Protein AF-0000000076989377 (afdb_homodimer)

Nearest PDB structures (foldseek):
  7n6g-assembly1_0A  TM=2.040E-01  e=1.498E+00  Chlamydomonas reinhardtii

Foldseek 3Di:
DPLVPADPLLNLLVVLLVCLLVVVPVSSVVSLVVSVVVLVVVVVVVVCVVCVVPPPDDPPPVPDPPPPPPDDPPCDDPPPPDDDDDPPDDDDDCPPPPDPVVVVVVVNLLSSLNSLLSQLVQLCFADLVSNVVSVVSLLVSLVSLLVSCVVDAQDDPPDLDLVVNLVSLSSLLSSLSSQLVLLVSCLQAVDQRSHACVSQQRGWAHDFLQLNVQPDSVSNVVVCVVQDDDTDGNNRVLVCLLVLPVVVLVPDRQGHLRSLLSNLSNLSNLLSVQLVDAPPPPPDPPPDDDDPPPRSARDPVSLVSSVSSLVSSVVSLVPHPLADCFQPGSRHNSNVLSLLSSLLSLLSNQAPCSNLNNLSVVALVSNLVSLVVGDARPDDDVSLLVSLVSLLVLLLVCLVVPLLVLQACCQPGPDCSNLSSNLSSLSSNLSNLLVLLVLQVVLVVVVVVPPPPDPPPDSPPSDDPSRVVSVVSLLVSLCSDPLSVVLVVDPDPSLSSLSSSLSSLLSSLSSLNYDHSGSSSPSSSVSSNVNSVVSVCVSVVNPPPPVPPD/DPLVPADPLLNLLVVLLVCLLVVVPVSSVVSLVVSVVVLVVVVVVVVCVVCVVPPPDDPPPVPDPPPPPDDDPPDDDPPPPDDDDDPPDDDDDCPPPPDPVVVVVLVNLLSSLNSLLSQLVQLCFADLVSNVVSVVSLLVSLVSLLVSCVVDAQDDPPDLDLVVNLVSLSSLLSSLSSQLVLLVSCLQAVDQRSHACVSQQRGWAHDFLQLNVQPDSVSNVVSCVVQDDDTDGNNRVLVCLQVLPVVVLVPDRQGHLRSLLSSLSNLSNLLSVQLVDAPPPPPPPPPDDDDPPPRSARDPVSLVSSVSSLVSSVVSLVPHPLADCFQPGSRHNSNVLSLLSSLLSLLSNQGPCSNLNNLSVVALVSNLVSLVVGDARPDDDVSLLVSLVSLLVLLLVCLVVPLLVLLACCQPGPDCSNVSSNLSSLSSNLSNLLVLLVLQVVLVVVVVVPPPPDPPPDSPPSDDPSRVVSVVSLLVSLCSDPLNVVLVPDPDPSLSSLSSSLSSLLSSLSSLNYDHSGSSSVSSSVSSNVNSVVSVCVSVVNPPPPVPPD

Organism: Colletotrichum orbiculare (strain 104-T / ATCC 96160 / CBS 514.97 / LARS 414 / MAFF 240422) (NCBI:txid1213857)

Solvent-accessible surface area (backbone atoms only — not comparable to full-atom values): 59980 Å² total; per-residue (Å²): 130,70,70,88,81,45,55,64,34,30,52,30,23,51,48,16,53,52,28,32,74,68,68,34,56,68,59,13,52,53,28,41,54,51,17,50,53,45,42,54,51,51,52,47,50,55,31,44,66,64,36,66,73,60,74,75,56,64,76,67,80,75,72,68,73,89,69,74,76,75,71,88,66,81,65,82,74,77,77,74,83,81,80,82,76,80,74,80,77,82,80,77,89,76,74,78,64,75,54,69,64,63,54,50,50,50,50,51,50,48,42,50,49,53,20,48,51,47,45,28,56,54,15,58,37,38,54,63,60,35,28,49,50,16,39,21,47,47,38,41,47,38,51,50,51,53,50,47,54,71,73,46,75,75,70,84,68,79,61,94,47,50,68,62,37,50,54,45,50,50,53,50,48,52,52,51,48,52,36,47,49,27,44,49,46,18,58,57,61,58,42,65,39,64,46,55,63,81,77,50,24,79,32,60,48,49,73,40,49,65,47,71,68,36,89,40,57,65,51,25,51,52,38,42,65,68,68,53,86,72,90,45,32,36,45,57,55,48,48,48,24,58,61,55,47,67,71,63,59,73,76,45,69,64,52,21,25,60,26,49,34,51,48,53,48,50,52,47,51,46,52,53,43,41,39,71,37,76,59,72,73,70,75,80,68,81,76,74,83,69,80,75,68,80,66,56,42,59,53,68,67,55,51,51,46,51,50,42,22,50,51,39,45,51,52,44,47,68,60,14,86,40,45,38,83,43,45,83,38,90,45,34,40,44,28,29,50,33,52,35,52,52,38,36,44,42,39,56,74,70,41,81,60,51,70,28,44,51,50,77,71,66,38,32,64,49,28,34,53,29,56,67,67,48,73,64,61,76,75,87,47,72,64,48,49,50,24,48,50,42,36,50,53,57,53,46,50,40,59,72,74,29,39,68,55,40,9,60,43,34,58,80,64,47,59,70,61,46,58,58,31,47,50,54,34,35,52,50,49,31,35,46,31,47,33,54,24,50,46,47,48,52,46,55,57,59,54,65,71,52,58,77,83,66,68,90,62,77,76,74,65,70,59,53,71,67,56,52,49,50,50,51,52,49,50,54,56,40,52,74,43,84,61,24,58,65,34,66,68,42,81,50,66,51,60,23,33,39,42,43,23,17,44,54,22,31,54,54,16,45,40,38,62,44,70,57,70,46,54,52,47,50,35,50,16,50,13,31,38,49,38,15,48,53,42,45,28,68,71,73,70,50,77,71,78,71,72,69,81,114,131,69,71,88,80,46,55,65,33,31,54,31,23,52,47,15,52,53,28,31,72,68,69,34,55,69,59,14,51,52,28,41,54,50,16,49,52,45,44,54,52,51,52,48,50,54,31,45,64,65,35,67,73,60,75,77,56,65,75,69,80,75,71,66,74,89,68,87,68,77,80,92,69,83,67,85,76,77,78,75,83,81,81,84,76,81,76,79,74,82,80,78,88,76,73,79,64,74,52,71,62,62,54,49,50,50,51,52,50,48,43,50,49,52,20,48,52,48,45,27,55,55,14,57,38,37,56,63,60,35,29,48,51,17,38,21,46,46,37,42,48,38,51,50,51,53,51,48,54,72,72,46,74,74,69,82,68,79,61,94,47,51,70,62,36,50,55,46,49,47,53,49,46,51,52,50,49,50,36,48,49,27,44,49,48,18,58,56,60,57,42,66,39,64,46,54,64,82,77,50,23,78,32,59,47,50,72,40,50,65,46,71,68,35,88,41,57,66,52,24,51,52,37,40,66,70,69,52,87,74,89,45,34,38,45,55,54,49,48,48,24,57,60,54,46,68,70,64,59,72,76,45,72,63,54,21,26,62,27,50,35,50,49,52,48,49,52,44,49,46,52,55,43,42,41,71,36,74,59,73,72,68,74,80,66,83,76,75,84,68,80,75,67,81,65,56,44,59,54,68,68,56,50,52,44,51,51,42,21,51,52,40,45,52,51,44,48,68,61,15,87,41,48,38,84,42,44,82,38,88,46,34,40,45,29,30,50,34,53,34,52,51,40,37,43,43,38,55,74,72,41,83,60,49,72,28,44,50,52,78,72,65,39,31,63,49,27,32,52,30,55,67,68,47,74,65,60,76,74,86,47,72,65,46,50,51,24,47,50,41,35,50,54,58,53,45,49,41,59,71,75,29,40,67,55,40,9,60,42,34,60,82,64,47,59,70,62,46,58,57,30,48,50,53,33,35,52,49,49,31,35,47,29,49,33,54,26,50,46,46,48,52,48,57,58,60,52,65,70,54,58,79,83,66,67,90,64,78,76,73,65,69,60,54,73,68,55,52,51,50,50,51,52,49,51,54,55,40,52,74,42,85,61,22,58,66,34,66,69,42,80,50,69,51,60,22,33,39,42,42,25,17,44,54,22,32,54,55,15,46,42,39,62,45,69,57,72,45,55,52,46,49,34,51,17,49,14,32,39,50,39,15,48,51,42,45,27,67,71,75,68,50,80,71,77,69,71,70,80,114

Radius of gyration: 32.79 Å; Cα contacts (8 Å, |Δi|>4): 1310; chains: 2; bounding box: 102×108×109 Å

Structure (mmCIF, N/CA/C/O backbone):
data_AF-0000000076989377-model_v1
#
loop_
_entity.id
_entity.type
_entity.pdbx_description
1 polymer 'Transcription factor domain-containing protein'
#
loop_
_atom_site.group_PDB
_atom_site.id
_atom_site.type_symbol
_atom_site.label_atom_id
_atom_site.label_alt_id
_atom_site.label_comp_id
_atom_site.label_asym_id
_atom_site.label_entity_id
_atom_site.label_seq_id
_atom_site.pdbx_PDB_ins_code
_atom_site.Cartn_x
_atom_site.Cartn_y
_atom_site.Cartn_z
_atom_site.occupancy
_atom_site.B_iso_or_equiv
_atom_site.auth_seq_id
_atom_site.auth_comp_id
_atom_site.auth_asym_id
_atom_site.auth_atom_id
_atom_site.pdbx_PDB_model_num
ATOM 1 N N . MET A 1 1 ? -25.359 -5.516 -22.891 1 40.56 1 MET A N 1
ATOM 2 C CA . MET A 1 1 ? -24.609 -4.277 -23.094 1 40.56 1 MET A CA 1
ATOM 3 C C . MET A 1 1 ? -24.812 -3.742 -24.5 1 40.56 1 MET A C 1
ATOM 5 O O . MET A 1 1 ? -24.594 -4.461 -25.484 1 40.56 1 MET A O 1
ATOM 9 N N . CYS A 1 2 ? -25.688 -2.939 -24.672 1 45.28 2 CYS A N 1
ATOM 10 C CA . CYS A 1 2 ? -25.797 -2.33 -25.984 1 45.28 2 CYS A CA 1
ATOM 11 C C . CYS A 1 2 ? -24.609 -1.41 -26.266 1 45.28 2 CYS A C 1
ATOM 13 O O . CYS A 1 2 ? -24.484 -0.353 -25.641 1 45.28 2 CYS A O 1
ATOM 15 N N . LEU A 1 3 ? -23.641 -1.811 -27 1 53.78 3 LEU A N 1
ATOM 16 C CA . LEU A 1 3 ? -22.359 -1.184 -27.344 1 53.78 3 LEU A CA 1
ATOM 17 C C . LEU A 1 3 ? -22.578 0.181 -27.984 1 53.78 3 LEU A C 1
ATOM 19 O O . LEU A 1 3 ? -21.734 1.067 -27.875 1 53.78 3 LEU A O 1
ATOM 23 N N . ALA A 1 4 ? -23.766 0.35 -28.594 1 50.22 4 ALA A N 1
ATOM 24 C CA . ALA A 1 4 ? -24 1.562 -29.375 1 50.22 4 ALA A CA 1
ATOM 25 C C . ALA A 1 4 ? -24.078 2.791 -28.484 1 50.22 4 ALA A C 1
ATOM 27 O O . ALA A 1 4 ? -23.766 3.904 -28.906 1 50.22 4 ALA A O 1
ATOM 28 N N . ASN A 1 5 ? -24.422 2.605 -27.219 1 61.5 5 ASN A N 1
ATOM 29 C CA . ASN A 1 5 ? -24.625 3.752 -26.344 1 61.5 5 ASN A CA 1
ATOM 30 C C . ASN A 1 5 ? -23.531 3.834 -25.266 1 61.5 5 ASN A C 1
ATOM 32 O O . ASN A 1 5 ? -23.641 4.625 -24.328 1 61.5 5 ASN A O 1
ATOM 36 N N . GLU A 1 6 ? -22.484 3.049 -25.672 1 75.25 6 GLU A N 1
ATOM 37 C CA . GLU A 1 6 ? -21.469 2.984 -24.641 1 75.25 6 GLU A CA 1
ATOM 38 C C . GLU A 1 6 ? -20.328 3.963 -24.938 1 75.25 6 GLU A C 1
ATOM 40 O O . GLU A 1 6 ? -20.188 4.441 -26.062 1 75.25 6 GLU A O 1
ATOM 45 N N . ALA A 1 7 ? -19.625 4.316 -23.984 1 83.25 7 ALA A N 1
ATOM 46 C CA . ALA A 1 7 ? -18.453 5.188 -24.109 1 83.25 7 ALA A CA 1
ATOM 47 C C . ALA A 1 7 ? -17.422 4.582 -25.062 1 83.25 7 ALA A C 1
ATOM 49 O O . ALA A 1 7 ? -17.125 3.383 -24.984 1 83.25 7 ALA A O 1
ATOM 50 N N . PRO A 1 8 ? -16.922 5.309 -26.047 1 86.12 8 PRO A N 1
ATOM 51 C CA . PRO A 1 8 ? -15.969 4.789 -27.031 1 86.12 8 PRO A CA 1
ATOM 52 C C . PRO A 1 8 ? -14.742 4.148 -26.406 1 86.12 8 PRO A C 1
ATOM 54 O O . PRO A 1 8 ? -14.219 3.158 -26.922 1 86.12 8 PRO A O 1
ATOM 57 N N . GLU A 1 9 ? -14.203 4.711 -25.344 1 90.12 9 GLU A N 1
ATOM 58 C CA . GLU A 1 9 ? -13.047 4.109 -24.688 1 90.12 9 GLU A CA 1
ATOM 59 C C . GLU A 1 9 ? -13.352 2.699 -24.203 1 90.12 9 GLU A C 1
ATOM 61 O O . GLU A 1 9 ? -12.5 1.812 -24.266 1 90.12 9 GLU A O 1
ATOM 66 N N . LEU A 1 10 ? -14.5 2.541 -23.781 1 92 10 LEU A N 1
ATOM 67 C CA . LEU A 1 10 ? -14.891 1.225 -23.281 1 92 10 LEU A CA 1
ATOM 68 C C . LEU A 1 10 ? -15.039 0.236 -24.438 1 92 10 LEU A C 1
ATOM 70 O O . LEU A 1 10 ? -14.594 -0.912 -24.344 1 92 10 LEU A O 1
ATOM 74 N N . ILE A 1 11 ? -15.641 0.692 -25.516 1 91.69 11 ILE A N 1
ATOM 75 C CA . ILE A 1 11 ? -15.82 -0.164 -26.688 1 91.69 11 ILE A CA 1
ATOM 76 C C . ILE A 1 11 ? -14.461 -0.619 -27.203 1 91.69 11 ILE A C 1
ATOM 78 O O . ILE A 1 11 ? -14.273 -1.799 -27.516 1 91.69 11 ILE A O 1
ATOM 82 N N . LEU A 1 12 ? -13.57 0.322 -27.281 1 93.19 12 LEU A N 1
ATOM 83 C CA . LEU A 1 12 ? -12.242 -0.013 -27.797 1 93.19 12 LEU A CA 1
ATOM 84 C C . LEU A 1 12 ? -11.508 -0.922 -26.812 1 93.19 12 LEU A C 1
ATOM 86 O O . LEU A 1 12 ? -10.742 -1.795 -27.234 1 93.19 12 LEU A O 1
ATOM 90 N N . ALA A 1 13 ? -11.719 -0.69 -25.547 1 94.62 13 ALA A N 1
ATOM 91 C CA . ALA A 1 13 ? -11.094 -1.558 -24.547 1 94.62 13 ALA A CA 1
ATOM 92 C C . ALA A 1 13 ? -11.617 -2.986 -24.656 1 94.62 13 ALA A C 1
ATOM 94 O O . ALA A 1 13 ? -10.844 -3.945 -24.594 1 94.62 13 ALA A O 1
ATOM 95 N N . ILE A 1 14 ? -12.938 -3.113 -24.859 1 94.19 14 ILE A N 1
ATOM 96 C CA . ILE A 1 14 ? -13.547 -4.43 -25.016 1 94.19 14 ILE A CA 1
ATOM 97 C C . ILE A 1 14 ? -13 -5.098 -26.281 1 94.19 14 ILE A C 1
ATOM 99 O O . ILE A 1 14 ? -12.664 -6.285 -26.266 1 94.19 14 ILE A O 1
ATOM 103 N N . ALA A 1 15 ? -12.906 -4.301 -27.25 1 94.25 15 ALA A N 1
ATOM 104 C CA . ALA A 1 15 ? -12.383 -4.816 -28.5 1 94.25 15 ALA A CA 1
ATOM 105 C C . ALA A 1 15 ? -10.93 -5.254 -28.359 1 94.25 15 ALA A C 1
ATOM 107 O O . ALA A 1 15 ? -10.5 -6.238 -28.969 1 94.25 15 ALA A O 1
ATOM 108 N N . ALA A 1 16 ? -10.156 -4.488 -27.641 1 94.44 16 ALA A N 1
ATOM 109 C CA . ALA A 1 16 ? -8.758 -4.844 -27.422 1 94.44 16 ALA A CA 1
ATOM 110 C C . ALA A 1 16 ? -8.641 -6.18 -26.703 1 94.44 16 ALA A C 1
ATOM 112 O O . ALA A 1 16 ? -7.812 -7.02 -27.062 1 94.44 16 ALA A O 1
ATOM 113 N N . VAL A 1 17 ? -9.484 -6.414 -25.75 1 92.56 17 VAL A N 1
ATOM 114 C CA . VAL A 1 17 ? -9.484 -7.668 -25 1 92.56 17 VAL A CA 1
ATOM 115 C C . VAL A 1 17 ? -9.93 -8.812 -25.906 1 92.56 17 VAL A C 1
ATOM 117 O O . VAL A 1 17 ? -9.336 -9.898 -25.891 1 92.56 17 VAL A O 1
ATOM 120 N N . GLY A 1 18 ? -10.961 -8.539 -26.656 1 92.31 18 GLY A N 1
ATOM 121 C CA . GLY A 1 18 ? -11.422 -9.547 -27.594 1 92.31 18 GLY A CA 1
ATOM 122 C C . GLY A 1 18 ? -10.367 -9.961 -28.609 1 92.31 18 GLY A C 1
ATOM 123 O O . GLY A 1 18 ? -10.188 -11.148 -28.875 1 92.31 18 GLY A O 1
ATOM 124 N N . ALA A 1 19 ? -9.695 -8.977 -29.094 1 92.81 19 ALA A N 1
ATOM 125 C CA . ALA A 1 19 ? -8.625 -9.258 -30.047 1 92.81 19 ALA A CA 1
ATOM 126 C C . ALA A 1 19 ? -7.516 -10.086 -29.406 1 92.81 19 ALA A C 1
ATOM 128 O O . ALA A 1 19 ? -6.938 -10.969 -30.047 1 92.81 19 ALA A O 1
ATOM 129 N N . ARG A 1 20 ? -7.211 -9.805 -28.203 1 89.81 20 ARG A N 1
ATOM 130 C CA . ARG A 1 20 ? -6.18 -10.547 -27.5 1 89.81 20 ARG A CA 1
ATOM 131 C C . ARG A 1 20 ? -6.578 -12.008 -27.328 1 89.81 20 ARG A C 1
ATOM 133 O O . ARG A 1 20 ? -5.75 -12.914 -27.484 1 89.81 20 ARG A O 1
ATOM 140 N N . TYR A 1 21 ? -7.836 -12.281 -27.094 1 89.31 21 TYR A N 1
ATOM 141 C CA . TYR A 1 21 ? -8.312 -13.641 -26.875 1 89.31 21 TYR A CA 1
ATOM 142 C C . TYR A 1 21 ? -8.391 -14.414 -28.188 1 89.31 21 TYR A C 1
ATOM 144 O O . TYR A 1 21 ? -8.445 -15.648 -28.188 1 89.31 21 TYR A O 1
ATOM 152 N N . ARG A 1 22 ? -8.336 -13.688 -29.25 1 88.5 22 ARG A N 1
ATOM 153 C CA . ARG A 1 22 ? -8.297 -14.328 -30.562 1 88.5 22 ARG A CA 1
ATOM 154 C C . ARG A 1 22 ? -6.871 -14.43 -31.078 1 88.5 22 ARG A C 1
ATOM 156 O O . ARG A 1 22 ? -6.648 -14.75 -32.25 1 88.5 22 ARG A O 1
ATOM 163 N N . PHE A 1 23 ? -5.93 -14 -30.297 1 87.38 23 PHE A N 1
ATOM 164 C CA . PHE A 1 23 ? -4.5 -14.086 -30.578 1 87.38 23 PHE A CA 1
ATOM 165 C C . PHE A 1 23 ? -4.121 -13.133 -31.703 1 87.38 23 PHE A C 1
ATOM 167 O O . PHE A 1 23 ? -3.215 -13.422 -32.5 1 87.38 23 PHE A O 1
ATOM 174 N N . GLN A 1 24 ? -4.961 -12.094 -31.812 1 89.88 24 GLN A N 1
ATOM 175 C CA . GLN A 1 24 ? -4.609 -10.992 -32.719 1 89.88 24 GLN A CA 1
ATOM 176 C C . GLN A 1 24 ? -3.832 -9.914 -31.953 1 89.88 24 GLN A C 1
ATOM 178 O O . GLN A 1 24 ? -4.363 -8.828 -31.688 1 89.88 24 GLN A O 1
ATOM 183 N N . TRP A 1 25 ? -2.605 -10.156 -31.781 1 86.94 25 TRP A N 1
ATOM 184 C CA . TRP A 1 25 ? -1.779 -9.391 -30.859 1 86.94 25 TRP A CA 1
ATOM 185 C C . TRP A 1 25 ? -1.573 -7.965 -31.375 1 86.94 25 TRP A C 1
ATOM 187 O O . TRP A 1 25 ? -1.682 -7.004 -30.594 1 86.94 25 TRP A O 1
ATOM 197 N N . LYS A 1 26 ? -1.269 -7.816 -32.625 1 88.62 26 LYS A N 1
ATOM 198 C CA . LYS A 1 26 ? -1.022 -6.492 -33.188 1 88.62 26 LYS A CA 1
ATOM 199 C C . LYS A 1 26 ? -2.271 -5.621 -33.094 1 88.62 26 LYS A C 1
ATOM 201 O O . LYS A 1 26 ? -2.197 -4.453 -32.688 1 88.62 26 LYS A O 1
ATOM 206 N N . GLN A 1 27 ? -3.328 -6.281 -33.5 1 91 27 GLN A N 1
ATOM 207 C CA . GLN A 1 27 ? -4.586 -5.547 -33.438 1 91 27 GLN A CA 1
ATOM 208 C C . GLN A 1 27 ? -4.953 -5.172 -32 1 91 27 GLN A C 1
ATOM 210 O O . GLN A 1 27 ? -5.441 -4.07 -31.75 1 91 27 GLN A O 1
ATOM 215 N N . SER A 1 28 ? -4.785 -6.125 -31.156 1 92.56 28 SER A N 1
ATOM 216 C CA . SER A 1 28 ? -5.066 -5.859 -29.75 1 92.56 28 SER A CA 1
ATOM 217 C C . SER A 1 28 ? -4.246 -4.684 -29.234 1 92.56 28 SER A C 1
ATOM 219 O O . SER A 1 28 ? -4.766 -3.828 -28.516 1 92.56 28 SER A O 1
ATOM 221 N N . HIS A 1 29 ? -3.031 -4.625 -29.609 1 90.44 29 HIS A N 1
ATOM 222 C CA . HIS A 1 29 ? -2.137 -3.564 -29.156 1 90.44 29 HIS A CA 1
ATOM 223 C C . HIS A 1 29 ? -2.57 -2.211 -29.719 1 90.44 29 HIS A C 1
ATOM 225 O O . HIS A 1 29 ? -2.561 -1.209 -29 1 90.44 29 HIS A O 1
ATOM 231 N N . HIS A 1 30 ? -2.99 -2.189 -30.953 1 92.06 30 HIS A N 1
ATOM 232 C CA . HIS A 1 30 ? -3.447 -0.944 -31.562 1 92.06 30 HIS A CA 1
ATOM 233 C C . HIS A 1 30 ? -4.727 -0.445 -30.906 1 92.06 30 HIS A C 1
ATOM 235 O O . HIS A 1 30 ? -4.871 0.753 -30.641 1 92.06 30 HIS A O 1
ATOM 241 N N . LEU A 1 31 ? -5.555 -1.407 -30.719 1 92.88 31 LEU A N 1
ATOM 242 C CA . LEU A 1 31 ? -6.809 -1.049 -30.062 1 92.88 31 LEU A CA 1
ATOM 243 C C . LEU A 1 31 ? -6.562 -0.576 -28.625 1 92.88 31 LEU A C 1
ATOM 245 O O . LEU A 1 31 ? -7.242 0.333 -28.141 1 92.88 31 LEU A O 1
ATOM 249 N N . TYR A 1 32 ? -5.605 -1.198 -28 1 94 32 TYR A N 1
ATOM 250 C CA . TYR A 1 32 ? -5.215 -0.776 -26.656 1 94 32 TYR A CA 1
ATOM 251 C C . TYR A 1 32 ? -4.758 0.678 -26.656 1 94 32 TYR A C 1
ATOM 253 O O . TYR A 1 32 ? -5.211 1.475 -25.828 1 94 32 TYR A O 1
ATOM 261 N N . LEU A 1 33 ? -3.887 1.048 -27.547 1 90.94 33 LEU A N 1
ATOM 262 C CA . LEU A 1 33 ? -3.34 2.396 -27.625 1 90.94 33 LEU A CA 1
ATOM 263 C C . LEU A 1 33 ? -4.43 3.41 -27.953 1 90.94 33 LEU A C 1
ATOM 265 O O . LEU A 1 33 ? -4.434 4.52 -27.422 1 90.94 33 LEU A O 1
ATOM 269 N N . ALA A 1 34 ? -5.332 2.963 -28.781 1 92.88 34 ALA A N 1
ATOM 270 C CA . ALA A 1 34 ? -6.441 3.846 -29.141 1 92.88 34 ALA A CA 1
ATOM 271 C C . ALA A 1 34 ? -7.355 4.082 -27.938 1 92.88 34 ALA A C 1
ATOM 273 O O . ALA A 1 34 ? -7.777 5.215 -27.688 1 92.88 34 ALA A O 1
ATOM 274 N N . ALA A 1 35 ? -7.68 2.994 -27.25 1 93.62 35 ALA A N 1
ATOM 275 C CA . ALA A 1 35 ? -8.523 3.111 -26.062 1 93.62 35 ALA A CA 1
ATOM 276 C C . ALA A 1 35 ? -7.859 3.982 -25.016 1 93.62 35 ALA A C 1
ATOM 278 O O . ALA A 1 35 ? -8.516 4.797 -24.359 1 93.62 35 ALA A O 1
ATOM 279 N N . ARG A 1 36 ? -6.551 3.809 -24.875 1 91.44 36 ARG A N 1
ATOM 280 C CA . ARG A 1 36 ? -5.789 4.574 -23.891 1 91.44 36 ARG A CA 1
ATOM 281 C C . ARG A 1 36 ? -5.797 6.062 -24.234 1 91.44 36 ARG A C 1
ATOM 283 O O . ARG A 1 36 ? -5.938 6.902 -23.344 1 91.44 36 ARG A O 1
ATOM 290 N N . ALA A 1 37 ? -5.637 6.395 -25.438 1 89.38 37 ALA A N 1
ATOM 291 C CA . ALA A 1 37 ? -5.652 7.785 -25.875 1 89.38 37 ALA A CA 1
ATOM 292 C C . ALA A 1 37 ? -7.008 8.43 -25.594 1 89.38 37 ALA A C 1
ATOM 294 O O . ALA A 1 37 ? -7.074 9.578 -25.156 1 89.38 37 ALA A O 1
ATOM 295 N N . LEU A 1 38 ? -8.055 7.699 -25.875 1 90.12 38 LEU A N 1
ATOM 296 C CA . LEU A 1 38 ? -9.398 8.211 -25.625 1 90.12 38 LEU A CA 1
ATOM 297 C C . LEU A 1 38 ? -9.633 8.391 -24.125 1 90.12 38 LEU A C 1
ATOM 299 O O . LEU A 1 38 ? -10.258 9.359 -23.703 1 90.12 38 LEU A O 1
ATOM 303 N N . LEU A 1 39 ? -9.133 7.441 -23.422 1 90.56 39 LEU A N 1
ATOM 304 C CA . LEU A 1 39 ? -9.266 7.512 -21.969 1 90.56 39 LEU A CA 1
ATOM 305 C C . LEU A 1 39 ? -8.555 8.75 -21.422 1 90.56 39 LEU A C 1
ATOM 307 O O . LEU A 1 39 ? -9.094 9.438 -20.562 1 90.56 39 LEU A O 1
ATOM 311 N N . ASP A 1 40 ? -7.363 9.008 -21.875 1 84.31 40 ASP A N 1
ATOM 312 C CA . ASP A 1 40 ? -6.617 10.18 -21.438 1 84.31 40 ASP A CA 1
ATOM 313 C C . ASP A 1 40 ? -7.363 11.469 -21.797 1 84.31 40 ASP A C 1
ATOM 315 O O . ASP A 1 40 ? -7.367 12.422 -21.016 1 84.31 40 ASP A O 1
ATOM 319 N N . GLY A 1 41 ? -7.941 11.422 -22.984 1 82.81 41 GLY A N 1
ATOM 320 C CA . GLY A 1 41 ? -8.75 12.562 -23.375 1 82.81 41 GLY A CA 1
ATOM 321 C C . GLY A 1 41 ? -9.953 12.781 -22.469 1 82.81 41 GLY A C 1
ATOM 322 O O . GLY A 1 41 ? -10.266 13.922 -22.109 1 82.81 41 GLY A O 1
ATOM 323 N N . GLN A 1 42 ? -10.57 11.75 -22.062 1 83.12 42 GLN A N 1
ATOM 324 C CA . GLN A 1 42 ? -11.742 11.82 -21.203 1 83.12 42 GLN A CA 1
ATOM 325 C C . GLN A 1 42 ? -11.352 12.305 -19.797 1 83.12 42 GLN A C 1
ATOM 327 O O . GLN A 1 42 ? -12.078 13.086 -19.188 1 83.12 42 GLN A O 1
ATOM 332 N N . LEU A 1 43 ? -10.281 11.836 -19.312 1 82.62 43 LEU A N 1
ATOM 333 C CA . LEU A 1 43 ? -9.828 12.227 -17.984 1 82.62 43 LEU A CA 1
ATOM 334 C C . LEU A 1 43 ? -9.445 13.703 -17.953 1 82.62 43 LEU A C 1
ATOM 336 O O . LEU A 1 43 ? -9.727 14.406 -16.984 1 82.62 43 LEU A O 1
ATOM 340 N N . ARG A 1 44 ? -8.82 14.156 -19 1 77.25 44 ARG A N 1
ATOM 341 C CA . ARG A 1 44 ? -8.477 15.57 -19.094 1 77.25 44 ARG A CA 1
ATOM 342 C C . ARG A 1 44 ? -9.727 16.438 -19.125 1 77.25 44 ARG A C 1
ATOM 344 O O . ARG A 1 44 ? -9.766 17.5 -18.484 1 77.25 44 ARG A O 1
ATOM 351 N N . HIS A 1 45 ? -10.641 15.945 -19.844 1 76.25 45 HIS A N 1
ATOM 352 C CA . HIS A 1 45 ? -11.891 16.688 -19.922 1 76.25 45 HIS A CA 1
ATOM 353 C C . HIS A 1 45 ? -12.586 16.75 -18.578 1 76.25 45 HIS A C 1
ATOM 355 O O . HIS A 1 45 ? -13.164 17.781 -18.219 1 76.25 45 HIS A O 1
ATOM 361 N N . ARG A 1 46 ? -12.547 15.773 -17.906 1 74.5 46 ARG A N 1
ATOM 362 C CA . ARG A 1 46 ? -13.141 15.727 -16.578 1 74.5 46 ARG A CA 1
ATOM 363 C C . ARG A 1 46 ? -12.445 16.703 -15.633 1 74.5 46 ARG A C 1
ATOM 365 O O . ARG A 1 46 ? -13.102 17.375 -14.836 1 74.5 46 ARG A O 1
ATOM 372 N N . ASP A 1 47 ? -11.133 16.75 -15.734 1 68.38 47 ASP A N 1
ATOM 373 C CA . ASP A 1 47 ? -10.359 17.609 -14.844 1 68.38 47 ASP A CA 1
ATOM 374 C C . ASP A 1 47 ? -10.523 19.078 -15.234 1 68.38 47 ASP A C 1
ATOM 376 O O . ASP A 1 47 ? -10.547 19.953 -14.367 1 68.38 47 ASP A O 1
ATOM 380 N N . ASP A 1 48 ? -10.352 19.312 -16.578 1 59.53 48 ASP A N 1
ATOM 381 C CA . ASP A 1 48 ? -10.562 20.672 -17.047 1 59.53 48 ASP A CA 1
ATOM 382 C C . ASP A 1 48 ? -11.945 21.188 -16.641 1 59.53 48 ASP A C 1
ATOM 384 O O . ASP A 1 48 ? -12.094 22.359 -16.297 1 59.53 48 ASP A O 1
ATOM 388 N N . TYR A 1 49 ? -12.75 20.281 -16.797 1 47.06 49 TYR A N 1
ATOM 389 C CA . TYR A 1 49 ? -14.094 20.656 -16.375 1 47.06 49 TYR A CA 1
ATOM 390 C C . TYR A 1 49 ? -14.125 21 -14.891 1 47.06 49 TYR A C 1
ATOM 392 O O . TYR A 1 49 ? -14.805 21.938 -14.477 1 47.06 49 TYR A O 1
ATOM 400 N N . ASN A 1 50 ? -13.289 20.25 -14.25 1 45.72 50 ASN A N 1
ATOM 401 C CA . ASN A 1 50 ? -13.234 20.547 -12.82 1 45.72 50 ASN A CA 1
ATOM 402 C C . ASN A 1 50 ? -12.336 21.75 -12.531 1 45.72 50 ASN A C 1
ATOM 404 O O . ASN A 1 50 ? -12.555 22.469 -11.555 1 45.72 50 ASN A O 1
ATOM 408 N N . THR A 1 51 ? -11.117 21.969 -13.344 1 48.53 51 THR A N 1
ATOM 409 C CA . THR A 1 51 ? -10.188 23.078 -13.18 1 48.53 51 THR A CA 1
ATOM 410 C C . THR A 1 51 ? -10.711 24.344 -13.867 1 48.53 51 THR A C 1
ATOM 412 O O . THR A 1 51 ? -10.219 25.438 -13.617 1 48.53 51 THR A O 1
ATOM 415 N N . ALA A 1 52 ? -11.273 24.391 -15.125 1 41.44 52 ALA A N 1
ATOM 416 C CA . ALA A 1 52 ? -11.695 25.672 -15.703 1 41.44 52 ALA A CA 1
ATOM 417 C C . ALA A 1 52 ? -12.148 26.641 -14.617 1 41.44 52 ALA A C 1
ATOM 419 O O . ALA A 1 52 ? -11.961 27.859 -14.742 1 41.44 52 ALA A O 1
ATOM 420 N N . ASP A 1 53 ? -12.703 26.297 -13.656 1 37.16 53 ASP A N 1
ATOM 421 C CA . ASP A 1 53 ? -13.031 27.328 -12.68 1 37.16 53 ASP A CA 1
ATOM 422 C C . ASP A 1 53 ? -11.773 27.812 -11.953 1 37.16 53 ASP A C 1
ATOM 424 O O . ASP A 1 53 ? -11.688 28.984 -11.562 1 37.16 53 ASP A O 1
ATOM 428 N N . ALA A 1 54 ? -10.625 27 -11.719 1 38.84 54 ALA A N 1
ATOM 429 C CA . ALA A 1 54 ? -9.586 27.344 -10.742 1 38.84 54 ALA A CA 1
ATOM 430 C C . ALA A 1 54 ? -8.352 27.906 -11.438 1 38.84 54 ALA A C 1
ATOM 432 O O . ALA A 1 54 ? -7.469 28.469 -10.789 1 38.84 54 ALA A O 1
ATOM 433 N N . ILE A 1 55 ? -7.906 27.594 -12.625 1 37.97 55 ILE A N 1
ATOM 434 C CA . ILE A 1 55 ? -6.617 28.062 -13.125 1 37.97 55 ILE A CA 1
ATOM 435 C C . ILE A 1 55 ? -6.625 29.578 -13.234 1 37.97 55 ILE A C 1
ATOM 437 O O . ILE A 1 55 ? -5.637 30.234 -12.906 1 37.97 55 ILE A O 1
ATOM 441 N N . CYS A 1 56 ? -7.605 30.234 -14.055 1 32.81 56 CYS A N 1
ATOM 442 C CA . CYS A 1 56 ? -7.5 31.656 -14.414 1 32.81 56 CYS A CA 1
ATOM 443 C C . CYS A 1 56 ? -7.812 32.531 -13.211 1 32.81 56 CYS A C 1
ATOM 445 O O . CYS A 1 56 ? -7.926 33.75 -13.352 1 32.81 56 CYS A O 1
ATOM 447 N N . SER A 1 57 ? -8.406 32.125 -12.227 1 32.16 57 SER A N 1
ATOM 448 C CA . SER A 1 57 ? -8.727 33.25 -11.359 1 32.16 57 SER A CA 1
ATOM 449 C C . SER A 1 57 ? -7.484 33.781 -10.641 1 32.16 57 SER A C 1
ATOM 451 O O . SER A 1 57 ? -6.828 33.031 -9.922 1 32.16 57 SER A O 1
ATOM 453 N N . PRO A 1 58 ? -6.797 34.781 -11.125 1 33.53 58 PRO A N 1
ATOM 454 C CA . PRO A 1 58 ? -5.805 35.469 -10.297 1 33.53 58 PRO A CA 1
ATOM 455 C C . PRO A 1 58 ? -6.199 35.531 -8.828 1 33.53 58 PRO A C 1
ATOM 457 O O . PRO A 1 58 ? -7.387 35.5 -8.5 1 33.53 58 PRO A O 1
ATOM 460 N N . PRO A 1 59 ? -5.441 35.031 -7.914 1 34.06 59 PRO A N 1
ATOM 461 C CA . PRO A 1 59 ? -5.93 35.406 -6.586 1 34.06 59 PRO A CA 1
ATOM 462 C C . PRO A 1 59 ? -6.543 36.812 -6.551 1 34.06 59 PRO A C 1
ATOM 464 O O . PRO A 1 59 ? -6.051 37.719 -7.23 1 34.06 59 PRO A O 1
ATOM 467 N N . GLN A 1 60 ? -7.805 37.031 -6.477 1 30.48 60 GLN A N 1
ATOM 468 C CA . GLN A 1 60 ? -8.531 38.281 -6.359 1 30.48 60 GLN A CA 1
ATOM 469 C C . GLN A 1 60 ? -7.703 39.312 -5.617 1 30.48 60 GLN A C 1
ATOM 471 O O . GLN A 1 60 ? -7.832 40.531 -5.875 1 30.48 60 GLN A O 1
ATOM 476 N N . GLN A 1 61 ? -6.984 39.031 -4.531 1 31.58 61 GLN A N 1
ATOM 477 C CA . GLN A 1 61 ? -6.672 40.188 -3.695 1 31.58 61 GLN A CA 1
ATOM 478 C C . GLN A 1 61 ? -5.676 41.094 -4.387 1 31.58 61 GLN A C 1
ATOM 480 O O . GLN A 1 61 ? -5.344 42.188 -3.863 1 31.58 61 GLN A O 1
ATOM 485 N N . PHE A 1 62 ? -4.875 40.719 -5.387 1 28.56 62 PHE A N 1
ATOM 486 C CA . PHE A 1 62 ? -3.975 41.812 -5.742 1 28.56 62 PHE A CA 1
ATOM 487 C C . PHE A 1 62 ? -4.664 42.781 -6.684 1 28.56 62 PHE A C 1
ATOM 489 O O . PHE A 1 62 ? -4.008 43.656 -7.285 1 28.56 62 PHE A O 1
ATOM 496 N N . LEU A 1 63 ? -5.965 42.625 -7.258 1 27.09 63 LEU A N 1
ATOM 497 C CA . LEU A 1 63 ? -6.496 43.719 -8.023 1 27.09 63 LEU A CA 1
ATOM 498 C C . LEU A 1 63 ? -6.723 44.938 -7.133 1 27.09 63 LEU A C 1
ATOM 500 O O . LEU A 1 63 ? -7.684 44.969 -6.363 1 27.09 63 LEU A O 1
ATOM 504 N N . GLY A 1 64 ? -5.797 45.562 -6.469 1 22.3 64 GLY A N 1
ATOM 505 C CA . GLY A 1 64 ? -6.039 46.969 -6.133 1 22.3 64 GLY A CA 1
ATOM 506 C C . GLY A 1 64 ? -6.699 47.75 -7.258 1 22.3 64 GLY A C 1
ATOM 507 O O . GLY A 1 64 ? -6.812 47.25 -8.383 1 22.3 64 GLY A O 1
ATOM 508 N N . GLU A 1 65 ? -6.926 49.125 -7.168 1 25.48 65 GLU A N 1
ATOM 509 C CA . GLU A 1 65 ? -7.602 50.312 -7.684 1 25.48 65 GLU A CA 1
ATOM 510 C C . GLU A 1 65 ? -7.148 50.656 -9.102 1 25.48 65 GLU A C 1
ATOM 512 O O . GLU A 1 65 ? -7.449 51.719 -9.633 1 25.48 65 GLU A O 1
ATOM 517 N N . TYR A 1 66 ? -6.262 50.125 -9.891 1 22.7 66 TYR A N 1
ATOM 518 C CA . TYR A 1 66 ? -6.152 51.031 -11.031 1 22.7 66 TYR A CA 1
ATOM 519 C C . TYR A 1 66 ? -7.422 51 -11.875 1 22.7 66 TYR A C 1
ATOM 521 O O . TYR A 1 66 ? -7.594 50.094 -12.719 1 22.7 66 TYR A O 1
ATOM 529 N N . SER A 1 67 ? -8.695 51.281 -11.32 1 22.22 67 SER A N 1
ATOM 530 C CA . SER A 1 67 ? -9.961 51.688 -11.922 1 22.22 67 SER A CA 1
ATOM 531 C C . SER A 1 67 ? -9.758 52.875 -12.867 1 22.22 67 SER A C 1
ATOM 533 O O . SER A 1 67 ? -9.516 54 -12.414 1 22.22 67 SER A O 1
ATOM 535 N N . SER A 1 68 ? -9.039 52.938 -13.984 1 21.86 68 SER A N 1
ATOM 536 C CA . SER A 1 68 ? -9.273 54.031 -14.906 1 21.86 68 SER A CA 1
ATOM 537 C C . SER A 1 68 ? -10.742 54.125 -15.312 1 21.86 68 SER A C 1
ATOM 539 O O . SER A 1 68 ? -11.078 54.75 -16.328 1 21.86 68 SER A O 1
ATOM 541 N N . SER A 1 69 ? -11.82 53.5 -14.875 1 22.95 69 SER A N 1
ATOM 542 C CA . SER A 1 69 ? -13.094 54 -15.383 1 22.95 69 SER A CA 1
ATOM 543 C C . SER A 1 69 ? -13.305 55.438 -15 1 22.95 69 SER A C 1
ATOM 545 O O . SER A 1 69 ? -13.57 55.75 -13.836 1 22.95 69 SER A O 1
ATOM 547 N N . GLN A 1 70 ? -12.633 56.531 -15.148 1 20.61 70 GLN A N 1
ATOM 548 C CA . GLN A 1 70 ? -13.477 57.719 -14.961 1 20.61 70 GLN A CA 1
ATOM 549 C C . GLN A 1 70 ? -14.742 57.625 -15.812 1 20.61 70 GLN A C 1
ATOM 551 O O . GLN A 1 70 ? -15.781 58.156 -15.438 1 20.61 70 GLN A O 1
ATOM 556 N N . LEU A 1 71 ? -14.594 57.375 -17.141 1 20.14 71 LEU A N 1
ATOM 557 C CA . LEU A 1 71 ? -15.406 58.25 -17.969 1 20.14 71 LEU A CA 1
ATOM 558 C C . LEU A 1 71 ? -16.891 57.906 -17.859 1 20.14 71 LEU A C 1
ATOM 560 O O . LEU A 1 71 ? -17.719 58.781 -17.578 1 20.14 71 LEU A O 1
ATOM 564 N N . LEU A 1 72 ? -17.531 57.406 -19.031 1 20.14 72 LEU A N 1
ATOM 565 C CA . LEU A 1 72 ? -18.797 57.844 -19.578 1 20.14 72 LEU A CA 1
ATOM 566 C C . LEU A 1 72 ? -19.969 57.125 -18.906 1 20.14 72 LEU A C 1
ATOM 568 O O . LEU A 1 72 ? -20.047 55.906 -18.953 1 20.14 72 LEU A O 1
ATOM 572 N N . HIS A 1 73 ? -20.5 57.688 -17.812 1 19.14 73 HIS A N 1
ATOM 573 C CA . HIS A 1 73 ? -21.609 57.5 -16.891 1 19.14 73 HIS A CA 1
ATOM 574 C C . HIS A 1 73 ? -22.938 57.406 -17.641 1 19.14 73 HIS A C 1
ATOM 576 O O . HIS A 1 73 ? -24 57.469 -17.031 1 19.14 73 HIS A O 1
ATOM 582 N N . HIS A 1 74 ? -23.031 57.094 -19.031 1 18.69 74 HIS A N 1
ATOM 583 C CA . HIS A 1 74 ? -24.328 57.625 -19.438 1 18.69 74 HIS A CA 1
ATOM 584 C C . HIS A 1 74 ? -25.453 57 -18.609 1 18.69 74 HIS A C 1
ATOM 586 O O . HIS A 1 74 ? -25.422 55.844 -18.266 1 18.69 74 HIS A O 1
ATOM 592 N N . HIS A 1 75 ? -26.266 57.906 -18 1 19.27 75 HIS A N 1
ATOM 593 C CA . HIS A 1 75 ? -27.359 58.031 -17.047 1 19.27 75 HIS A CA 1
ATOM 594 C C . HIS A 1 75 ? -28.625 57.344 -17.562 1 19.27 75 HIS A C 1
ATOM 596 O O . HIS A 1 75 ? -29.688 57.438 -16.953 1 19.27 75 HIS A O 1
ATOM 602 N N . ARG A 1 76 ? -28.625 56.25 -18.484 1 21.27 76 ARG A N 1
ATOM 603 C CA . ARG A 1 76 ? -30.031 56.312 -18.922 1 21.27 76 ARG A CA 1
ATOM 604 C C . ARG A 1 76 ? -30.969 56.094 -17.734 1 21.27 76 ARG A C 1
ATOM 606 O O . ARG A 1 76 ? -30.688 55.281 -16.859 1 21.27 76 ARG A O 1
ATOM 613 N N . PRO A 1 77 ? -32.062 56.906 -17.688 1 20.55 77 PRO A N 1
ATOM 614 C CA . PRO A 1 77 ? -33.094 57.188 -16.672 1 20.55 77 PRO A CA 1
ATOM 615 C C . PRO A 1 77 ? -33.812 55.969 -16.188 1 20.55 77 PRO A C 1
ATOM 617 O O . PRO A 1 77 ? -33.875 54.938 -16.891 1 20.55 77 PRO A O 1
ATOM 620 N N . PRO A 1 78 ? -33.969 55.812 -14.852 1 20.52 78 PRO A N 1
ATOM 621 C CA . PRO A 1 78 ? -34.562 54.812 -13.961 1 20.52 78 PRO A CA 1
ATOM 622 C C . PRO A 1 78 ? -36 54.469 -14.344 1 20.52 78 PRO A C 1
ATOM 624 O O . PRO A 1 78 ? -36.656 53.75 -13.586 1 20.52 78 PRO A O 1
ATOM 627 N N . SER A 1 79 ? -36.281 54.156 -15.719 1 20.41 79 SER A N 1
ATOM 628 C CA . SER A 1 79 ? -37.75 54.281 -15.789 1 20.41 79 SER A CA 1
ATOM 629 C C . SER A 1 79 ? -38.406 53.406 -14.734 1 20.41 79 SER A C 1
ATOM 631 O O . SER A 1 79 ? -37.844 52.375 -14.312 1 20.41 79 SER A O 1
ATOM 633 N N . ILE A 1 80 ? -39.469 53.938 -14.055 1 20.19 80 ILE A N 1
ATOM 634 C CA . ILE A 1 80 ? -40.438 53.781 -12.977 1 20.19 80 ILE A CA 1
ATOM 635 C C . ILE A 1 80 ? -41.25 52.531 -13.203 1 20.19 80 ILE A C 1
ATOM 637 O O . ILE A 1 80 ? -42.312 52.344 -12.609 1 20.19 80 ILE A O 1
ATOM 641 N N . ALA A 1 81 ? -40.688 51.406 -13.773 1 19.38 81 ALA A N 1
ATOM 642 C CA . ALA A 1 81 ? -41.844 50.562 -14.172 1 19.38 81 ALA A CA 1
ATOM 643 C C . ALA A 1 81 ? -42.688 50.219 -12.969 1 19.38 81 ALA A C 1
ATOM 645 O O . ALA A 1 81 ? -42.188 50.094 -11.852 1 19.38 81 ALA A O 1
ATOM 646 N N . SER A 1 82 ? -44.031 50.219 -13.07 1 20.33 82 SER A N 1
ATOM 647 C CA . SER A 1 82 ? -45.312 50.094 -12.398 1 20.33 82 SER A CA 1
ATOM 648 C C . SER A 1 82 ? -45.406 48.781 -11.641 1 20.33 82 SER A C 1
ATOM 650 O O . SER A 1 82 ? -44.719 47.812 -11.953 1 20.33 82 SER A O 1
ATOM 652 N N . GLY A 1 83 ? -46.156 48.688 -10.5 1 18.22 83 GLY A N 1
ATOM 653 C CA . GLY A 1 83 ? -46.469 48.062 -9.227 1 18.22 83 GLY A CA 1
ATOM 654 C C . GLY A 1 83 ? -47.031 46.656 -9.367 1 18.22 83 GLY A C 1
ATOM 655 O O . GLY A 1 83 ? -47.406 46.031 -8.367 1 18.22 83 GLY A O 1
ATOM 656 N N . SER A 1 84 ? -47.5 46.125 -10.531 1 20.66 84 SER A N 1
ATOM 657 C CA . SER A 1 84 ? -48.719 45.312 -10.336 1 20.66 84 SER A CA 1
ATOM 658 C C . SER A 1 84 ? -48.438 44.031 -9.594 1 20.66 84 SER A C 1
ATOM 660 O O . SER A 1 84 ? -47.312 43.5 -9.656 1 20.66 84 SER A O 1
ATOM 662 N N . SER A 1 85 ? -49.344 43.531 -8.617 1 21.09 85 SER A N 1
ATOM 663 C CA . SER A 1 85 ? -49.562 42.688 -7.469 1 21.09 85 SER A CA 1
ATOM 664 C C . SER A 1 85 ? -49.531 41.219 -7.859 1 21.09 85 SER A C 1
ATOM 666 O O . SER A 1 85 ? -49.812 40.344 -7.039 1 21.09 85 SER A O 1
ATOM 668 N N . SER A 1 86 ? -49.125 40.75 -9.086 1 20.94 86 SER A N 1
ATOM 669 C CA . SER A 1 86 ? -49.812 39.5 -9.422 1 20.94 86 SER A CA 1
ATOM 670 C C . SER A 1 86 ? -49.375 38.375 -8.477 1 20.94 86 SER A C 1
ATOM 672 O O . SER A 1 86 ? -48.25 38.344 -8.016 1 20.94 86 SER A O 1
ATOM 674 N N . HIS A 1 87 ? -50.312 37.562 -7.879 1 21.53 87 HIS A N 1
ATOM 675 C CA . HIS A 1 87 ? -50.562 36.5 -6.941 1 21.53 87 HIS A CA 1
ATOM 676 C C . HIS A 1 87 ? -49.812 35.219 -7.348 1 21.53 87 HIS A C 1
ATOM 678 O O . HIS A 1 87 ? -50.188 34.125 -6.938 1 21.53 87 HIS A O 1
ATOM 684 N N . THR A 1 88 ? -48.562 35.219 -7.738 1 22.88 88 THR A N 1
ATOM 685 C CA . THR A 1 88 ? -48.188 33.969 -8.383 1 22.88 88 THR A CA 1
ATOM 686 C C . THR A 1 88 ? -48.25 32.812 -7.383 1 22.88 88 THR A C 1
ATOM 688 O O . THR A 1 88 ? -47.75 32.938 -6.254 1 22.88 88 THR A O 1
ATOM 691 N N . PRO A 1 89 ? -49.062 31.75 -7.637 1 25.08 89 PRO A N 1
ATOM 692 C CA . PRO A 1 89 ? -49.406 30.531 -6.895 1 25.08 89 PRO A CA 1
ATOM 693 C C . PRO A 1 89 ? -48.156 29.75 -6.457 1 25.08 89 PRO A C 1
ATOM 695 O O . PRO A 1 89 ? -47.094 29.859 -7.07 1 25.08 89 PRO A O 1
ATOM 698 N N . MET A 1 90 ? -48.156 29.172 -5.23 1 23.84 90 MET A N 1
ATOM 699 C CA . MET A 1 90 ? -47.219 28.5 -4.371 1 23.84 90 MET A CA 1
ATOM 700 C C . MET A 1 90 ? -46.656 27.25 -5.059 1 23.84 90 MET A C 1
ATOM 702 O O . MET A 1 90 ? -47.406 26.359 -5.43 1 23.84 90 MET A O 1
ATOM 706 N N . PRO A 1 91 ? -45.594 27.328 -5.918 1 24.38 91 PRO A N 1
ATOM 707 C CA . PRO A 1 91 ? -45.281 26.125 -6.676 1 24.38 91 PRO A CA 1
ATOM 708 C C . PRO A 1 91 ? -45.031 24.906 -5.781 1 24.38 91 PRO A C 1
ATOM 710 O O . PRO A 1 91 ? -44.688 25.062 -4.602 1 24.38 91 PRO A O 1
ATOM 713 N N . ASP A 1 92 ? -45.531 23.672 -6.109 1 26.44 92 ASP A N 1
ATOM 714 C CA . ASP A 1 92 ? -45.594 22.281 -5.652 1 26.44 92 ASP A CA 1
ATOM 715 C C . ASP A 1 92 ? -44.219 21.781 -5.199 1 26.44 92 ASP A C 1
ATOM 717 O O . ASP A 1 92 ? -43.188 22.297 -5.648 1 26.44 92 ASP A O 1
ATOM 721 N N . SER A 1 93 ? -44.125 20.812 -4.172 1 28.89 93 SER A N 1
ATOM 722 C CA . SER A 1 93 ? -43.125 20.203 -3.279 1 28.89 93 SER A CA 1
ATOM 723 C C . SER A 1 93 ? -41.969 19.625 -4.062 1 28.89 93 SER A C 1
ATOM 725 O O . SER A 1 93 ? -42.125 18.672 -4.836 1 28.89 93 SER A O 1
ATOM 727 N N . ALA A 1 94 ? -40.906 20.203 -4.34 1 26.3 94 ALA A N 1
ATOM 728 C CA . ALA A 1 94 ? -39.688 20.047 -5.105 1 26.3 94 ALA A CA 1
ATOM 729 C C . ALA A 1 94 ? -38.938 18.797 -4.684 1 26.3 94 ALA A C 1
ATOM 731 O O . ALA A 1 94 ? -38.312 18.766 -3.619 1 26.3 94 ALA A O 1
ATOM 732 N N . ARG A 1 95 ? -39.375 17.547 -4.848 1 30.91 95 ARG A N 1
ATOM 733 C CA . ARG A 1 95 ? -38.625 16.297 -4.93 1 30.91 95 ARG A CA 1
ATOM 734 C C . ARG A 1 95 ? -37.25 16.516 -5.57 1 30.91 95 ARG A C 1
ATOM 736 O O . ARG A 1 95 ? -37.188 16.828 -6.758 1 30.91 95 ARG A O 1
ATOM 743 N N . THR A 1 96 ? -36.375 16.938 -4.879 1 30.8 96 THR A N 1
ATOM 744 C CA . THR A 1 96 ? -35 17.297 -5.25 1 30.8 96 THR A CA 1
ATOM 745 C C . THR A 1 96 ? -34.406 16.234 -6.172 1 30.8 96 THR A C 1
ATOM 747 O O . THR A 1 96 ? -34.094 15.125 -5.734 1 30.8 96 THR A O 1
ATOM 750 N N . ALA A 1 97 ? -34.844 16.078 -7.367 1 30.98 97 ALA A N 1
ATOM 751 C CA . ALA A 1 97 ? -34.219 15.383 -8.492 1 30.98 97 ALA A CA 1
ATOM 752 C C . ALA A 1 97 ? -32.719 15.648 -8.539 1 30.98 97 ALA A C 1
ATOM 754 O O . ALA A 1 97 ? -32.312 16.797 -8.609 1 30.98 97 ALA A O 1
ATOM 755 N N . VAL A 1 98 ? -31.984 14.875 -7.848 1 39.16 98 VAL A N 1
ATOM 756 C CA . VAL A 1 98 ? -30.562 14.922 -8.148 1 39.16 98 VAL A CA 1
ATOM 757 C C . VAL A 1 98 ? -30.359 15.266 -9.625 1 39.16 98 VAL A C 1
ATOM 759 O O . VAL A 1 98 ? -30.953 14.641 -10.5 1 39.16 98 VAL A O 1
ATOM 762 N N . PRO A 1 99 ? -30.016 16.391 -9.992 1 35.81 99 PRO A N 1
ATOM 763 C CA . PRO A 1 99 ? -30 16.844 -11.383 1 35.81 99 PRO A CA 1
ATOM 764 C C . PRO A 1 99 ? -29.453 15.781 -12.344 1 35.81 99 PRO A C 1
ATOM 766 O O . PRO A 1 99 ? -28.562 15.008 -11.969 1 35.81 99 PRO A O 1
ATOM 769 N N . ALA A 1 100 ? -30.156 15.484 -13.453 1 40.19 100 ALA A N 1
ATOM 770 C CA . ALA A 1 100 ? -29.875 14.633 -14.609 1 40.19 100 ALA A CA 1
ATOM 771 C C . ALA A 1 100 ? -28.391 14.719 -15 1 40.19 100 ALA A C 1
ATOM 773 O O . ALA A 1 100 ? -27.812 13.742 -15.484 1 40.19 100 ALA A O 1
ATOM 774 N N . ALA A 1 101 ? -27.766 15.828 -14.805 1 37 101 ALA A N 1
ATOM 775 C CA . ALA A 1 101 ? -26.391 16.078 -15.211 1 37 101 ALA A CA 1
ATOM 776 C C . ALA A 1 101 ? -25.406 15.328 -14.305 1 37 101 ALA A C 1
ATOM 778 O O . ALA A 1 101 ? -24.438 14.734 -14.781 1 37 101 ALA A O 1
ATOM 779 N N . ALA A 1 102 ? -25.656 15.406 -12.977 1 46.53 102 ALA A N 1
ATOM 780 C CA . ALA A 1 102 ? -24.812 14.688 -12.031 1 46.53 102 ALA A CA 1
ATOM 781 C C . ALA A 1 102 ? -24.906 13.18 -12.25 1 46.53 102 ALA A C 1
ATOM 783 O O . ALA A 1 102 ? -23.922 12.461 -12.094 1 46.53 102 ALA A O 1
ATOM 784 N N . SER A 1 103 ? -26.203 12.727 -12.633 1 52.78 103 SER A N 1
ATOM 785 C CA . SER A 1 103 ? -26.422 11.312 -12.914 1 52.78 103 SER A CA 1
ATOM 786 C C . SER A 1 103 ? -25.672 10.883 -14.164 1 52.78 103 SER A C 1
ATOM 788 O O . SER A 1 103 ? -25.078 9.797 -14.195 1 52.78 103 SER A O 1
ATOM 790 N N . ARG A 1 104 ? -25.625 11.797 -15.18 1 49.06 104 ARG A N 1
ATOM 791 C CA . ARG A 1 104 ? -24.938 11.484 -16.422 1 49.06 104 ARG A CA 1
ATOM 792 C C . ARG A 1 104 ? -23.422 11.445 -16.234 1 49.06 104 ARG A C 1
ATOM 794 O O . ARG A 1 104 ? -22.734 10.586 -16.797 1 49.06 104 ARG A O 1
ATOM 801 N N . ASP A 1 105 ? -23.016 12.258 -15.297 1 62.38 105 ASP A N 1
ATOM 802 C CA . ASP A 1 105 ? -21.594 12.305 -15.008 1 62.38 105 ASP A CA 1
ATOM 803 C C . ASP A 1 105 ? -21.141 11.062 -14.234 1 62.38 105 ASP A C 1
ATOM 805 O O . ASP A 1 105 ? -20.062 10.523 -14.484 1 62.38 105 ASP A O 1
ATOM 809 N N . GLY A 1 106 ? -22.125 10.625 -13.539 1 74.5 106 GLY A N 1
ATOM 810 C CA . GLY A 1 106 ? -21.828 9.414 -12.781 1 74.5 106 GLY A CA 1
ATOM 811 C C . GLY A 1 106 ? -21.734 8.172 -13.641 1 74.5 106 GLY A C 1
ATOM 812 O O . GLY A 1 106 ? -20.875 7.324 -13.438 1 74.5 106 GLY A O 1
ATOM 813 N N . GLU A 1 107 ? -22.594 8.156 -14.68 1 80.75 107 GLU A N 1
ATOM 814 C CA . GLU A 1 107 ? -22.594 7.008 -15.578 1 80.75 107 GLU A CA 1
ATOM 815 C C . GLU A 1 107 ? -21.359 7.012 -16.469 1 80.75 107 GLU A C 1
ATOM 817 O O . GLU A 1 107 ? -20.797 5.953 -16.766 1 80.75 107 GLU A O 1
ATOM 822 N N . ARG A 1 108 ? -21.031 8.148 -16.859 1 82.44 108 ARG A N 1
ATOM 823 C CA . ARG A 1 108 ? -19.844 8.258 -17.703 1 82.44 108 ARG A CA 1
ATOM 824 C C . ARG A 1 108 ? -18.594 7.855 -16.922 1 82.44 108 ARG A C 1
ATOM 826 O O . ARG A 1 108 ? -17.688 7.207 -17.469 1 82.44 108 ARG A O 1
ATOM 833 N N . ASP A 1 109 ? -18.547 8.234 -15.719 1 86.56 109 ASP A N 1
ATOM 834 C CA . ASP A 1 109 ? -17.422 7.871 -14.875 1 86.56 109 ASP A CA 1
ATOM 835 C C . ASP A 1 109 ? -17.344 6.359 -14.688 1 86.56 109 ASP A C 1
ATOM 837 O O . ASP A 1 109 ? -16.25 5.789 -14.641 1 86.56 109 ASP A O 1
ATOM 841 N N . LEU A 1 110 ? -18.5 5.812 -14.641 1 91.25 110 LEU A N 1
ATOM 842 C CA . LEU A 1 110 ? -18.531 4.363 -14.477 1 91.25 110 LEU A CA 1
ATOM 843 C C . LEU A 1 110 ? -17.953 3.66 -15.695 1 91.25 110 LEU A C 1
ATOM 845 O O . LEU A 1 110 ? -17.188 2.711 -15.562 1 91.25 110 LEU A O 1
ATOM 849 N N . ARG A 1 111 ? -18.344 4.117 -16.891 1 91.56 111 ARG A N 1
ATOM 850 C CA . ARG A 1 111 ? -17.859 3.527 -18.125 1 91.56 111 ARG A CA 1
ATOM 851 C C . ARG A 1 111 ? -16.344 3.727 -18.266 1 91.56 111 ARG A C 1
ATOM 853 O O . ARG A 1 111 ? -15.641 2.844 -18.75 1 91.56 111 ARG A O 1
ATOM 860 N N . THR A 1 112 ? -15.906 4.82 -17.797 1 91.38 112 THR A N 1
ATOM 861 C CA . THR A 1 112 ? -14.477 5.09 -17.828 1 91.38 112 THR A CA 1
ATOM 862 C C . THR A 1 112 ? -13.727 4.145 -16.891 1 91.38 112 THR A C 1
ATOM 864 O O . THR A 1 112 ? -12.672 3.617 -17.25 1 91.38 112 THR A O 1
ATOM 867 N N . MET A 1 113 ? -14.25 3.967 -15.727 1 94.5 113 MET A N 1
ATOM 868 C CA . MET A 1 113 ? -13.625 3.041 -14.781 1 94.5 113 MET A CA 1
ATOM 869 C C . MET A 1 113 ? -13.578 1.63 -15.359 1 94.5 113 MET A C 1
ATOM 871 O O . MET A 1 113 ? -12.57 0.936 -15.227 1 94.5 113 MET A O 1
ATOM 875 N N . GLN A 1 114 ? -14.656 1.234 -15.969 1 95.75 114 GLN A N 1
ATOM 876 C CA . GLN A 1 114 ? -14.711 -0.099 -16.562 1 95.75 114 GLN A CA 1
ATOM 877 C C . GLN A 1 114 ? -13.688 -0.248 -17.688 1 95.75 114 GLN A C 1
ATOM 879 O O . GLN A 1 114 ? -13.031 -1.288 -17.797 1 95.75 114 GLN A O 1
ATOM 884 N N . ALA A 1 115 ? -13.586 0.767 -18.469 1 95.81 115 ALA A N 1
ATOM 885 C CA . ALA A 1 115 ? -12.562 0.751 -19.516 1 95.81 115 ALA A CA 1
ATOM 886 C C . ALA A 1 115 ? -11.164 0.655 -18.906 1 95.81 115 ALA A C 1
ATOM 888 O O . ALA A 1 115 ? -10.312 -0.077 -19.422 1 95.81 115 ALA A O 1
ATOM 889 N N . MET A 1 116 ? -10.93 1.397 -17.875 1 95.56 116 MET A N 1
ATOM 890 C CA . MET A 1 116 ? -9.633 1.381 -17.203 1 95.56 116 MET A CA 1
ATOM 891 C C . MET A 1 116 ? -9.32 -0.012 -16.672 1 95.56 116 MET A C 1
ATOM 893 O O . MET A 1 116 ? -8.18 -0.473 -16.766 1 95.56 116 MET A O 1
ATOM 897 N N . ILE A 1 117 ? -10.297 -0.673 -16.125 1 96.88 117 ILE A N 1
ATOM 898 C CA . ILE A 1 117 ? -10.109 -2.012 -15.578 1 96.88 117 ILE A CA 1
ATOM 899 C C . ILE A 1 117 ? -9.68 -2.967 -16.688 1 96.88 117 ILE A C 1
ATOM 901 O O . ILE A 1 117 ? -8.734 -3.748 -16.516 1 96.88 117 ILE A O 1
ATOM 905 N N . LEU A 1 118 ? -10.344 -2.857 -17.781 1 95.69 118 LEU A N 1
ATOM 906 C CA . LEU A 1 118 ? -10.039 -3.738 -18.906 1 95.69 118 LEU A CA 1
ATOM 907 C C . LEU A 1 118 ? -8.641 -3.461 -19.438 1 95.69 118 LEU A C 1
ATOM 909 O O . LEU A 1 118 ? -7.883 -4.395 -19.719 1 95.69 118 LEU A O 1
ATOM 913 N N . LEU A 1 119 ? -8.297 -2.229 -19.562 1 94.38 119 LEU A N 1
ATOM 914 C CA . LEU A 1 119 ? -6.973 -1.872 -20.062 1 94.38 119 LEU A CA 1
ATOM 915 C C . LEU A 1 119 ? -5.895 -2.268 -19.062 1 94.38 119 LEU A C 1
ATOM 917 O O . LEU A 1 119 ? -4.816 -2.723 -19.453 1 94.38 119 LEU A O 1
ATOM 921 N N . MET A 1 120 ? -6.199 -2.057 -17.844 1 94.25 120 MET A N 1
ATOM 922 C CA . MET A 1 120 ? -5.273 -2.482 -16.797 1 94.25 120 MET A CA 1
ATOM 923 C C . MET A 1 120 ? -5.035 -3.986 -16.859 1 94.25 120 MET A C 1
ATOM 925 O O . MET A 1 120 ? -3.898 -4.445 -16.719 1 94.25 120 MET A O 1
ATOM 929 N N . ALA A 1 121 ? -6.07 -4.742 -17.062 1 92.19 121 ALA A N 1
ATOM 930 C CA . ALA A 1 121 ? -5.953 -6.195 -17.156 1 92.19 121 ALA A CA 1
ATOM 931 C C . ALA A 1 121 ? -5.074 -6.602 -18.328 1 92.19 121 ALA A C 1
ATOM 933 O O . ALA A 1 121 ? -4.223 -7.484 -18.203 1 92.19 121 ALA A O 1
ATOM 934 N N . LEU A 1 122 ? -5.27 -5.93 -19.391 1 92.12 122 LEU A N 1
ATOM 935 C CA . LEU A 1 122 ? -4.477 -6.234 -20.578 1 92.12 122 LEU A CA 1
ATOM 936 C C . LEU A 1 122 ? -3.023 -5.82 -20.391 1 92.12 122 LEU A C 1
ATOM 938 O O . LEU A 1 122 ? -2.107 -6.523 -20.828 1 92.12 122 LEU A O 1
ATOM 942 N N . GLY A 1 123 ? -2.844 -4.715 -19.812 1 91.81 123 GLY A N 1
ATOM 943 C CA . GLY A 1 123 ? -1.491 -4.219 -19.625 1 91.81 123 GLY A CA 1
ATOM 944 C C . GLY A 1 123 ? -0.721 -4.98 -18.562 1 91.81 123 GLY A C 1
ATOM 945 O O . GLY A 1 123 ? 0.494 -5.16 -18.672 1 91.81 123 GLY A O 1
ATOM 946 N N . THR A 1 124 ? -1.328 -5.461 -17.562 1 92.38 124 THR A N 1
ATOM 947 C CA . THR A 1 124 ? -0.707 -6.105 -16.406 1 92.38 124 THR A CA 1
ATOM 948 C C . THR A 1 124 ? -0.069 -7.434 -16.812 1 92.38 124 THR A C 1
ATOM 950 O O . THR A 1 124 ? 1.016 -7.773 -16.328 1 92.38 124 THR A O 1
ATOM 953 N N . TRP A 1 125 ? -0.697 -8.172 -17.703 1 92 125 TRP A N 1
ATOM 954 C CA . TRP A 1 125 ? -0.29 -9.555 -17.922 1 92 125 TRP A CA 1
ATOM 955 C C . TRP A 1 125 ? 0.553 -9.672 -19.188 1 92 125 TRP A C 1
ATOM 957 O O . TRP A 1 125 ? 1.071 -10.75 -19.5 1 92 125 TRP A O 1
ATOM 967 N N . ASN A 1 126 ? 0.685 -8.68 -19.891 1 87.19 126 ASN A N 1
ATOM 968 C CA . ASN A 1 126 ? 1.342 -8.797 -21.188 1 87.19 126 ASN A CA 1
ATOM 969 C C . ASN A 1 126 ? 2.691 -8.086 -21.203 1 87.19 126 ASN A C 1
ATOM 971 O O . ASN A 1 126 ? 3.441 -8.148 -20.219 1 87.19 126 ASN A O 1
ATOM 975 N N . ASN A 1 127 ? 2.998 -7.434 -22.203 1 78.12 127 ASN A N 1
ATOM 976 C CA . ASN A 1 127 ? 4.324 -6.863 -22.438 1 78.12 127 ASN A CA 1
ATOM 977 C C . ASN A 1 127 ? 4.711 -5.898 -21.312 1 78.12 127 ASN A C 1
ATOM 979 O O . ASN A 1 127 ? 3.846 -5.277 -20.703 1 78.12 127 ASN A O 1
ATOM 983 N N . ARG A 1 128 ? 6.012 -5.793 -21.156 1 76.44 128 ARG A N 1
ATOM 984 C CA . ARG A 1 128 ? 6.566 -4.969 -20.094 1 76.44 128 ARG A CA 1
ATOM 985 C C . ARG A 1 128 ? 6.168 -3.508 -20.266 1 76.44 128 ARG A C 1
ATOM 987 O O . ARG A 1 128 ? 5.898 -2.811 -19.281 1 76.44 128 ARG A O 1
ATOM 994 N N . ALA A 1 129 ? 6.203 -3.037 -21.438 1 75.62 129 ALA A N 1
ATOM 995 C CA . ALA A 1 129 ? 5.828 -1.647 -21.688 1 75.62 129 ALA A CA 1
ATOM 996 C C . ALA A 1 129 ? 4.387 -1.384 -21.25 1 75.62 129 ALA A C 1
ATOM 998 O O . ALA A 1 129 ? 4.082 -0.322 -20.703 1 75.62 129 ALA A O 1
ATOM 999 N N . LEU A 1 130 ? 3.59 -2.391 -21.484 1 86.25 130 LEU A N 1
ATOM 1000 C CA . LEU A 1 130 ? 2.189 -2.232 -21.109 1 86.25 130 LEU A CA 1
ATOM 1001 C C . LEU A 1 130 ? 2.021 -2.314 -19.594 1 86.25 130 LEU A C 1
ATOM 1003 O O . LEU A 1 130 ? 1.085 -1.738 -19.047 1 86.25 130 LEU A O 1
ATOM 1007 N N . LEU A 1 131 ? 3.008 -2.988 -19.016 1 87.62 131 LEU A N 1
ATOM 1008 C CA . LEU A 1 131 ? 2.936 -3.125 -17.578 1 87.62 131 LEU A CA 1
ATOM 1009 C C . LEU A 1 131 ? 3.1 -1.771 -16.891 1 87.62 131 LEU A C 1
ATOM 1011 O O . LEU A 1 131 ? 2.387 -1.463 -15.93 1 87.62 131 LEU A O 1
ATOM 1015 N N . ARG A 1 132 ? 4.004 -0.944 -17.281 1 85.88 132 ARG A N 1
ATOM 1016 C CA . ARG A 1 132 ? 4.195 0.396 -16.734 1 85.88 132 ARG A CA 1
ATOM 1017 C C . ARG A 1 132 ? 2.924 1.228 -16.859 1 85.88 132 ARG A C 1
ATOM 1019 O O . ARG A 1 132 ? 2.547 1.941 -15.93 1 85.88 132 ARG A O 1
ATOM 1026 N N . ASP A 1 133 ? 2.344 1.076 -18.062 1 88 133 ASP A N 1
ATOM 1027 C CA . ASP A 1 133 ? 1.093 1.796 -18.297 1 88 133 ASP A CA 1
ATOM 1028 C C . ASP A 1 133 ? -0.011 1.281 -17.375 1 88 133 ASP A C 1
ATOM 1030 O O . ASP A 1 133 ? -0.869 2.051 -16.938 1 88 133 ASP A O 1
ATOM 1034 N N . ALA A 1 134 ? -0.01 -0.009 -17.203 1 91.88 134 ALA A N 1
ATOM 1035 C CA . ALA A 1 134 ? -1.014 -0.608 -16.328 1 91.88 134 ALA A CA 1
ATOM 1036 C C . ALA A 1 134 ? -0.897 -0.065 -14.906 1 91.88 134 ALA A C 1
ATOM 1038 O O . ALA A 1 134 ? -1.908 0.188 -14.25 1 91.88 134 ALA A O 1
ATOM 1039 N N . PHE A 1 135 ? 0.335 0.209 -14.438 1 89.69 135 PHE A N 1
ATOM 1040 C CA . PHE A 1 135 ? 0.532 0.751 -13.102 1 89.69 135 PHE A CA 1
ATOM 1041 C C . PHE A 1 135 ? 0.074 2.203 -13.031 1 89.69 135 PHE A C 1
ATOM 1043 O O . PHE A 1 135 ? -0.494 2.633 -12.023 1 89.69 135 PHE A O 1
ATOM 1050 N N . ALA A 1 136 ? 0.383 2.896 -14.07 1 88.56 136 ALA A N 1
ATOM 1051 C CA . ALA A 1 136 ? -0.114 4.27 -14.141 1 88.56 136 ALA A CA 1
ATOM 1052 C C . ALA A 1 136 ? -1.639 4.301 -14.102 1 88.56 136 ALA A C 1
ATOM 1054 O O . ALA A 1 136 ? -2.229 5.09 -13.359 1 88.56 136 ALA A O 1
ATOM 1055 N N . THR A 1 137 ? -2.262 3.398 -14.875 1 91.88 137 THR A N 1
ATOM 1056 C CA . THR A 1 137 ? -3.717 3.318 -14.938 1 91.88 137 THR A CA 1
ATOM 1057 C C . THR A 1 137 ? -4.297 2.906 -13.586 1 91.88 137 THR A C 1
ATOM 1059 O O . THR A 1 137 ? -5.359 3.389 -13.188 1 91.88 137 THR A O 1
ATOM 1062 N N . ALA A 1 138 ? -3.58 2.041 -12.938 1 93.56 138 ALA A N 1
ATOM 1063 C CA . ALA A 1 138 ? -4.043 1.583 -11.633 1 93.56 138 ALA A CA 1
ATOM 1064 C C . ALA A 1 138 ? -4.113 2.738 -10.633 1 93.56 138 ALA A C 1
ATOM 1066 O O . ALA A 1 138 ? -5.051 2.824 -9.844 1 93.56 138 ALA A O 1
ATOM 1067 N N . GLY A 1 139 ? -3.096 3.584 -10.672 1 89.19 139 GLY A N 1
ATOM 1068 C CA . GLY A 1 139 ? -3.117 4.754 -9.805 1 89.19 139 GLY A CA 1
ATOM 1069 C C . GLY A 1 139 ? -4.273 5.691 -10.102 1 89.19 139 GLY A C 1
ATOM 1070 O O . GLY A 1 139 ? -4.93 6.184 -9.18 1 89.19 139 GLY A O 1
ATOM 1071 N N . GLN A 1 140 ? -4.578 5.883 -11.305 1 89.12 140 GLN A N 1
ATOM 1072 C CA . GLN A 1 140 ? -5.672 6.754 -11.711 1 89.12 140 GLN A CA 1
ATOM 1073 C C . GLN A 1 140 ? -7.023 6.145 -11.352 1 89.12 140 GLN A C 1
ATOM 1075 O O . GLN A 1 140 ? -7.941 6.855 -10.938 1 89.12 140 GLN A O 1
ATOM 1080 N N . LEU A 1 141 ? -7.121 4.883 -11.609 1 93.62 141 LEU A N 1
ATOM 1081 C CA . LEU A 1 141 ? -8.359 4.172 -11.281 1 93.62 141 LEU A CA 1
ATOM 1082 C C . LEU A 1 141 ? -8.656 4.258 -9.789 1 93.62 141 LEU A C 1
ATOM 1084 O O . LEU A 1 141 ? -9.805 4.477 -9.391 1 93.62 141 LEU A O 1
ATOM 1088 N N . ALA A 1 142 ? -7.637 4.059 -9.008 1 93.5 142 ALA A N 1
ATOM 1089 C CA . ALA A 1 142 ? -7.812 4.133 -7.559 1 93.5 142 ALA A CA 1
ATOM 1090 C C . ALA A 1 142 ? -8.352 5.496 -7.137 1 93.5 142 ALA A C 1
ATOM 1092 O O . ALA A 1 142 ? -9.219 5.59 -6.27 1 93.5 142 ALA A O 1
ATOM 1093 N N . LEU A 1 143 ? -7.816 6.523 -7.707 1 88.12 143 LEU A N 1
ATOM 1094 C CA . LEU A 1 143 ? -8.289 7.871 -7.406 1 88.12 143 LEU A CA 1
ATOM 1095 C C . LEU A 1 143 ? -9.758 8.031 -7.773 1 88.12 143 LEU A C 1
ATOM 1097 O O . LEU A 1 143 ? -10.531 8.633 -7.023 1 88.12 143 LEU A O 1
ATOM 1101 N N . MET A 1 144 ? -10.148 7.5 -8.891 1 89.75 144 MET A N 1
ATOM 1102 C CA . MET A 1 144 ? -11.539 7.605 -9.344 1 89.75 144 MET A CA 1
ATOM 1103 C C . MET A 1 144 ? -12.469 6.848 -8.406 1 89.75 144 MET A C 1
ATOM 1105 O O . MET A 1 144 ? -13.586 7.301 -8.133 1 89.75 144 MET A O 1
ATOM 1109 N N . VAL A 1 145 ? -12.031 5.719 -7.98 1 93.31 145 VAL A N 1
ATOM 1110 C CA . VAL A 1 145 ? -12.836 4.934 -7.051 1 93.31 145 VAL A CA 1
ATOM 1111 C C . VAL A 1 145 ? -13.039 5.719 -5.754 1 93.31 145 VAL A C 1
ATOM 1113 O O . VAL A 1 145 ? -14.148 5.773 -5.223 1 93.31 145 VAL A O 1
ATOM 1116 N N . ARG A 1 146 ? -12.031 6.344 -5.258 1 88.31 146 ARG A N 1
ATOM 1117 C CA . ARG A 1 146 ? -12.117 7.133 -4.031 1 88.31 146 ARG A CA 1
ATOM 1118 C C . ARG A 1 146 ? -13.062 8.312 -4.207 1 88.31 146 ARG A C 1
ATOM 1120 O O . ARG A 1 146 ? -13.867 8.609 -3.32 1 88.31 146 ARG A O 1
ATOM 1127 N N . GLU A 1 147 ? -12.922 8.945 -5.328 1 83.81 147 GLU A N 1
ATOM 1128 C CA . GLU A 1 147 ? -13.805 10.07 -5.621 1 83.81 147 GLU A CA 1
ATOM 1129 C C . GLU A 1 147 ? -15.258 9.625 -5.684 1 83.81 147 GLU A C 1
ATOM 1131 O O . GLU A 1 147 ? -16.156 10.328 -5.195 1 83.81 147 GLU A O 1
ATOM 1136 N N . ASP A 1 148 ? -15.469 8.531 -6.277 1 88.62 148 ASP A N 1
ATOM 1137 C CA . ASP A 1 148 ? -16.828 8.016 -6.387 1 88.62 148 ASP A CA 1
ATOM 1138 C C . ASP A 1 148 ? -17.391 7.629 -5.02 1 88.62 148 ASP A C 1
ATOM 1140 O O . ASP A 1 148 ? -18.578 7.809 -4.75 1 88.62 148 ASP A O 1
ATOM 1144 N N . ASN A 1 149 ? -16.562 7.043 -4.199 1 87.5 149 ASN A N 1
ATOM 1145 C CA . ASN A 1 149 ? -16.984 6.668 -2.854 1 87.5 149 ASN A CA 1
ATOM 1146 C C . ASN A 1 149 ? -17.344 7.891 -2.018 1 87.5 149 ASN A C 1
ATOM 1148 O O . ASN A 1 149 ? -18.219 7.824 -1.154 1 87.5 149 ASN A O 1
ATOM 1152 N N . GLN A 1 150 ? -16.656 8.961 -2.23 1 78.94 150 GLN A N 1
ATOM 1153 C CA . GLN A 1 150 ? -16.891 10.188 -1.479 1 78.94 150 GLN A CA 1
ATOM 1154 C C . GLN A 1 150 ? -18.156 10.898 -1.974 1 78.94 150 GLN A C 1
ATOM 1156 O O . GLN A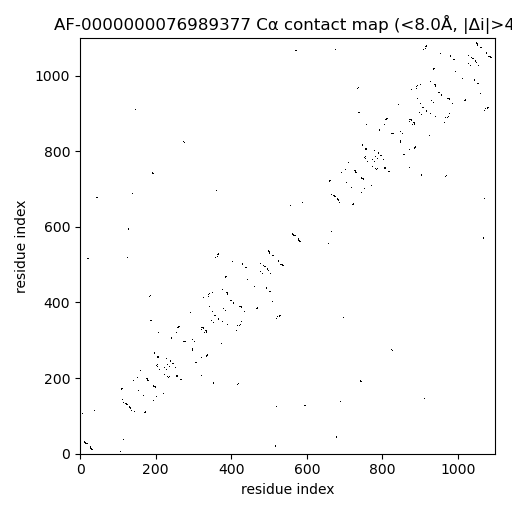 1 150 ? -18.859 11.539 -1.19 1 78.94 150 GLN A O 1
ATOM 1161 N N . ALA A 1 151 ? -18.375 10.773 -3.271 1 77.44 151 ALA A N 1
ATOM 1162 C CA . ALA A 1 151 ? -19.5 11.484 -3.887 1 77.44 151 ALA A CA 1
ATOM 1163 C C . ALA A 1 151 ? -20.828 10.875 -3.453 1 77.44 151 ALA A C 1
ATOM 1165 O O . ALA A 1 151 ? -21.781 11.602 -3.166 1 77.44 151 ALA A O 1
ATOM 1166 N N . ALA A 1 152 ? -20.906 9.586 -3.51 1 78.31 152 ALA A N 1
ATOM 1167 C CA . ALA A 1 152 ? -22.188 8.945 -3.184 1 78.31 152 ALA A CA 1
ATOM 1168 C C . ALA A 1 152 ? -21.969 7.621 -2.463 1 78.31 152 ALA A C 1
ATOM 1170 O O . ALA A 1 152 ? -21.078 6.844 -2.83 1 78.31 152 ALA A O 1
ATOM 1171 N N . GLY A 1 153 ? -22.703 7.512 -1.405 1 83.31 153 GLY A N 1
ATOM 1172 C CA . GLY A 1 153 ? -22.672 6.215 -0.744 1 83.31 153 GLY A CA 1
ATOM 1173 C C . GLY A 1 153 ? -23.391 5.133 -1.521 1 83.31 153 GLY A C 1
ATOM 1174 O O . GLY A 1 153 ? -24.141 5.426 -2.459 1 83.31 153 GLY A O 1
ATOM 1175 N N . ASP A 1 154 ? -23.078 3.941 -1.208 1 89.81 154 ASP A N 1
ATOM 1176 C CA . ASP A 1 154 ? -23.75 2.809 -1.831 1 89.81 154 ASP A CA 1
ATOM 1177 C C . ASP A 1 154 ? -25.203 2.707 -1.356 1 89.81 154 ASP A C 1
ATOM 1179 O O . ASP A 1 154 ? -25.516 3.049 -0.213 1 89.81 154 ASP A O 1
ATOM 1183 N N . ARG A 1 155 ? -26.141 2.361 -2.273 1 84.75 155 ARG A N 1
ATOM 1184 C CA . ARG A 1 155 ? -27.562 2.32 -1.941 1 84.75 155 ARG A CA 1
ATOM 1185 C C . ARG A 1 155 ? -28.141 0.943 -2.225 1 84.75 155 ARG A C 1
ATOM 1187 O O . ARG A 1 155 ? -27.766 0.291 -3.201 1 84.75 155 ARG A O 1
ATOM 1194 N N . VAL A 1 156 ? -28.922 0.54 -1.226 1 81.69 156 VAL A N 1
ATOM 1195 C CA . VAL A 1 156 ? -29.719 -0.666 -1.456 1 81.69 156 VAL A CA 1
ATOM 1196 C C . VAL A 1 156 ? -31.062 -0.293 -2.08 1 81.69 156 VAL A C 1
ATOM 1198 O O . VAL A 1 156 ? -31.812 0.518 -1.525 1 81.69 156 VAL A O 1
ATOM 1201 N N . VAL A 1 157 ? -31.203 -0.747 -3.244 1 80.12 157 VAL A N 1
ATOM 1202 C CA . VAL A 1 157 ? -32.438 -0.454 -3.938 1 80.12 157 VAL A CA 1
ATOM 1203 C C . VAL A 1 157 ? -33.531 -1.42 -3.471 1 80.12 157 VAL A C 1
ATOM 1205 O O . VAL A 1 157 ? -33.438 -2.625 -3.717 1 80.12 157 VAL A O 1
ATOM 1208 N N . THR A 1 158 ? -34.312 -0.934 -2.65 1 72.25 158 THR A N 1
ATOM 1209 C CA . THR A 1 158 ? -35.406 -1.756 -2.131 1 72.25 158 THR A CA 1
ATOM 1210 C C . THR A 1 158 ? -36.656 -1.619 -3.002 1 72.25 158 THR A C 1
ATOM 1212 O O . THR A 1 158 ? -37.562 -2.416 -2.889 1 72.25 158 THR A O 1
ATOM 1215 N N . SER A 1 159 ? -36.469 -0.666 -3.904 1 70.88 159 SER A N 1
ATOM 1216 C CA . SER A 1 159 ? -37.656 -0.448 -4.738 1 70.88 159 SER A CA 1
ATOM 1217 C C . SER A 1 159 ? -37.781 -1.549 -5.781 1 70.88 159 SER A C 1
ATOM 1219 O O . SER A 1 159 ? -36.844 -2.293 -6.047 1 70.88 159 SER A O 1
ATOM 1221 N N . GLY A 1 160 ? -38.906 -2.004 -6.082 1 76.38 160 GLY A N 1
ATOM 1222 C CA . GLY A 1 160 ? -39.219 -2.949 -7.148 1 76.38 160 GLY A CA 1
ATOM 1223 C C . GLY A 1 160 ? -38.719 -2.486 -8.508 1 76.38 160 GLY A C 1
ATOM 1224 O O . GLY A 1 160 ? -39.094 -3.062 -9.531 1 76.38 160 GLY A O 1
ATOM 1225 N N . ASN A 1 161 ? -37.781 -1.546 -8.531 1 87.56 161 ASN A N 1
ATOM 1226 C CA . ASN A 1 161 ? -37.312 -1.04 -9.812 1 87.56 161 ASN A CA 1
ATOM 1227 C C . ASN A 1 161 ? -36 -1.731 -10.242 1 87.56 161 ASN A C 1
ATOM 1229 O O . ASN A 1 161 ? -34.938 -1.409 -9.742 1 87.56 161 ASN A O 1
ATOM 1233 N N . TRP A 1 162 ? -36.125 -2.48 -11.273 1 92.19 162 TRP A N 1
ATOM 1234 C CA . TRP A 1 162 ? -35.031 -3.316 -11.75 1 92.19 162 TRP A CA 1
ATOM 1235 C C . TRP A 1 162 ? -33.906 -2.465 -12.352 1 92.19 162 TRP A C 1
ATOM 1237 O O . TRP A 1 162 ? -32.719 -2.736 -12.141 1 92.19 162 TRP A O 1
ATOM 1247 N N . ARG A 1 163 ? -34.25 -1.439 -13.078 1 89.56 163 ARG A N 1
ATOM 1248 C CA . ARG A 1 163 ? -33.25 -0.612 -13.742 1 89.56 163 ARG A CA 1
ATOM 1249 C C . ARG A 1 163 ? -32.406 0.155 -12.727 1 89.56 163 ARG A C 1
ATOM 1251 O O . ARG A 1 163 ? -31.203 0.313 -12.906 1 89.56 163 ARG A O 1
ATOM 1258 N N . GLU A 1 164 ? -33.031 0.624 -11.773 1 90.44 164 GLU A N 1
ATOM 1259 C CA . GLU A 1 164 ? -32.281 1.312 -10.711 1 90.44 164 GLU A CA 1
ATOM 1260 C C . GLU A 1 164 ? -31.375 0.352 -9.961 1 90.44 164 GLU A C 1
ATOM 1262 O O . GLU A 1 164 ? -30.266 0.724 -9.57 1 90.44 164 GLU A O 1
ATOM 1267 N N . TRP A 1 165 ? -31.906 -0.821 -9.797 1 92.88 165 TRP A N 1
ATOM 1268 C CA . TRP A 1 165 ? -31.078 -1.838 -9.141 1 92.88 165 TRP A CA 1
ATOM 1269 C C . TRP A 1 165 ? -29.844 -2.166 -9.969 1 92.88 165 TRP A C 1
ATOM 1271 O O . TRP A 1 165 ? -28.75 -2.279 -9.438 1 92.88 165 TRP A O 1
ATOM 1281 N N . VAL A 1 166 ? -30.047 -2.314 -11.242 1 92.75 166 VAL A N 1
ATOM 1282 C CA . VAL A 1 166 ? -28.953 -2.646 -12.148 1 92.75 166 VAL A CA 1
ATOM 1283 C C . VAL A 1 166 ? -27.891 -1.55 -12.094 1 92.75 166 VAL A C 1
ATOM 1285 O O . VAL A 1 166 ? -26.688 -1.835 -12.109 1 92.75 166 VAL A O 1
ATOM 1288 N N . ALA A 1 167 ? -28.312 -0.367 -12.047 1 91.44 167 ALA A N 1
ATOM 1289 C CA . ALA A 1 167 ? -27.375 0.752 -12 1 91.44 167 ALA A CA 1
ATOM 1290 C C . ALA A 1 167 ? -26.562 0.742 -10.711 1 91.44 167 ALA A C 1
ATOM 1292 O O . ALA A 1 167 ? -25.344 0.923 -10.727 1 91.44 167 ALA A O 1
ATOM 1293 N N . ALA A 1 168 ? -27.203 0.514 -9.641 1 92.81 168 ALA A N 1
ATOM 1294 C CA . ALA A 1 168 ? -26.531 0.485 -8.344 1 92.81 168 ALA A CA 1
ATOM 1295 C C . ALA A 1 168 ? -25.594 -0.715 -8.242 1 92.81 168 ALA A C 1
ATOM 1297 O O . ALA A 1 168 ? -24.469 -0.588 -7.762 1 92.81 168 ALA A O 1
ATOM 1298 N N . GLU A 1 169 ? -26.094 -1.884 -8.719 1 94.5 169 GLU A N 1
ATOM 1299 C CA . GLU A 1 169 ? -25.297 -3.104 -8.672 1 94.5 169 GLU A CA 1
ATOM 1300 C C . GLU A 1 169 ? -24.094 -3.01 -9.602 1 94.5 169 GLU A C 1
ATOM 1302 O O . GLU A 1 169 ? -23.016 -3.516 -9.289 1 94.5 169 GLU A O 1
ATOM 1307 N N . SER A 1 170 ? -24.297 -2.377 -10.734 1 94.44 170 SER A N 1
ATOM 1308 C CA . SER A 1 170 ? -23.203 -2.197 -11.68 1 94.44 170 SER A CA 1
ATOM 1309 C C . SER A 1 170 ? -22.094 -1.343 -11.078 1 94.44 170 SER A C 1
ATOM 1311 O O . SER A 1 170 ? -20.906 -1.646 -11.25 1 94.44 170 SER A O 1
ATOM 1313 N N . ARG A 1 171 ? -22.469 -0.324 -10.438 1 94.75 171 ARG A N 1
ATOM 1314 C CA . ARG A 1 171 ? -21.516 0.565 -9.797 1 94.75 171 ARG A CA 1
ATOM 1315 C C . ARG A 1 171 ? -20.766 -0.157 -8.68 1 94.75 171 ARG A C 1
ATOM 1317 O O . ARG A 1 171 ? -19.531 -0.074 -8.602 1 94.75 171 ARG A O 1
ATOM 1324 N N . ARG A 1 172 ? -21.438 -0.843 -7.938 1 95.88 172 ARG A N 1
ATOM 1325 C CA . ARG A 1 172 ? -20.875 -1.611 -6.836 1 95.88 172 ARG A CA 1
ATOM 1326 C C . ARG A 1 172 ? -19.906 -2.67 -7.355 1 95.88 172 ARG A C 1
ATOM 1328 O O . ARG A 1 172 ? -18.766 -2.775 -6.875 1 95.88 172 ARG A O 1
ATOM 1335 N N . ARG A 1 173 ? -20.328 -3.424 -8.289 1 96.38 173 ARG A N 1
ATOM 1336 C CA . ARG A 1 173 ? -19.516 -4.496 -8.852 1 96.38 173 ARG A CA 1
ATOM 1337 C C . ARG A 1 173 ? -18.234 -3.943 -9.484 1 96.38 173 ARG A C 1
ATOM 133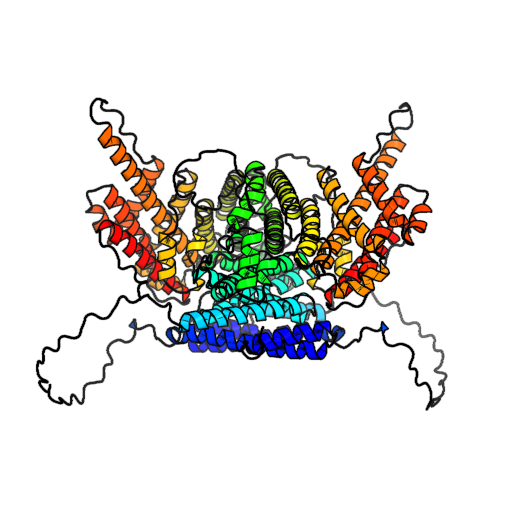9 O O . ARG A 1 173 ? -17.172 -4.531 -9.352 1 96.38 173 ARG A O 1
ATOM 1346 N N . THR A 1 174 ? -18.391 -2.824 -10.172 1 96.94 174 THR A N 1
ATOM 1347 C CA . THR A 1 174 ? -17.234 -2.225 -10.836 1 96.94 174 THR A CA 1
ATOM 1348 C C . THR A 1 174 ? -16.172 -1.828 -9.812 1 96.94 174 THR A C 1
ATOM 1350 O O . THR A 1 174 ? -14.992 -2.105 -10 1 96.94 174 THR A O 1
ATOM 1353 N N . LYS A 1 175 ? -16.562 -1.21 -8.719 1 97.5 175 LYS A N 1
ATOM 1354 C CA . LYS A 1 175 ? -15.625 -0.782 -7.688 1 97.5 175 LYS A CA 1
ATOM 1355 C C . LYS A 1 175 ? -14.984 -1.981 -6.996 1 97.5 175 LYS A C 1
ATOM 1357 O O . LYS A 1 175 ? -13.789 -1.969 -6.695 1 97.5 175 LYS A O 1
ATOM 1362 N N . LEU A 1 176 ? -15.758 -3.014 -6.809 1 98.19 176 LEU A N 1
ATOM 1363 C CA . LEU A 1 176 ? -15.234 -4.195 -6.129 1 98.19 176 LEU A CA 1
ATOM 1364 C C . LEU A 1 176 ? -14.312 -4.988 -7.051 1 98.19 176 LEU A C 1
ATOM 1366 O O . LEU A 1 176 ? -13.359 -5.625 -6.59 1 98.19 176 LEU A O 1
ATOM 1370 N N . VAL A 1 177 ? -14.617 -4.945 -8.352 1 98 177 VAL A N 1
ATOM 1371 C CA . VAL A 1 177 ? -13.695 -5.543 -9.312 1 98 177 VAL A CA 1
ATOM 1372 C C . VAL A 1 177 ? -12.375 -4.77 -9.305 1 98 177 VAL A C 1
ATOM 1374 O O . VAL A 1 177 ? -11.297 -5.363 -9.367 1 98 177 VAL A O 1
ATOM 1377 N N . ALA A 1 178 ? -12.445 -3.457 -9.258 1 97.88 178 ALA A N 1
ATOM 1378 C CA . ALA A 1 178 ? -11.242 -2.639 -9.172 1 97.88 178 ALA A CA 1
ATOM 1379 C C . ALA A 1 178 ? -10.422 -2.99 -7.938 1 97.88 178 ALA A C 1
ATOM 1381 O O . ALA A 1 178 ? -9.195 -3.129 -8.016 1 97.88 178 ALA A O 1
ATOM 1382 N N . PHE A 1 179 ? -11.094 -3.15 -6.789 1 97.88 179 PHE A N 1
ATOM 1383 C CA . PHE A 1 179 ? -10.445 -3.559 -5.547 1 97.88 179 PHE A CA 1
ATOM 1384 C C . PHE A 1 179 ? -9.758 -4.906 -5.711 1 97.88 179 PHE A C 1
ATOM 1386 O O . PHE A 1 179 ? -8.602 -5.07 -5.324 1 97.88 179 PHE A O 1
ATOM 1393 N N . SER A 1 180 ? -10.461 -5.859 -6.285 1 98.06 180 SER A N 1
ATOM 1394 C CA . SER A 1 180 ? -9.922 -7.203 -6.457 1 98.06 180 SER A CA 1
ATOM 1395 C C . SER A 1 180 ? -8.711 -7.195 -7.383 1 98.06 180 SER A C 1
ATOM 1397 O O . SER A 1 180 ? -7.719 -7.879 -7.121 1 98.06 180 SER A O 1
ATOM 1399 N N . PHE A 1 181 ? -8.828 -6.449 -8.414 1 97 181 PHE A N 1
ATOM 1400 C CA . PHE A 1 181 ? -7.723 -6.395 -9.367 1 97 181 PHE A CA 1
ATOM 1401 C C . PHE A 1 181 ? -6.508 -5.711 -8.75 1 97 181 PHE A C 1
ATOM 1403 O O . PHE A 1 181 ? -5.367 -6.07 -9.055 1 97 181 PHE A O 1
ATOM 1410 N N . SER A 1 182 ? -6.758 -4.691 -7.945 1 95.88 182 SER A N 1
ATOM 1411 C CA . SER A 1 182 ? -5.656 -4.074 -7.215 1 95.88 182 SER A CA 1
ATOM 1412 C C . SER A 1 182 ? -4.906 -5.102 -6.371 1 95.88 182 SER A C 1
ATOM 1414 O O . SER A 1 182 ? -3.68 -5.059 -6.281 1 95.88 182 SER A O 1
ATOM 1416 N N . ASN A 1 183 ? -5.609 -6.004 -5.82 1 96.94 183 ASN A N 1
ATOM 1417 C CA . ASN A 1 183 ? -4.984 -7.059 -5.027 1 96.94 183 ASN A CA 1
ATOM 1418 C C . ASN A 1 183 ? -4.234 -8.055 -5.91 1 96.94 183 ASN A C 1
ATOM 1420 O O . ASN A 1 183 ? -3.207 -8.602 -5.504 1 96.94 183 ASN A O 1
ATOM 1424 N N . LEU A 1 184 ? -4.773 -8.297 -7.07 1 96 184 LEU A N 1
ATOM 1425 C CA . LEU A 1 184 ? -4.07 -9.18 -7.996 1 96 184 LEU A CA 1
ATOM 1426 C C . LEU A 1 184 ? -2.732 -8.578 -8.414 1 96 184 LEU A C 1
ATOM 1428 O O . LEU A 1 184 ? -1.754 -9.305 -8.602 1 96 184 LEU A O 1
ATOM 1432 N N . HIS A 1 185 ? -2.693 -7.246 -8.5 1 92.88 185 HIS A N 1
ATOM 1433 C CA . HIS A 1 185 ? -1.426 -6.566 -8.75 1 92.88 185 HIS A CA 1
ATOM 1434 C C . HIS A 1 185 ? -0.432 -6.828 -7.621 1 92.88 185 HIS A C 1
ATOM 1436 O O . HIS A 1 185 ? 0.751 -7.062 -7.871 1 92.88 185 HIS A O 1
ATOM 1442 N N . SER A 1 186 ? -1 -6.738 -6.488 1 93.31 186 SER A N 1
ATOM 1443 C CA . SER A 1 186 ? -0.166 -6.992 -5.316 1 93.31 186 SER A CA 1
ATOM 1444 C C . SER A 1 186 ? 0.342 -8.43 -5.301 1 93.31 186 SER A C 1
ATOM 1446 O O . SER A 1 186 ? 1.5 -8.68 -4.961 1 93.31 186 SER A O 1
ATOM 1448 N N . ILE A 1 187 ? -0.459 -9.344 -5.691 1 94.19 187 ILE A N 1
ATOM 1449 C CA . ILE A 1 187 ? -0.114 -10.766 -5.691 1 94.19 187 ILE A CA 1
ATOM 1450 C C . ILE A 1 187 ? 0.935 -11.039 -6.77 1 94.19 187 ILE A C 1
ATOM 1452 O O . ILE A 1 187 ? 1.933 -11.711 -6.512 1 94.19 187 ILE A O 1
ATOM 1456 N N . ALA A 1 188 ? 0.769 -10.461 -7.895 1 92.62 188 ALA A N 1
ATOM 1457 C CA . ALA A 1 188 ? 1.625 -10.758 -9.039 1 92.62 188 ALA A CA 1
ATOM 1458 C C . ALA A 1 188 ? 2.98 -10.07 -8.906 1 92.62 188 ALA A C 1
ATOM 1460 O O . ALA A 1 188 ? 4.012 -10.633 -9.273 1 92.62 188 ALA A O 1
ATOM 1461 N N . TYR A 1 189 ? 2.986 -8.891 -8.383 1 89.75 189 TYR A N 1
ATOM 1462 C CA . TYR A 1 189 ? 4.207 -8.094 -8.477 1 89.75 189 TYR A CA 1
ATOM 1463 C C . TYR A 1 189 ? 4.695 -7.676 -7.098 1 89.75 189 TYR A C 1
ATOM 1465 O O . TYR A 1 189 ? 5.688 -6.949 -6.98 1 89.75 189 TYR A O 1
ATOM 1473 N N . ASN A 1 190 ? 4.012 -8.133 -6.055 1 88.88 190 ASN A N 1
ATOM 1474 C CA . ASN A 1 190 ? 4.375 -7.867 -4.664 1 88.88 190 ASN A CA 1
ATOM 1475 C C . ASN A 1 190 ? 4.434 -6.371 -4.379 1 88.88 190 ASN A C 1
ATOM 1477 O O . ASN A 1 190 ? 5.391 -5.891 -3.766 1 88.88 190 ASN A O 1
ATOM 1481 N N . VAL A 1 191 ? 3.465 -5.613 -4.91 1 90.25 191 VAL A N 1
ATOM 1482 C CA . VAL A 1 191 ? 3.324 -4.176 -4.695 1 90.25 191 VAL A CA 1
ATOM 1483 C C . VAL A 1 191 ? 2.158 -3.908 -3.746 1 90.25 191 VAL A C 1
ATOM 1485 O O . VAL A 1 191 ? 1.255 -4.738 -3.613 1 90.25 191 VAL A O 1
ATOM 1488 N N . PRO A 1 192 ? 2.244 -2.791 -3.039 1 91.38 192 PRO A N 1
ATOM 1489 C CA . PRO A 1 192 ? 1.083 -2.484 -2.197 1 91.38 192 PRO A CA 1
ATOM 1490 C C . PRO A 1 192 ? -0.203 -2.324 -3.004 1 91.38 192 PRO A C 1
ATOM 1492 O O . PRO A 1 192 ? -0.19 -1.722 -4.082 1 91.38 192 PRO A O 1
ATOM 1495 N N . PRO A 1 193 ? -1.243 -2.949 -2.482 1 94.12 193 PRO A N 1
ATOM 1496 C CA . PRO A 1 193 ? -2.512 -2.756 -3.188 1 94.12 193 PRO A CA 1
ATOM 1497 C C . PRO A 1 193 ? -2.926 -1.287 -3.262 1 94.12 193 PRO A C 1
ATOM 1499 O O . PRO A 1 193 ? -2.809 -0.557 -2.275 1 94.12 193 PRO A O 1
ATOM 1502 N N . LYS A 1 194 ? -3.398 -0.907 -4.363 1 93.81 194 LYS A N 1
ATOM 1503 C CA . LYS A 1 194 ? -3.717 0.498 -4.602 1 93.81 194 LYS A CA 1
ATOM 1504 C C . LYS A 1 194 ? -5.035 0.884 -3.936 1 93.81 194 LYS A C 1
ATOM 1506 O O . LYS A 1 194 ? -5.277 2.062 -3.664 1 93.81 194 LYS A O 1
ATOM 1511 N N . ILE A 1 195 ? -5.906 -0.059 -3.746 1 95.62 195 ILE A N 1
ATOM 1512 C CA . ILE A 1 195 ? -7.184 0.167 -3.08 1 95.62 195 ILE A CA 1
ATOM 1513 C C . ILE A 1 195 ? -7.273 -0.702 -1.827 1 95.62 195 ILE A C 1
ATOM 1515 O O . ILE A 1 195 ? -7.129 -1.925 -1.9 1 95.62 195 ILE A O 1
ATOM 1519 N N . LEU A 1 196 ? -7.523 -0.047 -0.743 1 94.38 196 LEU A N 1
ATOM 1520 C CA . LEU A 1 196 ? -7.578 -0.738 0.541 1 94.38 196 LEU A CA 1
ATOM 1521 C C . LEU A 1 196 ? -8.992 -1.213 0.845 1 94.38 196 LEU A C 1
ATOM 1523 O O . LEU A 1 196 ? -9.969 -0.65 0.335 1 94.38 196 LEU A O 1
ATOM 1527 N N . HIS A 1 197 ? -9.07 -2.299 1.617 1 93.94 197 HIS A N 1
ATOM 1528 C CA . HIS A 1 197 ? -10.383 -2.797 2.004 1 93.94 197 HIS A CA 1
ATOM 1529 C C . HIS A 1 197 ? -11.156 -1.75 2.799 1 93.94 197 HIS A C 1
ATOM 1531 O O . HIS A 1 197 ? -12.383 -1.684 2.715 1 93.94 197 HIS A O 1
ATOM 1537 N N . SER A 1 198 ? -10.445 -0.884 3.531 1 89.25 198 SER A N 1
ATOM 1538 C CA . SER A 1 198 ? -11.078 0.153 4.34 1 89.25 198 SER A CA 1
ATOM 1539 C C . SER A 1 198 ? -11.75 1.207 3.463 1 89.25 198 SER A C 1
ATOM 1541 O O . SER A 1 198 ? -12.664 1.902 3.91 1 89.25 198 SER A O 1
ATOM 1543 N N . GLU A 1 199 ? -11.281 1.305 2.258 1 90.19 199 GLU A N 1
ATOM 1544 C CA . GLU A 1 199 ? -11.852 2.289 1.34 1 90.19 199 GLU A CA 1
ATOM 1545 C C . GLU A 1 199 ? -13.156 1.787 0.728 1 90.19 199 GLU A C 1
ATOM 1547 O O . GLU A 1 199 ? -13.969 2.582 0.256 1 90.19 199 GLU A O 1
ATOM 1552 N N . VAL A 1 200 ? -13.344 0.452 0.714 1 94.19 200 VAL A N 1
ATOM 1553 C CA . VAL A 1 200 ? -14.531 -0.116 0.09 1 94.19 200 VAL A CA 1
ATOM 1554 C C . VAL A 1 200 ? -15.383 -0.819 1.145 1 94.19 200 VAL A C 1
ATOM 1556 O O . VAL A 1 200 ? -16.312 -1.559 0.81 1 94.19 200 VAL A O 1
ATOM 1559 N N . GLU A 1 201 ? -15.133 -0.605 2.32 1 91.5 201 GLU A N 1
ATOM 1560 C CA . GLU A 1 201 ? -15.766 -1.348 3.404 1 91.5 201 GLU A CA 1
ATOM 1561 C C . GLU A 1 201 ? -17.25 -0.994 3.523 1 91.5 201 GLU A C 1
ATOM 1563 O O . GLU A 1 201 ? -18.047 -1.809 3.982 1 91.5 201 GLU A O 1
ATOM 1568 N N . ASP A 1 202 ? -17.625 0.195 3.072 1 91.62 202 ASP A N 1
ATOM 1569 C CA . ASP A 1 202 ? -19 0.647 3.219 1 91.62 202 ASP A CA 1
ATOM 1570 C C . ASP A 1 202 ? -19.859 0.172 2.051 1 91.62 202 ASP A C 1
ATOM 1572 O O . ASP A 1 202 ? -21.078 0.344 2.062 1 91.62 202 ASP A O 1
ATOM 1576 N N . LEU A 1 203 ? -19.25 -0.464 1.092 1 95.81 203 LEU A N 1
ATOM 1577 C CA . LEU A 1 203 ? -20.016 -1.052 0.001 1 95.81 203 LEU A CA 1
ATOM 1578 C C . LEU A 1 203 ? -20.688 -2.352 0.442 1 95.81 203 LEU A C 1
ATOM 1580 O O . LEU A 1 203 ? -20.172 -3.049 1.32 1 95.81 203 LEU A O 1
ATOM 1584 N N . TYR A 1 204 ? -21.812 -2.596 -0.162 1 95.06 204 TYR A N 1
ATOM 1585 C CA . TYR A 1 204 ? -22.469 -3.879 0.077 1 95.06 204 TYR A CA 1
ATOM 1586 C C . TYR A 1 204 ? -21.828 -4.984 -0.748 1 95.06 204 TYR A C 1
ATOM 1588 O O . TYR A 1 204 ? -21.25 -4.719 -1.806 1 95.06 204 TYR A O 1
ATOM 1596 N N . LEU A 1 205 ? -21.859 -6.191 -0.221 1 94.44 205 LEU A N 1
ATOM 1597 C CA . LEU A 1 205 ? -21.422 -7.332 -1.014 1 94.44 205 LEU A CA 1
ATOM 1598 C C . LEU A 1 205 ? -22.328 -7.547 -2.221 1 94.44 205 LEU A C 1
ATOM 1600 O O . LEU A 1 205 ? -23.531 -7.34 -2.133 1 94.44 205 LEU A O 1
ATOM 1604 N N . PRO A 1 206 ? -21.734 -7.898 -3.361 1 93.44 206 PRO A N 1
ATOM 1605 C CA . PRO A 1 206 ? -22.531 -8.062 -4.578 1 93.44 206 PRO A CA 1
ATOM 1606 C C . PRO A 1 206 ? -23.609 -9.141 -4.441 1 93.44 206 PRO A C 1
ATOM 1608 O O . PRO A 1 206 ? -23.406 -10.133 -3.732 1 93.44 206 PRO A O 1
ATOM 1611 N N . SER A 1 207 ? -24.672 -8.969 -5.156 1 91.06 207 SER A N 1
ATOM 1612 C CA . SER A 1 207 ? -25.766 -9.93 -5.18 1 91.06 207 SER A CA 1
ATOM 1613 C C . SER A 1 207 ? -25.391 -11.188 -5.953 1 91.06 207 SER A C 1
ATOM 1615 O O . SER A 1 207 ? -24.422 -11.188 -6.715 1 91.06 207 SER A O 1
ATOM 1617 N N . PRO A 1 208 ? -26.094 -12.25 -5.691 1 89.56 208 PRO A N 1
ATOM 1618 C CA . PRO A 1 208 ? -25.812 -13.5 -6.41 1 89.56 208 PRO A CA 1
ATOM 1619 C C . PRO A 1 208 ? -25.906 -13.336 -7.926 1 89.56 208 PRO A C 1
ATOM 1621 O O . PRO A 1 208 ? -26.562 -12.406 -8.414 1 89.56 208 PRO A O 1
ATOM 1624 N N . GLU A 1 209 ? -25.281 -14.281 -8.609 1 89.81 209 GLU A N 1
ATOM 1625 C CA . GLU A 1 209 ? -25.234 -14.219 -10.07 1 89.81 209 GLU A CA 1
ATOM 1626 C C . GLU A 1 209 ? -26.625 -14.422 -10.672 1 89.81 209 GLU A C 1
ATOM 1628 O O . GLU A 1 209 ? -26.906 -13.914 -11.758 1 89.81 209 GLU A O 1
ATOM 1633 N N . SER A 1 210 ? -27.5 -15.133 -9.961 1 88.81 210 SER A N 1
ATOM 1634 C CA . SER A 1 210 ? -28.859 -15.352 -10.445 1 88.81 210 SER A CA 1
ATOM 1635 C C . SER A 1 210 ? -29.625 -14.031 -10.586 1 88.81 210 SER A C 1
ATOM 1637 O O . SER A 1 210 ? -30.406 -13.852 -11.523 1 88.81 210 SER A O 1
ATOM 1639 N N . HIS A 1 211 ? -29.359 -13.086 -9.672 1 90 211 HIS A N 1
ATOM 1640 C CA . HIS A 1 211 ? -29.984 -11.766 -9.758 1 90 211 HIS A CA 1
ATOM 1641 C C . HIS A 1 211 ? -29.375 -10.945 -10.891 1 90 211 HIS A C 1
ATOM 1643 O O . HIS A 1 211 ? -30.094 -10.312 -11.656 1 90 211 HIS A O 1
ATOM 1649 N N . TRP A 1 212 ? -28.109 -11.008 -11.016 1 92.06 212 TRP A N 1
ATOM 1650 C CA . TRP A 1 212 ? -27.344 -10.172 -11.93 1 92.06 212 TRP A CA 1
ATOM 1651 C C . TRP A 1 212 ? -27.594 -10.586 -13.383 1 92.06 212 TRP A C 1
ATOM 1653 O O . TRP A 1 212 ? -27.625 -9.734 -14.273 1 92.06 212 TRP A O 1
ATOM 1663 N N . ARG A 1 213 ? -27.797 -11.797 -13.594 1 90.56 213 ARG A N 1
ATOM 1664 C CA . ARG A 1 213 ? -27.938 -12.312 -14.945 1 90.56 213 ARG A CA 1
ATOM 1665 C C . ARG A 1 213 ? -29.406 -12.344 -15.367 1 90.56 213 ARG A C 1
ATOM 1667 O O . ARG A 1 213 ? -29.734 -12.781 -16.469 1 90.56 213 ARG A O 1
ATOM 1674 N N . ALA A 1 214 ? -30.266 -11.852 -14.469 1 91.94 214 ALA A N 1
ATOM 1675 C CA . ALA A 1 214 ? -31.688 -11.82 -14.82 1 91.94 214 ALA A CA 1
ATOM 1676 C C . ALA A 1 214 ? -31.953 -10.883 -15.992 1 91.94 214 ALA A C 1
ATOM 1678 O O . ALA A 1 214 ? -31.422 -9.773 -16.047 1 91.94 214 ALA A O 1
ATOM 1679 N N . ASP A 1 215 ? -32.75 -11.258 -16.953 1 90.19 215 ASP A N 1
ATOM 1680 C CA . ASP A 1 215 ? -32.938 -10.516 -18.203 1 90.19 215 ASP A CA 1
ATOM 1681 C C . ASP A 1 215 ? -34.125 -9.555 -18.078 1 90.19 215 ASP A C 1
ATOM 1683 O O . ASP A 1 215 ? -34.531 -8.906 -19.047 1 90.19 215 ASP A O 1
ATOM 1687 N N . GLY A 1 216 ? -34.688 -9.516 -16.984 1 91.44 216 GLY A N 1
ATOM 1688 C CA . GLY A 1 216 ? -35.812 -8.625 -16.828 1 91.44 216 GLY A CA 1
ATOM 1689 C C . GLY A 1 216 ? -36.281 -8.477 -15.391 1 91.44 216 GLY A C 1
ATOM 1690 O O . GLY A 1 216 ? -35.719 -9.141 -14.5 1 91.44 216 GLY A O 1
ATOM 1691 N N . SER A 1 217 ? -37.219 -7.602 -15.25 1 92.44 217 SER A N 1
ATOM 1692 C CA . SER A 1 217 ? -37.719 -7.277 -13.922 1 92.44 217 SER A CA 1
ATOM 1693 C C . SER A 1 217 ? -38.406 -8.484 -13.273 1 92.44 217 SER A C 1
ATOM 1695 O O . SER A 1 217 ? -38.188 -8.742 -12.086 1 92.44 217 SER A O 1
ATOM 1697 N N . ASP A 1 218 ? -39.094 -9.203 -14.086 1 92.5 218 ASP A N 1
ATOM 1698 C CA . ASP A 1 218 ? -39.812 -10.344 -13.539 1 92.5 218 ASP A CA 1
ATOM 1699 C C . ASP A 1 218 ? -38.875 -11.445 -13.102 1 92.5 218 ASP A C 1
ATOM 1701 O O . ASP A 1 218 ? -39.031 -12.016 -12.016 1 92.5 218 ASP A O 1
ATOM 1705 N N . ALA A 1 219 ? -37.969 -11.734 -13.961 1 93 219 ALA A N 1
ATOM 1706 C CA . ALA A 1 219 ? -37 -12.758 -13.641 1 93 219 ALA A CA 1
ATOM 1707 C C . ALA A 1 219 ? -36.156 -12.352 -12.422 1 93 219 ALA A C 1
ATOM 1709 O O . ALA A 1 219 ? -35.781 -13.195 -11.602 1 93 219 ALA A O 1
ATOM 1710 N N . TRP A 1 220 ? -35.906 -11.094 -12.383 1 92.69 220 TRP A N 1
ATOM 1711 C CA . TRP A 1 220 ? -35.125 -10.539 -11.273 1 92.69 220 TRP A CA 1
ATOM 1712 C C . TRP A 1 220 ? -35.875 -10.68 -9.961 1 92.69 220 TRP A C 1
ATOM 1714 O O . TRP A 1 220 ? -35.312 -11.117 -8.953 1 92.69 220 TRP A O 1
ATOM 1724 N N . GLU A 1 221 ? -37.125 -10.359 -9.984 1 90.44 221 GLU A N 1
ATOM 1725 C CA . GLU A 1 221 ? -37.938 -10.469 -8.781 1 90.44 221 GLU A CA 1
ATOM 1726 C C . GLU A 1 221 ? -38.094 -11.922 -8.352 1 90.44 221 GLU A C 1
ATOM 1728 O O . GLU A 1 221 ? -38.125 -12.219 -7.156 1 90.44 221 GLU A O 1
ATOM 1733 N N . ALA A 1 222 ? -38.219 -12.742 -9.281 1 90.06 222 ALA A N 1
ATOM 1734 C CA . ALA A 1 222 ? -38.344 -14.164 -8.984 1 90.06 222 ALA A CA 1
ATOM 1735 C C . ALA A 1 222 ? -37.062 -14.703 -8.32 1 90.06 222 ALA A C 1
ATOM 1737 O O . ALA A 1 222 ? -37.156 -15.492 -7.383 1 90.06 222 ALA A O 1
ATOM 1738 N N . ALA A 1 223 ? -35.969 -14.289 -8.875 1 88.56 223 ALA A N 1
ATOM 1739 C CA . ALA A 1 223 ? -34.719 -14.719 -8.32 1 88.56 223 ALA A CA 1
ATOM 1740 C C . ALA A 1 223 ? -34.5 -14.203 -6.898 1 88.56 223 ALA A C 1
ATOM 1742 O O . ALA A 1 223 ? -34.031 -14.922 -6.027 1 88.56 223 ALA A O 1
ATOM 1743 N N . ARG A 1 224 ? -34.875 -13.016 -6.668 1 87.69 224 ARG A N 1
ATOM 1744 C CA . ARG A 1 224 ? -34.719 -12.391 -5.355 1 87.69 224 ARG A CA 1
ATOM 1745 C C . ARG A 1 224 ? -35.625 -13.078 -4.324 1 87.69 224 ARG A C 1
ATOM 1747 O O . ARG A 1 224 ? -35.219 -13.227 -3.164 1 87.69 224 ARG A O 1
ATOM 1754 N N . ARG A 1 225 ? -36.75 -13.383 -4.738 1 85.38 225 ARG A N 1
ATOM 1755 C CA . ARG A 1 225 ? -37.688 -14.07 -3.846 1 85.38 225 ARG A CA 1
ATOM 1756 C C . ARG A 1 225 ? -37.156 -15.445 -3.457 1 85.38 225 ARG A C 1
ATOM 1758 O O . ARG A 1 225 ? -37.344 -15.898 -2.33 1 85.38 225 ARG A O 1
ATOM 1765 N N . LYS A 1 226 ? -36.562 -16.016 -4.352 1 82.88 226 LYS A N 1
ATOM 1766 C CA . LYS A 1 226 ? -36.031 -17.344 -4.125 1 82.88 226 LYS A CA 1
ATOM 1767 C C . LYS A 1 226 ? -34.844 -17.312 -3.17 1 82.88 226 LYS A C 1
ATOM 1769 O O . LYS A 1 226 ? -34.75 -18.141 -2.27 1 82.88 226 LYS A O 1
ATOM 1774 N N . ASP A 1 227 ? -33.906 -16.422 -3.424 1 78.75 227 ASP A N 1
ATOM 1775 C CA . ASP A 1 227 ? -32.656 -16.391 -2.701 1 78.75 227 ASP A CA 1
ATOM 1776 C C . ASP A 1 227 ? -32.781 -15.641 -1.379 1 78.75 227 ASP A C 1
ATOM 1778 O O . ASP A 1 227 ? -31.984 -15.852 -0.456 1 78.75 227 ASP A O 1
ATOM 1782 N N . GLY A 1 228 ? -33.781 -14.969 -1.132 1 69.81 228 GLY A N 1
ATOM 1783 C CA . GLY A 1 228 ? -33.844 -14.086 0.024 1 69.81 228 GLY A CA 1
ATOM 1784 C C . GLY A 1 228 ? -32.938 -12.883 -0.079 1 69.81 228 GLY A C 1
ATOM 1785 O O . GLY A 1 228 ? -31.969 -12.898 -0.827 1 69.81 228 GLY A O 1
ATOM 1786 N N . ILE A 1 229 ? -33.375 -11.727 0.562 1 62.75 229 ILE A N 1
ATOM 1787 C CA . ILE A 1 229 ? -32.688 -10.461 0.358 1 62.75 229 ILE A CA 1
ATOM 1788 C C . ILE A 1 229 ? -31.875 -10.109 1.608 1 62.75 229 ILE A C 1
ATOM 1790 O O . ILE A 1 229 ? -32.438 -10.023 2.707 1 62.75 229 ILE A O 1
ATOM 1794 N N . ALA A 1 230 ? -30.562 -10.383 1.729 1 70.06 230 ALA A N 1
ATOM 1795 C CA . ALA A 1 230 ? -29.828 -9.75 2.824 1 70.06 230 ALA A CA 1
ATOM 1796 C C . ALA A 1 230 ? -28.672 -8.898 2.297 1 70.06 230 ALA A C 1
ATOM 1798 O O . ALA A 1 230 ? -27.906 -9.352 1.447 1 70.06 230 ALA A O 1
ATOM 1799 N N . SER A 1 231 ? -28.844 -7.617 2.584 1 84.38 231 SER A N 1
ATOM 1800 C CA . SER A 1 231 ? -27.75 -6.719 2.219 1 84.38 231 SER A CA 1
ATOM 1801 C C . SER A 1 231 ? -26.719 -6.613 3.338 1 84.38 231 SER A C 1
ATOM 1803 O O . SER A 1 231 ? -27.047 -6.191 4.449 1 84.38 231 SER A O 1
ATOM 1805 N N . VAL A 1 232 ? -25.547 -7.191 3.092 1 90.31 232 VAL A N 1
ATOM 1806 C CA . VAL A 1 232 ? -24.453 -7.152 4.047 1 90.31 232 VAL A CA 1
ATOM 1807 C C . VAL A 1 232 ? -23.312 -6.305 3.488 1 90.31 232 VAL A C 1
ATOM 1809 O O . VAL A 1 232 ? -22.922 -6.457 2.326 1 90.31 232 VAL A O 1
ATOM 1812 N N . THR A 1 233 ? -22.859 -5.371 4.277 1 93.06 233 THR A N 1
ATOM 1813 C CA . THR A 1 233 ? -21.719 -4.566 3.85 1 93.06 233 THR A CA 1
ATOM 1814 C C . THR A 1 233 ? -20.422 -5.387 3.885 1 93.06 233 THR A C 1
ATOM 1816 O O . THR A 1 233 ? -20.359 -6.406 4.57 1 93.06 233 THR A O 1
ATOM 1819 N N . LEU A 1 234 ? -19.5 -5.012 3.119 1 94.75 234 LEU A N 1
ATOM 1820 C CA . LEU A 1 234 ? -18.203 -5.68 3.127 1 94.75 234 LEU A CA 1
ATOM 1821 C C . LEU A 1 234 ? -17.594 -5.66 4.523 1 94.75 234 LEU A C 1
ATOM 1823 O O . LEU A 1 234 ? -17.016 -6.656 4.961 1 94.75 234 LEU A O 1
ATOM 1827 N N . LYS A 1 235 ? -17.75 -4.574 5.207 1 91.06 235 LYS A N 1
ATOM 1828 C CA . LYS A 1 235 ? -17.25 -4.438 6.57 1 91.06 235 LYS A CA 1
ATOM 1829 C C . LYS A 1 235 ? -17.828 -5.508 7.484 1 91.06 235 LYS A C 1
ATOM 1831 O O . LYS A 1 235 ? -17.094 -6.199 8.195 1 91.06 235 LYS A O 1
ATOM 1836 N N . ASP A 1 236 ? -19.062 -5.652 7.426 1 90 236 ASP A N 1
ATOM 1837 C CA . ASP A 1 236 ? -19.75 -6.609 8.289 1 90 236 ASP A CA 1
ATOM 1838 C C . ASP A 1 236 ? -19.422 -8.047 7.883 1 90 236 ASP A C 1
ATOM 1840 O O . ASP A 1 236 ? -19.266 -8.922 8.734 1 90 236 ASP A O 1
ATOM 1844 N N . GLY A 1 237 ? -19.453 -8.25 6.574 1 91.25 237 GLY A N 1
ATOM 1845 C CA . GLY A 1 237 ? -19.094 -9.578 6.102 1 91.25 237 GLY A CA 1
ATOM 1846 C C . GLY A 1 237 ? -17.703 -9.992 6.508 1 91.25 237 GLY A C 1
ATOM 1847 O O . GLY A 1 237 ? -17.484 -11.133 6.93 1 91.25 237 GLY A O 1
ATOM 1848 N N . PHE A 1 238 ? -16.797 -9.102 6.387 1 92.25 238 PHE A N 1
ATOM 1849 C CA . PHE A 1 238 ? -15.414 -9.375 6.742 1 92.25 238 PHE A CA 1
ATOM 1850 C C . PHE A 1 238 ? -15.266 -9.547 8.25 1 92.25 238 PHE A C 1
ATOM 1852 O O . PHE A 1 238 ? -14.523 -10.414 8.711 1 92.25 238 PHE A O 1
ATOM 1859 N N . ALA A 1 239 ? -15.961 -8.695 9.008 1 88.69 239 ALA A N 1
ATOM 1860 C CA . ALA A 1 239 ? -15.938 -8.812 10.461 1 88.69 239 ALA A CA 1
ATOM 1861 C C . ALA A 1 239 ? -16.484 -10.164 10.914 1 88.69 239 ALA A C 1
ATOM 1863 O O . ALA A 1 239 ? -15.984 -10.75 11.883 1 88.69 239 ALA A O 1
ATOM 1864 N N . ALA A 1 240 ? -17.453 -10.602 10.266 1 88.31 240 ALA A N 1
ATOM 1865 C CA . ALA A 1 240 ? -18.047 -11.891 10.594 1 88.31 240 ALA A CA 1
ATOM 1866 C C . ALA A 1 240 ? -17.047 -13.023 10.391 1 88.31 240 ALA A C 1
ATOM 1868 O O . ALA A 1 240 ? -17.047 -14.008 11.141 1 88.31 240 ALA A O 1
ATOM 1869 N N . LEU A 1 241 ? -16.219 -12.93 9.367 1 90.06 241 LEU A N 1
ATOM 1870 C CA . LEU A 1 241 ? -15.195 -13.938 9.125 1 90.06 241 LEU A CA 1
ATOM 1871 C C . LEU A 1 241 ? -14.164 -13.945 10.25 1 90.06 241 LEU A C 1
ATOM 1873 O O . LEU A 1 241 ? -13.688 -15.016 10.648 1 90.06 241 LEU A O 1
ATOM 1877 N N . LEU A 1 242 ? -13.914 -12.82 10.75 1 86.56 242 LEU A N 1
ATOM 1878 C CA . LEU A 1 242 ? -12.867 -12.68 11.75 1 86.56 242 LEU A CA 1
ATOM 1879 C C . LEU A 1 242 ? -13.359 -13.117 13.125 1 86.56 242 LEU A C 1
ATOM 1881 O O . LEU A 1 242 ? -12.578 -13.609 13.938 1 86.56 242 LEU A O 1
ATOM 1885 N N . ARG A 1 243 ? -14.602 -12.828 13.469 1 78.94 243 ARG A N 1
ATOM 1886 C CA . ARG A 1 243 ? -15.156 -13.156 14.773 1 78.94 243 ARG A CA 1
ATOM 1887 C C . ARG A 1 243 ? -15.484 -14.641 14.875 1 78.94 243 ARG A C 1
ATOM 1889 O O . ARG A 1 243 ? -15.656 -15.172 15.977 1 78.94 243 ARG A O 1
ATOM 1896 N N . HIS A 1 244 ? -15.195 -15.367 14.047 1 66.06 244 HIS A N 1
ATOM 1897 C CA . HIS A 1 244 ? -15.508 -16.781 14.016 1 66.06 244 HIS A CA 1
ATOM 1898 C C . HIS A 1 244 ? -16.844 -17.078 14.695 1 66.06 244 HIS A C 1
ATOM 1900 O O . HIS A 1 244 ? -16.969 -18.062 15.422 1 66.06 244 HIS A O 1
ATOM 1906 N N . ASP A 1 245 ? -17.672 -16.062 14.742 1 58.62 245 ASP A N 1
ATOM 1907 C CA . ASP A 1 245 ? -18.953 -16.25 15.422 1 58.62 245 ASP A CA 1
ATOM 1908 C C . ASP A 1 245 ? -19.797 -17.312 14.719 1 58.62 245 ASP A C 1
ATOM 1910 O O . ASP A 1 245 ? -20.359 -17.047 13.648 1 58.62 245 ASP A O 1
ATOM 1914 N N . GLU A 1 246 ? -19.609 -18.578 15.109 1 57.06 246 GLU A N 1
ATOM 1915 C CA . GLU A 1 246 ? -20.375 -19.688 14.547 1 57.06 246 GLU A CA 1
ATOM 1916 C C . GLU A 1 246 ? -21.859 -19.375 14.508 1 57.06 246 GLU A C 1
ATOM 1918 O O . GLU A 1 246 ? -22.562 -19.781 13.586 1 57.06 246 GLU A O 1
ATOM 1923 N N . GLN A 1 247 ? -22.344 -18.734 15.477 1 52.06 247 GLN A N 1
ATOM 1924 C CA . GLN A 1 247 ? -23.781 -18.516 15.602 1 52.06 247 GLN A CA 1
ATOM 1925 C C . GLN A 1 247 ? -24.266 -17.5 14.57 1 52.06 247 GLN A C 1
ATOM 1927 O O . GLN A 1 247 ? -25.359 -17.656 14.016 1 52.06 247 GLN A O 1
ATOM 1932 N N . GLN A 1 248 ? -23.594 -16.484 14.312 1 54.38 248 GLN A N 1
ATOM 1933 C CA . GLN A 1 248 ? -24.016 -15.445 13.383 1 54.38 248 GLN A CA 1
ATOM 1934 C C . GLN A 1 248 ? -23.969 -15.945 11.945 1 54.38 248 GLN A C 1
ATOM 1936 O O . GLN A 1 248 ? -24.703 -15.453 11.086 1 54.38 248 GLN A O 1
ATOM 1941 N N . HIS A 1 249 ? -23.141 -16.969 11.688 1 56 249 HIS A N 1
ATOM 1942 C CA . HIS A 1 249 ? -23 -17.531 10.352 1 56 249 HIS A CA 1
ATOM 1943 C C . HIS A 1 249 ? -24.281 -18.25 9.93 1 56 249 HIS A C 1
ATOM 1945 O O . HIS A 1 249 ? -24.625 -18.266 8.742 1 56 249 HIS A O 1
ATOM 1951 N N . GLN A 1 250 ? -24.922 -18.891 10.891 1 51.78 250 GLN A N 1
ATOM 1952 C CA . GLN A 1 250 ? -26.094 -19.672 10.547 1 51.78 250 GLN A CA 1
ATOM 1953 C C . GLN A 1 250 ? -27.266 -18.781 10.141 1 51.78 250 GLN A C 1
ATOM 1955 O O . GLN A 1 250 ? -28.125 -19.188 9.367 1 51.78 250 GLN A O 1
ATOM 1960 N N . ALA A 1 251 ? -27.375 -17.562 10.648 1 47.19 251 ALA A N 1
ATOM 1961 C CA . ALA A 1 251 ? -28.594 -16.766 10.438 1 47.19 251 ALA A CA 1
ATOM 1962 C C . ALA A 1 251 ? -28.469 -15.898 9.188 1 47.19 251 ALA A C 1
ATOM 1964 O O . ALA A 1 251 ? -29.469 -15.383 8.68 1 47.19 251 ALA A O 1
ATOM 1965 N N . ARG A 1 252 ? -27.297 -15.945 8.641 1 60.12 252 ARG A N 1
ATOM 1966 C CA . ARG A 1 252 ? -27.125 -14.992 7.551 1 60.12 252 ARG A CA 1
ATOM 1967 C C . ARG A 1 252 ? -27.25 -15.672 6.195 1 60.12 252 ARG A C 1
ATOM 1969 O O . ARG A 1 252 ? -27 -16.875 6.078 1 60.12 252 ARG A O 1
ATOM 1976 N N . THR A 1 253 ? -28.047 -15.055 5.344 1 65.38 253 THR A N 1
ATOM 1977 C CA . THR A 1 253 ? -28.109 -15.461 3.945 1 65.38 253 THR A CA 1
ATOM 1978 C C . THR A 1 253 ? -26.703 -15.688 3.387 1 65.38 253 THR A C 1
ATOM 1980 O O . THR A 1 253 ? -25.75 -15.023 3.809 1 65.38 253 THR A O 1
ATOM 1983 N N . ALA A 1 254 ? -26.656 -16.688 2.656 1 77.75 254 ALA A N 1
ATOM 1984 C CA . ALA A 1 254 ? -25.391 -17.125 2.076 1 77.75 254 ALA A CA 1
ATOM 1985 C C . ALA A 1 254 ? -24.766 -16.016 1.236 1 77.75 254 ALA A C 1
ATOM 1987 O O . ALA A 1 254 ? -25.453 -15.297 0.527 1 77.75 254 ALA A O 1
ATOM 1988 N N . THR A 1 255 ? -23.531 -15.812 1.385 1 88.5 255 THR A N 1
ATOM 1989 C CA . THR A 1 255 ? -22.75 -14.844 0.619 1 88.5 255 THR A CA 1
ATOM 1990 C C . THR A 1 255 ? -22.625 -15.281 -0.837 1 88.5 255 THR A C 1
ATOM 1992 O O . THR A 1 255 ? -22.469 -16.469 -1.122 1 88.5 255 THR A O 1
ATOM 1995 N N . SER A 1 256 ? -22.828 -14.414 -1.745 1 90.75 256 SER A N 1
ATOM 1996 C CA . SER A 1 256 ? -22.734 -14.703 -3.172 1 90.75 256 SER A CA 1
ATOM 1997 C C . SER A 1 256 ? -21.312 -15.117 -3.562 1 90.75 256 SER A C 1
ATOM 1999 O O . SER A 1 256 ? -20.375 -14.93 -2.789 1 90.75 256 SER A O 1
ATOM 2001 N N . SER A 1 257 ? -21.125 -15.742 -4.766 1 91.75 257 SER A N 1
ATOM 2002 C CA . SER A 1 257 ? -19.828 -16.125 -5.281 1 91.75 257 SER A CA 1
ATOM 2003 C C . SER A 1 257 ? -18.891 -14.914 -5.395 1 91.75 257 SER A C 1
ATOM 2005 O O . SER A 1 257 ? -17.719 -14.992 -5.031 1 91.75 257 SER A O 1
ATOM 2007 N N . PHE A 1 258 ? -19.438 -13.844 -5.91 1 94.38 258 PHE A N 1
ATOM 2008 C CA . PHE A 1 258 ? -18.625 -12.633 -6.023 1 94.38 258 PHE A CA 1
ATOM 2009 C C . PHE A 1 258 ? -18.297 -12.07 -4.645 1 94.38 258 PHE A C 1
ATOM 2011 O O . PHE A 1 258 ? -17.203 -11.555 -4.422 1 94.38 258 PHE A O 1
ATOM 2018 N N . GLY A 1 259 ? -19.266 -12.109 -3.756 1 94.38 259 GLY A N 1
ATOM 2019 C CA . GLY A 1 259 ? -19 -11.688 -2.389 1 94.38 259 GLY A CA 1
ATOM 2020 C C . GLY A 1 259 ? -17.875 -12.453 -1.732 1 94.38 259 GLY A C 1
ATOM 2021 O O . GLY A 1 259 ? -17 -11.859 -1.104 1 94.38 259 GLY A O 1
ATOM 2022 N N . ASN A 1 260 ? -17.844 -13.773 -1.932 1 95.06 260 ASN A N 1
ATOM 2023 C CA . ASN A 1 260 ? -16.781 -14.609 -1.393 1 95.06 260 ASN A CA 1
ATOM 2024 C C . ASN A 1 260 ? -15.43 -14.281 -2.035 1 95.06 260 ASN A C 1
ATOM 2026 O O . ASN A 1 260 ? -14.391 -14.344 -1.376 1 95.06 260 ASN A O 1
ATOM 2030 N N . TYR A 1 261 ? -15.555 -14.016 -3.324 1 96.94 261 TYR A N 1
ATOM 2031 C CA . TYR A 1 261 ? -14.344 -13.633 -4.047 1 96.94 261 TYR A CA 1
ATOM 2032 C C . TYR A 1 261 ? -13.75 -12.352 -3.471 1 96.94 261 TYR A C 1
ATOM 2034 O O . TYR A 1 261 ? -12.531 -12.258 -3.287 1 96.94 261 TYR A O 1
ATOM 2042 N N . VAL A 1 262 ? -14.555 -11.398 -3.133 1 97.81 262 VAL A N 1
ATOM 2043 C CA . VAL A 1 262 ? -14.102 -10.133 -2.568 1 97.81 262 VAL A CA 1
ATOM 2044 C C . VAL A 1 262 ? -13.547 -10.359 -1.163 1 97.81 262 VAL A C 1
ATOM 2046 O O . VAL A 1 262 ? -12.5 -9.82 -0.804 1 97.81 262 VAL A O 1
ATOM 2049 N N . LEU A 1 263 ? -14.18 -11.164 -0.414 1 97.19 263 LEU A N 1
ATOM 2050 C CA . LEU A 1 263 ? -13.797 -11.391 0.977 1 97.19 263 LEU A CA 1
ATOM 2051 C C . LEU A 1 263 ? -12.445 -12.086 1.065 1 97.19 263 LEU A C 1
ATOM 2053 O O . LEU A 1 263 ? -11.648 -11.797 1.963 1 97.19 263 LEU A O 1
ATOM 2057 N N . ILE A 1 264 ? -12.188 -13.047 0.161 1 98.12 264 ILE A N 1
ATOM 2058 C CA . ILE A 1 264 ? -10.891 -13.719 0.204 1 98.12 264 ILE A CA 1
ATOM 2059 C C . ILE A 1 264 ? -9.781 -12.719 -0.133 1 98.12 264 ILE A C 1
ATOM 2061 O O . ILE A 1 264 ? -8.672 -12.805 0.398 1 98.12 264 ILE A O 1
ATOM 2065 N N . HIS A 1 265 ? -10.086 -11.797 -1.024 1 98.31 265 HIS A N 1
ATOM 2066 C CA . HIS A 1 265 ? -9.125 -10.742 -1.312 1 98.31 265 HIS A CA 1
ATOM 2067 C C . HIS A 1 265 ? -8.852 -9.898 -0.072 1 98.31 265 HIS A C 1
ATOM 2069 O O . HIS A 1 265 ? -7.73 -9.422 0.124 1 98.31 265 HIS A O 1
ATOM 2075 N N . CYS A 1 266 ? -9.852 -9.656 0.774 1 97.25 266 CYS A N 1
ATOM 2076 C CA . CYS A 1 266 ? -9.641 -8.938 2.023 1 97.25 266 CYS A CA 1
ATOM 2077 C C . CYS A 1 266 ? -8.656 -9.672 2.922 1 97.25 266 CYS A C 1
ATOM 2079 O O . CYS A 1 266 ? -7.762 -9.047 3.506 1 97.25 266 CYS A O 1
ATOM 2081 N N . ILE A 1 267 ? -8.789 -10.969 2.971 1 96.88 267 ILE A N 1
ATOM 2082 C CA . ILE A 1 267 ? -7.91 -11.773 3.812 1 96.88 267 ILE A CA 1
ATOM 2083 C C . ILE A 1 267 ? -6.48 -11.695 3.283 1 96.88 267 ILE A C 1
ATOM 2085 O O . ILE A 1 267 ? -5.535 -11.516 4.055 1 96.88 267 ILE A O 1
ATOM 2089 N N . ILE A 1 268 ? -6.359 -11.82 2.016 1 96.94 268 ILE A N 1
ATOM 2090 C CA . ILE A 1 268 ? -5.035 -11.789 1.4 1 96.94 268 ILE A CA 1
ATOM 2091 C C . ILE A 1 268 ? -4.395 -10.422 1.63 1 96.94 268 ILE A C 1
ATOM 2093 O O . ILE A 1 268 ? -3.189 -10.328 1.872 1 96.94 268 ILE A O 1
ATOM 2097 N N . GLN A 1 269 ? -5.199 -9.391 1.535 1 96 269 GLN A N 1
ATOM 2098 C CA . GLN A 1 269 ? -4.688 -8.047 1.797 1 96 269 GLN A CA 1
ATOM 2099 C C . GLN A 1 269 ? -4.18 -7.926 3.23 1 96 269 GLN A C 1
ATOM 2101 O O . GLN A 1 269 ? -3.154 -7.285 3.477 1 96 269 GLN A O 1
ATOM 2106 N N . GLN A 1 270 ? -4.863 -8.578 4.195 1 94.31 270 GLN A N 1
ATOM 2107 C CA . GLN A 1 270 ? -4.418 -8.57 5.586 1 94.31 270 GLN A CA 1
ATOM 2108 C C . GLN A 1 270 ? -3.082 -9.297 5.734 1 94.31 270 GLN A C 1
ATOM 2110 O O . GLN A 1 270 ? -2.227 -8.875 6.516 1 94.31 270 GLN A O 1
ATOM 2115 N N . ILE A 1 271 ? -2.93 -10.352 5.027 1 94.25 271 ILE A N 1
ATOM 2116 C CA . ILE A 1 271 ? -1.668 -11.078 5.062 1 94.25 271 ILE A CA 1
ATOM 2117 C C . ILE A 1 271 ? -0.54 -10.188 4.551 1 94.25 271 ILE A C 1
ATOM 2119 O O . ILE A 1 271 ? 0.539 -10.141 5.148 1 94.25 271 ILE A O 1
ATOM 2123 N N . PHE A 1 272 ? -0.849 -9.484 3.496 1 93.25 272 PHE A N 1
ATOM 2124 C CA . PHE A 1 272 ? 0.15 -8.594 2.916 1 93.25 272 PHE A CA 1
ATOM 2125 C C . PHE A 1 272 ? 0.597 -7.551 3.932 1 93.25 272 PHE A C 1
ATOM 2127 O O . PHE A 1 272 ? 1.796 -7.34 4.125 1 93.25 272 PHE A O 1
ATOM 2134 N N . PHE A 1 273 ? -0.345 -6.93 4.586 1 90.94 273 PHE A N 1
ATOM 2135 C CA . PHE A 1 273 ? -0.028 -5.883 5.551 1 90.94 273 PHE A CA 1
ATOM 2136 C C . PHE A 1 273 ? 0.691 -6.465 6.762 1 90.94 273 PHE A C 1
ATOM 2138 O O . PHE A 1 273 ? 1.629 -5.859 7.281 1 90.94 273 PHE A O 1
ATOM 2145 N N . GLY A 1 274 ? 0.23 -7.59 7.172 1 89.38 274 GLY A N 1
ATOM 2146 C CA . GLY A 1 274 ? 0.883 -8.227 8.297 1 89.38 274 GLY A CA 1
ATOM 2147 C C . GLY A 1 274 ? 2.355 -8.508 8.062 1 89.38 274 GLY A C 1
ATOM 2148 O O . GLY A 1 274 ? 3.168 -8.406 8.984 1 89.38 274 GLY A O 1
ATOM 2149 N N . ARG A 1 275 ? 2.686 -8.781 6.844 1 88.69 275 ARG A N 1
ATOM 2150 C CA . ARG A 1 275 ? 4.062 -9.125 6.512 1 88.69 275 ARG A CA 1
ATOM 2151 C C . ARG A 1 275 ? 4.938 -7.879 6.43 1 88.69 275 ARG A C 1
ATOM 2153 O O . ARG A 1 275 ? 6.168 -7.977 6.469 1 88.69 275 ARG A O 1
ATOM 2160 N N . GLN A 1 276 ? 4.254 -6.73 6.301 1 86.75 276 GLN A N 1
ATOM 2161 C CA . GLN A 1 276 ? 5.02 -5.488 6.246 1 86.75 276 GLN A CA 1
ATOM 2162 C C . GLN A 1 276 ? 5.336 -4.977 7.648 1 86.75 276 GLN A C 1
ATOM 2164 O O . GLN A 1 276 ? 6.141 -4.055 7.812 1 86.75 276 GLN A O 1
ATOM 2169 N N . MET A 1 277 ? 4.676 -5.633 8.641 1 85.19 277 MET A N 1
ATOM 2170 C CA . MET A 1 277 ? 4.871 -5.184 10.016 1 85.19 277 MET A CA 1
ATOM 2171 C C . MET A 1 277 ? 6.121 -5.812 10.625 1 85.19 277 MET A C 1
ATOM 2173 O O . MET A 1 277 ? 6.5 -6.926 10.258 1 85.19 277 MET A O 1
ATOM 2177 N N . PHE A 1 278 ? 6.953 -5.07 11.305 1 69.44 278 PHE A N 1
ATOM 2178 C CA . PHE A 1 278 ? 8.156 -5.586 11.953 1 69.44 278 PHE A CA 1
ATOM 2179 C C . PHE A 1 278 ? 7.789 -6.617 13.016 1 69.44 278 PHE A C 1
ATOM 2181 O O . PHE A 1 278 ? 6.77 -6.488 13.695 1 69.44 278 PHE A O 1
ATOM 2188 N N . PRO A 1 279 ? 8.672 -7.746 12.898 1 58.91 279 PRO A N 1
ATOM 2189 C CA . PRO A 1 279 ? 8.344 -8.766 13.898 1 58.91 279 PRO A CA 1
ATOM 2190 C C . PRO A 1 279 ? 8.484 -8.258 15.328 1 58.91 279 PRO A C 1
ATOM 2192 O O . PRO A 1 279 ? 9.383 -7.465 15.625 1 58.91 279 PRO A O 1
ATOM 2195 N N . GLN A 1 280 ? 7.391 -8.094 16.031 1 52.22 280 GLN A N 1
ATOM 2196 C CA . GLN A 1 280 ? 7.473 -7.812 17.453 1 52.22 280 GLN A CA 1
ATOM 2197 C C . GLN A 1 280 ? 8.492 -8.719 18.141 1 52.22 280 GLN A C 1
ATOM 2199 O O . GLN A 1 280 ? 8.531 -9.922 17.875 1 52.22 280 GLN A O 1
ATOM 2204 N N . GLN A 1 281 ? 9.766 -8.297 18.172 1 45.59 281 GLN A N 1
ATOM 2205 C CA . GLN A 1 281 ? 10.781 -9.086 18.859 1 45.59 281 GLN A CA 1
ATOM 2206 C C . GLN A 1 281 ? 10.148 -10.031 19.875 1 45.59 281 GLN A C 1
ATOM 2208 O O . GLN A 1 281 ? 9.555 -9.594 20.859 1 45.59 281 GLN A O 1
ATOM 2213 N N . GLN A 1 282 ? 9.359 -10.93 19.828 1 39.12 282 GLN A N 1
ATOM 2214 C CA . GLN A 1 282 ? 9.562 -11.789 20.984 1 39.12 282 GLN A CA 1
ATOM 2215 C C . GLN A 1 282 ? 11.047 -11.953 21.297 1 39.12 282 GLN A C 1
ATOM 2217 O O . GLN A 1 282 ? 11.867 -12.062 20.375 1 39.12 282 GLN A O 1
ATOM 2222 N N . GLN A 1 283 ? 11.555 -11.484 22.438 1 34.5 283 GLN A N 1
ATOM 2223 C CA . GLN A 1 283 ? 12.734 -11.625 23.281 1 34.5 283 GLN A CA 1
ATOM 2224 C C . GLN A 1 283 ? 13.5 -12.906 22.938 1 34.5 283 GLN A C 1
ATOM 2226 O O . GLN A 1 283 ? 14.477 -13.25 23.609 1 34.5 283 GLN A O 1
ATOM 2231 N N . THR A 1 284 ? 12.977 -14.008 22.562 1 32.53 284 THR A N 1
ATOM 2232 C CA . THR A 1 284 ? 13.945 -15.062 22.828 1 32.53 284 THR A CA 1
ATOM 2233 C C . THR A 1 284 ? 15.188 -14.883 21.953 1 32.53 284 THR A C 1
ATOM 2235 O O . THR A 1 284 ? 15.086 -14.734 20.734 1 32.53 284 THR A O 1
ATOM 2238 N N . LEU A 1 285 ? 16.344 -14.438 22.578 1 31.91 285 LEU A N 1
ATOM 2239 C CA . LEU A 1 285 ? 17.781 -14.477 22.438 1 31.91 285 LEU A CA 1
ATOM 2240 C C . LEU A 1 285 ? 18.219 -15.68 21.609 1 31.91 285 LEU A C 1
ATOM 2242 O O . LEU A 1 285 ? 19.203 -16.344 21.938 1 31.91 285 LEU A O 1
ATOM 2246 N N . VAL A 1 286 ? 17.578 -16.594 21.188 1 30.86 286 VAL A N 1
ATOM 2247 C CA . VAL A 1 286 ? 18.578 -17.578 20.797 1 30.86 286 VAL A CA 1
ATOM 2248 C C . VAL A 1 286 ? 19.547 -16.953 19.797 1 30.86 286 VAL A C 1
ATOM 2250 O O . VAL A 1 286 ? 19.125 -16.422 18.75 1 30.86 286 VAL A O 1
ATOM 2253 N N . PRO A 1 287 ? 20.812 -16.547 20.219 1 30.88 287 PRO A N 1
ATOM 2254 C CA . PRO A 1 287 ? 22 -16.141 19.469 1 30.88 287 PRO A CA 1
ATOM 2255 C C . PRO A 1 287 ? 22.109 -16.828 18.109 1 30.88 287 PRO A C 1
ATOM 2257 O O . PRO A 1 287 ? 23.047 -16.547 17.344 1 30.88 287 PRO A O 1
ATOM 2260 N N . ARG A 1 288 ? 22.219 -18.281 18.219 1 31.23 288 ARG A N 1
ATOM 2261 C CA . ARG A 1 288 ? 23.203 -19.047 17.453 1 31.23 288 ARG A CA 1
ATOM 2262 C C . ARG A 1 288 ? 23.219 -18.625 15.992 1 31.23 288 ARG A C 1
ATOM 2264 O O . ARG A 1 288 ? 22.328 -17.891 15.547 1 31.23 288 ARG A O 1
ATOM 2271 N N . GLY A 1 289 ? 23.734 -19.609 15.117 1 31.06 289 GLY A N 1
ATOM 2272 C CA . GLY A 1 289 ? 24.422 -19.656 13.836 1 31.06 289 GLY A CA 1
ATOM 2273 C C . GLY A 1 289 ? 23.625 -19.031 12.711 1 31.06 289 GLY A C 1
ATOM 2274 O O . GLY A 1 289 ? 24.188 -18.578 11.719 1 31.06 289 GLY A O 1
ATOM 2275 N N . GLY A 1 290 ? 22.531 -19.797 12.367 1 30.62 290 GLY A N 1
ATOM 2276 C CA . GLY A 1 290 ? 22.219 -19.75 10.953 1 30.62 290 GLY A CA 1
ATOM 2277 C C . GLY A 1 290 ? 21.688 -18.391 10.516 1 30.62 290 GLY A C 1
ATOM 2278 O O . GLY A 1 290 ? 21.406 -17.531 11.352 1 30.62 290 GLY A O 1
ATOM 2279 N N . SER A 1 291 ? 21.75 -18.094 9.18 1 34.5 291 SER A N 1
ATOM 2280 C CA . SER A 1 291 ? 21.25 -17.031 8.32 1 34.5 291 SER A CA 1
ATOM 2281 C C . SER A 1 291 ? 19.906 -16.516 8.828 1 34.5 291 SER A C 1
ATOM 2283 O O . SER A 1 291 ? 18.938 -17.266 8.93 1 34.5 291 SER A O 1
ATOM 2285 N N . SER A 1 292 ? 19.844 -15.797 9.953 1 37.34 292 SER A N 1
ATOM 2286 C CA . SER A 1 292 ? 18.656 -15.039 10.336 1 37.34 292 SER A CA 1
ATOM 2287 C C . SER A 1 292 ? 17.781 -14.727 9.125 1 37.34 292 SER A C 1
ATOM 2289 O O . SER A 1 292 ? 18.141 -13.883 8.297 1 37.34 292 SER A O 1
ATOM 2291 N N . SER A 1 293 ? 17.469 -15.625 8.398 1 38.66 293 SER A N 1
ATOM 2292 C CA . SER A 1 293 ? 16.516 -15.406 7.309 1 38.66 293 SER A CA 1
ATOM 2293 C C . SER A 1 293 ? 15.516 -14.312 7.652 1 38.66 293 SER A C 1
ATOM 2295 O O . SER A 1 293 ? 14.867 -14.367 8.695 1 38.66 293 SER A O 1
ATOM 2297 N N . LYS A 1 294 ? 15.727 -13.156 7.203 1 45.41 294 LYS A N 1
ATOM 2298 C CA . LYS A 1 294 ? 15.023 -11.906 6.941 1 45.41 294 LYS A CA 1
ATOM 2299 C C . LYS A 1 294 ? 13.516 -12.133 6.855 1 45.41 294 LYS A C 1
ATOM 2301 O O . LYS A 1 294 ? 12.82 -11.438 6.113 1 45.41 294 LYS A O 1
ATOM 2306 N N . GLN A 1 295 ? 12.961 -13.414 7.078 1 49.72 295 GLN A N 1
ATOM 2307 C CA . GLN A 1 295 ? 11.562 -13.594 6.695 1 49.72 295 GLN A CA 1
ATOM 2308 C C . GLN A 1 295 ? 10.641 -12.758 7.578 1 49.72 295 GLN A C 1
ATOM 2310 O O . GLN A 1 295 ? 10.75 -12.797 8.805 1 49.72 295 GLN A O 1
ATOM 2315 N N . GLN A 1 296 ? 10.227 -11.547 7.207 1 56.25 296 GLN A N 1
ATOM 2316 C CA . GLN A 1 296 ? 9.133 -10.797 7.816 1 56.25 296 GLN A CA 1
ATOM 2317 C C . GLN A 1 296 ? 8.055 -11.742 8.352 1 56.25 296 GLN A C 1
ATOM 2319 O O . GLN A 1 296 ? 7.457 -12.508 7.594 1 56.25 296 GLN A O 1
ATOM 2324 N N . HIS A 1 297 ? 8.164 -12.117 9.594 1 67.75 297 HIS A N 1
ATOM 2325 C CA . HIS A 1 297 ? 7.273 -13.094 10.219 1 67.75 297 HIS A CA 1
ATOM 2326 C C . HIS A 1 297 ? 5.977 -12.43 10.688 1 67.75 297 HIS A C 1
ATOM 2328 O O . HIS A 1 297 ? 5.98 -11.266 11.086 1 67.75 297 HIS A O 1
ATOM 2334 N N . LEU A 1 298 ? 4.93 -13.055 10.281 1 81.25 298 LEU A N 1
ATOM 2335 C CA . LEU A 1 298 ? 3.613 -12.695 10.797 1 81.25 298 LEU A CA 1
ATOM 2336 C C . LEU A 1 298 ? 3.5 -13.016 12.281 1 81.25 298 LEU A C 1
ATOM 2338 O O . LEU A 1 298 ? 3.984 -14.055 12.734 1 81.25 298 LEU A O 1
ATOM 2342 N N . SER A 1 299 ? 3.016 -12.141 13.062 1 81.56 299 SER A N 1
ATOM 2343 C CA . SER A 1 299 ? 2.789 -12.422 14.477 1 81.56 299 SER A CA 1
ATOM 2344 C C . SER A 1 299 ? 1.899 -13.648 14.656 1 81.56 299 SER A C 1
ATOM 2346 O O . SER A 1 299 ? 0.961 -13.859 13.891 1 81.56 299 SER A O 1
ATOM 2348 N N . PRO A 1 300 ? 2.186 -14.477 15.641 1 82.12 300 PRO A N 1
ATOM 2349 C CA . PRO A 1 300 ? 1.382 -15.688 15.859 1 82.12 300 PRO A CA 1
ATOM 2350 C C . PRO A 1 300 ? -0.097 -15.375 16.078 1 82.12 300 PRO A C 1
ATOM 2352 O O . PRO A 1 300 ? -0.963 -16.125 15.617 1 82.12 300 PRO A O 1
ATOM 2355 N N . ASP A 1 301 ? -0.366 -14.281 16.734 1 82.25 301 ASP A N 1
ATOM 2356 C CA . ASP A 1 301 ? -1.757 -13.914 16.969 1 82.25 301 ASP A CA 1
ATOM 2357 C C . ASP A 1 301 ? -2.479 -13.578 15.672 1 82.25 301 ASP A C 1
ATOM 2359 O O . ASP A 1 301 ? -3.639 -13.953 15.484 1 82.25 301 ASP A O 1
ATOM 2363 N N . LEU A 1 302 ? -1.758 -12.906 14.922 1 85.69 302 LEU A N 1
ATOM 2364 C CA . LEU A 1 302 ? -2.338 -12.555 13.633 1 85.69 302 LEU A CA 1
ATOM 2365 C C . LEU A 1 302 ? -2.549 -13.805 12.781 1 85.69 302 LEU A C 1
ATOM 2367 O O . LEU A 1 302 ? -3.574 -13.938 12.109 1 85.69 302 LEU A O 1
ATOM 2371 N N . LYS A 1 303 ? -1.582 -14.688 12.766 1 88.62 303 LYS A N 1
ATOM 2372 C CA . LYS A 1 303 ? -1.687 -15.93 12.008 1 88.62 303 LYS A CA 1
ATOM 2373 C C . LYS A 1 303 ? -2.91 -16.734 12.445 1 88.62 303 LYS A C 1
ATOM 2375 O O . LYS A 1 303 ? -3.66 -17.234 11.602 1 88.62 303 LYS A O 1
ATOM 2380 N N . GLU A 1 304 ? -3.082 -16.812 13.703 1 88.69 304 GLU A N 1
ATOM 2381 C CA . GLU A 1 304 ? -4.211 -17.578 14.219 1 88.69 304 GLU A CA 1
ATOM 2382 C C . GLU A 1 304 ? -5.539 -16.938 13.828 1 88.69 304 GLU A C 1
ATOM 2384 O O . GLU A 1 304 ? -6.496 -17.641 13.492 1 88.69 304 GLU A O 1
ATOM 2389 N N . MET A 1 305 ? -5.57 -15.695 13.938 1 89.44 305 MET A N 1
ATOM 2390 C CA . MET A 1 305 ? -6.777 -14.977 13.555 1 89.44 305 MET A CA 1
ATOM 2391 C C . MET A 1 305 ? -7.098 -15.195 12.078 1 89.44 305 MET A C 1
ATOM 2393 O O . MET A 1 305 ? -8.258 -15.406 11.719 1 89.44 305 MET A O 1
ATOM 2397 N N . LEU A 1 306 ? -6.074 -15.148 11.242 1 93.06 306 LEU A N 1
ATOM 2398 C CA . LEU A 1 306 ? -6.277 -15.297 9.805 1 93.06 306 LEU A CA 1
ATOM 2399 C C . LEU A 1 306 ? -6.625 -16.75 9.453 1 93.06 306 LEU A C 1
ATOM 2401 O O . LEU A 1 306 ? -7.395 -16.984 8.523 1 93.06 306 LEU A O 1
ATOM 2405 N N . TYR A 1 307 ? -6.152 -17.734 10.281 1 93.06 307 TYR A N 1
ATOM 2406 C CA . TYR A 1 307 ? -6.566 -19.125 10.094 1 93.06 307 TYR A CA 1
ATOM 2407 C C . TYR A 1 307 ? -8.047 -19.297 10.398 1 93.06 307 TYR A C 1
ATOM 2409 O O . TYR A 1 307 ? -8.758 -20 9.68 1 93.06 307 TYR A O 1
ATOM 2417 N N . ARG A 1 308 ? -8.422 -18.641 11.383 1 91.12 308 ARG A N 1
ATOM 2418 C CA . ARG A 1 308 ? -9.836 -18.688 11.734 1 91.12 308 ARG A CA 1
ATOM 2419 C C . ARG A 1 308 ? -10.695 -18.047 10.656 1 91.12 308 ARG A C 1
ATOM 2421 O O . ARG A 1 308 ? -11.766 -18.562 10.32 1 91.12 308 ARG A O 1
ATOM 2428 N N . ALA A 1 309 ? -10.234 -16.969 10.188 1 93.69 309 ALA A N 1
ATOM 2429 C CA . ALA A 1 309 ? -10.953 -16.281 9.109 1 93.69 309 ALA A CA 1
ATOM 2430 C C . ALA A 1 309 ? -11.055 -17.172 7.875 1 93.69 309 ALA A C 1
ATOM 2432 O O . ALA A 1 309 ? -12.094 -17.203 7.215 1 93.69 309 ALA A O 1
ATOM 2433 N N . LEU A 1 310 ? -9.953 -17.891 7.539 1 95.81 310 LEU A N 1
ATOM 2434 C CA . LEU A 1 310 ? -9.945 -18.781 6.383 1 95.81 310 LEU A CA 1
ATOM 2435 C C . LEU A 1 310 ? -10.914 -19.938 6.578 1 95.81 310 LEU A C 1
ATOM 2437 O O . LEU A 1 310 ? -11.602 -20.359 5.633 1 95.81 310 LEU A O 1
ATOM 2441 N N . ARG A 1 311 ? -10.992 -20.406 7.77 1 93.5 311 ARG A N 1
ATOM 2442 C CA . ARG A 1 311 ? -11.945 -21.469 8.062 1 93.5 311 ARG A CA 1
ATOM 2443 C C . ARG A 1 311 ? -13.383 -20.984 7.906 1 93.5 311 ARG A C 1
ATOM 2445 O O . ARG A 1 311 ? -14.227 -21.688 7.355 1 93.5 311 ARG A O 1
ATOM 2452 N N . SER A 1 312 ? -13.617 -19.828 8.461 1 93 312 SER A N 1
ATOM 2453 C CA . SER A 1 312 ? -14.945 -19.25 8.32 1 93 312 SER A CA 1
ATOM 2454 C C . SER A 1 312 ? -15.281 -18.984 6.852 1 93 312 SER A C 1
ATOM 2456 O O . SER A 1 312 ? -16.406 -19.203 6.422 1 93 312 SER A O 1
ATOM 2458 N N . TRP A 1 313 ? -14.344 -18.5 6.148 1 95.44 313 TRP A N 1
ATOM 2459 C CA . TRP A 1 313 ? -14.539 -18.234 4.727 1 95.44 313 TRP A CA 1
ATOM 2460 C C . TRP A 1 313 ? -14.891 -19.516 3.984 1 95.44 313 TRP A C 1
ATOM 2462 O O . TRP A 1 313 ? -15.781 -19.531 3.129 1 95.44 313 TRP A O 1
ATOM 2472 N N . GLN A 1 314 ? -14.164 -20.625 4.27 1 93.56 314 GLN A N 1
ATOM 2473 C CA . GLN A 1 314 ? -14.422 -21.906 3.633 1 93.56 314 GLN A CA 1
ATOM 2474 C C . GLN A 1 314 ? -15.844 -22.391 3.9 1 93.56 314 GLN A C 1
ATOM 2476 O O . GLN A 1 314 ? -16.516 -22.891 3 1 93.56 314 GLN A O 1
ATOM 2481 N N . ARG A 1 315 ? -16.281 -22.172 5.086 1 91 315 ARG A N 1
ATOM 2482 C CA . ARG A 1 315 ? -17.641 -22.562 5.441 1 91 315 ARG A CA 1
ATOM 2483 C C . ARG A 1 315 ? -18.672 -21.75 4.66 1 91 315 ARG A C 1
ATOM 2485 O O . ARG A 1 315 ? -19.672 -22.281 4.195 1 91 315 ARG A O 1
ATOM 2492 N N . GLU A 1 316 ? -18.375 -20.484 4.555 1 89.19 316 GLU A N 1
ATOM 2493 C CA . GLU A 1 316 ? -19.266 -19.609 3.793 1 89.19 316 GLU A CA 1
ATOM 2494 C C . GLU A 1 316 ? -19.281 -20 2.316 1 89.19 316 GLU A C 1
ATOM 2496 O O . GLU A 1 316 ? -20.328 -19.938 1.667 1 89.19 316 GLU A O 1
ATOM 2501 N N . TRP A 1 317 ? -18.125 -20.312 1.806 1 91.38 317 TRP A N 1
ATOM 2502 C CA . TRP A 1 317 ? -18 -20.719 0.412 1 91.38 317 TRP A CA 1
ATOM 2503 C C . TRP A 1 317 ? -18.781 -22.016 0.159 1 91.38 317 TRP A C 1
ATOM 2505 O O . TRP A 1 317 ? -19.469 -22.141 -0.855 1 91.38 317 TRP A O 1
ATOM 2515 N N . GLU A 1 318 ? -18.75 -22.906 1.102 1 89.56 318 GLU A N 1
ATOM 2516 C CA . GLU A 1 318 ? -19.438 -24.172 0.967 1 89.56 318 GLU A CA 1
ATOM 2517 C C . GLU A 1 318 ? -20.953 -24 1.113 1 89.56 318 GLU A C 1
ATOM 2519 O O . GLU A 1 318 ? -21.734 -24.75 0.517 1 89.56 318 GLU A O 1
ATOM 2524 N N . ALA A 1 319 ? -21.328 -23.016 1.834 1 84.25 319 ALA A N 1
ATOM 2525 C CA . ALA A 1 319 ? -22.734 -22.781 2.1 1 84.25 319 ALA A CA 1
ATOM 2526 C C . ALA A 1 319 ? -23.391 -22.031 0.942 1 84.25 319 ALA A C 1
ATOM 2528 O O . ALA A 1 319 ? -24.625 -22.047 0.803 1 84.25 319 ALA A O 1
ATOM 2529 N N . SER A 1 320 ? -22.578 -21.484 0.151 1 82.62 320 SER A N 1
ATOM 2530 C CA . SER A 1 320 ? -23.109 -20.672 -0.94 1 82.62 320 SER A CA 1
ATOM 2531 C C . SER A 1 320 ? -23.719 -21.547 -2.031 1 82.62 320 SER A C 1
ATOM 2533 O O . SER A 1 320 ? -23.156 -22.578 -2.387 1 82.62 320 SER A O 1
ATOM 2535 N N . THR A 1 321 ? -24.812 -21.172 -2.484 1 73 321 THR A N 1
ATOM 2536 C CA . THR A 1 321 ? -25.516 -21.938 -3.512 1 73 321 THR A CA 1
ATOM 2537 C C . THR A 1 321 ? -24.828 -21.781 -4.863 1 73 321 THR A C 1
ATOM 2539 O O . THR A 1 321 ? -24.984 -22.625 -5.746 1 73 321 THR A O 1
ATOM 2542 N N . ASP A 1 322 ? -24.062 -20.766 -4.977 1 78.44 322 ASP A N 1
ATOM 2543 C CA . ASP A 1 322 ? -23.438 -20.453 -6.262 1 78.44 322 ASP A CA 1
ATOM 2544 C C . ASP A 1 322 ? -22.031 -21.031 -6.344 1 78.44 322 ASP A C 1
ATOM 2546 O O . ASP A 1 322 ? -21.375 -20.938 -7.379 1 78.44 322 ASP A O 1
ATOM 2550 N N . SER A 1 323 ? -21.656 -21.594 -5.324 1 75.62 323 SER A N 1
ATOM 2551 C CA . SER A 1 323 ? -20.266 -22.062 -5.301 1 75.62 323 SER A CA 1
ATOM 2552 C C . SER A 1 323 ? -20.094 -23.328 -6.141 1 75.62 323 SER A C 1
ATOM 2554 O O . SER A 1 323 ? -20.953 -24.219 -6.102 1 75.62 323 SER A O 1
ATOM 2556 N N . SER A 1 324 ? -19.125 -23.266 -7.031 1 74.94 324 SER A N 1
ATOM 2557 C CA . SER A 1 324 ? -18.828 -24.422 -7.887 1 74.94 324 SER A CA 1
ATOM 2558 C C . SER A 1 324 ? -17.344 -24.484 -8.211 1 74.94 324 SER A C 1
ATOM 2560 O O . SER A 1 324 ? -16.656 -23.453 -8.258 1 74.94 324 SER A O 1
ATOM 2562 N N . LEU A 1 325 ? -16.875 -25.641 -8.375 1 73.69 325 LEU A N 1
ATOM 2563 C CA . LEU A 1 325 ? -15.484 -25.828 -8.773 1 73.69 325 LEU A CA 1
ATOM 2564 C C . LEU A 1 325 ? -15.359 -25.891 -10.297 1 73.69 325 LEU A C 1
ATOM 2566 O O . LEU A 1 325 ? -14.242 -25.938 -10.828 1 73.69 325 LEU A O 1
ATOM 2570 N N . ASP A 1 326 ? -16.516 -25.797 -10.891 1 74.5 326 ASP A N 1
ATOM 2571 C CA . ASP A 1 326 ? -16.562 -25.734 -12.344 1 74.5 326 ASP A CA 1
ATOM 2572 C C . ASP A 1 326 ? -16.672 -24.281 -12.828 1 74.5 326 ASP A C 1
ATOM 2574 O O . ASP A 1 326 ? -17.672 -23.609 -12.578 1 74.5 326 ASP A O 1
ATOM 2578 N N . PRO A 1 327 ? -15.719 -23.922 -13.594 1 74.81 327 PRO A N 1
ATOM 2579 C CA . PRO A 1 327 ? -15.734 -22.531 -14.055 1 74.81 327 PRO A CA 1
ATOM 2580 C C . PRO A 1 327 ? -16.891 -22.234 -15 1 74.81 327 PRO A C 1
ATOM 2582 O O . PRO A 1 327 ? -17.266 -21.062 -15.203 1 74.81 327 PRO A O 1
ATOM 2585 N N . SER A 1 328 ? -17.484 -23.203 -15.531 1 75.12 328 SER A N 1
ATOM 2586 C CA . SER A 1 328 ? -18.578 -23.016 -16.484 1 75.12 328 SER A CA 1
ATOM 2587 C C . SER A 1 328 ? -19.938 -23.125 -15.797 1 75.12 328 SER A C 1
ATOM 2589 O O . SER A 1 328 ? -20.969 -23.031 -16.453 1 75.12 328 SER A O 1
ATOM 2591 N N . ALA A 1 329 ? -19.859 -23.203 -14.539 1 77.44 329 ALA A N 1
ATOM 2592 C CA . ALA A 1 329 ? -21.109 -23.281 -13.797 1 77.44 329 ALA A CA 1
ATOM 2593 C C . ALA A 1 329 ? -21.922 -21.984 -13.914 1 77.44 329 ALA A C 1
ATOM 2595 O O . ALA A 1 329 ? -21.359 -20.938 -14.203 1 77.44 329 ALA A O 1
ATOM 2596 N N . PRO A 1 330 ? -23.141 -22.109 -13.727 1 76.12 330 PRO A N 1
ATOM 2597 C CA . PRO A 1 330 ? -24.016 -20.938 -13.852 1 76.12 330 PRO A CA 1
ATOM 2598 C C . PRO A 1 330 ? -23.625 -19.812 -12.891 1 76.12 330 PRO A C 1
ATOM 2600 O O . PRO A 1 330 ? -23.891 -18.641 -13.172 1 76.12 330 PRO A O 1
ATOM 2603 N N . GLY A 1 331 ? -23.016 -20.156 -11.828 1 76.81 331 GLY A N 1
ATOM 2604 C CA . GLY A 1 331 ? -22.578 -19.141 -10.875 1 76.81 331 GLY A CA 1
ATOM 2605 C C . GLY A 1 331 ? -21.359 -18.391 -11.32 1 76.81 331 GLY A C 1
ATOM 2606 O O . GLY A 1 331 ? -20.953 -17.406 -10.688 1 76.81 331 GLY A O 1
ATOM 2607 N N . GLY A 1 332 ? -20.828 -18.828 -12.461 1 77.56 332 GLY A N 1
ATOM 2608 C CA . GLY A 1 332 ? -19.672 -18.125 -13.008 1 77.56 332 GLY A CA 1
ATOM 2609 C C . GLY A 1 332 ? -18.344 -18.656 -12.5 1 77.56 332 GLY A C 1
ATOM 2610 O O . GLY A 1 332 ? -18.328 -19.531 -11.633 1 77.56 332 GLY A O 1
ATOM 2611 N N . PRO A 1 333 ? -17.328 -18.078 -12.922 1 85.38 333 PRO A N 1
ATOM 2612 C CA . PRO A 1 333 ? -16 -18.609 -12.625 1 85.38 333 PRO A CA 1
ATOM 2613 C C . PRO A 1 333 ? -15.43 -18.078 -11.312 1 85.38 333 PRO A C 1
ATOM 2615 O O . PRO A 1 333 ? -14.398 -18.562 -10.836 1 85.38 333 PRO A O 1
ATOM 2618 N N . LEU A 1 334 ? -16.062 -17.125 -10.703 1 90.5 334 LEU A N 1
ATOM 2619 C CA . LEU A 1 334 ? -15.469 -16.453 -9.555 1 90.5 334 LEU A CA 1
ATOM 2620 C C . LEU A 1 334 ? -15.359 -17.391 -8.359 1 90.5 334 LEU A C 1
ATOM 2622 O O . LEU A 1 334 ? -14.422 -17.281 -7.562 1 90.5 334 LEU A O 1
ATOM 2626 N N . SER A 1 335 ? -16.359 -18.312 -8.234 1 90.75 335 SER A N 1
ATOM 2627 C CA . SER A 1 335 ? -16.281 -19.297 -7.156 1 90.75 335 SER A CA 1
ATOM 2628 C C . SER A 1 335 ? -15.055 -20.188 -7.305 1 90.75 335 SER A C 1
ATOM 2630 O O . SER A 1 335 ? -14.367 -20.484 -6.324 1 90.75 335 SER A O 1
ATOM 2632 N N . PHE A 1 336 ? -14.852 -20.562 -8.516 1 89.56 336 PHE A N 1
ATOM 2633 C CA . PHE A 1 336 ? -13.68 -21.375 -8.812 1 89.56 336 PHE A CA 1
ATOM 2634 C C . PHE A 1 336 ? -12.398 -20.578 -8.57 1 89.56 336 PHE A C 1
ATOM 2636 O O . PHE A 1 336 ? -11.453 -21.094 -7.965 1 89.56 336 PHE A O 1
ATOM 2643 N N . ASN A 1 337 ? -12.328 -19.359 -8.984 1 93.38 337 ASN A N 1
ATOM 2644 C CA . ASN A 1 337 ? -11.164 -18.5 -8.812 1 93.38 337 ASN A CA 1
ATOM 2645 C C . ASN A 1 337 ? -10.859 -18.25 -7.344 1 93.38 337 ASN A C 1
ATOM 2647 O O . ASN A 1 337 ? -9.695 -18.125 -6.953 1 93.38 337 ASN A O 1
ATOM 2651 N N . SER A 1 338 ? -11.906 -18.141 -6.551 1 95.44 338 SER A N 1
ATOM 2652 C CA . SER A 1 338 ? -11.719 -17.844 -5.133 1 95.44 338 SER A CA 1
ATOM 2653 C C . SER A 1 338 ? -10.992 -18.984 -4.43 1 95.44 338 SER A C 1
ATOM 2655 O O . SER A 1 338 ? -10.273 -18.766 -3.449 1 95.44 338 SER A O 1
ATOM 2657 N N . THR A 1 339 ? -11.148 -20.203 -4.898 1 94.25 339 THR A N 1
ATOM 2658 C CA . THR A 1 339 ? -10.477 -21.344 -4.277 1 94.25 339 THR A CA 1
ATOM 2659 C C . THR A 1 339 ? -8.969 -21.266 -4.477 1 94.25 339 THR A C 1
ATOM 2661 O O . THR A 1 339 ? -8.195 -21.672 -3.607 1 94.25 339 THR A O 1
ATOM 2664 N N . ALA A 1 340 ? -8.57 -20.797 -5.664 1 96.06 340 ALA A N 1
ATOM 2665 C CA . ALA A 1 340 ? -7.145 -20.594 -5.898 1 96.06 340 ALA A CA 1
ATOM 2666 C C . ALA A 1 340 ? -6.566 -19.578 -4.914 1 96.06 340 ALA A C 1
ATOM 2668 O O . ALA A 1 340 ? -5.477 -19.781 -4.375 1 96.06 340 ALA A O 1
ATOM 2669 N N . LEU A 1 341 ? -7.293 -18.531 -4.695 1 97.81 341 LEU A N 1
ATOM 2670 C CA . LEU A 1 341 ? -6.859 -17.5 -3.756 1 97.81 341 LEU A CA 1
ATOM 2671 C C . LEU A 1 341 ? -6.844 -18.031 -2.328 1 97.81 341 LEU A C 1
ATOM 2673 O O . LEU A 1 341 ? -5.984 -17.656 -1.529 1 97.81 341 LEU A O 1
ATOM 2677 N N . PHE A 1 342 ? -7.801 -18.922 -2.061 1 97.62 342 PHE A N 1
ATOM 2678 C CA . PHE A 1 342 ? -7.859 -19.594 -0.763 1 97.62 342 PHE A CA 1
ATOM 2679 C C . PHE A 1 342 ? -6.594 -20.391 -0.511 1 97.62 342 PHE A C 1
ATOM 2681 O O . PHE A 1 342 ? -6.004 -20.312 0.57 1 97.62 342 PHE A O 1
ATOM 2688 N N . ARG A 1 343 ? -6.145 -21.094 -1.428 1 96.88 343 ARG A N 1
ATOM 2689 C CA . ARG A 1 343 ? -4.91 -21.875 -1.322 1 96.88 343 ARG A CA 1
ATOM 2690 C C . ARG A 1 343 ? -3.703 -20.953 -1.161 1 96.88 343 ARG A C 1
ATOM 2692 O O . ARG A 1 343 ? -2.805 -21.234 -0.365 1 96.88 343 ARG A O 1
ATOM 2699 N N . LEU A 1 344 ? -3.727 -19.891 -1.951 1 97.12 344 LEU A N 1
ATOM 2700 C CA . LEU A 1 344 ? -2.639 -18.922 -1.865 1 97.12 344 LEU A CA 1
ATOM 2701 C C . LEU A 1 344 ? -2.537 -18.344 -0.459 1 97.12 344 LEU A C 1
ATOM 2703 O O . LEU A 1 344 ? -1.437 -18.141 0.059 1 97.12 344 LEU A O 1
ATOM 2707 N N . ALA A 1 345 ? -3.697 -18.047 0.109 1 97.56 345 ALA A N 1
ATOM 2708 C CA . ALA A 1 345 ? -3.709 -17.484 1.457 1 97.56 345 ALA A CA 1
ATOM 2709 C C . ALA A 1 345 ? -3.035 -18.422 2.449 1 97.56 345 ALA A C 1
ATOM 2711 O O . ALA A 1 345 ? -2.248 -18 3.293 1 97.56 345 ALA A O 1
ATOM 2712 N N . HIS A 1 346 ? -3.279 -19.688 2.322 1 96.5 346 HIS A N 1
ATOM 2713 C CA . HIS A 1 346 ? -2.643 -20.656 3.197 1 96.5 346 HIS A CA 1
ATOM 2714 C C . HIS A 1 346 ? -1.132 -20.688 2.994 1 96.5 346 HIS A C 1
ATOM 2716 O O . HIS A 1 346 ? -0.373 -20.781 3.961 1 96.5 346 HIS A O 1
ATOM 2722 N N . VAL A 1 347 ? -0.745 -20.578 1.807 1 95.19 347 VAL A N 1
ATOM 2723 C CA . VAL A 1 347 ? 0.68 -20.594 1.495 1 95.19 347 VAL A CA 1
ATOM 2724 C C . VAL A 1 347 ? 1.348 -19.344 2.055 1 95.19 347 VAL A C 1
ATOM 2726 O O . VAL A 1 347 ? 2.371 -19.438 2.738 1 95.19 347 VAL A O 1
ATOM 2729 N N . ARG A 1 348 ? 0.752 -18.172 1.866 1 93.94 348 ARG A N 1
ATOM 2730 C CA . ARG A 1 348 ? 1.365 -16.891 2.219 1 93.94 348 ARG A CA 1
ATOM 2731 C C . ARG A 1 348 ? 1.327 -16.672 3.727 1 93.94 348 ARG A C 1
ATOM 2733 O O . ARG A 1 348 ? 2.057 -15.82 4.25 1 93.94 348 ARG A O 1
ATOM 2740 N N . LEU A 1 349 ? 0.502 -17.438 4.414 1 93.19 349 LEU A N 1
ATOM 2741 C CA . LEU A 1 349 ? 0.529 -17.375 5.871 1 93.19 349 LEU A CA 1
ATOM 2742 C C . LEU A 1 349 ? 1.794 -18.031 6.418 1 93.19 349 LEU A C 1
ATOM 2744 O O . LEU A 1 349 ? 2.215 -17.734 7.539 1 93.19 349 LEU A O 1
ATOM 2748 N N . ASN A 1 350 ? 2.408 -18.859 5.566 1 90.44 350 ASN A N 1
ATOM 2749 C CA . ASN A 1 350 ? 3.514 -19.641 6.09 1 90.44 350 ASN A CA 1
ATOM 2750 C C . ASN A 1 350 ? 4.828 -19.297 5.398 1 90.44 350 ASN A C 1
ATOM 2752 O O . ASN A 1 350 ? 5.906 -19.594 5.922 1 90.44 350 ASN A O 1
ATOM 2756 N N . ALA A 1 351 ? 4.75 -18.766 4.242 1 88.44 351 ALA A N 1
ATOM 2757 C CA . ALA A 1 351 ? 5.957 -18.406 3.504 1 88.44 351 ALA A CA 1
ATOM 2758 C C . ALA A 1 351 ? 5.742 -17.125 2.693 1 88.44 351 ALA A C 1
ATOM 2760 O O . ALA A 1 351 ? 4.652 -16.891 2.174 1 88.44 351 ALA A O 1
ATOM 2761 N N . ASP A 1 352 ? 6.734 -16.328 2.648 1 82.31 352 ASP A N 1
ATOM 2762 C CA . ASP A 1 352 ? 6.676 -15.109 1.85 1 82.31 352 ASP A CA 1
ATOM 2763 C C . ASP A 1 352 ? 7.383 -15.297 0.509 1 82.31 352 ASP A C 1
ATOM 2765 O O . ASP A 1 352 ? 8.43 -14.688 0.263 1 82.31 352 ASP A O 1
ATOM 2769 N N . LEU A 1 353 ? 6.82 -15.977 -0.36 1 81.25 353 LEU A N 1
ATOM 2770 C CA . LEU A 1 353 ? 7.441 -16.328 -1.633 1 81.25 353 LEU A CA 1
ATOM 2771 C C . LEU A 1 353 ? 7.055 -15.328 -2.717 1 81.25 353 LEU A C 1
ATOM 2773 O O . LEU A 1 353 ? 7.562 -15.391 -3.84 1 81.25 353 LEU A O 1
ATOM 2777 N N . GLY A 1 354 ? 6.16 -14.453 -2.398 1 73.81 354 GLY A N 1
ATOM 2778 C CA . GLY A 1 354 ? 5.738 -13.445 -3.363 1 73.81 354 GLY A CA 1
ATOM 2779 C C . GLY A 1 354 ? 6.883 -12.594 -3.875 1 73.81 354 GLY A C 1
ATOM 2780 O O . GLY A 1 354 ? 6.887 -12.188 -5.039 1 73.81 354 GLY A O 1
ATOM 2781 N N . ARG A 1 355 ? 7.812 -12.414 -3.117 1 68.56 355 ARG A N 1
ATOM 2782 C CA . ARG A 1 355 ? 8.961 -11.586 -3.477 1 68.56 355 ARG A CA 1
ATOM 2783 C C . ARG A 1 355 ? 9.859 -12.305 -4.477 1 68.56 355 ARG A C 1
ATOM 2785 O O . ARG A 1 355 ? 10.594 -11.664 -5.23 1 68.56 355 ARG A O 1
ATOM 2792 N N . CYS A 1 356 ? 9.68 -13.531 -4.547 1 64.12 356 CYS A N 1
ATOM 2793 C CA . CYS A 1 356 ? 10.555 -14.359 -5.367 1 64.12 356 CYS A CA 1
ATOM 2794 C C . CYS A 1 356 ? 10.109 -14.344 -6.824 1 64.12 356 CYS A C 1
ATOM 2796 O O . CYS A 1 356 ? 10.891 -14.672 -7.719 1 64.12 356 CYS A O 1
ATOM 2798 N N . SER A 1 357 ? 8.984 -13.93 -7.039 1 66.94 357 SER A N 1
ATOM 2799 C CA . SER A 1 357 ? 8.453 -14.102 -8.391 1 66.94 357 SER A CA 1
ATOM 2800 C C . SER A 1 357 ? 9.016 -13.055 -9.344 1 66.94 357 SER A C 1
ATOM 2802 O O . SER A 1 357 ? 9.32 -13.359 -10.5 1 66.94 357 SER A O 1
ATOM 2804 N N . GLN A 1 358 ? 9.438 -11.938 -8.938 1 74.38 358 GLN A N 1
ATOM 2805 C CA . GLN A 1 358 ? 10.016 -10.859 -9.727 1 74.38 358 GLN A CA 1
ATOM 2806 C C . GLN A 1 358 ? 9.531 -10.914 -11.172 1 74.38 358 GLN A C 1
ATOM 2808 O O . GLN A 1 358 ? 10.336 -10.914 -12.102 1 74.38 358 GLN A O 1
ATOM 2813 N N . LEU A 1 359 ? 8.25 -11.062 -11.32 1 83.38 359 LEU A N 1
ATOM 2814 C CA . LEU A 1 359 ? 7.613 -11.273 -12.617 1 83.38 359 LEU A CA 1
ATOM 2815 C C . LEU A 1 359 ? 7.695 -10.016 -13.469 1 83.38 359 LEU A C 1
ATOM 2817 O O . LEU A 1 359 ? 7.449 -10.055 -14.68 1 83.38 359 LEU A O 1
ATOM 2821 N N . GLU A 1 360 ? 8.141 -8.93 -12.867 1 81.12 360 GLU A N 1
ATOM 2822 C CA . GLU A 1 360 ? 8.203 -7.668 -13.594 1 81.12 360 GLU A CA 1
ATOM 2823 C C . GLU A 1 360 ? 9.273 -7.707 -14.68 1 81.12 360 GLU A C 1
ATOM 2825 O O . GLU A 1 360 ? 9.133 -7.059 -15.719 1 81.12 360 GLU A O 1
ATOM 2830 N N . ALA A 1 361 ? 10.305 -8.477 -14.398 1 75.81 361 ALA A N 1
ATOM 2831 C CA . ALA A 1 361 ? 11.422 -8.547 -15.344 1 75.81 361 ALA A CA 1
ATOM 2832 C C . ALA A 1 361 ? 11.078 -9.438 -16.531 1 75.81 361 ALA A C 1
ATOM 2834 O O . ALA A 1 361 ? 11.734 -9.375 -17.578 1 75.81 361 ALA A O 1
ATOM 2835 N N . ARG A 1 362 ? 10.008 -10.211 -16.516 1 82.19 362 ARG A N 1
ATOM 2836 C CA . ARG A 1 362 ? 9.617 -11.18 -17.531 1 82.19 362 ARG A CA 1
ATOM 2837 C C . ARG A 1 362 ? 10.797 -12.055 -17.938 1 82.19 362 ARG A C 1
ATOM 2839 O O . ARG A 1 362 ? 10.945 -12.414 -19.109 1 82.19 362 ARG A O 1
ATOM 2846 N N . ASP A 1 363 ? 11.719 -12.242 -16.953 1 85.38 363 ASP A N 1
ATOM 2847 C CA . ASP A 1 363 ? 12.891 -13.086 -17.141 1 85.38 363 ASP A CA 1
ATOM 2848 C C . ASP A 1 363 ? 12.812 -14.344 -16.281 1 85.38 363 ASP A C 1
ATOM 2850 O O . ASP A 1 363 ? 12.852 -14.266 -15.062 1 85.38 363 ASP A O 1
ATOM 2854 N N . PRO A 1 364 ? 12.719 -15.477 -17 1 90.38 364 PRO A N 1
ATOM 2855 C CA . PRO A 1 364 ? 12.633 -16.734 -16.234 1 90.38 364 PRO A CA 1
ATOM 2856 C C . PRO A 1 364 ? 13.812 -16.938 -15.297 1 90.38 364 PRO A C 1
ATOM 2858 O O . PRO A 1 364 ? 13.68 -17.594 -14.258 1 90.38 364 PRO A O 1
ATOM 2861 N N . ASN A 1 365 ? 14.914 -16.328 -15.594 1 89.12 365 ASN A N 1
ATOM 2862 C CA . ASN A 1 365 ? 16.094 -16.516 -14.758 1 89.12 365 ASN A CA 1
ATOM 2863 C C . ASN A 1 365 ? 15.961 -15.797 -13.422 1 89.12 365 ASN A C 1
ATOM 2865 O O . ASN A 1 365 ? 16.547 -16.219 -12.422 1 89.12 365 ASN A O 1
ATOM 2869 N N . SER A 1 366 ? 15.227 -14.766 -13.508 1 85.44 366 SER A N 1
ATOM 2870 C CA . SER A 1 366 ? 15 -14.055 -12.25 1 85.44 366 SER A CA 1
ATOM 2871 C C . SER A 1 366 ? 14.242 -14.914 -11.25 1 85.44 366 SER A C 1
ATOM 2873 O O . SER A 1 366 ? 14.492 -14.844 -10.047 1 85.44 366 SER A O 1
ATOM 2875 N N . LEU A 1 367 ? 13.375 -15.695 -11.719 1 88.62 367 LEU A N 1
ATOM 2876 C CA . LEU A 1 367 ? 12.594 -16.578 -10.859 1 88.62 367 LEU A CA 1
ATOM 2877 C C . LEU A 1 367 ? 13.484 -17.656 -10.234 1 88.62 367 LEU A C 1
ATOM 2879 O O . LEU A 1 367 ? 13.336 -17.969 -9.055 1 88.62 367 LEU A O 1
ATOM 2883 N N . VAL A 1 368 ? 14.453 -18.156 -10.969 1 90.56 368 VAL A N 1
ATOM 2884 C CA . VAL A 1 368 ? 15.344 -19.203 -10.477 1 90.56 368 VAL A CA 1
ATOM 2885 C C . VAL A 1 368 ? 16.25 -18.641 -9.391 1 90.56 368 VAL A C 1
ATOM 2887 O O . VAL A 1 368 ? 16.484 -19.281 -8.367 1 90.56 368 VAL A O 1
ATOM 2890 N N . GLN A 1 369 ? 16.672 -17.484 -9.656 1 86 369 GLN A N 1
ATOM 2891 C CA . GLN A 1 369 ? 17.562 -16.859 -8.688 1 86 369 GLN A CA 1
ATOM 2892 C C . GLN A 1 369 ? 16.844 -16.562 -7.379 1 86 369 GLN A C 1
ATOM 2894 O O . GLN A 1 369 ? 17.391 -16.766 -6.297 1 86 369 GLN A O 1
ATOM 2899 N N . ALA A 1 370 ? 15.68 -16.125 -7.574 1 83 370 ALA A N 1
ATOM 2900 C CA . ALA A 1 370 ? 14.891 -15.836 -6.383 1 83 370 ALA A CA 1
ATOM 2901 C C . ALA A 1 370 ? 14.562 -17.109 -5.617 1 83 370 ALA A C 1
ATOM 2903 O O . ALA A 1 370 ? 14.586 -17.125 -4.383 1 83 370 ALA A O 1
ATOM 2904 N N . PHE A 1 371 ? 14.266 -18.141 -6.344 1 87.44 371 PHE A N 1
ATOM 2905 C CA . PHE A 1 371 ? 13.961 -19.422 -5.727 1 87.44 371 PHE A CA 1
ATOM 2906 C C . PHE A 1 371 ? 15.172 -19.984 -4.988 1 87.44 371 PHE A C 1
ATOM 2908 O O . PHE A 1 371 ? 15.039 -20.516 -3.885 1 87.44 371 PHE A O 1
ATOM 2915 N N . ARG A 1 372 ? 16.219 -19.781 -5.586 1 86.44 372 ARG A N 1
ATOM 2916 C CA . ARG A 1 372 ? 17.469 -20.266 -4.984 1 86.44 372 ARG A CA 1
ATOM 2917 C C . ARG A 1 372 ? 17.781 -19.5 -3.699 1 86.44 372 ARG A C 1
ATOM 2919 O O . ARG A 1 372 ? 18.25 -20.094 -2.723 1 86.44 372 ARG A O 1
ATOM 2926 N N . ALA A 1 373 ? 17.484 -18.266 -3.75 1 81.25 373 ALA A N 1
ATOM 2927 C CA . ALA A 1 373 ? 17.828 -17.391 -2.627 1 81.25 373 ALA A CA 1
ATOM 2928 C C . ALA A 1 373 ? 16.797 -17.531 -1.5 1 81.25 373 ALA A C 1
ATOM 2930 O O . ALA A 1 373 ? 17.078 -17.172 -0.354 1 81.25 373 ALA A O 1
ATOM 2931 N N . ALA A 1 374 ? 15.641 -18.062 -1.844 1 81.62 374 ALA A N 1
ATOM 2932 C CA . ALA A 1 374 ? 14.586 -18.188 -0.837 1 81.62 374 ALA A CA 1
ATOM 2933 C C . ALA A 1 374 ? 14.984 -19.172 0.248 1 81.62 374 ALA A C 1
ATOM 2935 O O . ALA A 1 374 ? 15.578 -20.219 -0.044 1 81.62 374 ALA A O 1
ATOM 2936 N N . PRO A 1 375 ? 14.719 -18.75 1.44 1 77.81 375 PRO A N 1
ATOM 2937 C CA . PRO A 1 375 ? 15.07 -19.656 2.539 1 77.81 375 PRO A CA 1
ATOM 2938 C C . PRO A 1 375 ? 14.203 -20.922 2.57 1 77.81 375 PRO A C 1
ATOM 2940 O O . PRO A 1 375 ? 13.102 -20.922 2.018 1 77.81 375 PRO A O 1
ATOM 2943 N N . LEU A 1 376 ? 14.773 -21.922 3.213 1 76.31 376 LEU A N 1
ATOM 2944 C CA . LEU A 1 376 ? 13.992 -23.125 3.457 1 76.31 376 LEU A CA 1
ATOM 2945 C C . LEU A 1 376 ? 12.875 -22.859 4.461 1 76.31 376 LEU A C 1
ATOM 2947 O O . LEU A 1 376 ? 12.898 -21.844 5.16 1 76.31 376 LEU A O 1
ATOM 2951 N N . LEU A 1 377 ? 11.844 -23.625 4.332 1 71.25 377 LEU A N 1
ATOM 2952 C CA . LEU A 1 377 ? 10.75 -23.484 5.289 1 71.25 377 LEU A CA 1
ATOM 2953 C C . LEU A 1 377 ? 11.156 -24.016 6.66 1 71.25 377 LEU A C 1
ATOM 2955 O O . LEU A 1 377 ? 11.25 -25.234 6.859 1 71.25 377 LEU A O 1
ATOM 2959 N N . LEU A 1 378 ? 11.562 -23.188 7.43 1 65.25 378 LEU A N 1
ATOM 2960 C CA . LEU A 1 378 ? 12.18 -23.609 8.688 1 65.25 378 LEU A CA 1
ATOM 2961 C C . LEU A 1 378 ? 11.117 -23.984 9.711 1 65.25 378 LEU A C 1
ATOM 2963 O O . LEU A 1 378 ? 11.359 -24.828 10.578 1 65.25 378 LEU A O 1
ATOM 2967 N N . GLU A 1 379 ? 10.062 -23.406 9.633 1 78.94 379 GLU A N 1
ATOM 2968 C CA . GLU A 1 379 ? 9.023 -23.734 10.602 1 78.94 379 GLU A CA 1
ATOM 2969 C C . GLU A 1 379 ? 8.219 -24.953 10.156 1 78.94 379 GLU A C 1
ATOM 2971 O O . GLU A 1 379 ? 7.695 -24.984 9.039 1 78.94 379 GLU A O 1
ATOM 2976 N N . ARG A 1 380 ? 8.375 -26.094 10.969 1 87.44 380 ARG A N 1
ATOM 2977 C CA . ARG A 1 380 ? 7.602 -27.297 10.703 1 87.44 380 ARG A CA 1
ATOM 2978 C C . ARG A 1 380 ? 6.438 -27.438 11.672 1 87.44 380 ARG A C 1
ATOM 2980 O O . ARG A 1 380 ? 6.641 -27.719 12.859 1 87.44 380 ARG A O 1
ATOM 2987 N N . SER A 1 381 ? 5.234 -27 11.227 1 88.5 381 SER A N 1
ATOM 2988 C CA . SER A 1 381 ? 4.039 -26.969 12.062 1 88.5 381 SER A CA 1
ATOM 2989 C C . SER A 1 381 ? 2.836 -27.547 11.32 1 88.5 381 SER A C 1
ATOM 2991 O O . SER A 1 381 ? 2.877 -27.734 10.102 1 88.5 381 SER A O 1
ATOM 2993 N N . PRO A 1 382 ? 1.819 -27.875 12.039 1 90.44 382 PRO A N 1
ATOM 2994 C CA . PRO A 1 382 ? 0.592 -28.344 11.391 1 90.44 382 PRO A CA 1
ATOM 2995 C C . PRO A 1 382 ? 0.014 -27.328 10.414 1 90.44 382 PRO A C 1
ATOM 2997 O O . PRO A 1 382 ? -0.644 -27.688 9.438 1 90.44 382 PRO A O 1
ATOM 3000 N N . HIS A 1 383 ? 0.303 -26.109 10.68 1 90.06 383 HIS A N 1
ATOM 3001 C CA . HIS A 1 383 ? -0.167 -25.062 9.773 1 90.06 383 HIS A CA 1
ATOM 3002 C C . HIS A 1 383 ? 0.524 -25.156 8.414 1 90.06 383 HIS A C 1
ATOM 3004 O O . HIS A 1 383 ? -0.114 -24.984 7.375 1 90.06 383 HIS A O 1
ATOM 3010 N N . VAL A 1 384 ? 1.762 -25.406 8.531 1 92.94 384 VAL A N 1
ATOM 3011 C CA . VAL A 1 384 ? 2.512 -25.594 7.293 1 92.94 384 VAL A CA 1
ATOM 3012 C C . VAL A 1 384 ? 1.983 -26.812 6.543 1 92.94 384 VAL A C 1
ATOM 3014 O O . VAL A 1 384 ? 1.845 -26.781 5.316 1 92.94 384 VAL A O 1
ATOM 3017 N N . SER A 1 385 ? 1.663 -27.859 7.285 1 95.38 385 SER A N 1
ATOM 3018 C CA . SER A 1 385 ? 1.128 -29.078 6.68 1 95.38 385 SER A CA 1
ATOM 3019 C C . SER A 1 385 ? -0.198 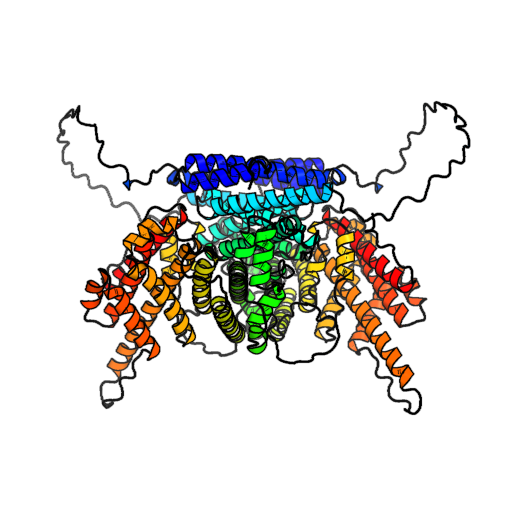-28.797 5.977 1 95.38 385 SER A C 1
ATOM 3021 O O . SER A 1 385 ? -0.486 -29.391 4.934 1 95.38 385 SER A O 1
ATOM 3023 N N . ARG A 1 386 ? -0.966 -27.969 6.547 1 94.44 386 ARG A N 1
ATOM 3024 C CA . ARG A 1 386 ? -2.229 -27.594 5.914 1 94.44 386 ARG A CA 1
ATOM 3025 C C . ARG A 1 386 ? -1.987 -26.875 4.594 1 94.44 386 ARG A C 1
ATOM 3027 O O . ARG A 1 386 ? -2.703 -27.094 3.615 1 94.44 386 ARG A O 1
ATOM 3034 N N . ALA A 1 387 ? -1.064 -25.953 4.609 1 95.94 387 ALA A N 1
ATOM 3035 C CA . ALA A 1 387 ? -0.708 -25.25 3.379 1 95.94 387 ALA A CA 1
ATOM 3036 C C . ALA A 1 387 ? -0.184 -26.219 2.324 1 95.94 387 ALA A C 1
ATOM 3038 O O . ALA A 1 387 ? -0.479 -26.078 1.137 1 95.94 387 ALA A O 1
ATOM 3039 N N . VAL A 1 388 ? 0.592 -27.203 2.764 1 97.25 388 VAL A N 1
ATOM 3040 C CA . VAL A 1 388 ? 1.104 -28.219 1.857 1 97.25 388 VAL A CA 1
ATOM 3041 C C . VAL A 1 388 ? -0.057 -29.031 1.274 1 97.25 388 VAL A C 1
ATOM 3043 O O . VAL A 1 388 ? -0.09 -29.297 0.071 1 97.25 388 VAL A O 1
ATOM 3046 N N . LEU A 1 389 ? -0.954 -29.375 2.156 1 97.19 389 LEU A N 1
ATOM 3047 C CA . LEU A 1 389 ? -2.115 -30.125 1.697 1 97.19 389 LEU A CA 1
ATOM 3048 C C . LEU A 1 389 ? -2.879 -29.344 0.628 1 97.19 389 LEU A C 1
ATOM 3050 O O . LEU A 1 389 ? -3.316 -29.922 -0.37 1 97.19 389 LEU A O 1
ATOM 3054 N N . GLN A 1 390 ? -3.059 -28.062 0.83 1 95.88 390 GLN A N 1
ATOM 3055 C CA . GLN A 1 390 ? -3.729 -27.219 -0.156 1 95.88 390 GLN A CA 1
ATOM 3056 C C . GLN A 1 390 ? -2.961 -27.203 -1.475 1 95.88 390 GLN A C 1
ATOM 3058 O O . GLN A 1 390 ? -3.562 -27.25 -2.549 1 95.88 390 GLN A O 1
ATOM 3063 N N . SER A 1 391 ? -1.679 -27.094 -1.423 1 97.25 391 SER A N 1
ATOM 3064 C CA . SER A 1 391 ? -0.847 -27.062 -2.621 1 97.25 391 SER A CA 1
ATOM 3065 C C . SER A 1 391 ? -0.87 -28.406 -3.344 1 97.25 391 SER A C 1
ATOM 3067 O O . SER A 1 391 ? -0.863 -28.453 -4.574 1 97.25 391 SER A O 1
ATOM 3069 N N . VAL A 1 392 ? -0.883 -29.484 -2.559 1 97.38 392 VAL A N 1
ATOM 3070 C CA . VAL A 1 392 ? -0.957 -30.828 -3.131 1 97.38 392 VAL A CA 1
ATOM 3071 C C . VAL A 1 392 ? -2.295 -31.016 -3.84 1 97.38 392 VAL A C 1
ATOM 3073 O O . VAL A 1 392 ? -2.352 -31.578 -4.934 1 97.38 392 VAL A O 1
ATOM 3076 N N . HIS A 1 393 ? -3.32 -30.531 -3.213 1 94.38 393 HIS A N 1
ATOM 3077 C CA . HIS A 1 393 ? -4.641 -30.594 -3.832 1 94.38 393 HIS A CA 1
ATOM 3078 C C . HIS A 1 393 ? -4.672 -29.828 -5.145 1 94.38 393 HIS A C 1
ATOM 3080 O O . HIS A 1 393 ? -5.297 -30.266 -6.113 1 94.38 393 HIS A O 1
ATOM 3086 N N . ALA A 1 394 ? -4.059 -28.75 -5.148 1 95.06 394 ALA A N 1
ATOM 3087 C CA . ALA A 1 394 ? -4 -27.953 -6.371 1 95.06 394 ALA A CA 1
ATOM 3088 C C . ALA A 1 394 ? -3.307 -28.719 -7.492 1 95.06 394 ALA A C 1
ATOM 3090 O O . ALA A 1 394 ? -3.732 -28.656 -8.648 1 95.06 394 ALA A O 1
ATOM 3091 N N . LEU A 1 395 ? -2.275 -29.375 -7.18 1 96.12 395 LEU A N 1
ATOM 3092 C CA . LEU A 1 395 ? -1.514 -30.141 -8.164 1 96.12 395 LEU A CA 1
ATOM 3093 C C . LEU A 1 395 ? -2.309 -31.344 -8.656 1 96.12 395 LEU A C 1
ATOM 3095 O O . LEU A 1 395 ? -2.182 -31.75 -9.812 1 96.12 395 LEU A O 1
ATOM 3099 N N . SER A 1 396 ? -3.135 -31.906 -7.793 1 94.81 396 SER A N 1
ATOM 3100 C CA . SER A 1 396 ? -3.889 -33.094 -8.133 1 94.81 396 SER A CA 1
ATOM 3101 C C . SER A 1 396 ? -4.883 -32.844 -9.258 1 94.81 396 SER A C 1
ATOM 3103 O O . SER A 1 396 ? -5.223 -33.75 -10.023 1 94.81 396 SER A O 1
ATOM 3105 N N . ILE A 1 397 ? -5.305 -31.641 -9.383 1 89.19 397 ILE A N 1
ATOM 3106 C CA . ILE A 1 397 ? -6.34 -31.297 -10.344 1 89.19 397 ILE A CA 1
ATOM 3107 C C . ILE A 1 397 ? -5.793 -31.422 -11.766 1 89.19 397 ILE A C 1
ATOM 3109 O O . ILE A 1 397 ? -6.328 -32.188 -12.57 1 89.19 397 ILE A O 1
ATOM 3113 N N . PRO A 1 398 ? -4.738 -30.781 -12.117 1 91.75 398 PRO A N 1
ATOM 3114 C CA . PRO A 1 398 ? -4.227 -30.938 -13.484 1 91.75 398 PRO A CA 1
ATOM 3115 C C . PRO A 1 398 ? -3.732 -32.344 -13.758 1 91.75 398 PRO A C 1
ATOM 3117 O O . PRO A 1 398 ? -3.805 -32.844 -14.891 1 91.75 398 PRO A O 1
ATOM 3120 N N . VAL A 1 399 ? -3.223 -33.031 -12.766 1 93.94 399 VAL A N 1
ATOM 3121 C CA . VAL A 1 399 ? -2.74 -34.406 -12.961 1 93.94 399 VAL A CA 1
ATOM 3122 C C . VAL A 1 399 ? -3.916 -35.312 -13.266 1 93.94 399 VAL A C 1
ATOM 3124 O O . VAL A 1 399 ? -3.834 -36.156 -14.164 1 93.94 399 VAL A O 1
ATOM 3127 N N . ARG A 1 400 ? -5.023 -35.125 -12.578 1 90.44 400 ARG A N 1
ATOM 3128 C CA . ARG A 1 400 ? -6.203 -35.938 -12.789 1 90.44 400 ARG A CA 1
ATOM 3129 C C . ARG A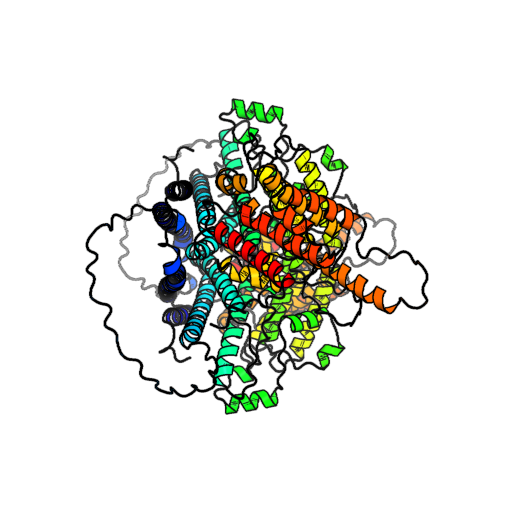 1 400 ? -6.824 -35.688 -14.156 1 90.44 400 ARG A C 1
ATOM 3131 O O . ARG A 1 400 ? -7.293 -36.625 -14.82 1 90.44 400 ARG A O 1
ATOM 3138 N N . ILE A 1 401 ? -6.875 -34.469 -14.531 1 86.75 401 ILE A N 1
ATOM 3139 C CA . ILE A 1 401 ? -7.453 -34.094 -15.812 1 86.75 401 ILE A CA 1
ATOM 3140 C C . ILE A 1 401 ? -6.5 -34.469 -16.938 1 86.75 401 ILE A C 1
ATOM 3142 O O . ILE A 1 401 ? -6.934 -34.844 -18.031 1 86.75 401 ILE A O 1
ATOM 3146 N N . GLY A 1 402 ? -5.207 -34.469 -16.688 1 91.12 402 GLY A N 1
ATOM 3147 C CA . GLY A 1 402 ? -4.133 -34.625 -17.656 1 91.12 402 GLY A CA 1
ATOM 3148 C C . GLY A 1 402 ? -3.318 -33.344 -17.844 1 91.12 402 GLY A C 1
ATOM 3149 O O . GLY A 1 402 ? -3.824 -32.344 -18.359 1 91.12 402 GLY A O 1
ATOM 3150 N N . VAL A 1 403 ? -2.139 -33.375 -17.516 1 92.44 403 VAL A N 1
ATOM 3151 C CA . VAL A 1 403 ? -1.263 -32.188 -17.469 1 92.44 403 VAL A CA 1
ATOM 3152 C C . VAL A 1 403 ? -1.171 -31.562 -18.859 1 92.44 403 VAL A C 1
ATOM 3154 O O . VAL A 1 403 ? -1.299 -30.344 -19 1 92.44 403 VAL A O 1
ATOM 3157 N N . GLU A 1 404 ? -0.986 -32.312 -19.859 1 90.44 404 GLU A N 1
ATOM 3158 C CA . GLU A 1 404 ? -0.898 -31.812 -21.219 1 90.44 404 GLU A CA 1
ATOM 3159 C C . GLU A 1 404 ? -2.221 -31.188 -21.672 1 90.44 404 GLU A C 1
ATOM 3161 O O . GLU A 1 404 ? -2.234 -30.203 -22.406 1 90.44 404 GLU A O 1
ATOM 3166 N N . PHE A 1 405 ? -3.25 -31.859 -21.25 1 89.62 405 PHE A N 1
ATOM 3167 C CA . PHE A 1 405 ? -4.57 -31.344 -21.578 1 89.62 405 PHE A CA 1
ATOM 3168 C C . PHE A 1 405 ? -4.781 -29.969 -20.953 1 89.62 405 PHE A C 1
ATOM 3170 O O . PHE A 1 405 ? -5.281 -29.047 -21.594 1 89.62 405 PHE A O 1
ATOM 3177 N N . VAL A 1 406 ? -4.441 -29.891 -19.734 1 88.06 406 VAL A N 1
ATOM 3178 C CA . VAL A 1 406 ? -4.566 -28.609 -19.031 1 88.06 406 VAL A CA 1
ATOM 3179 C C . VAL A 1 406 ? -3.682 -27.562 -19.703 1 88.06 406 VAL A C 1
ATOM 3181 O O . VAL A 1 406 ? -4.102 -26.422 -19.906 1 88.06 406 VAL A O 1
ATOM 3184 N N . ALA A 1 407 ? -2.492 -27.844 -20 1 90.94 407 ALA A N 1
ATOM 3185 C CA . ALA A 1 407 ? -1.564 -26.922 -20.656 1 90.94 407 ALA A CA 1
ATOM 3186 C C . ALA A 1 407 ? -2.162 -26.344 -21.922 1 90.94 407 ALA A C 1
ATOM 3188 O O . ALA A 1 407 ? -1.998 -25.156 -22.219 1 90.94 407 ALA A O 1
ATOM 3189 N N . ARG A 1 408 ? -2.947 -27.109 -22.609 1 87.38 408 ARG A N 1
ATOM 3190 C CA . ARG A 1 408 ? -3.453 -26.719 -23.922 1 87.38 408 ARG A CA 1
ATOM 3191 C C . ARG A 1 408 ? -4.809 -26.031 -23.797 1 87.38 408 ARG A C 1
ATOM 3193 O O . ARG A 1 408 ? -5.215 -25.281 -24.688 1 87.38 408 ARG A O 1
ATOM 3200 N N . THR A 1 409 ? -5.465 -26.25 -22.656 1 84.31 409 THR A N 1
ATOM 3201 C CA . THR A 1 409 ? -6.852 -25.797 -22.625 1 84.31 409 THR A CA 1
ATOM 3202 C C . THR A 1 409 ? -7.059 -24.75 -21.531 1 84.31 409 THR A C 1
ATOM 3204 O O . THR A 1 409 ? -8.086 -24.078 -21.5 1 84.31 409 THR A O 1
ATOM 3207 N N . GLN A 1 410 ? -6.152 -24.578 -20.703 1 82.62 410 GLN A N 1
ATOM 3208 C CA . GLN A 1 410 ? -6.395 -23.75 -19.531 1 82.62 410 GLN A CA 1
ATOM 3209 C C . GLN A 1 410 ? -6.668 -22.297 -19.922 1 82.62 410 GLN A C 1
ATOM 3211 O O . GLN A 1 410 ? -7.395 -21.594 -19.219 1 82.62 410 GLN A O 1
ATOM 3216 N N . THR A 1 411 ? -6.145 -21.906 -20.969 1 78.25 411 THR A N 1
ATOM 3217 C CA . THR A 1 411 ? -6.34 -20.531 -21.406 1 78.25 411 THR A CA 1
ATOM 3218 C C . THR A 1 411 ? -7.82 -20.234 -21.656 1 78.25 411 THR A C 1
ATOM 3220 O O . THR A 1 411 ? -8.273 -19.094 -21.516 1 78.25 411 THR A O 1
ATOM 3223 N N . LEU A 1 412 ? -8.578 -21.172 -21.922 1 77.19 412 LEU A N 1
ATOM 3224 C CA . LEU A 1 412 ? -9.992 -21.016 -22.234 1 77.19 412 LEU A CA 1
ATOM 3225 C C . LEU A 1 412 ? -10.852 -21.141 -20.984 1 77.19 412 LEU A C 1
ATOM 3227 O O . LEU A 1 412 ? -11.938 -20.562 -20.906 1 77.19 412 LEU A O 1
ATOM 3231 N N . THR A 1 413 ? -10.258 -21.812 -20.078 1 77.88 413 THR A N 1
ATOM 3232 C CA . THR A 1 413 ? -11.156 -22.188 -18.984 1 77.88 413 THR A CA 1
ATOM 3233 C C . THR A 1 413 ? -10.688 -21.594 -17.656 1 77.88 413 THR A C 1
ATOM 3235 O O . THR A 1 413 ? -11.492 -21.359 -16.766 1 77.88 413 THR A O 1
ATOM 3238 N N . TRP A 1 414 ? -9.414 -21.438 -17.625 1 79.94 414 TRP A N 1
ATOM 3239 C CA . TRP A 1 414 ? -8.898 -20.969 -16.344 1 79.94 414 TRP A CA 1
ATOM 3240 C C . TRP A 1 414 ? -8.555 -19.484 -16.406 1 79.94 414 TRP A C 1
ATOM 3242 O O . TRP A 1 414 ? -8.133 -18.984 -17.438 1 79.94 414 TRP A O 1
ATOM 3252 N N . SER A 1 415 ? -8.836 -18.891 -15.266 1 88.25 415 SER A N 1
ATOM 3253 C CA . SER A 1 415 ? -8.445 -17.5 -15.102 1 88.25 415 SER A CA 1
ATOM 3254 C C . SER A 1 415 ? -6.961 -17.375 -14.781 1 88.25 415 SER A C 1
ATOM 3256 O O . SER A 1 415 ? -6.34 -18.328 -14.312 1 88.25 415 SER A O 1
ATOM 3258 N N . ILE A 1 416 ? -6.367 -16.266 -15.062 1 91.56 416 ILE A N 1
ATOM 3259 C CA . ILE A 1 416 ? -4.965 -15.977 -14.773 1 91.56 416 ILE A CA 1
ATOM 3260 C C . ILE A 1 416 ? -4.711 -16.109 -13.273 1 91.56 416 ILE A C 1
ATOM 3262 O O . ILE A 1 416 ? -3.58 -16.359 -12.852 1 91.56 416 ILE A O 1
ATOM 3266 N N . VAL A 1 417 ? -5.727 -15.992 -12.469 1 94.38 417 VAL A N 1
ATOM 3267 C CA . VAL A 1 417 ? -5.625 -16.109 -11.016 1 94.38 417 VAL A CA 1
ATOM 3268 C C . VAL A 1 417 ? -5.047 -17.469 -10.641 1 94.38 417 VAL A C 1
ATOM 3270 O O . VAL A 1 417 ? -4.203 -17.578 -9.75 1 94.38 417 VAL A O 1
ATOM 3273 N N . HIS A 1 418 ? -5.457 -18.484 -11.328 1 93.25 418 HIS A N 1
ATOM 3274 C CA . HIS A 1 418 ? -4.953 -19.828 -11.062 1 93.25 418 HIS A CA 1
ATOM 3275 C C . HIS A 1 418 ? -3.475 -19.938 -11.414 1 93.25 418 HIS A C 1
ATOM 3277 O O . HIS A 1 418 ? -2.705 -20.578 -10.695 1 93.25 418 HIS A O 1
ATOM 3283 N N . GLY A 1 419 ? -3.143 -19.344 -12.539 1 93.06 419 GLY A N 1
ATOM 3284 C CA . GLY A 1 419 ? -1.736 -19.375 -12.914 1 93.06 419 GLY A CA 1
ATOM 3285 C C . GLY A 1 419 ? -0.833 -18.734 -11.867 1 93.06 419 GLY A C 1
ATOM 3286 O O . GLY A 1 419 ? 0.218 -19.297 -11.539 1 93.06 419 GLY A O 1
ATOM 3287 N N . LEU A 1 420 ? -1.234 -17.641 -11.352 1 93.5 420 LEU A N 1
ATOM 3288 C CA . LEU A 1 420 ? -0.452 -16.922 -10.344 1 93.5 420 LEU A CA 1
ATOM 3289 C C . LEU A 1 420 ? -0.372 -17.734 -9.055 1 93.5 420 LEU A C 1
ATOM 3291 O O . LEU A 1 420 ? 0.702 -17.859 -8.461 1 93.5 420 LEU A O 1
ATOM 3295 N N . CYS A 1 421 ? -1.496 -18.219 -8.625 1 95.44 421 CYS A N 1
ATOM 3296 C CA . CYS A 1 421 ? -1.553 -18.953 -7.363 1 95.44 421 CYS A CA 1
ATOM 3297 C C . CYS A 1 421 ? -0.8 -20.281 -7.465 1 95.44 421 CYS A C 1
ATOM 3299 O O . CYS A 1 421 ? -0.13 -20.688 -6.516 1 95.44 421 CYS A O 1
ATOM 3301 N N . ASN A 1 422 ? -0.917 -20.938 -8.602 1 95.25 422 ASN A N 1
ATOM 3302 C CA . ASN A 1 422 ? -0.226 -22.219 -8.797 1 95.25 422 ASN A CA 1
ATOM 3303 C C . ASN A 1 422 ? 1.289 -22.031 -8.789 1 95.25 422 ASN A C 1
ATOM 3305 O O . ASN A 1 422 ? 2.021 -22.922 -8.352 1 95.25 422 ASN A O 1
ATOM 3309 N N . LEU A 1 423 ? 1.711 -20.938 -9.297 1 95.44 423 LEU A N 1
ATOM 3310 C CA . LEU A 1 423 ? 3.139 -20.641 -9.242 1 95.44 423 LEU A CA 1
ATOM 3311 C C . LEU A 1 423 ? 3.646 -20.688 -7.801 1 95.44 423 LEU A C 1
ATOM 3313 O O . LEU A 1 423 ? 4.656 -21.328 -7.516 1 95.44 423 LEU A O 1
ATOM 3317 N N . GLU A 1 424 ? 2.973 -20.016 -6.91 1 94.88 424 GLU A N 1
ATOM 3318 C CA . GLU A 1 424 ? 3.412 -19.984 -5.52 1 94.88 424 GLU A CA 1
ATOM 3319 C C . GLU A 1 424 ? 3.25 -21.344 -4.848 1 94.88 424 GLU A C 1
ATOM 3321 O O . GLU A 1 424 ? 4.051 -21.719 -3.988 1 94.88 424 GLU A O 1
ATOM 3326 N N . CYS A 1 425 ? 2.232 -22.062 -5.27 1 95.75 425 CYS A N 1
ATOM 3327 C CA . CYS A 1 425 ? 2.082 -23.422 -4.766 1 95.75 425 CYS A CA 1
ATOM 3328 C C . CYS A 1 425 ? 3.262 -24.297 -5.184 1 95.75 425 CYS A C 1
ATOM 3330 O O . CYS A 1 425 ? 3.76 -25.094 -4.395 1 95.75 425 CYS A O 1
ATOM 3332 N N . ALA A 1 426 ? 3.674 -24.141 -6.391 1 96.25 426 ALA A N 1
ATOM 3333 C CA . ALA A 1 426 ? 4.801 -24.906 -6.914 1 96.25 426 ALA A CA 1
ATOM 3334 C C . ALA A 1 426 ? 6.082 -24.594 -6.141 1 96.25 426 ALA A C 1
ATOM 3336 O O . ALA A 1 426 ? 6.793 -25.5 -5.719 1 96.25 426 ALA A O 1
ATOM 3337 N N . LEU A 1 427 ? 6.305 -23.328 -5.961 1 94.69 427 LEU A N 1
ATOM 3338 C CA . LEU A 1 427 ? 7.504 -22.922 -5.242 1 94.69 427 LEU A CA 1
ATOM 3339 C C . LEU A 1 427 ? 7.457 -23.375 -3.789 1 94.69 427 LEU A C 1
ATOM 3341 O O . LEU A 1 427 ? 8.469 -23.812 -3.236 1 94.69 427 LEU A O 1
ATOM 3345 N N . PHE A 1 428 ? 6.312 -23.266 -3.232 1 95.31 428 PHE A N 1
ATOM 3346 C CA . PHE A 1 428 ? 6.125 -23.641 -1.838 1 95.31 428 PHE A CA 1
ATOM 3347 C C . PHE A 1 428 ? 6.371 -25.141 -1.652 1 95.31 428 PHE A C 1
ATOM 3349 O O . PHE A 1 428 ? 7.078 -25.547 -0.726 1 95.31 428 PHE A O 1
ATOM 3356 N N . LEU A 1 429 ? 5.801 -25.953 -2.527 1 96.06 429 LEU A N 1
ATOM 3357 C CA . LEU A 1 429 ? 5.988 -27.391 -2.449 1 96.06 429 LEU A CA 1
ATOM 3358 C C . LEU A 1 429 ? 7.445 -27.766 -2.701 1 96.06 429 LEU A C 1
ATOM 3360 O O . LEU A 1 429 ? 7.977 -28.672 -2.061 1 96.06 429 LEU A O 1
ATOM 3364 N N . GLY A 1 430 ? 8.016 -27.078 -3.678 1 95.19 430 GLY A N 1
ATOM 3365 C CA . GLY A 1 430 ? 9.438 -27.297 -3.92 1 95.19 430 GLY A CA 1
ATOM 3366 C C . GLY A 1 430 ? 10.297 -27.047 -2.695 1 95.19 430 GLY A C 1
ATOM 3367 O O . GLY A 1 430 ? 11.133 -27.875 -2.338 1 95.19 430 GLY A O 1
ATOM 3368 N N . LYS A 1 431 ? 10.055 -25.953 -2.062 1 94.12 431 LYS A N 1
ATOM 3369 C CA . LYS A 1 431 ? 10.836 -25.594 -0.876 1 94.12 431 LYS A CA 1
ATOM 3370 C C . LYS A 1 431 ? 10.523 -26.547 0.284 1 94.12 431 LYS A C 1
ATOM 3372 O O . LYS A 1 431 ? 11.398 -26.844 1.095 1 94.12 431 LYS A O 1
ATOM 3377 N N . TRP A 1 432 ? 9.289 -26.953 0.425 1 95.94 432 TRP A N 1
ATOM 3378 C CA . TRP A 1 432 ? 8.906 -27.891 1.468 1 95.94 432 TRP A CA 1
ATOM 3379 C C . TRP A 1 432 ? 9.633 -29.219 1.29 1 95.94 432 TRP A C 1
ATOM 3381 O O . TRP A 1 432 ? 10.148 -29.781 2.254 1 95.94 432 TRP A O 1
ATOM 3391 N N . LEU A 1 433 ? 9.703 -29.703 0.098 1 96.12 433 LEU A N 1
ATOM 3392 C CA . LEU A 1 433 ? 10.375 -30.953 -0.185 1 96.12 433 LEU A CA 1
ATOM 3393 C C . LEU A 1 433 ? 11.875 -30.844 0.057 1 96.12 433 LEU A C 1
ATOM 3395 O O . LEU A 1 433 ? 12.508 -31.781 0.56 1 96.12 433 LEU A O 1
ATOM 3399 N N . GLU A 1 434 ? 12.414 -29.672 -0.302 1 94.06 434 GLU A N 1
ATOM 3400 C CA . GLU A 1 434 ? 13.812 -29.438 0.02 1 94.06 434 GLU A CA 1
ATOM 3401 C C . GLU A 1 434 ? 14.047 -29.453 1.528 1 94.06 434 GLU A C 1
ATOM 3403 O O . GLU A 1 434 ? 15.07 -29.953 1.997 1 94.06 434 GLU A O 1
ATOM 3408 N N . THR A 1 435 ? 13.125 -28.906 2.213 1 93.69 435 THR A N 1
ATOM 3409 C CA . THR A 1 435 ? 13.219 -28.906 3.67 1 93.69 435 THR A CA 1
ATOM 3410 C C . THR A 1 435 ? 13.148 -30.328 4.223 1 93.69 435 THR A C 1
ATOM 3412 O O . THR A 1 435 ? 13.898 -30.672 5.133 1 93.69 435 THR A O 1
ATOM 3415 N N . MET A 1 436 ? 12.25 -31.156 3.75 1 94.19 436 MET A N 1
ATOM 3416 C CA . MET A 1 436 ? 12.141 -32.562 4.172 1 94.19 436 MET A CA 1
ATOM 3417 C C . MET A 1 436 ? 13.438 -33.312 3.895 1 94.19 436 MET A C 1
ATOM 3419 O O . MET A 1 436 ? 13.875 -34.125 4.711 1 94.19 436 MET A O 1
ATOM 3423 N N . ALA A 1 437 ? 14.047 -33 2.762 1 93.25 437 ALA A N 1
ATOM 3424 C CA . ALA A 1 437 ? 15.32 -33.656 2.424 1 93.25 437 ALA A CA 1
ATOM 3425 C C . ALA A 1 437 ? 16.422 -33.219 3.393 1 93.25 437 ALA A C 1
ATOM 3427 O O . ALA A 1 437 ? 17.219 -34.062 3.836 1 93.25 437 ALA A O 1
ATOM 3428 N N . ALA A 1 438 ? 16.438 -31.984 3.707 1 90.94 438 ALA A N 1
ATOM 3429 C CA . ALA A 1 438 ? 17.453 -31.453 4.605 1 90.94 438 ALA A CA 1
ATOM 3430 C C . ALA A 1 438 ? 17.312 -32.031 6.012 1 90.94 438 ALA A C 1
ATOM 3432 O O . ALA A 1 438 ? 18.297 -32.344 6.676 1 90.94 438 ALA A O 1
ATOM 3433 N N . VAL A 1 439 ? 16.094 -32.094 6.473 1 91.12 439 VAL A N 1
ATOM 3434 C CA . VAL A 1 439 ? 15.828 -32.594 7.809 1 91.12 439 VAL A CA 1
ATOM 3435 C C . VAL A 1 439 ? 16.203 -34.094 7.867 1 91.12 439 VAL A C 1
ATOM 3437 O O . VAL A 1 439 ? 16.75 -34.562 8.859 1 91.12 439 VAL A O 1
ATOM 3440 N N . THR A 1 440 ? 15.875 -34.812 6.844 1 91 440 THR A N 1
ATOM 3441 C CA . THR A 1 440 ? 16.203 -36.25 6.781 1 91 440 THR A CA 1
ATOM 3442 C C . THR A 1 440 ? 17.719 -36.438 6.703 1 91 440 THR A C 1
ATOM 3444 O O . THR A 1 440 ? 18.266 -37.375 7.312 1 91 440 THR A O 1
ATOM 3447 N N . GLU A 1 441 ? 18.359 -35.562 5.996 1 89.5 441 GLU A N 1
ATOM 3448 C CA . GLU A 1 441 ? 19.812 -35.625 5.883 1 89.5 441 GLU A CA 1
ATOM 3449 C C . GLU A 1 441 ? 20.484 -35.312 7.223 1 89.5 441 GLU A C 1
ATOM 3451 O O . GLU A 1 441 ? 21.453 -35.969 7.602 1 89.5 441 GLU A O 1
ATOM 3456 N N . ALA A 1 442 ? 19.984 -34.375 7.898 1 88.06 442 ALA A N 1
ATOM 3457 C CA . ALA A 1 442 ? 20.531 -34 9.203 1 88.06 442 ALA A CA 1
ATOM 3458 C C . ALA A 1 442 ? 20.344 -35.125 10.219 1 88.06 442 ALA A C 1
ATOM 3460 O O . ALA A 1 442 ? 21.219 -35.375 11.055 1 88.06 442 ALA A O 1
ATOM 3461 N N . ALA A 1 443 ? 19.266 -35.75 10.172 1 87.19 443 ALA A N 1
ATOM 3462 C CA . ALA A 1 443 ? 18.984 -36.875 11.078 1 87.19 443 ALA A CA 1
ATOM 3463 C C . ALA A 1 443 ? 19.875 -38.062 10.781 1 87.19 443 ALA A C 1
ATOM 3465 O O . ALA A 1 443 ? 20.281 -38.781 11.688 1 87.19 443 ALA A O 1
ATOM 3466 N N . ALA A 1 444 ? 20.172 -38.281 9.523 1 83.31 444 ALA A N 1
ATOM 3467 C CA . ALA A 1 444 ? 21.031 -39.375 9.117 1 83.31 444 ALA A CA 1
ATOM 3468 C C . ALA A 1 444 ? 22.469 -39.188 9.586 1 83.31 444 ALA A C 1
ATOM 3470 O O . ALA A 1 444 ? 23.156 -40.125 9.945 1 83.31 444 ALA A O 1
ATOM 3471 N N . HIS A 1 445 ? 22.922 -37.969 9.609 1 80.44 445 HIS A N 1
ATOM 3472 C CA . HIS A 1 445 ? 24.281 -37.656 10.039 1 80.44 445 HIS A CA 1
ATOM 3473 C C . HIS A 1 445 ? 24.406 -37.75 11.555 1 80.44 445 HIS A C 1
ATOM 3475 O O . HIS A 1 445 ? 25.453 -38.156 12.055 1 80.44 445 HIS A O 1
ATOM 3481 N N . CYS A 1 446 ? 23.438 -37.281 12.297 1 69.38 446 CYS A N 1
ATOM 3482 C CA . CYS A 1 446 ? 23.5 -37.375 13.75 1 69.38 446 CYS A CA 1
ATOM 3483 C C . CYS A 1 446 ? 23.453 -38.812 14.227 1 69.38 446 CYS A C 1
ATOM 3485 O O . CYS A 1 446 ? 24.016 -39.156 15.258 1 69.38 446 CYS A O 1
ATOM 3487 N N . GLY A 1 447 ? 22.75 -39.719 13.555 1 61.41 447 GLY A N 1
ATOM 3488 C CA . GLY A 1 447 ? 22.656 -41.125 13.93 1 61.41 447 GLY A CA 1
ATOM 3489 C C . GLY A 1 447 ? 23.953 -41.875 13.695 1 61.41 447 GLY A C 1
ATOM 3490 O O . GLY A 1 447 ? 24.234 -42.875 14.367 1 61.41 447 GLY A O 1
ATOM 3491 N N . GLU A 1 448 ? 24.781 -41.531 12.711 1 59.91 448 GLU A N 1
ATOM 3492 C CA . GLU A 1 448 ? 26.047 -42.219 12.461 1 59.91 448 GLU A CA 1
ATOM 3493 C C . GLU A 1 448 ? 27.047 -41.969 13.594 1 59.91 448 GLU A C 1
ATOM 3495 O O . GLU A 1 448 ? 27.844 -42.875 13.93 1 59.91 448 GLU A O 1
ATOM 3500 N N . ASP A 1 449 ? 27.016 -40.906 14.32 1 55.47 449 ASP A N 1
ATOM 3501 C CA . ASP A 1 449 ? 27.953 -40.656 15.414 1 55.47 449 ASP A CA 1
ATOM 3502 C C . ASP A 1 449 ? 27.594 -41.5 16.641 1 55.47 449 ASP A C 1
ATOM 3504 O O . ASP A 1 449 ? 28.469 -41.906 17.391 1 55.47 449 ASP A O 1
ATOM 3508 N N . ASP A 1 450 ? 26.359 -41.656 16.922 1 50.66 450 ASP A N 1
ATOM 3509 C CA . ASP A 1 450 ? 26.031 -42.375 18.172 1 50.66 450 ASP A CA 1
ATOM 3510 C C . ASP A 1 450 ? 25.984 -43.875 17.969 1 50.66 450 ASP A C 1
ATOM 3512 O O . ASP A 1 450 ? 25.484 -44.594 18.812 1 50.66 450 ASP A O 1
ATOM 3516 N N . THR A 1 451 ? 26.422 -44.406 16.906 1 47.62 451 THR A N 1
ATOM 3517 C CA . THR A 1 451 ? 26.281 -45.844 16.734 1 47.62 451 THR A CA 1
ATOM 3518 C C . THR A 1 451 ? 27.109 -46.594 17.781 1 47.62 451 THR A C 1
ATOM 3520 O O . THR A 1 451 ? 27.109 -47.844 17.797 1 47.62 451 THR A O 1
ATOM 3523 N N . GLU A 1 452 ? 28.188 -46.125 18.5 1 45.5 452 GLU A N 1
ATOM 3524 C CA . GLU A 1 452 ? 28.75 -47.188 19.328 1 45.5 452 GLU A CA 1
ATOM 3525 C C . GLU A 1 452 ? 27.703 -47.781 20.234 1 45.5 452 GLU A C 1
ATOM 3527 O O . GLU A 1 452 ? 27.641 -49.031 20.375 1 45.5 452 GLU A O 1
ATOM 3532 N N . ASP A 1 453 ? 27.484 -47.312 21.594 1 41.09 453 ASP A N 1
ATOM 3533 C CA . ASP A 1 453 ? 26.891 -48.094 22.672 1 41.09 453 ASP A CA 1
ATOM 3534 C C . ASP A 1 453 ? 25.359 -48.062 22.578 1 41.09 453 ASP A C 1
ATOM 3536 O O . ASP A 1 453 ? 24.672 -48.5 23.5 1 41.09 453 ASP A O 1
ATOM 3540 N N . ALA A 1 454 ? 24.719 -47 21.969 1 39.06 454 ALA A N 1
ATOM 3541 C CA . ALA A 1 454 ? 23.312 -46.875 22.312 1 39.06 454 ALA A CA 1
ATOM 3542 C C . ALA A 1 454 ? 22.469 -47.906 21.562 1 39.06 454 ALA A C 1
ATOM 3544 O O . ALA A 1 454 ? 22.688 -48.156 20.375 1 39.06 454 ALA A O 1
ATOM 3545 N N . GLY A 1 455 ? 21.75 -48.812 22.234 1 39.09 455 GLY A N 1
ATOM 3546 C CA . GLY A 1 455 ? 20.656 -49.75 21.969 1 39.09 455 GLY A CA 1
ATOM 3547 C C . GLY A 1 455 ? 19.734 -49.281 20.859 1 39.09 455 GLY A C 1
ATOM 3548 O O . GLY A 1 455 ? 19.812 -48.125 20.438 1 39.09 455 GLY A O 1
ATOM 3549 N N . GLU A 1 456 ? 18.891 -50.25 20.312 1 40.38 456 GLU A N 1
ATOM 3550 C CA . GLU A 1 456 ? 17.797 -50.156 19.359 1 40.38 456 GLU A CA 1
ATOM 3551 C C . GLU A 1 456 ? 16.969 -48.875 19.562 1 40.38 456 GLU A C 1
ATOM 3553 O O . GLU A 1 456 ? 15.898 -48.938 20.172 1 40.38 456 GLU A O 1
ATOM 3558 N N . GLU A 1 457 ? 17.5 -47.938 20.297 1 39.28 457 GLU A N 1
ATOM 3559 C CA . GLU A 1 457 ? 16.562 -46.844 20.516 1 39.28 457 GLU A CA 1
ATOM 3560 C C . GLU A 1 457 ? 15.828 -46.5 19.219 1 39.28 457 GLU A C 1
ATOM 3562 O O . GLU A 1 457 ? 16.359 -46.688 18.125 1 39.28 457 GLU A O 1
ATOM 3567 N N . ASP A 1 458 ? 14.477 -46.25 19.297 1 42.06 458 ASP A N 1
ATOM 3568 C CA . ASP A 1 458 ? 13.422 -45.781 18.406 1 42.06 458 ASP A CA 1
ATOM 3569 C C . ASP A 1 458 ? 13.953 -44.781 17.406 1 42.06 458 ASP A C 1
ATOM 3571 O O . ASP A 1 458 ? 14.43 -43.688 17.797 1 42.06 458 ASP A O 1
ATOM 3575 N N . GLU A 1 459 ? 14.727 -45.125 16.438 1 45.38 459 GLU A N 1
ATOM 3576 C CA . GLU A 1 459 ? 15.031 -44.281 15.289 1 45.38 459 GLU A CA 1
ATOM 3577 C C . GLU A 1 459 ? 14.008 -43.156 15.148 1 45.38 459 GLU A C 1
ATOM 3579 O O . GLU A 1 459 ? 12.891 -43.375 14.68 1 45.38 459 GLU A O 1
ATOM 3584 N N . GLU A 1 460 ? 13.812 -42.312 16.062 1 54.16 460 GLU A N 1
ATOM 3585 C CA . GLU A 1 460 ? 12.906 -41.156 16.016 1 54.16 460 GLU A CA 1
ATOM 3586 C C . GLU A 1 460 ? 12.859 -40.562 14.625 1 54.16 460 GLU A C 1
ATOM 3588 O O . GLU A 1 460 ? 13.883 -40.125 14.102 1 54.16 460 GLU A O 1
ATOM 3593 N N . ASP A 1 461 ? 11.922 -40.938 13.68 1 72.25 461 ASP A N 1
ATOM 3594 C CA . ASP A 1 461 ? 11.625 -40.469 12.328 1 72.25 461 ASP A CA 1
ATOM 3595 C C . ASP A 1 461 ? 11.727 -38.938 12.234 1 72.25 461 ASP A C 1
ATOM 3597 O O . ASP A 1 461 ? 11.133 -38.219 13.031 1 72.25 461 ASP A O 1
ATOM 3601 N N . ALA A 1 462 ? 12.805 -38.5 11.578 1 85.06 462 ALA A N 1
ATOM 3602 C CA . ALA A 1 462 ? 13.086 -37.062 11.367 1 85.06 462 ALA A CA 1
ATOM 3603 C C . ALA A 1 462 ? 11.828 -36.312 10.922 1 85.06 462 ALA A C 1
ATOM 3605 O O . ALA A 1 462 ? 11.633 -35.156 11.273 1 85.06 462 ALA A O 1
ATOM 3606 N N . LEU A 1 463 ? 10.969 -37.094 10.336 1 92.25 463 LEU A N 1
ATOM 3607 C CA . LEU A 1 463 ? 9.766 -36.469 9.805 1 92.25 463 LEU A CA 1
ATOM 3608 C C . LEU A 1 463 ? 8.562 -36.75 10.711 1 92.25 463 LEU A C 1
ATOM 3610 O O . LEU A 1 463 ? 8.445 -37.844 11.266 1 92.25 463 LEU A O 1
ATOM 3614 N N . ARG A 1 464 ? 7.695 -35.781 10.828 1 93.12 464 ARG A N 1
ATOM 3615 C CA . ARG A 1 464 ? 6.445 -35.906 11.57 1 93.12 464 ARG A CA 1
ATOM 3616 C C . ARG A 1 464 ? 5.477 -36.844 10.844 1 93.12 464 ARG A C 1
ATOM 3618 O O . ARG A 1 464 ? 5.586 -37.031 9.625 1 93.12 464 ARG A O 1
ATOM 3625 N N . ASP A 1 465 ? 4.469 -37.406 11.539 1 94.44 465 ASP A N 1
ATOM 3626 C CA . ASP A 1 465 ? 3.504 -38.312 10.953 1 94.44 465 ASP A CA 1
ATOM 3627 C C . ASP A 1 465 ? 2.693 -37.656 9.852 1 94.44 465 ASP A C 1
ATOM 3629 O O . ASP A 1 465 ? 2.406 -38.25 8.82 1 94.44 465 ASP A O 1
ATOM 3633 N N . ASP A 1 466 ? 2.287 -36.5 10.102 1 94.62 466 ASP A N 1
ATOM 3634 C CA . ASP A 1 466 ? 1.507 -35.781 9.094 1 94.62 466 ASP A CA 1
ATOM 3635 C C . ASP A 1 466 ? 2.342 -35.5 7.848 1 94.62 466 ASP A C 1
ATOM 3637 O O . ASP A 1 466 ? 1.83 -35.562 6.727 1 94.62 466 ASP A O 1
ATOM 3641 N N . GLU A 1 467 ? 3.602 -35.25 8.094 1 95.38 467 GLU A N 1
ATOM 3642 C CA . GLU A 1 467 ? 4.496 -35 6.961 1 95.38 467 GLU A CA 1
ATOM 3643 C C . GLU A 1 467 ? 4.676 -36.25 6.121 1 95.38 467 GLU A C 1
ATOM 3645 O O . GLU A 1 467 ? 4.699 -36.188 4.891 1 95.38 467 GLU A O 1
ATOM 3650 N N . LYS A 1 468 ? 4.789 -37.375 6.758 1 95.38 468 LYS A N 1
ATOM 3651 C CA . LYS A 1 468 ? 4.91 -38.656 6.055 1 95.38 468 LYS A CA 1
ATOM 3652 C C . LYS A 1 468 ? 3.656 -38.938 5.234 1 95.38 468 LYS A C 1
ATOM 3654 O O . LYS A 1 468 ? 3.746 -39.438 4.109 1 95.38 468 LYS A O 1
ATOM 3659 N N . ARG A 1 469 ? 2.539 -38.625 5.812 1 96.69 469 ARG A N 1
ATOM 3660 C CA . ARG A 1 469 ? 1.276 -38.812 5.113 1 96.69 469 ARG A CA 1
ATOM 3661 C C . ARG A 1 469 ? 1.199 -37.938 3.863 1 96.69 469 ARG A C 1
ATOM 3663 O O . ARG A 1 469 ? 0.761 -38.406 2.807 1 96.69 469 ARG A O 1
ATOM 3670 N N . LEU A 1 470 ? 1.564 -36.75 4.035 1 97.06 470 LEU A N 1
ATOM 3671 C CA . LEU A 1 470 ? 1.54 -35.812 2.916 1 97.06 470 LEU A CA 1
ATOM 3672 C C . LEU A 1 470 ? 2.496 -36.25 1.813 1 97.06 470 LEU A C 1
ATOM 3674 O O . LEU A 1 470 ? 2.178 -36.156 0.627 1 97.06 470 LEU A O 1
ATOM 3678 N N . LEU A 1 471 ? 3.664 -36.75 2.223 1 96.31 471 LEU A N 1
ATOM 3679 C CA . LEU A 1 471 ? 4.621 -37.25 1.251 1 96.31 471 LEU A CA 1
ATOM 3680 C C . LEU A 1 471 ? 4.043 -38.438 0.494 1 96.31 471 LEU A C 1
ATOM 3682 O O . LEU A 1 471 ? 4.242 -38.562 -0.716 1 96.31 471 LEU A O 1
ATOM 3686 N N . GLY A 1 472 ? 3.324 -39.281 1.291 1 95.88 472 GLY A N 1
ATOM 3687 C CA . GLY A 1 472 ? 2.674 -40.406 0.649 1 95.88 472 GLY A CA 1
ATOM 3688 C C . GLY A 1 472 ? 1.665 -40 -0.407 1 95.88 472 GLY A C 1
ATOM 3689 O O . GLY A 1 472 ? 1.624 -40.562 -1.494 1 95.88 472 GLY A O 1
ATOM 3690 N N . ILE A 1 473 ? 0.873 -39 -0.12 1 97 473 ILE A N 1
ATOM 3691 C CA . ILE A 1 473 ? -0.133 -38.469 -1.049 1 97 473 ILE A CA 1
ATOM 3692 C C . ILE A 1 473 ? 0.551 -37.906 -2.281 1 97 473 ILE A C 1
ATOM 3694 O O . ILE A 1 473 ? 0.128 -38.156 -3.412 1 97 473 ILE A O 1
ATOM 3698 N N . LEU A 1 474 ? 1.58 -37.156 -2.035 1 97.19 474 LEU A N 1
ATOM 3699 C CA . LEU A 1 474 ? 2.291 -36.469 -3.117 1 97.19 474 LEU A CA 1
ATOM 3700 C C . LEU A 1 474 ? 2.949 -37.469 -4.047 1 97.19 474 LEU A C 1
ATOM 3702 O O . LEU A 1 474 ? 2.906 -37.312 -5.27 1 97.19 474 LEU A O 1
ATOM 3706 N N . VAL A 1 475 ? 3.578 -38.469 -3.488 1 96.38 475 VAL A N 1
ATOM 3707 C CA . VAL A 1 475 ? 4.184 -39.531 -4.285 1 96.38 475 VAL A CA 1
ATOM 3708 C C . VAL A 1 475 ? 3.107 -40.219 -5.113 1 96.38 475 VAL A C 1
ATOM 3710 O O . VAL A 1 475 ? 3.336 -40.562 -6.277 1 96.38 475 VAL A O 1
ATOM 3713 N N . GLY A 1 476 ? 1.938 -40.406 -4.496 1 96 476 GLY A N 1
ATOM 3714 C CA . GLY A 1 476 ? 0.82 -41 -5.223 1 96 476 GLY A CA 1
ATOM 3715 C C . GLY A 1 476 ? 0.418 -40.188 -6.438 1 96 476 GLY A C 1
ATOM 3716 O O . GLY A 1 476 ? 0.135 -40.75 -7.5 1 96 476 GLY A O 1
ATOM 3717 N N . ILE A 1 477 ? 0.405 -38.938 -6.328 1 96.38 477 ILE A N 1
ATOM 3718 C CA . ILE A 1 477 ? 0.032 -38.031 -7.41 1 96.38 477 ILE A CA 1
ATOM 3719 C C . ILE A 1 477 ? 1.092 -38.062 -8.508 1 96.38 477 ILE A C 1
ATOM 3721 O O . ILE A 1 477 ? 0.763 -38.156 -9.695 1 96.38 477 ILE A O 1
ATOM 3725 N N . VAL A 1 478 ? 2.348 -38.031 -8.156 1 96.62 478 VAL A N 1
ATOM 3726 C CA . VAL A 1 478 ? 3.447 -38.031 -9.117 1 96.62 478 VAL A CA 1
ATOM 3727 C C . VAL A 1 478 ? 3.508 -39.344 -9.859 1 96.62 478 VAL A C 1
ATOM 3729 O O . VAL A 1 478 ? 3.832 -39.406 -11.047 1 96.62 478 VAL A O 1
ATOM 3732 N N . ASN A 1 479 ? 3.145 -40.406 -9.18 1 94.62 479 ASN A N 1
ATOM 3733 C CA . ASN A 1 479 ? 3.18 -41.719 -9.766 1 94.62 479 ASN A CA 1
ATOM 3734 C C . ASN A 1 479 ? 2.137 -41.875 -10.875 1 94.62 479 ASN A C 1
ATOM 3736 O O . ASN A 1 479 ? 2.236 -42.781 -11.703 1 94.62 479 ASN A O 1
ATOM 3740 N N . GLU A 1 480 ? 1.189 -41.031 -10.875 1 93.5 480 GLU A N 1
ATOM 3741 C CA . GLU A 1 480 ? 0.181 -41.062 -11.93 1 93.5 480 GLU A CA 1
ATOM 3742 C C . GLU A 1 480 ? 0.708 -40.406 -13.203 1 93.5 480 GLU A C 1
ATOM 3744 O O . GLU A 1 480 ? 0.066 -40.469 -14.258 1 93.5 480 GLU A O 1
ATOM 3749 N N . THR A 1 481 ? 1.833 -39.906 -13.133 1 94.38 481 THR A N 1
ATOM 3750 C CA . THR A 1 481 ? 2.414 -39.25 -14.289 1 94.38 481 THR A CA 1
ATOM 3751 C C . THR A 1 481 ? 3.646 -39.969 -14.789 1 94.38 481 THR A C 1
ATOM 3753 O O . THR A 1 481 ? 4.082 -40.969 -14.172 1 94.38 481 THR A O 1
ATOM 3756 N N . GLU A 1 482 ? 4.273 -39.562 -15.844 1 90.94 482 GLU A N 1
ATOM 3757 C CA . GLU A 1 482 ? 5.449 -40.188 -16.422 1 90.94 482 GLU A CA 1
ATOM 3758 C C . GLU A 1 482 ? 6.695 -39.938 -15.586 1 90.94 482 GLU A C 1
ATOM 3760 O O . GLU A 1 482 ? 7.664 -40.688 -15.656 1 90.94 482 GLU A O 1
ATOM 3765 N N . LEU A 1 483 ? 6.617 -38.938 -14.734 1 92.19 483 LEU A N 1
ATOM 3766 C CA . LEU A 1 483 ? 7.785 -38.562 -13.945 1 92.19 483 LEU A CA 1
ATOM 3767 C C . LEU A 1 483 ? 7.926 -39.438 -12.719 1 92.19 483 LEU A C 1
ATOM 3769 O O . LEU A 1 483 ? 8.969 -39.438 -12.062 1 92.19 483 LEU A O 1
ATOM 3773 N N . GLY A 1 484 ? 6.938 -40.219 -12.43 1 92.25 484 GLY A N 1
ATOM 3774 C CA . GLY A 1 484 ? 6.949 -41.094 -11.258 1 92.25 484 GLY A CA 1
ATOM 3775 C C . GLY A 1 484 ? 7.996 -42.188 -11.336 1 92.25 484 GLY A C 1
ATOM 3776 O O . GLY A 1 484 ? 8.516 -42.625 -10.312 1 92.25 484 GLY A O 1
ATOM 3777 N N . CYS A 1 485 ? 8.352 -42.594 -12.523 1 89.94 485 CYS A N 1
ATOM 3778 C CA . CYS A 1 485 ? 9.289 -43.688 -12.719 1 89.94 485 CYS A CA 1
ATOM 3779 C C . CYS A 1 485 ? 10.68 -43.312 -12.227 1 89.94 485 CYS A C 1
ATOM 3781 O O . CYS A 1 485 ? 11.344 -44.094 -11.547 1 89.94 485 CYS A O 1
ATOM 3783 N N . ASP A 1 486 ? 11.047 -42.125 -12.516 1 87.25 486 ASP A N 1
ATOM 3784 C CA . ASP A 1 486 ? 12.375 -41.656 -12.117 1 87.25 486 ASP A CA 1
ATOM 3785 C C . ASP A 1 486 ? 12.477 -41.531 -10.594 1 87.25 486 ASP A C 1
ATOM 3787 O O . ASP A 1 486 ? 13.523 -41.812 -10.016 1 87.25 486 ASP A O 1
ATOM 3791 N N . VAL A 1 487 ? 11.406 -41.156 -9.977 1 91.44 487 VAL A N 1
ATOM 3792 C CA . VAL A 1 487 ? 11.375 -40.969 -8.531 1 91.44 487 VAL A CA 1
ATOM 3793 C C . VAL A 1 487 ? 11.414 -42.344 -7.844 1 91.44 487 VAL A C 1
ATOM 3795 O O . VAL A 1 487 ? 12.133 -42.531 -6.859 1 91.44 487 VAL A O 1
ATOM 3798 N N . ARG A 1 488 ? 10.805 -43.312 -8.414 1 89.56 488 ARG A N 1
ATOM 3799 C CA . ARG A 1 488 ? 10.719 -44.656 -7.836 1 89.56 488 ARG A CA 1
ATOM 3800 C C . ARG A 1 488 ? 12.039 -45.406 -7.98 1 89.56 488 ARG A C 1
ATOM 3802 O O . ARG A 1 488 ? 12.391 -46.219 -7.133 1 89.56 488 ARG A O 1
ATOM 3809 N N . ARG A 1 489 ? 12.758 -45.094 -8.977 1 89.44 489 ARG A N 1
ATOM 3810 C CA . ARG A 1 489 ? 14 -45.812 -9.266 1 89.44 489 ARG A CA 1
ATOM 3811 C C . ARG A 1 489 ? 15.094 -45.406 -8.273 1 89.44 489 ARG A C 1
ATOM 3813 O O . ARG A 1 489 ? 16.047 -46.188 -8.07 1 89.44 489 ARG A O 1
ATOM 3820 N N . GLU A 1 490 ? 14.883 -44.281 -7.68 1 89.62 490 GLU A N 1
ATOM 3821 C CA . GLU A 1 490 ? 15.891 -43.781 -6.738 1 89.62 490 GLU A CA 1
ATOM 3822 C C . GLU A 1 490 ? 15.805 -44.531 -5.41 1 89.62 490 GLU A C 1
ATOM 3824 O O . GLU A 1 490 ? 14.75 -44.562 -4.77 1 89.62 490 GLU A O 1
ATOM 3829 N N . GLN A 1 491 ? 16.938 -45.188 -4.98 1 87.94 491 GLN A N 1
ATOM 3830 C CA . GLN A 1 491 ? 16.938 -46.031 -3.785 1 87.94 491 GLN A CA 1
ATOM 3831 C C . GLN A 1 491 ? 17.281 -45.188 -2.545 1 87.94 491 GLN A C 1
ATOM 3833 O O . GLN A 1 491 ? 16.781 -45.469 -1.453 1 87.94 491 GLN A O 1
ATOM 3838 N N . ASP A 1 492 ? 18.094 -44.125 -2.709 1 90.69 492 ASP A N 1
ATOM 3839 C CA . ASP A 1 492 ? 18.469 -43.25 -1.589 1 90.69 492 ASP A CA 1
ATOM 3840 C C . ASP A 1 492 ? 17.297 -42.344 -1.19 1 90.69 492 ASP A C 1
ATOM 3842 O O . ASP A 1 492 ? 16.797 -41.562 -2.01 1 90.69 492 ASP A O 1
ATOM 3846 N N . PRO A 1 493 ? 16.844 -42.469 0.054 1 89.62 493 PRO A N 1
ATOM 3847 C CA . PRO A 1 493 ? 15.68 -41.719 0.479 1 89.62 493 PRO A CA 1
ATOM 3848 C C . PRO A 1 493 ? 15.867 -40.188 0.329 1 89.62 493 PRO A C 1
ATOM 3850 O O . PRO A 1 493 ? 14.922 -39.5 0.003 1 89.62 493 PRO A O 1
ATOM 3853 N N . ILE A 1 494 ? 17.016 -39.656 0.655 1 91.69 494 ILE A N 1
ATOM 3854 C CA . ILE A 1 494 ? 17.297 -38.25 0.552 1 91.69 494 ILE A CA 1
ATOM 3855 C C . ILE A 1 494 ? 17.266 -37.812 -0.915 1 91.69 494 ILE A C 1
ATOM 3857 O O . ILE A 1 494 ? 16.656 -36.812 -1.265 1 91.69 494 ILE A O 1
ATOM 3861 N N . ARG A 1 495 ? 17.938 -38.562 -1.778 1 92.94 495 ARG A N 1
ATOM 3862 C CA . ARG A 1 495 ? 17.938 -38.281 -3.209 1 92.94 495 ARG A CA 1
ATOM 3863 C C . ARG A 1 495 ? 16.531 -38.406 -3.801 1 92.94 495 ARG A C 1
ATOM 3865 O O . ARG A 1 495 ? 16.172 -37.688 -4.727 1 92.94 495 ARG A O 1
ATOM 3872 N N . ARG A 1 496 ? 15.797 -39.406 -3.244 1 94.19 496 ARG A N 1
ATOM 3873 C CA . ARG A 1 496 ? 14.43 -39.594 -3.701 1 94.19 496 ARG A CA 1
ATOM 3874 C C . ARG A 1 496 ? 13.578 -38.344 -3.43 1 94.19 496 ARG A C 1
ATOM 3876 O O . ARG A 1 496 ? 12.773 -37.938 -4.27 1 94.19 496 ARG A O 1
ATOM 3883 N N . LEU A 1 497 ? 13.75 -37.75 -2.227 1 94.94 497 LEU A N 1
ATOM 3884 C CA . LEU A 1 497 ? 13.031 -36.531 -1.875 1 94.94 497 LEU A CA 1
ATOM 3885 C C . LEU A 1 497 ? 13.414 -35.375 -2.801 1 94.94 497 LEU A C 1
ATOM 3887 O O . LEU A 1 497 ? 12.555 -34.625 -3.225 1 94.94 497 LEU A O 1
ATOM 3891 N N . ARG A 1 498 ? 14.641 -35.25 -3.086 1 94.81 498 ARG A N 1
ATOM 3892 C CA . ARG A 1 498 ? 15.117 -34.188 -3.965 1 94.81 498 ARG A CA 1
ATOM 3893 C C . ARG A 1 498 ? 14.609 -34.406 -5.391 1 94.81 498 ARG A C 1
ATOM 3895 O O . ARG A 1 498 ? 14.281 -33.438 -6.078 1 94.81 498 ARG A O 1
ATOM 3902 N N . ARG A 1 499 ? 14.602 -35.656 -5.875 1 95.31 499 ARG A N 1
ATOM 3903 C CA . ARG A 1 499 ? 14.055 -35.938 -7.195 1 95.31 499 ARG A CA 1
ATOM 3904 C C . ARG A 1 499 ? 12.555 -35.656 -7.238 1 95.31 499 ARG A C 1
ATOM 3906 O O . ARG A 1 499 ? 12.023 -35.25 -8.273 1 95.31 499 ARG A O 1
ATOM 3913 N N . LEU A 1 500 ? 11.898 -36.031 -6.102 1 96.88 500 LEU A N 1
ATOM 3914 C CA . LEU A 1 500 ? 10.477 -35.719 -6 1 96.88 500 LEU A CA 1
ATOM 3915 C C . LEU A 1 500 ? 10.242 -34.219 -6.117 1 96.88 500 LEU A C 1
ATOM 3917 O O . LEU A 1 500 ? 9.289 -33.781 -6.773 1 96.88 500 LEU A O 1
ATOM 3921 N N . ALA A 1 501 ? 11.094 -33.406 -5.488 1 97.06 501 ALA A N 1
ATOM 3922 C CA . ALA A 1 501 ? 10.992 -31.938 -5.574 1 97.06 501 ALA A CA 1
ATOM 3923 C C . ALA A 1 501 ? 11.117 -31.469 -7.02 1 97.06 501 ALA A C 1
ATOM 3925 O O . ALA A 1 501 ? 10.32 -30.641 -7.477 1 97.06 501 ALA A O 1
ATOM 3926 N N . ALA A 1 502 ? 12.078 -31.938 -7.707 1 96.88 502 ALA A N 1
ATOM 3927 C CA . ALA A 1 502 ? 12.281 -31.578 -9.109 1 96.88 502 ALA A CA 1
ATOM 3928 C C . ALA A 1 502 ? 11.094 -32 -9.961 1 96.88 502 ALA A C 1
ATOM 3930 O O . ALA A 1 502 ? 10.648 -31.25 -10.836 1 96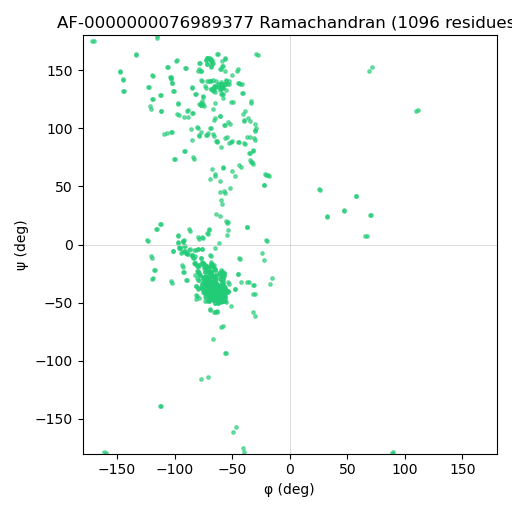.88 502 ALA A O 1
ATOM 3931 N N . ALA A 1 503 ? 10.617 -33.188 -9.695 1 97.38 503 ALA A N 1
ATOM 3932 C CA . ALA A 1 503 ? 9.492 -33.719 -10.469 1 97.38 503 ALA A CA 1
ATOM 3933 C C . ALA A 1 503 ? 8.234 -32.875 -10.25 1 97.38 503 ALA A C 1
ATOM 3935 O O . ALA A 1 503 ? 7.504 -32.594 -11.195 1 97.38 503 ALA A O 1
ATOM 3936 N N . VAL A 1 504 ? 7.977 -32.562 -9.016 1 97.75 504 VAL A N 1
ATOM 3937 C CA . VAL A 1 504 ? 6.785 -31.797 -8.672 1 97.75 504 VAL A CA 1
ATOM 3938 C C . VAL A 1 504 ? 6.84 -30.422 -9.344 1 97.75 504 VAL A C 1
ATOM 3940 O O . VAL A 1 504 ? 5.859 -29.984 -9.953 1 9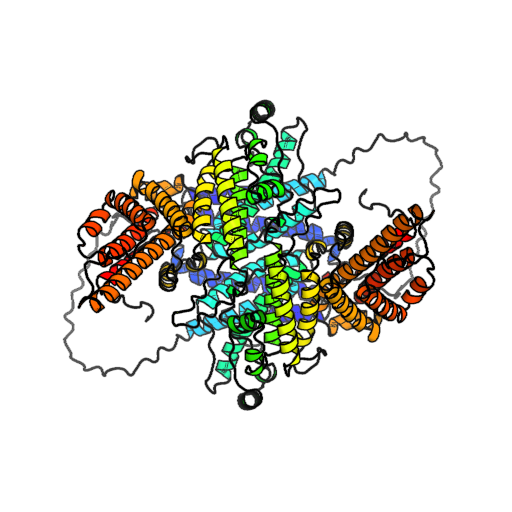7.75 504 VAL A O 1
ATOM 3943 N N . VAL A 1 505 ? 7.926 -29.688 -9.258 1 97.44 505 VAL A N 1
ATOM 3944 C CA . VAL A 1 505 ? 8.07 -28.375 -9.867 1 97.44 505 VAL A CA 1
ATOM 3945 C C . VAL A 1 505 ? 7.984 -28.484 -11.383 1 97.44 505 VAL A C 1
ATOM 3947 O O . VAL A 1 505 ? 7.41 -27.625 -12.047 1 97.44 505 VAL A O 1
ATOM 3950 N N . ARG A 1 506 ? 8.516 -29.562 -11.891 1 97.31 506 ARG A N 1
ATOM 3951 C CA . ARG A 1 506 ? 8.453 -29.797 -13.336 1 97.31 506 ARG A CA 1
ATOM 3952 C C . ARG A 1 506 ? 7.012 -30.031 -13.781 1 97.31 506 ARG A C 1
ATOM 3954 O O . ARG A 1 506 ? 6.613 -29.578 -14.859 1 97.31 506 ARG A O 1
ATOM 3961 N N . LEU A 1 507 ? 6.312 -30.797 -13.016 1 96.75 507 LEU A N 1
ATOM 3962 C CA . LEU A 1 507 ? 4.91 -31.031 -13.344 1 96.75 507 LEU A CA 1
ATOM 3963 C C . LEU A 1 507 ? 4.152 -29.703 -13.453 1 96.75 507 LEU A C 1
ATOM 3965 O O . LEU A 1 507 ? 3.334 -29.531 -14.359 1 96.75 507 LEU A O 1
ATOM 3969 N N . TRP A 1 508 ? 4.375 -28.859 -12.547 1 97 508 TRP A N 1
ATOM 3970 C CA . TRP A 1 508 ? 3.758 -27.531 -12.625 1 97 508 TRP A CA 1
ATOM 3971 C C . TRP A 1 508 ? 4.215 -26.781 -13.867 1 97 508 TRP A C 1
ATOM 3973 O O . TRP A 1 508 ? 3.412 -26.141 -14.547 1 97 508 TRP A O 1
ATOM 3983 N N . ALA A 1 509 ? 5.508 -26.812 -14.148 1 97.19 509 ALA A N 1
ATOM 3984 C CA . ALA A 1 509 ? 6.039 -26.141 -15.336 1 97.19 509 ALA A CA 1
ATOM 3985 C C . ALA A 1 509 ? 5.332 -26.625 -16.594 1 97.19 509 ALA A C 1
ATOM 3987 O O . ALA A 1 509 ? 5.023 -25.828 -17.484 1 97.19 509 ALA A O 1
ATOM 3988 N N . LEU A 1 510 ? 5.051 -27.906 -16.656 1 96.25 510 LEU A N 1
ATOM 3989 C CA . LEU A 1 510 ? 4.422 -28.516 -17.828 1 96.25 510 LEU A CA 1
ATOM 3990 C C . LEU A 1 510 ? 3.006 -27.969 -18.016 1 96.25 510 LEU A C 1
ATOM 3992 O O . LEU A 1 510 ? 2.523 -27.875 -19.156 1 96.25 510 LEU A O 1
ATOM 3996 N N . THR A 1 511 ? 2.311 -27.594 -16.938 1 94.75 511 THR A N 1
ATOM 3997 C CA . THR A 1 511 ? 0.955 -27.078 -17.062 1 94.75 511 THR A CA 1
ATOM 3998 C C . THR A 1 511 ? 0.957 -25.719 -17.75 1 94.75 511 THR A C 1
ATOM 4000 O O . THR A 1 511 ? -0.077 -25.266 -18.25 1 94.75 511 THR A O 1
ATOM 4003 N N . TYR A 1 512 ? 2.111 -25.094 -17.797 1 95.19 512 TYR A N 1
ATOM 4004 C CA . TYR A 1 512 ? 2.209 -23.766 -18.406 1 95.19 512 TYR A CA 1
ATOM 4005 C C . TYR A 1 512 ? 2.678 -23.875 -19.859 1 95.19 512 TYR A C 1
ATOM 4007 O O . TYR A 1 512 ? 2.779 -22.859 -20.562 1 95.19 512 TYR A O 1
ATOM 4015 N N . ASN A 1 513 ? 2.953 -25.109 -20.219 1 91.75 513 ASN A N 1
ATOM 4016 C CA . ASN A 1 513 ? 3.49 -25.328 -21.562 1 91.75 513 ASN A CA 1
ATOM 4017 C C . ASN A 1 513 ? 2.379 -25.391 -22.609 1 91.75 513 ASN A C 1
ATOM 4019 O O . ASN A 1 513 ? 2.041 -26.469 -23.094 1 91.75 513 ASN A O 1
ATOM 4023 N N . GLY A 1 514 ? 1.78 -24.344 -22.953 1 88.62 514 GLY A N 1
ATOM 4024 C CA . GLY A 1 514 ? 0.733 -24.219 -23.953 1 88.62 514 GLY A CA 1
ATOM 4025 C C . GLY A 1 514 ? 0.562 -22.812 -24.469 1 88.62 514 GLY A C 1
ATOM 4026 O O . GLY A 1 514 ? 1.39 -21.938 -24.203 1 88.62 514 GLY A O 1
ATOM 4027 N N . ALA A 1 515 ? -0.394 -22.703 -25.359 1 87.75 515 ALA A N 1
ATOM 4028 C CA . ALA A 1 515 ? -0.713 -21.375 -25.875 1 87.75 515 ALA A CA 1
ATOM 4029 C C . ALA A 1 515 ? -1.537 -20.578 -24.875 1 87.75 515 ALA A C 1
ATOM 4031 O O . ALA A 1 515 ? -2.58 -21.047 -24.406 1 87.75 515 ALA A O 1
ATOM 4032 N N . HIS A 1 516 ? -0.987 -19.516 -24.516 1 89.38 516 HIS A N 1
ATOM 4033 C CA . HIS A 1 516 ? -1.682 -18.688 -23.531 1 89.38 516 HIS A CA 1
ATOM 4034 C C . HIS A 1 516 ? -2 -17.312 -24.094 1 89.38 516 HIS A C 1
ATOM 4036 O O . HIS A 1 516 ? -1.234 -16.766 -24.891 1 89.38 516 HIS A O 1
ATOM 4042 N N . VAL A 1 517 ? -3.086 -16.828 -23.688 1 88.44 517 VAL A N 1
ATOM 4043 C CA . VAL A 1 517 ? -3.529 -15.5 -24.094 1 88.44 517 VAL A CA 1
ATOM 4044 C C . VAL A 1 517 ? -2.609 -14.438 -23.5 1 88.44 517 VAL A C 1
ATOM 4046 O O . VAL A 1 517 ? -2.277 -13.453 -24.156 1 88.44 517 VAL A O 1
ATOM 4049 N N . PHE A 1 518 ? -2.176 -14.68 -22.297 1 90.31 518 PHE A N 1
ATOM 4050 C CA . PHE A 1 518 ? -1.377 -13.688 -21.578 1 90.31 518 PHE A CA 1
ATOM 4051 C C . PHE A 1 518 ? 0.101 -14.055 -21.609 1 90.31 518 PHE A C 1
ATOM 4053 O O . PHE A 1 518 ? 0.466 -15.203 -21.344 1 90.31 518 PHE A O 1
ATOM 4060 N N . ASP A 1 519 ? 0.93 -13.102 -21.797 1 88.38 519 ASP A N 1
ATOM 4061 C CA . ASP A 1 519 ? 2.359 -13.305 -22.016 1 88.38 519 ASP A CA 1
ATOM 4062 C C . ASP A 1 519 ? 3.059 -13.75 -20.734 1 88.38 519 ASP A C 1
ATOM 4064 O O . ASP A 1 519 ? 4.066 -14.461 -20.797 1 88.38 519 ASP A O 1
ATOM 4068 N N . ILE A 1 520 ? 2.605 -13.414 -19.641 1 91.19 520 ILE A N 1
ATOM 4069 C CA . ILE A 1 520 ? 3.266 -13.664 -18.359 1 91.19 520 ILE A CA 1
ATOM 4070 C C . ILE A 1 520 ? 3.342 -15.172 -18.109 1 91.19 520 ILE A C 1
ATOM 4072 O O . ILE A 1 520 ? 4.207 -15.633 -17.359 1 91.19 520 ILE A O 1
ATOM 4076 N N . MET A 1 521 ? 2.482 -15.969 -18.75 1 92.25 521 MET A N 1
ATOM 4077 C CA . MET A 1 521 ? 2.408 -17.406 -18.516 1 92.25 521 MET A CA 1
ATOM 4078 C C . MET A 1 521 ? 3.65 -18.109 -19.047 1 92.25 521 MET A C 1
ATOM 4080 O O . MET A 1 521 ? 4.121 -19.078 -18.453 1 92.25 521 MET A O 1
ATOM 4084 N N . GLY A 1 522 ? 4.176 -17.594 -20.047 1 91.56 522 GLY A N 1
ATOM 4085 C CA . GLY A 1 522 ? 5.371 -18.188 -20.641 1 91.56 522 GLY A CA 1
ATOM 4086 C C . GLY A 1 522 ? 6.578 -18.125 -19.719 1 91.56 522 GLY A C 1
ATOM 4087 O O . GLY A 1 522 ? 7.117 -19.172 -19.344 1 91.56 522 GLY A O 1
ATOM 4088 N N . PRO A 1 523 ? 6.898 -16.922 -19.344 1 91.62 523 PRO A N 1
ATOM 4089 C CA . PRO A 1 523 ? 8.031 -16.797 -18.422 1 91.62 523 PRO A CA 1
ATOM 4090 C C . PRO A 1 523 ? 7.82 -17.562 -17.125 1 91.62 523 PRO A C 1
ATOM 4092 O O . PRO A 1 523 ? 8.781 -18.062 -16.531 1 91.62 523 PRO A O 1
ATOM 4095 N N . ILE A 1 524 ? 6.645 -17.672 -16.672 1 93.25 524 ILE A N 1
ATOM 4096 C CA . ILE A 1 524 ? 6.371 -18.453 -15.469 1 93.25 524 ILE A CA 1
ATOM 4097 C C . ILE A 1 524 ? 6.688 -19.922 -15.711 1 93.25 524 ILE A C 1
ATOM 4099 O O . ILE A 1 524 ? 7.391 -20.547 -14.914 1 93.25 524 ILE A O 1
ATOM 4103 N N . GLY A 1 525 ? 6.156 -20.438 -16.812 1 95.44 525 GLY A N 1
ATOM 4104 C CA . GLY A 1 525 ? 6.422 -21.828 -17.141 1 95.44 525 GLY A CA 1
ATOM 4105 C C . GLY A 1 525 ? 7.895 -22.125 -17.344 1 95.44 525 GLY A C 1
ATOM 4106 O O . GLY A 1 525 ? 8.414 -23.125 -16.828 1 95.44 525 GLY A O 1
ATOM 4107 N N . GLN A 1 526 ? 8.516 -21.266 -17.984 1 95.56 526 GLN A N 1
ATOM 4108 C CA . GLN A 1 526 ? 9.945 -21.422 -18.234 1 95.56 526 GLN A CA 1
ATOM 4109 C C . GLN A 1 526 ? 10.742 -21.312 -16.938 1 95.56 526 GLN A C 1
ATOM 4111 O O . GLN A 1 526 ? 11.719 -22.031 -16.734 1 95.56 526 GLN A O 1
ATOM 4116 N N . GLY A 1 527 ? 10.336 -20.344 -16.156 1 94.75 527 GLY A N 1
ATOM 4117 C CA . GLY A 1 527 ? 10.992 -20.203 -14.867 1 94.75 527 GLY A CA 1
ATOM 4118 C C . GLY A 1 527 ? 10.875 -21.438 -14 1 94.75 527 GLY A C 1
ATOM 4119 O O . GLY A 1 527 ? 11.859 -21.859 -13.383 1 94.75 527 GLY A O 1
ATOM 4120 N N . LEU A 1 528 ? 9.734 -22.016 -13.961 1 96.19 528 LEU A N 1
ATOM 4121 C CA . LEU A 1 528 ? 9.531 -23.234 -13.188 1 96.19 528 LEU A CA 1
ATOM 4122 C C . LEU A 1 528 ? 10.344 -24.391 -13.758 1 96.19 528 LEU A C 1
ATOM 4124 O O . LEU A 1 528 ? 10.859 -25.219 -13.016 1 96.19 528 LEU A O 1
ATOM 4128 N N . GLU A 1 529 ? 10.398 -24.406 -15.031 1 97.19 529 GLU A N 1
ATOM 4129 C CA . GLU A 1 529 ? 11.211 -25.438 -15.672 1 97.19 529 GLU A CA 1
ATOM 4130 C C . GLU A 1 529 ? 12.68 -25.297 -15.281 1 97.19 529 GLU A C 1
ATOM 4132 O O . GLU A 1 529 ? 13.352 -26.297 -14.992 1 97.19 529 GLU A O 1
ATOM 4137 N N . LEU A 1 530 ? 13.094 -24.125 -15.289 1 95.94 530 LEU A N 1
ATOM 4138 C CA . LEU A 1 530 ? 14.477 -23.859 -14.898 1 95.94 530 LEU A CA 1
ATOM 4139 C C . LEU A 1 530 ? 14.695 -24.203 -13.43 1 95.94 530 LEU A C 1
ATOM 4141 O O . LEU A 1 530 ? 15.758 -24.703 -13.055 1 95.94 530 LEU A O 1
ATOM 4145 N N . CYS A 1 531 ? 13.766 -23.906 -12.617 1 95.25 531 CYS A N 1
ATOM 4146 C CA . CYS A 1 531 ? 13.859 -24.281 -11.211 1 95.25 531 CYS A CA 1
ATOM 4147 C C . CYS A 1 531 ? 13.938 -25.797 -11.062 1 95.25 531 CYS A C 1
ATOM 4149 O O . CYS A 1 531 ? 14.727 -26.312 -10.258 1 95.25 531 CYS A O 1
ATOM 4151 N N . ALA A 1 532 ? 13.133 -26.5 -11.812 1 96.88 532 ALA A N 1
ATOM 4152 C CA . ALA A 1 532 ? 13.156 -27.969 -11.781 1 96.88 532 ALA A CA 1
ATOM 4153 C C . ALA A 1 532 ? 14.516 -28.5 -12.211 1 96.88 532 ALA A C 1
ATOM 4155 O O . ALA A 1 532 ? 15.031 -29.453 -11.617 1 96.88 532 ALA A O 1
ATOM 4156 N N . ASN A 1 533 ? 15.031 -27.875 -13.211 1 95.62 533 ASN A N 1
ATOM 4157 C CA . ASN A 1 533 ? 16.359 -28.266 -13.672 1 95.62 533 ASN A CA 1
ATOM 4158 C C . ASN A 1 533 ? 17.422 -28.016 -12.594 1 95.62 533 ASN A C 1
ATOM 4160 O O . ASN A 1 533 ? 18.328 -28.828 -12.414 1 95.62 533 ASN A O 1
ATOM 4164 N N . MET A 1 534 ? 17.312 -26.922 -12 1 94.75 534 MET A N 1
ATOM 4165 C CA . MET A 1 534 ? 18.25 -26.594 -10.93 1 94.75 534 MET A CA 1
ATOM 4166 C C . MET A 1 534 ? 18.188 -27.625 -9.812 1 94.75 534 MET A C 1
ATOM 4168 O O . MET A 1 534 ? 19.219 -28.078 -9.328 1 94.75 534 MET A O 1
ATOM 4172 N N . LEU A 1 535 ? 16.984 -28.016 -9.461 1 93.88 535 LEU A N 1
ATOM 4173 C CA . LEU A 1 535 ? 16.797 -29.016 -8.414 1 93.88 535 LEU A CA 1
ATOM 4174 C C . LEU A 1 535 ? 17.359 -30.359 -8.852 1 93.88 535 LEU A C 1
ATOM 4176 O O . LEU A 1 535 ? 17.969 -31.078 -8.047 1 93.88 535 LEU A O 1
ATOM 4180 N N . GLN A 1 536 ? 17.203 -30.672 -10.078 1 92.38 536 GLN A N 1
ATOM 4181 C CA . GLN A 1 536 ? 17.703 -31.922 -10.625 1 92.38 536 GLN A CA 1
ATOM 4182 C C . GLN A 1 536 ? 19.234 -31.938 -10.688 1 92.38 536 GLN A C 1
ATOM 4184 O O . GLN A 1 536 ? 19.859 -32.938 -10.383 1 92.38 536 GLN A O 1
ATOM 4189 N N . ASN A 1 537 ? 19.734 -30.797 -11 1 90.75 537 ASN A N 1
ATOM 4190 C CA . ASN A 1 537 ? 21.188 -30.672 -11.117 1 90.75 537 ASN A CA 1
ATOM 4191 C C . ASN A 1 537 ? 21.859 -30.781 -9.75 1 90.75 537 ASN A C 1
ATOM 4193 O O . ASN A 1 537 ? 23 -31.234 -9.664 1 90.75 537 ASN A O 1
ATOM 4197 N N . GLN A 1 538 ? 21.297 -30.344 -8.773 1 87.06 538 GLN A N 1
ATOM 4198 C CA . GLN A 1 538 ? 21.828 -30.453 -7.418 1 87.06 538 GLN A CA 1
ATOM 4199 C C . GLN A 1 538 ? 22 -31.906 -7.012 1 87.06 538 GLN A C 1
ATOM 4201 O O . GLN A 1 538 ? 22.844 -32.25 -6.176 1 87.06 538 GLN A O 1
ATOM 4206 N N . ILE A 1 539 ? 21.266 -32.812 -7.559 1 85.44 539 ILE A N 1
ATOM 4207 C CA . ILE A 1 539 ? 21.328 -34.25 -7.262 1 85.44 539 ILE A CA 1
ATOM 4208 C C . ILE A 1 539 ? 22.484 -34.875 -8.039 1 85.44 539 ILE A C 1
ATOM 4210 O O . ILE A 1 539 ? 23.25 -35.656 -7.48 1 85.44 539 ILE A O 1
ATOM 4214 N N . ASP A 1 540 ? 22.562 -34.531 -9.328 1 80 540 ASP A N 1
ATOM 4215 C CA . ASP A 1 540 ? 23.531 -35.156 -10.234 1 80 540 ASP A CA 1
ATOM 4216 C C . ASP A 1 540 ? 24.922 -34.562 -10.062 1 80 540 ASP A C 1
ATOM 4218 O O . ASP A 1 540 ? 25.891 -35.062 -10.617 1 80 540 ASP A O 1
ATOM 4222 N N . GLY A 1 541 ? 25.172 -33.625 -9.062 1 69.25 541 GLY A N 1
ATOM 4223 C CA . GLY A 1 541 ? 26.469 -33.031 -8.844 1 69.25 541 GLY A CA 1
ATOM 4224 C C . GLY A 1 541 ? 26.891 -32.125 -9.992 1 69.25 541 GLY A C 1
ATOM 4225 O O . GLY A 1 541 ? 28.094 -31.859 -10.164 1 69.25 541 GLY A O 1
ATOM 4226 N N . VAL A 1 542 ? 26.047 -31.859 -10.93 1 56.22 542 VAL A N 1
ATOM 4227 C CA . VAL A 1 542 ? 26.391 -31.047 -12.094 1 56.22 542 VAL A CA 1
ATOM 4228 C C . VAL A 1 542 ? 26.359 -29.562 -11.719 1 56.22 542 VAL A C 1
ATOM 4230 O O . VAL A 1 542 ? 25.391 -29.078 -11.156 1 56.22 542 VAL A O 1
ATOM 4233 N N . VAL A 1 543 ? 27.469 -28.969 -11.344 1 45.88 543 VAL A N 1
ATOM 4234 C CA . VAL A 1 543 ? 27.625 -27.547 -11.047 1 45.88 543 VAL A CA 1
ATOM 4235 C C . VAL A 1 543 ? 27.047 -26.719 -12.195 1 45.88 543 VAL A C 1
ATOM 4237 O O . VAL A 1 543 ? 27.484 -26.859 -13.336 1 45.88 543 VAL A O 1
ATOM 4240 N N . GLU A 1 544 ? 25.938 -26.359 -12.297 1 46.81 544 GLU A N 1
ATOM 4241 C CA . GLU A 1 544 ? 25.359 -25.516 -13.328 1 46.81 544 GLU A CA 1
ATOM 4242 C C . GLU A 1 544 ? 26.172 -24.234 -13.508 1 46.81 544 GLU A C 1
ATOM 4244 O O . GLU A 1 544 ? 26.609 -23.625 -12.531 1 46.81 544 GLU A O 1
ATOM 4249 N N . PRO A 1 545 ? 26.703 -23.906 -14.742 1 37.41 545 PRO A N 1
ATOM 4250 C CA . PRO A 1 545 ? 27.438 -22.672 -15.008 1 37.41 545 PRO A CA 1
ATOM 4251 C C . PRO A 1 545 ? 26.656 -21.422 -14.594 1 37.41 545 PRO A C 1
ATOM 4253 O O . PRO A 1 545 ? 25.422 -21.391 -14.68 1 37.41 545 PRO A O 1
ATOM 4256 N N . CYS A 1 546 ? 27.031 -20.828 -13.555 1 36.53 546 CYS A N 1
ATOM 4257 C CA . CYS A 1 546 ? 26.547 -19.469 -13.312 1 36.53 546 CYS A CA 1
ATOM 4258 C C . CYS A 1 546 ? 26.406 -18.703 -14.625 1 36.53 546 CYS A C 1
ATOM 4260 O O . CYS A 1 546 ? 27.406 -18.453 -15.312 1 36.53 546 CYS A O 1
ATOM 4262 N N . LEU A 1 547 ? 25.469 -18.859 -15.359 1 32.78 547 LEU A N 1
ATOM 4263 C CA . LEU A 1 547 ? 25.281 -18.078 -16.578 1 32.78 547 LEU A CA 1
ATOM 4264 C C . LEU A 1 547 ? 25.562 -16.594 -16.312 1 32.78 547 LEU A C 1
ATOM 4266 O O . LEU A 1 547 ? 25.359 -15.758 -17.188 1 32.78 547 LEU A O 1
ATOM 4270 N N . GLY A 1 548 ? 25.703 -16.062 -15.203 1 28.56 548 GLY A N 1
ATOM 4271 C CA . GLY A 1 548 ? 25.969 -14.633 -15.297 1 28.56 548 GLY A CA 1
ATOM 4272 C C . GLY A 1 548 ? 27.312 -14.328 -15.938 1 28.56 548 GLY A C 1
ATOM 4273 O O . GLY A 1 548 ? 27.75 -13.172 -15.961 1 28.56 548 GLY A O 1
ATOM 4274 N N . GLN A 1 549 ? 28.422 -15.18 -16.109 1 24.17 549 GLN A N 1
ATOM 4275 C CA . GLN A 1 549 ? 29.641 -14.5 -16.531 1 24.17 549 GLN A CA 1
ATOM 4276 C C . GLN A 1 549 ? 29.531 -14 -17.969 1 24.17 549 GLN A C 1
ATOM 4278 O O . GLN A 1 549 ? 30.406 -14.273 -18.797 1 24.17 549 GLN A O 1
ATOM 4283 N N . CYS A 1 550 ? 28.344 -13.961 -18.609 1 21.14 550 CYS A N 1
ATOM 4284 C CA . CYS A 1 550 ? 28.703 -13.164 -19.781 1 21.14 550 CYS A CA 1
ATOM 4285 C C . CYS A 1 550 ? 28.891 -11.695 -19.406 1 21.14 550 CYS A C 1
ATOM 4287 O O . CYS A 1 550 ? 28.156 -11.172 -18.562 1 21.14 550 CYS A O 1
ATOM 4289 N N . MET B 1 1 ? 25.844 20.766 -10.094 1 40.28 1 MET B N 1
ATOM 4290 C CA . MET B 1 1 ? 25.109 20.125 -11.18 1 40.28 1 MET B CA 1
ATOM 4291 C C . MET B 1 1 ? 25.344 20.844 -12.5 1 40.28 1 MET B C 1
ATOM 4293 O O . MET B 1 1 ? 25.141 22.062 -12.586 1 40.28 1 MET B O 1
ATOM 4297 N N . CYS B 1 2 ? 26.219 20.438 -13.203 1 45.25 2 CYS B N 1
ATOM 4298 C CA . CYS B 1 2 ? 26.359 21.047 -14.523 1 45.25 2 CYS B CA 1
ATOM 4299 C C . CYS B 1 2 ? 25.188 20.672 -15.422 1 45.25 2 CYS B C 1
ATOM 4301 O O . CYS B 1 2 ? 25.078 19.516 -15.836 1 45.25 2 CYS B O 1
ATOM 4303 N N . LEU B 1 3 ? 24.219 21.5 -15.609 1 54.03 3 LEU B N 1
ATOM 4304 C CA . LEU B 1 3 ? 22.953 21.359 -16.328 1 54.03 3 LEU B CA 1
ATOM 4305 C C . LEU B 1 3 ? 23.203 20.969 -17.781 1 54.03 3 LEU B C 1
ATOM 4307 O O . LEU B 1 3 ? 22.359 20.328 -18.406 1 54.03 3 LEU B O 1
ATOM 4311 N N . ALA B 1 4 ? 24.406 21.312 -18.281 1 50.22 4 ALA B N 1
ATOM 4312 C CA . ALA B 1 4 ? 24.672 21.125 -19.703 1 50.22 4 ALA B CA 1
ATOM 4313 C C . ALA B 1 4 ? 24.75 19.641 -20.062 1 50.22 4 ALA B C 1
ATOM 4315 O O . ALA B 1 4 ? 24.453 19.25 -21.188 1 50.22 4 ALA B O 1
ATOM 4316 N N . ASN B 1 5 ? 25.047 18.797 -19.094 1 61.66 5 ASN B N 1
ATOM 4317 C CA . ASN B 1 5 ? 25.234 17.375 -19.406 1 61.66 5 ASN B CA 1
ATOM 4318 C C . ASN B 1 5 ? 24.125 16.516 -18.797 1 61.66 5 ASN B C 1
ATOM 4320 O O . ASN B 1 5 ? 24.219 15.297 -18.797 1 61.66 5 ASN B O 1
ATOM 4324 N N . GLU B 1 6 ? 23.078 17.359 -18.484 1 75.62 6 GLU B N 1
ATOM 4325 C CA . GLU B 1 6 ? 22.031 16.625 -17.797 1 75.62 6 GLU B CA 1
ATOM 4326 C C . GLU B 1 6 ? 20.906 16.219 -18.75 1 75.62 6 GLU B C 1
ATOM 4328 O O . GLU B 1 6 ? 20.797 16.766 -19.844 1 75.62 6 GLU B O 1
ATOM 4333 N N . ALA B 1 7 ? 20.188 15.273 -18.406 1 83.62 7 ALA B N 1
ATOM 4334 C CA . ALA B 1 7 ? 19.031 14.82 -19.172 1 83.62 7 ALA B CA 1
ATOM 4335 C C . ALA B 1 7 ? 18.016 15.938 -19.328 1 83.62 7 ALA B C 1
ATOM 4337 O O . ALA B 1 7 ? 17.719 16.656 -18.375 1 83.62 7 ALA B O 1
ATOM 4338 N N . PRO B 1 8 ? 17.531 16.234 -20.531 1 86.19 8 PRO B N 1
ATOM 4339 C CA . PRO B 1 8 ? 16.609 17.328 -20.797 1 86.19 8 PRO B CA 1
ATOM 4340 C C . PRO B 1 8 ? 15.359 17.281 -19.922 1 86.19 8 PRO B C 1
ATOM 4342 O O . PRO B 1 8 ? 14.844 18.312 -19.516 1 86.19 8 PRO B O 1
ATOM 4345 N N . GLU B 1 9 ? 14.805 16.125 -19.688 1 90.25 9 GLU B N 1
ATOM 4346 C CA . GLU B 1 9 ? 13.625 16.031 -18.828 1 90.25 9 GLU B CA 1
ATOM 4347 C C . GLU B 1 9 ? 13.914 16.547 -17.422 1 90.25 9 GLU B C 1
ATOM 4349 O O . GLU B 1 9 ? 13.055 17.188 -16.812 1 90.25 9 GLU B O 1
ATOM 4354 N N . LEU B 1 10 ? 15.055 16.312 -17 1 92 10 LEU B N 1
ATOM 4355 C CA . LEU B 1 10 ? 15.422 16.781 -15.672 1 92 10 LEU B CA 1
ATOM 4356 C C . LEU B 1 10 ? 15.578 18.297 -15.656 1 92 10 LEU B C 1
ATOM 4358 O O . LEU B 1 10 ? 15.133 18.969 -14.719 1 92 10 LEU B O 1
ATOM 4362 N N . ILE B 1 11 ? 16.203 18.828 -16.688 1 91.69 11 ILE B N 1
ATOM 4363 C CA . ILE B 1 11 ? 16.406 20.266 -16.781 1 91.69 11 ILE B CA 1
ATOM 4364 C C . ILE B 1 11 ? 15.055 20.984 -16.812 1 91.69 11 ILE B C 1
ATOM 4366 O O . ILE B 1 11 ? 14.859 21.969 -16.109 1 91.69 11 ILE B O 1
ATOM 4370 N N . LEU B 1 12 ? 14.188 20.438 -17.594 1 93.25 12 LEU B N 1
ATOM 4371 C CA . LEU B 1 12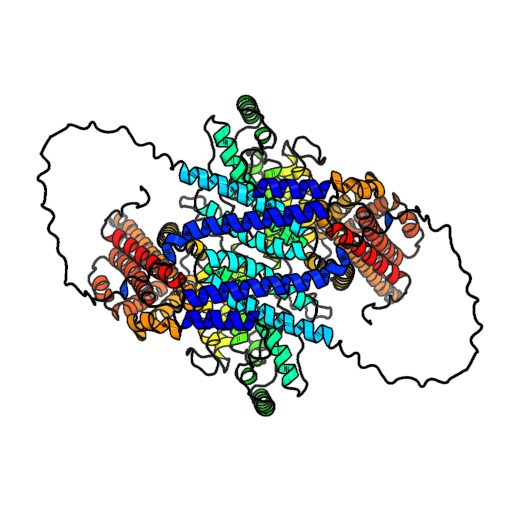 ? 12.867 21.062 -17.688 1 93.25 12 LEU B CA 1
ATOM 4372 C C . LEU B 1 12 ? 12.094 20.906 -16.391 1 93.25 12 LEU B C 1
ATOM 4374 O O . LEU B 1 12 ? 11.336 21.797 -16 1 93.25 12 LEU B O 1
ATOM 4378 N N . ALA B 1 13 ? 12.281 19.781 -15.734 1 94.69 13 ALA B N 1
ATOM 4379 C CA . ALA B 1 13 ? 11.625 19.578 -14.445 1 94.69 13 ALA B CA 1
ATOM 4380 C C . ALA B 1 13 ? 12.141 20.578 -13.414 1 94.69 13 ALA B C 1
ATOM 4382 O O . ALA B 1 13 ? 11.359 21.156 -12.656 1 94.69 13 ALA B O 1
ATOM 4383 N N . ILE B 1 14 ? 13.469 20.797 -13.414 1 94.19 14 ILE B N 1
ATOM 4384 C CA . ILE B 1 14 ? 14.062 21.766 -12.492 1 94.19 14 ILE B CA 1
ATOM 4385 C C . ILE B 1 14 ? 13.539 23.172 -12.812 1 94.19 14 ILE B C 1
ATOM 4387 O O . ILE B 1 14 ? 13.195 23.922 -11.906 1 94.19 14 ILE B O 1
ATOM 4391 N N . ALA B 1 15 ? 13.469 23.391 -14.055 1 94.31 15 ALA B N 1
ATOM 4392 C CA . ALA B 1 15 ? 12.969 24.688 -14.484 1 94.31 15 ALA B CA 1
ATOM 4393 C C . ALA B 1 15 ? 11.508 24.875 -14.086 1 94.31 15 ALA B C 1
ATOM 4395 O O . ALA B 1 15 ? 11.094 25.984 -13.727 1 94.31 15 ALA B O 1
ATOM 4396 N N . ALA B 1 16 ? 10.727 23.859 -14.227 1 94.5 16 ALA B N 1
ATOM 4397 C CA . ALA B 1 16 ? 9.32 23.938 -13.844 1 94.5 16 ALA B CA 1
ATOM 4398 C C . ALA B 1 16 ? 9.18 24.234 -12.352 1 94.5 16 ALA B C 1
ATOM 4400 O O . ALA B 1 16 ? 8.352 25.062 -11.961 1 94.5 16 ALA B O 1
ATOM 4401 N N . VAL B 1 17 ? 10.008 23.656 -11.547 1 92.69 17 VAL B N 1
ATOM 4402 C CA . VAL B 1 17 ? 9.977 23.891 -10.109 1 92.69 17 VAL B CA 1
ATOM 4403 C C . VAL B 1 17 ? 10.43 25.328 -9.812 1 92.69 17 VAL B C 1
ATOM 4405 O O . VAL B 1 17 ? 9.82 26.016 -8.984 1 92.69 17 VAL B O 1
ATOM 4408 N N . GLY B 1 18 ? 11.477 25.703 -10.484 1 92.31 18 GLY B N 1
ATOM 4409 C CA . GLY B 1 18 ? 11.945 27.078 -10.305 1 92.31 18 GLY B CA 1
ATOM 4410 C C . GLY B 1 18 ? 10.906 28.109 -10.664 1 92.31 18 GLY B C 1
ATOM 4411 O O . GLY B 1 18 ? 10.719 29.094 -9.938 1 92.31 18 GLY B O 1
ATOM 4412 N N . ALA B 1 19 ? 10.242 27.859 -11.742 1 92.81 19 ALA B N 1
ATOM 4413 C CA . ALA B 1 19 ? 9.195 28.781 -12.164 1 92.81 19 ALA B CA 1
ATOM 4414 C C . ALA B 1 19 ? 8.062 28.844 -11.141 1 92.81 19 ALA B C 1
ATOM 4416 O O . ALA B 1 19 ? 7.496 29.906 -10.883 1 92.81 19 ALA B O 1
ATOM 4417 N N . ARG B 1 20 ? 7.738 27.734 -10.586 1 89.81 20 ARG B N 1
ATOM 4418 C CA . ARG B 1 20 ? 6.684 27.688 -9.578 1 89.81 20 ARG B CA 1
ATOM 4419 C C . ARG B 1 20 ? 7.066 28.5 -8.344 1 89.81 20 ARG B C 1
ATOM 4421 O O . ARG B 1 20 ? 6.23 29.203 -7.777 1 89.81 20 ARG B O 1
ATOM 4428 N N . TYR B 1 21 ? 8.312 28.484 -7.961 1 89.25 21 TYR B N 1
ATOM 4429 C CA . TYR B 1 21 ? 8.773 29.188 -6.77 1 89.25 21 TYR B CA 1
ATOM 4430 C C . TYR B 1 21 ? 8.867 30.688 -7.027 1 89.25 21 TYR B C 1
ATOM 4432 O O . TYR B 1 21 ? 8.898 31.484 -6.082 1 89.25 21 TYR B O 1
ATOM 4440 N N . ARG B 1 22 ? 8.844 31.031 -8.266 1 88.5 22 ARG B N 1
ATOM 4441 C CA . ARG B 1 22 ? 8.836 32.438 -8.625 1 88.5 22 ARG B CA 1
ATOM 4442 C C . ARG B 1 22 ? 7.414 32.938 -8.906 1 88.5 22 ARG B C 1
ATOM 4444 O O . ARG B 1 22 ? 7.219 34.031 -9.414 1 88.5 22 ARG B O 1
ATOM 4451 N N . PHE B 1 23 ? 6.461 32.062 -8.75 1 87.38 23 PHE B N 1
ATOM 4452 C CA . PHE B 1 23 ? 5.039 32.344 -8.906 1 87.38 23 PHE B CA 1
ATOM 4453 C C . PHE B 1 23 ? 4.688 32.594 -10.367 1 87.38 23 PHE B C 1
ATOM 4455 O O . PHE B 1 23 ? 3.801 33.406 -10.664 1 87.38 23 PHE B O 1
ATOM 4462 N N . GLN B 1 24 ? 5.543 32 -11.203 1 89.75 24 GLN B N 1
ATOM 4463 C CA . GLN B 1 24 ? 5.219 31.969 -12.625 1 89.75 24 GLN B CA 1
ATOM 4464 C C . GLN B 1 24 ? 4.438 30.703 -12.984 1 89.75 24 GLN B C 1
ATOM 4466 O O . GLN B 1 24 ? 4.977 29.797 -13.625 1 89.75 24 GLN B O 1
ATOM 4471 N N . TRP B 1 25 ? 3.209 30.75 -12.719 1 86.75 25 TRP B N 1
ATOM 4472 C CA . TRP B 1 25 ? 2.373 29.562 -12.719 1 86.75 25 TRP B CA 1
ATOM 4473 C C . TRP B 1 25 ? 2.189 29.031 -14.141 1 86.75 25 TRP B C 1
ATOM 4475 O O . TRP B 1 25 ? 2.291 27.828 -14.375 1 86.75 25 TRP B O 1
ATOM 4485 N N . LYS B 1 26 ? 1.916 29.891 -15.055 1 88.62 26 LYS B N 1
ATOM 4486 C CA . LYS B 1 26 ? 1.695 29.469 -16.438 1 88.62 26 LYS B CA 1
ATOM 4487 C C . LYS B 1 26 ? 2.951 28.828 -17.031 1 88.62 26 LYS B C 1
ATOM 4489 O O . LYS B 1 26 ? 2.881 27.781 -17.672 1 88.62 26 LYS B O 1
ATOM 4494 N N . GLN B 1 27 ? 4.008 29.547 -16.75 1 91.12 27 GLN B N 1
ATOM 4495 C CA . GLN B 1 27 ? 5.273 29.016 -17.266 1 91.12 27 GLN B CA 1
ATOM 4496 C C . GLN B 1 27 ? 5.609 27.688 -16.609 1 91.12 27 GLN B C 1
ATOM 4498 O O . GLN B 1 27 ? 6.102 26.766 -17.281 1 91.12 27 GLN B O 1
ATOM 4503 N N . SER B 1 28 ? 5.418 27.641 -15.328 1 92.62 28 SER B N 1
ATOM 4504 C CA . SER B 1 28 ? 5.672 26.391 -14.617 1 92.62 28 SER B CA 1
ATOM 4505 C C . SER B 1 28 ? 4.852 25.25 -15.203 1 92.62 28 SER B C 1
ATOM 4507 O O . SER B 1 28 ? 5.359 24.141 -15.383 1 92.62 28 SER B O 1
ATOM 4509 N N . HIS B 1 29 ? 3.637 25.516 -15.531 1 90.56 29 HIS B N 1
ATOM 4510 C CA . HIS B 1 29 ? 2.744 24.5 -16.078 1 90.56 29 HIS B CA 1
ATOM 4511 C C . HIS B 1 29 ? 3.203 24.031 -17.453 1 90.56 29 HIS B C 1
ATOM 4513 O O . HIS B 1 29 ? 3.188 22.844 -17.75 1 90.56 29 HIS B O 1
ATOM 4519 N N . HIS B 1 30 ? 3.652 24.969 -18.25 1 92.12 30 HIS B N 1
ATOM 4520 C CA . HIS B 1 30 ? 4.133 24.625 -19.594 1 92.12 30 HIS B CA 1
ATOM 4521 C C . HIS B 1 30 ? 5.402 23.781 -19.516 1 92.12 30 HIS B C 1
ATOM 4523 O O . HIS B 1 30 ? 5.559 22.812 -20.266 1 92.12 30 HIS B O 1
ATOM 4529 N N . LEU B 1 31 ? 6.215 24.25 -18.641 1 92.94 31 LEU B N 1
ATOM 4530 C CA . LEU B 1 31 ? 7.457 23.516 -18.469 1 92.94 31 LEU B CA 1
ATOM 4531 C C . LEU B 1 31 ? 7.188 22.125 -17.922 1 92.94 31 LEU B C 1
ATOM 4533 O O . LEU B 1 31 ? 7.863 21.156 -18.281 1 92.94 31 LEU B O 1
ATOM 4537 N N . TYR B 1 32 ? 6.207 22.031 -17.047 1 94.12 32 TYR B N 1
ATOM 4538 C CA . TYR B 1 32 ? 5.793 20.734 -16.516 1 94.12 32 TYR B CA 1
ATOM 4539 C C . TYR B 1 32 ? 5.348 19.812 -17.625 1 94.12 32 TYR B C 1
ATOM 4541 O O . TYR B 1 32 ? 5.789 18.656 -17.703 1 94.12 32 TYR B O 1
ATOM 4549 N N . LEU B 1 33 ? 4.516 20.281 -18.516 1 91.06 33 LEU B N 1
ATOM 4550 C CA . LEU B 1 33 ? 3.98 19.469 -19.594 1 91.06 33 LEU B CA 1
ATOM 4551 C C . LEU B 1 33 ? 5.086 19.047 -20.562 1 91.06 33 LEU B C 1
ATOM 4553 O O . LEU B 1 33 ? 5.09 17.922 -21.062 1 91.06 33 LEU B O 1
ATOM 4557 N N . ALA B 1 34 ? 6.004 19.969 -20.75 1 93 34 ALA B N 1
ATOM 4558 C CA . ALA B 1 34 ? 7.129 19.656 -21.625 1 93 34 ALA B CA 1
ATOM 4559 C C . ALA B 1 34 ? 8.016 18.578 -21.016 1 93 34 ALA B C 1
ATOM 4561 O O . ALA B 1 34 ? 8.445 17.656 -21.703 1 93 34 ALA B O 1
ATOM 4562 N N . ALA B 1 35 ? 8.312 18.75 -19.734 1 93.69 35 ALA B N 1
ATOM 4563 C CA . ALA B 1 35 ? 9.133 17.766 -19.047 1 93.69 35 ALA B CA 1
ATOM 4564 C C . ALA B 1 35 ? 8.453 16.391 -19.031 1 93.69 35 ALA B C 1
ATOM 4566 O O . ALA B 1 35 ? 9.109 15.367 -19.234 1 93.69 35 ALA B O 1
ATOM 4567 N N . ARG B 1 36 ? 7.141 16.422 -18.844 1 91.56 36 ARG B N 1
ATOM 4568 C CA . ARG B 1 36 ? 6.367 15.18 -18.812 1 91.56 36 ARG B CA 1
ATOM 4569 C C . ARG B 1 36 ? 6.395 14.484 -20.172 1 91.56 36 ARG B C 1
ATOM 4571 O O . ARG B 1 36 ? 6.527 13.258 -20.234 1 91.56 36 ARG B O 1
ATOM 4578 N N . ALA B 1 37 ? 6.258 15.188 -21.188 1 89.5 37 ALA B N 1
ATOM 4579 C CA . ALA B 1 37 ? 6.297 14.625 -22.547 1 89.5 37 ALA B CA 1
ATOM 4580 C C . ALA B 1 37 ? 7.652 13.984 -22.828 1 89.5 37 ALA B C 1
ATOM 4582 O O . ALA B 1 37 ? 7.719 12.906 -23.422 1 89.5 37 ALA B O 1
ATOM 4583 N N . LEU B 1 38 ? 8.703 14.664 -22.438 1 90.12 38 LEU B N 1
ATOM 4584 C CA . LEU B 1 38 ? 10.047 14.125 -22.641 1 90.12 38 LEU B CA 1
ATOM 4585 C C . LEU B 1 38 ? 10.25 12.859 -21.797 1 90.12 38 LEU B C 1
ATOM 4587 O O . LEU B 1 38 ? 10.875 11.906 -22.266 1 90.12 38 LEU B O 1
ATOM 4591 N N . LEU B 1 39 ? 9.727 12.938 -20.625 1 90.62 39 LEU B N 1
ATOM 4592 C CA . LEU B 1 39 ? 9.828 11.789 -19.75 1 90.62 39 LEU B CA 1
ATOM 4593 C C . LEU B 1 39 ? 9.117 10.578 -20.344 1 90.62 39 LEU B C 1
ATOM 4595 O O . LEU B 1 39 ? 9.648 9.461 -20.297 1 90.62 39 LEU B O 1
ATOM 4599 N N . ASP B 1 40 ? 7.941 10.766 -20.859 1 84.5 40 ASP B N 1
ATOM 4600 C CA . ASP B 1 40 ? 7.195 9.68 -21.484 1 84.5 40 ASP B CA 1
ATOM 4601 C C . ASP B 1 40 ? 7.961 9.109 -22.688 1 84.5 40 ASP B C 1
ATOM 4603 O O . ASP B 1 40 ? 7.957 7.902 -22.906 1 84.5 40 ASP B O 1
ATOM 4607 N N . GLY B 1 41 ? 8.555 10.039 -23.406 1 82.88 41 GLY B N 1
ATOM 4608 C CA . GLY B 1 41 ? 9.383 9.594 -24.516 1 82.88 41 GLY B CA 1
ATOM 4609 C C . GLY B 1 41 ? 10.57 8.75 -24.078 1 82.88 41 GLY B C 1
ATOM 4610 O O . GLY B 1 41 ? 10.891 7.742 -24.703 1 82.88 41 GLY B O 1
ATOM 4611 N N . GLN B 1 42 ? 11.172 9.109 -23.016 1 83.19 42 GLN B N 1
ATOM 4612 C CA . GLN B 1 42 ? 12.32 8.383 -22.484 1 83.19 42 GLN B CA 1
ATOM 4613 C C . GLN B 1 42 ? 11.914 7.012 -21.969 1 83.19 42 GLN B C 1
ATOM 4615 O O . GLN B 1 42 ? 12.633 6.031 -22.156 1 83.19 42 GLN B O 1
ATOM 4620 N N . LEU B 1 43 ? 10.812 6.949 -21.312 1 82.69 43 LEU B N 1
ATOM 4621 C CA . LEU B 1 43 ? 10.336 5.684 -20.766 1 82.69 43 LEU B CA 1
ATOM 4622 C C . LEU B 1 43 ? 9.961 4.715 -21.875 1 82.69 43 LEU B C 1
ATOM 4624 O O . LEU B 1 43 ? 10.227 3.514 -21.781 1 82.69 43 LEU B O 1
ATOM 4628 N N . ARG B 1 44 ? 9.383 5.234 -22.922 1 77.38 44 ARG B N 1
ATOM 4629 C CA . ARG B 1 44 ? 9.047 4.398 -24.062 1 77.38 44 ARG B CA 1
ATOM 4630 C C . ARG B 1 44 ? 10.312 3.84 -24.719 1 77.38 44 ARG B C 1
ATOM 4632 O O . ARG B 1 44 ? 10.344 2.672 -25.109 1 77.38 44 ARG B O 1
ATOM 4639 N N . HIS B 1 45 ? 11.242 4.699 -24.797 1 76.38 45 HIS B N 1
ATOM 4640 C CA . HIS B 1 45 ? 12.5 4.27 -25.391 1 76.38 45 HIS B CA 1
ATOM 4641 C C . HIS B 1 45 ? 13.164 3.18 -24.547 1 76.38 45 HIS B C 1
ATOM 4643 O O . HIS B 1 45 ? 13.75 2.24 -25.094 1 76.38 45 HIS B O 1
ATOM 4649 N N . ARG B 1 46 ? 13.094 3.297 -23.375 1 74.5 46 ARG B N 1
ATOM 4650 C CA . ARG B 1 46 ? 13.656 2.301 -22.469 1 74.5 46 ARG B CA 1
ATOM 4651 C C . ARG B 1 46 ? 12.945 0.96 -22.609 1 74.5 46 ARG B C 1
ATOM 4653 O O . ARG B 1 46 ? 13.586 -0.093 -22.594 1 74.5 46 ARG B O 1
ATOM 4660 N N . ASP B 1 47 ? 11.625 1.027 -22.719 1 68.69 47 ASP B N 1
ATOM 4661 C CA . ASP B 1 47 ? 10.844 -0.199 -22.828 1 68.69 47 ASP B CA 1
ATOM 4662 C C . ASP B 1 47 ? 11.031 -0.851 -24.203 1 68.69 47 ASP B C 1
ATOM 4664 O O . ASP B 1 47 ? 11.039 -2.078 -24.312 1 68.69 47 ASP B O 1
ATOM 4668 N N . ASP B 1 48 ? 10.883 0.028 -25.25 1 59.66 48 ASP B N 1
ATOM 4669 C CA . ASP B 1 48 ? 11.125 -0.498 -26.594 1 59.66 48 ASP B CA 1
ATOM 4670 C C . ASP B 1 48 ? 12.5 -1.161 -26.688 1 59.66 48 ASP B C 1
ATOM 4672 O O . ASP B 1 48 ? 12.656 -2.184 -27.359 1 59.66 48 ASP B O 1
ATOM 4676 N N . TYR B 1 49 ? 13.281 -0.465 -26.078 1 47.12 49 TYR B N 1
ATOM 4677 C CA . TYR B 1 49 ? 14.625 -1.039 -26.062 1 47.12 49 TYR B CA 1
ATOM 4678 C C . TYR B 1 49 ? 14.633 -2.391 -25.359 1 47.12 49 TYR B C 1
ATOM 4680 O O . TYR B 1 49 ? 15.312 -3.32 -25.797 1 47.12 49 TYR B O 1
ATOM 4688 N N . ASN B 1 50 ? 13.773 -2.389 -24.375 1 45.81 50 ASN B N 1
ATOM 4689 C CA . ASN B 1 50 ? 13.703 -3.668 -23.688 1 45.81 50 ASN B CA 1
ATOM 4690 C C . ASN B 1 50 ? 12.812 -4.66 -24.422 1 45.81 50 ASN B C 1
ATOM 4692 O O . ASN B 1 50 ? 13.023 -5.871 -24.344 1 45.81 50 ASN B O 1
ATOM 4696 N N . THR B 1 51 ? 11.594 -4.176 -25.125 1 48.19 51 THR B N 1
ATOM 4697 C CA . THR B 1 51 ? 10.664 -5.012 -25.875 1 48.19 51 THR B CA 1
ATOM 4698 C C . THR B 1 51 ? 11.195 -5.289 -27.281 1 48.19 51 THR B C 1
ATOM 4700 O O . THR B 1 51 ? 10.688 -6.176 -27.969 1 48.19 51 THR B O 1
ATOM 4703 N N . ALA B 1 52 ? 11.773 -4.379 -28.125 1 41.69 52 ALA B N 1
ATOM 4704 C CA . ALA B 1 52 ? 12.195 -4.75 -29.469 1 41.69 52 ALA B CA 1
ATOM 4705 C C . ALA B 1 52 ? 12.641 -6.211 -29.516 1 41.69 52 ALA B C 1
ATOM 4707 O O . ALA B 1 52 ? 12.484 -6.879 -30.547 1 41.69 52 ALA B O 1
ATOM 4708 N N . ASP B 1 53 ? 13.18 -6.727 -28.641 1 37.22 53 ASP B N 1
ATOM 4709 C CA . ASP B 1 53 ? 13.492 -8.141 -28.828 1 37.22 53 ASP B CA 1
ATOM 4710 C C . ASP B 1 53 ? 12.234 -9 -28.734 1 37.22 53 ASP B C 1
ATOM 4712 O O . ASP B 1 53 ? 12.141 -10.047 -29.375 1 37.22 53 ASP B O 1
ATOM 4716 N N . ALA B 1 54 ? 11.047 -8.641 -27.984 1 38.81 54 ALA B N 1
ATOM 4717 C CA . ALA B 1 54 ? 9.984 -9.578 -27.641 1 38.81 54 ALA B CA 1
ATOM 4718 C C . ALA B 1 54 ? 8.773 -9.406 -28.547 1 38.81 54 ALA B C 1
ATOM 4720 O O . ALA B 1 54 ? 7.887 -10.258 -28.578 1 38.81 54 ALA B O 1
ATOM 4721 N N . ILE B 1 55 ? 8.32 -8.297 -29.094 1 38.22 55 ILE B N 1
ATOM 4722 C CA . ILE B 1 55 ? 7.047 -8.195 -29.797 1 38.22 55 ILE B CA 1
ATOM 4723 C C . ILE B 1 55 ? 7.066 -9.102 -31.031 1 38.22 55 ILE B C 1
ATOM 4725 O O . ILE B 1 55 ? 6.074 -9.758 -31.344 1 38.22 55 ILE B O 1
ATOM 4729 N N . CYS B 1 56 ? 8.078 -8.945 -32.031 1 32.66 56 CYS B N 1
ATOM 4730 C CA . CYS B 1 56 ? 7.984 -9.594 -33.344 1 32.66 56 CYS B CA 1
ATOM 4731 C C . CYS B 1 56 ? 8.266 -11.086 -33.25 1 32.66 56 CYS B C 1
ATOM 4733 O O . CYS B 1 56 ? 8.383 -11.781 -34.25 1 32.66 56 CYS B O 1
ATOM 4735 N N . SER B 1 57 ? 8.828 -11.586 -32.25 1 31.7 57 SER B N 1
ATOM 4736 C CA . SER B 1 57 ? 9.141 -12.984 -32.562 1 31.7 57 SER B CA 1
ATOM 4737 C C . SER B 1 57 ? 7.891 -13.859 -32.469 1 31.7 57 SER B C 1
ATOM 4739 O O . SER B 1 57 ? 7.234 -13.898 -31.422 1 31.7 57 SER B O 1
ATOM 4741 N N . PRO B 1 58 ? 7.18 -14.18 -33.531 1 33.44 58 PRO B N 1
ATOM 4742 C CA . PRO B 1 58 ? 6.172 -15.25 -33.5 1 33.44 58 PRO B CA 1
ATOM 4743 C C . PRO B 1 58 ? 6.547 -16.391 -32.562 1 33.44 58 PRO B C 1
ATOM 4745 O O . PRO B 1 58 ? 7.73 -16.625 -32.312 1 33.44 58 PRO B O 1
ATOM 4748 N N . PRO B 1 59 ? 5.758 -16.75 -31.609 1 33.97 59 PRO B N 1
ATOM 4749 C CA . PRO B 1 59 ? 6.223 -18 -31 1 33.97 59 PRO B CA 1
ATOM 4750 C C . PRO B 1 59 ? 6.832 -18.953 -32.031 1 33.97 59 PRO B C 1
ATOM 4752 O O . PRO B 1 59 ? 6.348 -19.062 -33.156 1 33.97 59 PRO B O 1
ATOM 4755 N N . GLN B 1 60 ? 8.078 -19.203 -32.094 1 30.16 60 GLN B N 1
ATOM 4756 C CA . GLN B 1 60 ? 8.789 -20.141 -32.938 1 30.16 60 GLN B CA 1
ATOM 4757 C C . GLN B 1 60 ? 7.934 -21.375 -33.25 1 30.16 60 GLN B C 1
ATOM 4759 O O . GLN B 1 60 ? 8.039 -21.969 -34.312 1 30.16 60 GLN B O 1
ATOM 4764 N N . GLN B 1 61 ? 7.18 -21.984 -32.312 1 31.73 61 GLN B N 1
ATOM 4765 C CA . GLN B 1 61 ? 6.859 -23.375 -32.594 1 31.73 61 GLN B CA 1
ATOM 4766 C C . GLN B 1 61 ? 5.84 -23.484 -33.75 1 31.73 61 GLN B C 1
ATOM 4768 O O . GLN B 1 61 ? 5.492 -24.578 -34.156 1 31.73 61 GLN B O 1
ATOM 4773 N N . PHE B 1 62 ? 5.039 -22.484 -34.125 1 28.33 62 PHE B N 1
ATOM 4774 C CA . PHE B 1 62 ? 4.117 -22.953 -35.156 1 28.33 62 PHE B CA 1
ATOM 4775 C C . PHE B 1 62 ? 4.789 -22.938 -36.5 1 28.33 62 PHE B C 1
ATOM 4777 O O . PHE B 1 62 ? 4.121 -23.078 -37.531 1 28.33 62 PHE B O 1
ATOM 4784 N N . LEU B 1 63 ? 6.102 -22.438 -36.781 1 27.3 63 LEU B N 1
ATOM 4785 C CA . LEU B 1 63 ? 6.613 -22.656 -38.125 1 27.3 63 LEU B CA 1
ATOM 4786 C C . LEU B 1 63 ? 6.805 -24.141 -38.406 1 27.3 63 LEU B C 1
ATOM 4788 O O . LEU B 1 63 ? 7.762 -24.75 -37.906 1 27.3 63 LEU B O 1
ATOM 4792 N N . GLY B 1 64 ? 5.852 -25.016 -38.344 1 22.28 64 GLY B N 1
ATOM 4793 C CA . GLY B 1 64 ? 6.082 -26.203 -39.156 1 22.28 64 GLY B CA 1
ATOM 4794 C C . GLY B 1 64 ? 6.707 -25.922 -40.5 1 22.28 64 GLY B C 1
ATOM 4795 O O . GLY B 1 64 ? 6.773 -24.766 -40.938 1 22.28 64 GLY B O 1
ATOM 4796 N N . GLU B 1 65 ? 6.965 -27 -41.406 1 25.19 65 GLU B N 1
ATOM 4797 C CA . GLU B 1 65 ? 7.609 -27.422 -42.656 1 25.19 65 GLU B CA 1
ATOM 4798 C C . GLU B 1 65 ? 7.039 -26.672 -43.844 1 25.19 65 GLU B C 1
ATOM 4800 O O . GLU B 1 65 ? 7.277 -27.047 -45 1 25.19 65 GLU B O 1
ATOM 4805 N N . TYR B 1 66 ? 6.141 -25.75 -44 1 22.05 66 TYR B N 1
ATOM 4806 C CA . TYR B 1 66 ? 6.027 -25.531 -45.438 1 22.05 66 TYR B CA 1
ATOM 4807 C C . TYR B 1 66 ? 7.301 -24.906 -46 1 22.05 66 TYR B C 1
ATOM 4809 O O . TYR B 1 66 ? 7.527 -23.703 -45.844 1 22.05 66 TYR B O 1
ATOM 4817 N N . SER B 1 67 ? 8.531 -25.656 -45.969 1 21.73 67 SER B N 1
ATOM 4818 C CA . SER B 1 67 ? 9.758 -25.609 -46.781 1 21.73 67 SER B CA 1
ATOM 4819 C C . SER B 1 67 ? 9.453 -25.578 -48.25 1 21.73 67 SER B C 1
ATOM 4821 O O . SER B 1 67 ? 9.062 -26.594 -48.844 1 21.73 67 SER B O 1
ATOM 4823 N N . SER B 1 68 ? 8.688 -24.594 -48.938 1 20.78 68 SER B N 1
ATOM 4824 C CA . SER B 1 68 ? 9.102 -24.516 -50.344 1 20.78 68 SER B CA 1
ATOM 4825 C C . SER B 1 68 ? 10.602 -24.312 -50.469 1 20.78 68 SER B C 1
ATOM 4827 O O . SER B 1 68 ? 11.133 -23.281 -50.062 1 20.78 68 SER B O 1
ATOM 4829 N N . SER B 1 69 ? 11.508 -25.328 -50.5 1 22.62 69 SER B N 1
ATOM 4830 C CA . SER B 1 69 ? 12.852 -25.766 -50.906 1 22.62 69 SER B CA 1
ATOM 4831 C C . SER B 1 69 ? 13.211 -25.266 -52.281 1 22.62 69 SER B C 1
ATOM 4833 O O . SER B 1 69 ? 14.328 -25.5 -52.781 1 22.62 69 SER B O 1
ATOM 4835 N N . GLN B 1 70 ? 12.484 -25.031 -53.344 1 20.11 70 GLN B N 1
ATOM 4836 C CA . GLN B 1 70 ? 13.289 -25.391 -54.5 1 20.11 70 GLN B CA 1
ATOM 4837 C C . GLN B 1 70 ? 14.492 -24.453 -54.656 1 20.11 70 GLN B C 1
ATOM 4839 O O . GLN B 1 70 ? 15.609 -24.906 -54.906 1 20.11 70 GLN B O 1
ATOM 4844 N N . LEU B 1 71 ? 14.359 -23.234 -55.25 1 20.05 71 LEU B N 1
ATOM 4845 C CA . LEU B 1 71 ? 15.211 -22.984 -56.406 1 20.05 71 LEU B CA 1
ATOM 4846 C C . LEU B 1 71 ? 16.641 -22.656 -55.969 1 20.05 71 LEU B C 1
ATOM 4848 O O . LEU B 1 71 ? 17.594 -23.266 -56.438 1 20.05 71 LEU B O 1
ATOM 4852 N N . LEU B 1 72 ? 17.203 -21.297 -56.25 1 20.27 72 LEU B N 1
ATOM 4853 C CA . LEU B 1 72 ? 18.469 -21.094 -56.938 1 20.27 72 LEU B CA 1
ATOM 4854 C C . LEU B 1 72 ? 19.641 -21.141 -55.969 1 20.27 72 LEU B C 1
ATOM 4856 O O . LEU B 1 72 ? 19.656 -20.391 -54.969 1 20.27 72 LEU B O 1
ATOM 4860 N N . HIS B 1 73 ? 20.375 -22.281 -55.844 1 18.94 73 HIS B N 1
ATOM 4861 C CA . HIS B 1 73 ? 21.531 -22.906 -55.219 1 18.94 73 HIS B CA 1
ATOM 4862 C C . HIS B 1 73 ? 22.797 -22.094 -55.469 1 18.94 73 HIS B C 1
ATOM 4864 O O . HIS B 1 73 ? 23.906 -22.547 -55.156 1 18.94 73 HIS B O 1
ATOM 4870 N N . HIS B 1 74 ? 22.828 -20.75 -56 1 18.88 74 HIS B N 1
ATOM 4871 C CA . HIS B 1 74 ? 24.141 -20.672 -56.625 1 18.88 74 HIS B CA 1
ATOM 4872 C C . HIS B 1 74 ? 25.266 -20.906 -55.625 1 18.88 74 HIS B C 1
ATOM 4874 O O . HIS B 1 74 ? 25.156 -20.5 -54.469 1 18.88 74 HIS B O 1
ATOM 4880 N N . HIS B 1 75 ? 26.219 -21.828 -55.969 1 19.14 75 HIS B N 1
ATOM 4881 C CA . HIS B 1 75 ? 27.406 -22.562 -55.531 1 19.14 75 HIS B CA 1
ATOM 4882 C C . HIS B 1 75 ? 28.547 -21.625 -55.188 1 19.14 75 HIS B C 1
ATOM 4884 O O . HIS B 1 75 ? 29.672 -22.078 -54.906 1 19.14 75 HIS B O 1
ATOM 4890 N N . ARG B 1 76 ? 28.469 -20.25 -54.781 1 21.55 76 ARG B N 1
ATOM 4891 C CA . ARG B 1 76 ? 29.844 -19.828 -55.062 1 21.55 76 ARG B CA 1
ATOM 4892 C C . ARG B 1 76 ? 30.844 -20.594 -54.219 1 21.55 76 ARG B C 1
ATOM 4894 O O . ARG B 1 76 ? 30.578 -20.875 -53.031 1 21.55 76 ARG B O 1
ATOM 4901 N N . PRO B 1 77 ? 32.031 -21.047 -54.781 1 20.69 77 PRO B N 1
ATOM 4902 C CA . PRO B 1 77 ? 33.125 -21.969 -54.438 1 20.69 77 PRO B CA 1
ATOM 4903 C C . PRO B 1 77 ? 33.781 -21.625 -53.125 1 20.69 77 PRO B C 1
ATOM 4905 O O . PRO B 1 77 ? 33.75 -20.484 -52.656 1 20.69 77 PRO B O 1
ATOM 4908 N N . PRO B 1 78 ? 34.094 -22.656 -52.281 1 20.38 78 PRO B N 1
ATOM 4909 C CA . PRO B 1 78 ? 34.656 -22.828 -50.938 1 20.38 78 PRO B CA 1
ATOM 4910 C C . PRO B 1 78 ? 36.031 -22.188 -50.812 1 20.38 78 PRO B C 1
ATOM 4912 O O . PRO B 1 78 ? 36.719 -22.391 -49.812 1 20.38 78 PRO B O 1
ATOM 4915 N N . SER B 1 79 ? 36.281 -20.875 -51.312 1 20.42 79 SER B N 1
ATOM 4916 C CA . SER B 1 79 ? 37.75 -20.75 -51.438 1 20.42 79 SER B CA 1
ATOM 4917 C C . SER B 1 79 ? 38.438 -21.109 -50.125 1 20.42 79 SER B C 1
ATOM 4919 O O . SER B 1 79 ? 37.875 -20.922 -49.031 1 20.42 79 SER B O 1
ATOM 4921 N N . ILE B 1 80 ? 39.594 -21.875 -50.188 1 19.88 80 ILE B N 1
ATOM 4922 C CA . ILE B 1 80 ? 40.656 -22.625 -49.469 1 19.88 80 ILE B CA 1
ATOM 4923 C C . ILE B 1 80 ? 41.406 -21.703 -48.531 1 19.88 80 ILE B C 1
ATOM 4925 O O . ILE B 1 80 ? 42.531 -21.984 -48.156 1 19.88 80 ILE B O 1
ATOM 4929 N N . ALA B 1 81 ? 40.781 -20.719 -47.812 1 19.22 81 ALA B N 1
ATOM 4930 C CA . ALA B 1 81 ? 41.812 -19.812 -47.281 1 19.22 81 ALA B CA 1
ATOM 4931 C C . ALA B 1 81 ? 42.781 -20.578 -46.344 1 19.22 81 ALA B C 1
ATOM 4933 O O . ALA B 1 81 ? 42.375 -21.5 -45.656 1 19.22 81 ALA B O 1
ATOM 4934 N N . SER B 1 82 ? 44.094 -20.453 -46.438 1 20.44 82 SER B N 1
ATOM 4935 C CA . SER B 1 82 ? 45.406 -20.906 -46.031 1 20.44 82 SER B CA 1
ATOM 4936 C C . SER B 1 82 ? 45.594 -20.797 -44.531 1 20.44 82 SER B C 1
ATOM 4938 O O . SER B 1 82 ? 44.844 -20.047 -43.875 1 20.44 82 SER B O 1
ATOM 4940 N N . GLY B 1 83 ? 46.531 -21.547 -43.844 1 18.22 83 GLY B N 1
ATOM 4941 C CA . GLY B 1 83 ? 46.969 -22.281 -42.656 1 18.22 83 GLY B CA 1
ATOM 4942 C C . GLY B 1 83 ? 47.469 -21.391 -41.562 1 18.22 83 GLY B C 1
ATOM 4943 O O . GLY B 1 83 ? 47.875 -21.875 -40.469 1 18.22 83 GLY B O 1
ATOM 4944 N N . SER B 1 84 ? 47.969 -20.125 -41.688 1 21.11 84 SER B N 1
ATOM 4945 C CA . SER B 1 84 ? 49.188 -19.812 -40.938 1 21.11 84 SER B CA 1
ATOM 4946 C C . SER B 1 84 ? 48.875 -19.703 -39.438 1 21.11 84 SER B C 1
ATOM 4948 O O . SER B 1 84 ? 47.781 -19.359 -39.062 1 21.11 84 SER B O 1
ATOM 4950 N N . SER B 1 85 ? 49.781 -20.219 -38.5 1 21.3 85 SER B N 1
ATOM 4951 C CA . SER B 1 85 ? 50 -20.688 -37.125 1 21.3 85 SER B CA 1
ATOM 4952 C C . SER B 1 85 ? 49.969 -19.516 -36.156 1 21.3 85 SER B C 1
ATOM 4954 O O . SER B 1 85 ? 50.219 -19.703 -34.969 1 21.3 85 SER B O 1
ATOM 4956 N N . SER B 1 86 ? 49.594 -18.25 -36.469 1 21.22 86 SER B N 1
ATOM 4957 C CA . SER B 1 86 ? 50.281 -17.25 -35.656 1 21.22 86 SER B CA 1
ATOM 4958 C C . SER B 1 86 ? 49.875 -17.391 -34.188 1 21.22 86 SER B C 1
ATOM 4960 O O . SER B 1 86 ? 48.719 -17.75 -33.875 1 21.22 86 SER B O 1
ATOM 4962 N N . HIS B 1 87 ? 50.812 -17.422 -33.188 1 21.91 87 HIS B N 1
ATOM 4963 C CA . HIS B 1 87 ? 51.062 -17.562 -31.75 1 21.91 87 HIS B CA 1
ATOM 4964 C C . HIS B 1 87 ? 50.281 -16.516 -30.938 1 21.91 87 HIS B C 1
ATOM 4966 O O . HIS B 1 87 ? 50.75 -16.078 -29.891 1 21.91 87 HIS B O 1
ATOM 4972 N N . THR B 1 88 ? 49.062 -16.219 -31.141 1 23.02 88 THR B N 1
ATOM 4973 C CA . THR B 1 88 ? 48.625 -14.953 -30.531 1 23.02 88 THR B CA 1
ATOM 4974 C C . THR B 1 88 ? 48.656 -15.062 -29 1 23.02 88 THR B C 1
ATOM 4976 O O . THR B 1 88 ? 48.156 -16.016 -28.438 1 23.02 88 THR B O 1
ATOM 4979 N N . PRO B 1 89 ? 49.5 -14.266 -28.297 1 25.42 89 PRO B N 1
ATOM 4980 C CA . PRO B 1 89 ? 49.812 -14.164 -26.875 1 25.42 89 PRO B CA 1
ATOM 4981 C C . PRO B 1 89 ? 48.562 -14.047 -26 1 25.42 89 PRO B C 1
ATOM 4983 O O . PRO B 1 89 ? 47.531 -13.625 -26.484 1 25.42 89 PRO B O 1
ATOM 4986 N N . MET B 1 90 ? 48.594 -14.633 -24.75 1 24.09 90 MET B N 1
ATOM 4987 C CA . MET B 1 90 ? 47.625 -14.938 -23.719 1 24.09 90 MET B CA 1
ATOM 4988 C C . MET B 1 90 ? 47 -13.664 -23.172 1 24.09 90 MET B C 1
ATOM 4990 O O . MET B 1 90 ? 47.719 -12.773 -22.703 1 24.09 90 MET B O 1
ATOM 4994 N N . PRO B 1 91 ? 45.906 -13.117 -23.719 1 24.5 91 PRO B N 1
ATOM 4995 C CA . PRO B 1 91 ? 45.531 -11.781 -23.266 1 24.5 91 PRO B CA 1
ATOM 4996 C C . PRO B 1 91 ? 45.281 -11.719 -21.75 1 24.5 91 PRO B C 1
ATOM 4998 O O . PRO B 1 91 ? 45 -12.742 -21.125 1 24.5 91 PRO B O 1
ATOM 5001 N N . ASP B 1 92 ? 45.781 -10.695 -21.016 1 26.38 92 ASP B N 1
ATOM 5002 C CA . ASP B 1 92 ? 45.844 -10.188 -19.641 1 26.38 92 ASP B CA 1
ATOM 5003 C C . ASP B 1 92 ? 44.469 -10.266 -18.969 1 26.38 92 ASP B C 1
ATOM 5005 O O . ASP B 1 92 ? 43.438 -10.281 -19.656 1 26.38 92 ASP B O 1
ATOM 5009 N N . SER B 1 93 ? 44.344 -10.438 -17.547 1 29.16 93 SER B N 1
ATOM 5010 C CA . SER B 1 93 ? 43.375 -10.789 -16.531 1 29.16 93 SER B CA 1
ATOM 5011 C C . SER B 1 93 ? 42.156 -9.852 -16.594 1 29.16 93 SER B C 1
ATOM 5013 O O . SER B 1 93 ? 42.281 -8.656 -16.312 1 29.16 93 SER B O 1
ATOM 5015 N N . ALA B 1 94 ? 41.125 -10.031 -17.234 1 26.23 94 ALA B N 1
ATOM 5016 C CA . ALA B 1 94 ? 39.906 -9.359 -17.641 1 26.23 94 ALA B CA 1
ATOM 5017 C C . ALA B 1 94 ? 39.125 -8.883 -16.422 1 26.23 94 ALA B C 1
ATOM 5019 O O . ALA B 1 94 ? 38.5 -9.68 -15.734 1 26.23 94 ALA B O 1
ATOM 5020 N N . ARG B 1 95 ? 39.5 -7.953 -15.578 1 30.28 95 ARG B N 1
ATOM 5021 C CA . ARG B 1 95 ? 38.75 -7.086 -14.688 1 30.28 95 ARG B CA 1
ATOM 5022 C C . ARG B 1 95 ? 37.375 -6.746 -15.297 1 30.28 95 ARG B C 1
ATOM 5024 O O . ARG B 1 95 ? 37.312 -6.062 -16.328 1 30.28 95 ARG B O 1
ATOM 5031 N N . THR B 1 96 ? 36.5 -7.559 -15.195 1 31.38 96 THR B N 1
ATOM 5032 C CA . THR B 1 96 ? 35.125 -7.508 -15.734 1 31.38 96 THR B CA 1
ATOM 5033 C C . THR B 1 96 ? 34.531 -6.125 -15.539 1 31.38 96 THR B C 1
ATOM 5035 O O . THR B 1 96 ? 34.188 -5.738 -14.422 1 31.38 96 THR B O 1
ATOM 5038 N N . ALA B 1 97 ? 35 -5.121 -16.156 1 30.84 97 ALA B N 1
ATOM 5039 C CA . ALA B 1 97 ? 34.406 -3.807 -16.375 1 30.84 97 ALA B CA 1
ATOM 5040 C C . ALA B 1 97 ? 32.906 -3.928 -16.656 1 30.84 97 ALA B C 1
ATOM 5042 O O . ALA B 1 97 ? 32.5 -4.617 -17.594 1 30.84 97 ALA B O 1
ATOM 5043 N N . VAL B 1 98 ? 32.125 -3.957 -15.641 1 39.03 98 VAL B N 1
ATOM 5044 C CA . VAL B 1 98 ? 30.719 -3.73 -15.922 1 39.03 98 VAL B CA 1
ATOM 5045 C C . VAL B 1 98 ? 30.562 -2.826 -17.141 1 39.03 98 VAL B C 1
ATOM 5047 O O . VAL B 1 98 ? 31.188 -1.767 -17.219 1 39.03 98 VAL B O 1
ATOM 5050 N N . PRO B 1 99 ? 30.297 -3.236 -18.281 1 36.06 99 PRO B N 1
ATOM 5051 C CA . PRO B 1 99 ? 30.359 -2.465 -19.516 1 36.06 99 PRO B CA 1
ATOM 5052 C C . PRO B 1 99 ? 29.828 -1.04 -19.359 1 36.06 99 PRO B C 1
ATOM 5054 O O . PRO B 1 99 ? 28.906 -0.806 -18.578 1 36.06 99 PRO B O 1
ATOM 5057 N N . ALA B 1 100 ? 30.578 -0.015 -19.812 1 39.81 100 ALA B N 1
ATOM 5058 C CA . ALA B 1 100 ? 30.297 1.416 -19.922 1 39.81 100 ALA B CA 1
ATOM 5059 C C . ALA B 1 100 ? 28.844 1.667 -20.281 1 39.81 100 ALA B C 1
ATOM 5061 O O . ALA B 1 100 ? 28.234 2.648 -19.844 1 39.81 100 ALA B O 1
ATOM 5062 N N . ALA B 1 101 ? 28.25 0.789 -21.031 1 36.41 101 ALA B N 1
ATOM 5063 C CA . ALA B 1 101 ? 26.875 0.951 -21.516 1 36.41 101 ALA B CA 1
ATOM 5064 C C . ALA B 1 101 ? 25.875 0.739 -20.391 1 36.41 101 ALA B C 1
ATOM 5066 O O . ALA B 1 101 ? 24.906 1.498 -20.266 1 36.41 101 ALA B O 1
ATOM 5067 N N . ALA B 1 102 ? 26.094 -0.316 -19.609 1 46.44 102 ALA B N 1
ATOM 5068 C CA . ALA B 1 102 ? 25.234 -0.57 -18.453 1 46.44 102 ALA B CA 1
ATOM 5069 C C . ALA B 1 102 ? 25.312 0.569 -17.438 1 46.44 102 ALA B C 1
ATOM 5071 O O . ALA B 1 102 ? 24.312 0.924 -16.812 1 46.44 102 ALA B O 1
ATOM 5072 N N . SER B 1 103 ? 26.594 1.128 -17.328 1 52.75 103 SER B N 1
ATOM 5073 C CA . SER B 1 103 ? 26.812 2.258 -16.438 1 52.75 103 SER B CA 1
ATOM 5074 C C . SER B 1 103 ? 26.078 3.502 -16.922 1 52.75 103 SER B C 1
ATOM 5076 O O . SER B 1 103 ? 25.484 4.23 -16.125 1 52.75 103 SER B O 1
ATOM 5078 N N . ARG B 1 104 ? 26.062 3.688 -18.281 1 49.09 104 ARG B N 1
ATOM 5079 C CA . ARG B 1 104 ? 25.391 4.852 -18.875 1 49.09 104 ARG B CA 1
ATOM 5080 C C . ARG B 1 104 ? 23.875 4.734 -18.75 1 49.09 104 ARG B C 1
ATOM 5082 O O . ARG B 1 104 ? 23.203 5.723 -18.453 1 49.09 104 ARG B O 1
ATOM 5089 N N . ASP B 1 105 ? 23.469 3.488 -18.781 1 62.16 105 ASP B N 1
ATOM 5090 C CA . ASP B 1 105 ? 22.047 3.25 -18.656 1 62.16 105 ASP B CA 1
ATOM 5091 C C . ASP B 1 105 ? 21.562 3.459 -17.219 1 62.16 105 ASP B C 1
ATOM 5093 O O . ASP B 1 105 ? 20.484 4.012 -17 1 62.16 105 ASP B O 1
ATOM 5097 N N . GLY B 1 106 ? 22.531 3.186 -16.422 1 74.69 106 GLY B N 1
ATOM 5098 C CA . GLY B 1 106 ? 22.203 3.385 -15.016 1 74.69 106 GLY B CA 1
ATOM 5099 C C . GLY B 1 106 ? 22.125 4.848 -14.617 1 74.69 106 GLY B C 1
ATOM 5100 O O . GLY B 1 106 ? 21.234 5.242 -13.859 1 74.69 106 GLY B O 1
ATOM 5101 N N . GLU B 1 107 ? 22.984 5.645 -15.266 1 80.69 107 GLU B N 1
ATOM 5102 C CA . GLU B 1 107 ? 23 7.074 -14.969 1 80.69 107 GLU B CA 1
ATOM 5103 C C . GLU B 1 107 ? 21.781 7.77 -15.57 1 80.69 107 GLU B C 1
ATOM 5105 O O . GLU B 1 107 ? 21.219 8.688 -14.961 1 80.69 107 GLU B O 1
ATOM 5110 N N . ARG B 1 108 ? 21.469 7.34 -16.703 1 82.38 108 ARG B N 1
ATOM 5111 C CA . ARG B 1 108 ? 20.297 7.922 -17.344 1 82.38 108 ARG B CA 1
ATOM 5112 C C . ARG B 1 108 ? 19.031 7.602 -16.562 1 82.38 108 ARG B C 1
ATOM 5114 O O . ARG B 1 108 ? 18.141 8.445 -16.453 1 82.38 108 ARG B O 1
ATOM 5121 N N . ASP B 1 109 ? 18.984 6.438 -16.078 1 86.69 109 ASP B N 1
ATOM 5122 C CA . ASP B 1 109 ? 17.828 6.035 -15.281 1 86.69 109 ASP B CA 1
ATOM 5123 C C . ASP B 1 109 ? 17.734 6.871 -14 1 86.69 109 ASP B C 1
ATOM 5125 O O . ASP B 1 109 ? 16.625 7.211 -13.562 1 86.69 109 ASP B O 1
ATOM 5129 N N . LEU B 1 110 ? 18.891 7.176 -13.539 1 91.25 110 LEU B N 1
ATOM 5130 C CA . LEU B 1 110 ? 18.906 7.98 -12.32 1 91.25 110 LEU B CA 1
ATOM 5131 C C . LEU B 1 110 ? 18.344 9.375 -12.586 1 91.25 110 LEU B C 1
ATOM 5133 O O . LEU B 1 110 ? 17.562 9.898 -11.789 1 91.25 110 LEU B O 1
ATOM 5137 N N . ARG B 1 111 ? 18.766 9.984 -13.695 1 91.56 111 ARG B N 1
ATOM 5138 C CA . ARG B 1 111 ? 18.281 11.32 -14.055 1 91.56 111 ARG B CA 1
ATOM 5139 C C . ARG B 1 111 ? 16.781 11.312 -14.328 1 91.56 111 ARG B C 1
ATOM 5141 O O . ARG B 1 111 ? 16.078 12.266 -13.984 1 91.56 111 ARG B O 1
ATOM 5148 N N . THR B 1 112 ? 16.344 10.258 -14.867 1 91.44 112 THR B N 1
ATOM 5149 C CA . THR B 1 112 ? 14.922 10.117 -15.117 1 91.44 112 THR B CA 1
ATOM 5150 C C . THR B 1 112 ? 14.141 10.023 -13.812 1 91.44 112 THR B C 1
ATOM 5152 O O . THR B 1 112 ? 13.094 10.641 -13.656 1 91.44 112 THR B O 1
ATOM 5155 N N . MET B 1 113 ? 14.641 9.242 -12.914 1 94.5 113 MET B N 1
ATOM 5156 C CA . MET B 1 113 ? 13.992 9.125 -11.609 1 94.5 113 MET B CA 1
ATOM 5157 C C . MET B 1 113 ? 13.938 10.477 -10.906 1 94.5 113 MET B C 1
ATOM 5159 O O . MET B 1 113 ? 12.922 10.836 -10.312 1 94.5 113 MET B O 1
ATOM 5163 N N . GLN B 1 114 ? 15.023 11.188 -10.977 1 95.81 114 GLN B N 1
ATOM 5164 C CA . GLN B 1 114 ? 15.078 12.5 -10.336 1 95.81 114 GLN B CA 1
ATOM 5165 C C . GLN B 1 114 ? 14.078 13.461 -10.961 1 95.81 114 GLN B C 1
ATOM 5167 O O . GLN B 1 114 ? 13.414 14.227 -10.258 1 95.81 114 GLN B O 1
ATOM 5172 N N . ALA B 1 115 ? 14 13.398 -12.242 1 95.88 115 ALA B N 1
ATOM 5173 C CA . ALA B 1 115 ? 13 14.219 -12.93 1 95.88 115 ALA B CA 1
ATOM 5174 C C . ALA B 1 115 ? 11.586 13.836 -12.5 1 95.88 115 ALA B C 1
ATOM 5176 O O . ALA B 1 115 ? 10.742 14.711 -12.289 1 95.88 115 ALA B O 1
ATOM 5177 N N . MET B 1 116 ? 11.352 12.562 -12.398 1 95.69 116 MET B N 1
ATOM 5178 C CA . MET B 1 116 ? 10.039 12.078 -11.984 1 95.69 116 MET B CA 1
ATOM 5179 C C . MET B 1 116 ? 9.695 12.57 -10.578 1 95.69 116 MET B C 1
ATOM 5181 O O . MET B 1 116 ? 8.555 12.953 -10.312 1 95.69 116 MET B O 1
ATOM 5185 N N . ILE B 1 117 ? 10.656 12.586 -9.711 1 96.94 117 ILE B N 1
ATOM 5186 C CA . ILE B 1 117 ? 10.438 13.031 -8.336 1 96.94 117 ILE B CA 1
ATOM 5187 C C . ILE B 1 117 ? 10.023 14.5 -8.328 1 96.94 117 ILE B C 1
ATOM 5189 O O . ILE B 1 117 ? 9.078 14.883 -7.641 1 96.94 117 ILE B O 1
ATOM 5193 N N . LEU B 1 118 ? 10.719 15.258 -9.109 1 95.81 118 LEU B N 1
ATOM 5194 C CA . LEU B 1 118 ? 10.422 16.688 -9.164 1 95.81 118 LEU B CA 1
ATOM 5195 C C . LEU B 1 118 ? 9.039 16.938 -9.75 1 95.81 118 LEU B C 1
ATOM 5197 O O . LEU B 1 118 ? 8.281 17.75 -9.234 1 95.81 118 LEU B O 1
ATOM 5201 N N . LEU B 1 119 ? 8.719 16.234 -10.781 1 94.56 119 LEU B N 1
ATOM 5202 C CA . LEU B 1 119 ? 7.402 16.391 -11.398 1 94.56 119 LEU B CA 1
ATOM 5203 C C . LEU B 1 119 ? 6.301 15.891 -10.477 1 94.56 119 LEU B C 1
ATOM 5205 O O . LEU B 1 119 ? 5.227 16.5 -10.398 1 94.56 119 LEU B O 1
ATOM 5209 N N . MET B 1 120 ? 6.582 14.836 -9.844 1 94.44 120 MET B N 1
ATOM 5210 C CA . MET B 1 120 ? 5.633 14.32 -8.867 1 94.44 120 MET B CA 1
ATOM 5211 C C . MET B 1 120 ? 5.379 15.336 -7.762 1 94.44 120 MET B C 1
ATOM 5213 O O . MET B 1 120 ? 4.234 15.531 -7.344 1 94.44 120 MET B O 1
ATOM 5217 N N . ALA B 1 121 ? 6.41 15.969 -7.293 1 92.31 121 ALA B N 1
ATOM 5218 C CA . ALA B 1 121 ? 6.277 16.969 -6.246 1 92.31 121 ALA B CA 1
ATOM 5219 C C . ALA B 1 121 ? 5.422 18.141 -6.715 1 92.31 121 ALA B C 1
ATOM 5221 O O . ALA B 1 121 ? 4.559 18.625 -5.977 1 92.31 121 ALA B O 1
ATOM 5222 N N . LEU B 1 122 ? 5.645 18.516 -7.91 1 92.25 122 LEU B N 1
ATOM 5223 C CA . LEU B 1 122 ? 4.875 19.641 -8.461 1 92.25 122 LEU B CA 1
ATOM 5224 C C . LEU B 1 122 ? 3.42 19.234 -8.68 1 92.25 122 LEU B C 1
ATOM 5226 O O . LEU B 1 122 ? 2.508 20.016 -8.445 1 92.25 122 LEU B O 1
ATOM 5230 N N . GLY B 1 123 ? 3.242 18.078 -9.156 1 92 123 GLY B N 1
ATOM 5231 C CA . GLY B 1 123 ? 1.892 17.625 -9.445 1 92 123 GLY B CA 1
ATOM 5232 C C . GLY B 1 123 ? 1.091 17.312 -8.195 1 92 123 GLY B C 1
ATOM 5233 O O . GLY B 1 123 ? -0.125 17.516 -8.164 1 92 123 GLY B O 1
ATOM 5234 N N . THR B 1 124 ? 1.676 16.859 -7.168 1 92.69 124 THR B N 1
ATOM 5235 C CA . THR B 1 124 ? 1.023 16.406 -5.949 1 92.69 124 THR B CA 1
ATOM 5236 C C . THR B 1 124 ? 0.381 17.562 -5.203 1 92.69 124 THR B C 1
ATOM 5238 O O . THR B 1 124 ? -0.716 17.438 -4.656 1 92.69 124 THR B O 1
ATOM 5241 N N . TRP B 1 125 ? 1.018 18.719 -5.195 1 92.25 125 TRP B N 1
ATOM 5242 C CA . TRP B 1 125 ? 0.601 19.797 -4.293 1 92.25 125 TRP B CA 1
ATOM 5243 C C . TRP B 1 125 ? -0.21 20.844 -5.039 1 92.25 125 TRP B C 1
ATOM 5245 O O . TRP B 1 125 ? -0.727 21.781 -4.43 1 92.25 125 TRP B O 1
ATOM 5255 N N . ASN B 1 126 ? -0.322 20.734 -6.254 1 87.5 126 ASN B N 1
ATOM 5256 C CA . ASN B 1 126 ? -0.947 21.812 -7.016 1 87.5 126 ASN B CA 1
ATOM 5257 C C . ASN B 1 126 ? -2.287 21.375 -7.602 1 87.5 126 ASN B C 1
ATOM 5259 O O . ASN B 1 126 ? -3.064 20.688 -6.941 1 87.5 126 ASN B O 1
ATOM 5263 N N . ASN B 1 127 ? -2.551 21.734 -8.766 1 78.31 127 ASN B N 1
ATOM 5264 C CA . ASN B 1 127 ? -3.861 21.547 -9.375 1 78.31 127 ASN B CA 1
ATOM 5265 C C . ASN B 1 127 ? -4.27 20.078 -9.398 1 78.31 127 ASN B C 1
ATOM 5267 O O . ASN B 1 127 ? -3.414 19.188 -9.461 1 78.31 127 ASN B O 1
ATOM 5271 N N . ARG B 1 128 ? -5.578 19.906 -9.398 1 76.94 128 ARG B N 1
ATOM 5272 C CA . ARG B 1 128 ? -6.152 18.562 -9.344 1 76.94 128 ARG B CA 1
ATOM 5273 C C . ARG B 1 128 ? -5.746 17.75 -10.57 1 76.94 128 ARG B C 1
ATOM 5275 O O . ARG B 1 128 ? -5.496 16.547 -10.461 1 76.94 128 ARG B O 1
ATOM 5282 N N . ALA B 1 129 ? -5.734 18.344 -11.688 1 75.88 129 ALA B N 1
ATOM 5283 C CA . ALA B 1 129 ? -5.344 17.641 -12.898 1 75.88 129 ALA B CA 1
ATOM 5284 C C . ALA B 1 129 ? -3.916 17.109 -12.789 1 75.88 129 ALA B C 1
ATOM 5286 O O . ALA B 1 129 ? -3.621 16 -13.242 1 75.88 129 ALA B O 1
ATOM 5287 N N . LEU B 1 130 ? -3.121 17.938 -12.148 1 86.5 130 LEU B N 1
ATOM 5288 C CA . LEU B 1 130 ? -1.73 17.516 -12 1 86.5 130 LEU B CA 1
ATOM 5289 C C . LEU B 1 130 ? -1.601 16.406 -10.953 1 86.5 130 LEU B C 1
ATOM 5291 O O . LEU B 1 130 ? -0.668 15.609 -11.008 1 86.5 130 LEU B O 1
ATOM 5295 N N . LEU B 1 131 ? -2.613 16.422 -10.094 1 87.81 131 LEU B N 1
ATOM 5296 C CA . LEU B 1 131 ? -2.574 15.398 -9.055 1 87.81 131 LEU B CA 1
ATOM 5297 C C . LEU B 1 131 ? -2.738 14 -9.648 1 87.81 131 LEU B C 1
ATOM 5299 O O . LEU B 1 131 ? -2.045 13.062 -9.25 1 87.81 131 LEU B O 1
ATOM 5303 N N . ARG B 1 132 ? -3.619 13.773 -10.555 1 85.94 132 ARG B N 1
ATOM 5304 C CA . ARG B 1 132 ? -3.809 12.492 -11.227 1 85.94 132 ARG B CA 1
ATOM 5305 C C . ARG B 1 132 ? -2.523 12.039 -11.922 1 85.94 132 ARG B C 1
ATOM 5307 O O . ARG B 1 132 ? -2.16 10.867 -11.852 1 85.94 132 ARG B O 1
ATOM 5314 N N . ASP B 1 133 ? -1.92 13.055 -12.562 1 88.06 133 ASP B N 1
ATOM 5315 C CA . ASP B 1 133 ? -0.656 12.75 -13.227 1 88.06 133 ASP B CA 1
ATOM 5316 C C . ASP B 1 133 ? 0.42 12.367 -12.219 1 88.06 133 ASP B C 1
ATOM 5318 O O . ASP B 1 133 ? 1.277 11.531 -12.5 1 88.06 133 ASP B O 1
ATOM 5322 N N . ALA B 1 134 ? 0.398 13.07 -11.117 1 92.19 134 ALA B N 1
ATOM 5323 C CA . ALA B 1 134 ? 1.374 12.773 -10.07 1 92.19 134 ALA B CA 1
ATOM 5324 C C . ALA B 1 134 ? 1.231 11.336 -9.578 1 92.19 134 ALA B C 1
ATOM 5326 O O . ALA B 1 134 ? 2.23 10.664 -9.32 1 92.19 134 ALA B O 1
ATOM 5327 N N . PHE B 1 135 ? -0.011 10.82 -9.508 1 89.75 135 PHE B N 1
ATOM 5328 C CA . PHE B 1 135 ? -0.231 9.453 -9.062 1 89.75 135 PHE B CA 1
ATOM 5329 C C . PHE B 1 135 ? 0.238 8.461 -10.125 1 89.75 135 PHE B C 1
ATOM 5331 O O . PHE B 1 135 ? 0.786 7.406 -9.789 1 89.75 135 PHE B O 1
ATOM 5338 N N . ALA B 1 136 ? -0.034 8.812 -11.328 1 88.75 136 ALA B N 1
ATOM 5339 C CA . ALA B 1 136 ? 0.478 7.973 -12.414 1 88.75 136 ALA B CA 1
ATOM 5340 C C . ALA B 1 136 ? 2.002 7.906 -12.383 1 88.75 136 ALA B C 1
ATOM 5342 O O . ALA B 1 136 ? 2.584 6.824 -12.492 1 88.75 136 ALA B O 1
ATOM 5343 N N . THR B 1 137 ? 2.633 9.07 -12.18 1 92 137 THR B N 1
ATOM 5344 C CA . THR B 1 137 ? 4.086 9.156 -12.125 1 92 137 THR B CA 1
ATOM 5345 C C . THR B 1 137 ? 4.633 8.383 -10.93 1 92 137 THR B C 1
ATOM 5347 O O . THR B 1 137 ? 5.691 7.758 -11.016 1 92 137 THR B O 1
ATOM 5350 N N . ALA B 1 138 ? 3.891 8.453 -9.859 1 93.69 138 ALA B N 1
ATOM 5351 C CA . ALA B 1 138 ? 4.32 7.742 -8.656 1 93.69 138 ALA B CA 1
ATOM 5352 C C . ALA B 1 138 ? 4.379 6.238 -8.898 1 93.69 138 ALA B C 1
ATOM 5354 O O . ALA B 1 138 ? 5.301 5.562 -8.43 1 93.69 138 ALA B O 1
ATOM 5355 N N . GLY B 1 139 ? 3.377 5.727 -9.602 1 89.31 139 GLY B N 1
ATOM 5356 C CA . GLY B 1 139 ? 3.393 4.312 -9.938 1 89.31 139 GLY B CA 1
ATOM 5357 C C . GLY B 1 139 ? 4.566 3.924 -10.82 1 89.31 139 GLY B C 1
ATOM 5358 O O . GLY B 1 139 ? 5.207 2.896 -10.586 1 89.31 139 GLY B O 1
ATOM 5359 N N . GLN B 1 140 ? 4.895 4.719 -11.727 1 89.25 140 GLN B N 1
ATOM 5360 C CA . GLN B 1 140 ? 6.008 4.461 -12.633 1 89.25 140 GLN B CA 1
ATOM 5361 C C . GLN B 1 140 ? 7.344 4.562 -11.906 1 89.25 140 GLN B C 1
ATOM 5363 O O . GLN B 1 140 ? 8.258 3.777 -12.164 1 89.25 140 GLN B O 1
ATOM 5368 N N . LEU B 1 141 ? 7.438 5.57 -11.102 1 93.69 141 LEU B N 1
ATOM 5369 C CA . LEU B 1 141 ? 8.656 5.766 -10.328 1 93.69 141 LEU B CA 1
ATOM 5370 C C . LEU B 1 141 ? 8.922 4.566 -9.422 1 93.69 141 LEU B C 1
ATOM 5372 O O . LEU B 1 141 ? 10.062 4.109 -9.305 1 93.69 141 LEU B O 1
ATOM 5376 N N . ALA B 1 142 ? 7.883 4.105 -8.789 1 93.5 142 ALA B N 1
ATOM 5377 C CA . ALA B 1 142 ? 8.031 2.949 -7.906 1 93.5 142 ALA B CA 1
ATOM 5378 C C . ALA B 1 142 ? 8.57 1.743 -8.664 1 93.5 142 ALA B C 1
ATOM 5380 O O . ALA B 1 142 ? 9.422 1.009 -8.156 1 93.5 142 ALA B O 1
ATOM 5381 N N . LEU B 1 143 ? 8.062 1.523 -9.828 1 88.06 143 LEU B N 1
ATOM 5382 C CA . LEU B 1 143 ? 8.539 0.419 -10.648 1 88.06 143 LEU B CA 1
ATOM 5383 C C . LEU B 1 143 ? 10.023 0.584 -10.977 1 88.06 143 LEU B C 1
ATOM 5385 O O . LEU B 1 143 ? 10.781 -0.385 -10.93 1 88.06 143 LEU B O 1
ATOM 5389 N N . MET B 1 144 ? 10.438 1.778 -11.289 1 89.81 144 MET B N 1
ATOM 5390 C CA . MET B 1 144 ? 11.828 2.039 -11.633 1 89.81 144 MET B CA 1
ATOM 5391 C C . MET B 1 144 ? 12.742 1.804 -10.43 1 89.81 144 MET B C 1
ATOM 5393 O O . MET B 1 144 ? 13.852 1.291 -10.57 1 89.81 144 MET B O 1
ATOM 5397 N N . VAL B 1 145 ? 12.281 2.213 -9.297 1 93.31 145 VAL B N 1
ATOM 5398 C CA . VAL B 1 145 ? 13.055 2 -8.078 1 93.31 145 VAL B CA 1
ATOM 5399 C C . VAL B 1 145 ? 13.234 0.503 -7.84 1 93.31 145 VAL B C 1
ATOM 5401 O O . VAL B 1 145 ? 14.336 0.051 -7.512 1 93.31 145 VAL B O 1
ATOM 5404 N N . ARG B 1 146 ? 12.219 -0.268 -8.016 1 88.31 146 ARG B N 1
ATOM 5405 C CA . ARG B 1 146 ? 12.289 -1.713 -7.832 1 88.31 146 ARG B CA 1
ATOM 5406 C C . ARG B 1 146 ? 13.25 -2.352 -8.828 1 88.31 146 ARG B C 1
ATOM 5408 O O . ARG B 1 146 ? 14.039 -3.225 -8.461 1 88.31 146 ARG B O 1
ATOM 5415 N N . GLU B 1 147 ? 13.141 -1.898 -10.031 1 83.88 147 GLU B N 1
ATOM 5416 C CA . GLU B 1 147 ? 14.039 -2.41 -11.062 1 83.88 147 GLU B CA 1
ATOM 5417 C C . GLU B 1 147 ? 15.492 -2.09 -10.734 1 83.88 147 GLU B C 1
ATOM 5419 O O . GLU B 1 147 ? 16.375 -2.924 -10.938 1 83.88 147 GLU B O 1
ATOM 5424 N N . ASP B 1 148 ? 15.703 -0.935 -10.281 1 88.62 148 ASP B N 1
ATOM 5425 C CA . ASP B 1 148 ? 17.062 -0.528 -9.93 1 88.62 148 ASP B CA 1
ATOM 5426 C C . ASP B 1 148 ? 17.594 -1.335 -8.742 1 88.62 148 ASP B C 1
ATOM 5428 O O . ASP B 1 148 ? 18.766 -1.668 -8.68 1 88.62 148 ASP B O 1
ATOM 5432 N N . ASN B 1 149 ? 16.75 -1.57 -7.781 1 87.44 149 ASN B N 1
ATOM 5433 C CA . ASN B 1 149 ? 17.141 -2.365 -6.617 1 87.44 149 ASN B CA 1
ATOM 5434 C C . ASN B 1 149 ? 17.484 -3.797 -7.008 1 87.44 149 ASN B C 1
ATOM 5436 O O . ASN B 1 149 ? 18.344 -4.422 -6.383 1 87.44 149 ASN B O 1
ATOM 5440 N N . GLN B 1 150 ? 16.812 -4.316 -7.973 1 79 150 GLN B N 1
ATOM 5441 C CA . GLN B 1 150 ? 17.047 -5.688 -8.422 1 79 150 GLN B CA 1
ATOM 5442 C C . GLN B 1 150 ? 18.312 -5.781 -9.258 1 79 150 GLN B C 1
ATOM 5444 O O . GLN B 1 150 ? 19.016 -6.801 -9.227 1 79 150 GLN B O 1
ATOM 5449 N N . ALA B 1 151 ? 18.562 -4.715 -10 1 77.44 151 ALA B N 1
ATOM 5450 C CA . ALA B 1 151 ? 19.703 -4.715 -10.914 1 77.44 151 ALA B CA 1
ATOM 5451 C C . ALA B 1 151 ? 21.031 -4.668 -10.141 1 77.44 151 ALA B C 1
ATOM 5453 O O . ALA B 1 151 ? 21.984 -5.371 -10.492 1 77.44 151 ALA B O 1
ATOM 5454 N N . ALA B 1 152 ? 21.094 -3.793 -9.188 1 78.25 152 ALA B N 1
ATOM 5455 C CA . ALA B 1 152 ? 22.359 -3.646 -8.469 1 78.25 152 ALA B CA 1
ATOM 5456 C C . ALA B 1 152 ? 22.109 -3.338 -6.992 1 78.25 152 ALA B C 1
ATOM 5458 O O . ALA B 1 152 ? 21.219 -2.555 -6.652 1 78.25 152 ALA B O 1
ATOM 5459 N N . GLY B 1 153 ? 22.812 -4.074 -6.207 1 83.69 153 GLY B N 1
ATOM 5460 C CA . GLY B 1 153 ? 22.75 -3.744 -4.793 1 83.69 153 GLY B CA 1
ATOM 5461 C C . GLY B 1 153 ? 23.484 -2.459 -4.449 1 83.69 153 GLY B C 1
ATOM 5462 O O . GLY B 1 153 ? 24.234 -1.932 -5.27 1 83.69 153 GLY B O 1
ATOM 5463 N N . ASP B 1 154 ? 23.141 -1.926 -3.348 1 89.94 154 ASP B N 1
ATOM 5464 C CA . ASP B 1 154 ? 23.828 -0.723 -2.871 1 89.94 154 ASP B CA 1
ATOM 5465 C C . ASP B 1 154 ? 25.266 -1.028 -2.467 1 89.94 154 ASP B C 1
ATOM 5467 O O . ASP B 1 154 ? 25.562 -2.125 -1.99 1 89.94 154 ASP B O 1
ATOM 5471 N N . ARG B 1 155 ? 26.203 -0.116 -2.775 1 84.62 155 ARG B N 1
ATOM 5472 C CA . ARG B 1 155 ? 27.625 -0.348 -2.516 1 84.62 155 ARG B CA 1
ATOM 5473 C C . ARG B 1 155 ? 28.203 0.745 -1.624 1 84.62 155 ARG B C 1
ATOM 5475 O O . ARG B 1 155 ? 27.844 1.915 -1.748 1 84.62 155 ARG B O 1
ATOM 5482 N N . VAL B 1 156 ? 28.969 0.231 -0.66 1 81.5 156 VAL B N 1
ATOM 5483 C CA . VAL B 1 156 ? 29.75 1.175 0.131 1 81.5 156 VAL B CA 1
ATOM 5484 C C . VAL B 1 156 ? 31.109 1.396 -0.525 1 81.5 156 VAL B C 1
ATOM 5486 O O . VAL B 1 156 ? 31.844 0.441 -0.777 1 81.5 156 VAL B O 1
ATOM 5489 N N . VAL B 1 157 ? 31.266 2.574 -0.928 1 80.06 157 VAL B N 1
ATOM 5490 C CA . VAL B 1 157 ? 32.531 2.902 -1.572 1 80.06 157 VAL B CA 1
ATOM 5491 C C . VAL B 1 157 ? 33.625 3.143 -0.511 1 80.06 157 VAL B C 1
ATOM 5493 O O . VAL B 1 157 ? 33.531 4.105 0.258 1 80.06 157 VAL B O 1
ATOM 5496 N N . THR B 1 158 ? 34.375 2.195 -0.348 1 72.38 158 THR B N 1
ATOM 5497 C CA . THR B 1 158 ? 35.438 2.305 0.638 1 72.38 158 THR B CA 1
ATOM 5498 C C . THR B 1 158 ? 36.719 2.867 0.002 1 72.38 158 THR B C 1
ATOM 5500 O O . THR B 1 158 ? 37.625 3.271 0.707 1 72.38 158 THR B O 1
ATOM 5503 N N . SER B 1 159 ? 36.562 2.955 -1.312 1 71.19 159 SER B N 1
ATOM 5504 C CA . SER B 1 159 ? 37.75 3.441 -1.988 1 71.19 159 SER B CA 1
ATOM 5505 C C . SER B 1 159 ? 37.906 4.949 -1.812 1 71.19 159 SER B C 1
ATOM 5507 O O . SER B 1 159 ? 36.969 5.641 -1.436 1 71.19 159 SER B O 1
ATOM 5509 N N . GLY B 1 160 ? 39.031 5.453 -1.627 1 76.5 160 GLY B N 1
ATOM 5510 C CA . GLY B 1 160 ? 39.344 6.871 -1.578 1 76.5 160 GLY B CA 1
ATOM 5511 C C . GLY B 1 160 ? 38.906 7.625 -2.818 1 76.5 160 GLY B C 1
ATOM 5512 O O . GLY B 1 160 ? 39.281 8.773 -3.029 1 76.5 160 GLY B O 1
ATOM 5513 N N . ASN B 1 161 ? 37.969 7.051 -3.58 1 87.69 161 ASN B N 1
ATOM 5514 C CA . ASN B 1 161 ? 37.5 7.715 -4.801 1 87.69 161 ASN B CA 1
ATOM 5515 C C . ASN B 1 161 ? 36.219 8.508 -4.574 1 87.69 161 ASN B C 1
ATOM 5517 O O . ASN B 1 161 ? 35.125 7.926 -4.523 1 87.69 161 ASN B O 1
ATOM 5521 N N . TRP B 1 162 ? 36.344 9.773 -4.656 1 92.19 162 TRP B N 1
ATOM 5522 C CA . TRP B 1 162 ? 35.25 10.688 -4.344 1 92.19 162 TRP B CA 1
ATOM 5523 C C . TRP B 1 162 ? 34.156 10.609 -5.402 1 92.19 162 TRP B C 1
ATOM 5525 O O . TRP B 1 162 ? 32.969 10.641 -5.082 1 92.19 162 TRP B O 1
ATOM 5535 N N . ARG B 1 163 ? 34.531 10.508 -6.652 1 89.56 163 ARG B N 1
ATOM 5536 C CA . ARG B 1 163 ? 33.531 10.5 -7.734 1 89.56 163 ARG B CA 1
ATOM 5537 C C . ARG B 1 163 ? 32.688 9.234 -7.684 1 89.56 163 ARG B C 1
ATOM 5539 O O . ARG B 1 163 ? 31.484 9.289 -7.949 1 89.56 163 ARG B O 1
ATOM 5546 N N . GLU B 1 164 ? 33.281 8.195 -7.414 1 90.5 164 GLU B N 1
ATOM 5547 C CA . GLU B 1 164 ? 32.531 6.941 -7.27 1 90.5 164 GLU B CA 1
ATOM 5548 C C . GLU B 1 164 ? 31.609 7 -6.074 1 90.5 164 GLU B C 1
ATOM 5550 O O . GLU B 1 164 ? 30.484 6.473 -6.129 1 90.5 164 GLU B O 1
ATOM 5555 N N . TRP B 1 165 ? 32.125 7.625 -5.055 1 93 165 TRP B N 1
ATOM 5556 C CA . TRP B 1 165 ? 31.266 7.789 -3.871 1 93 165 TRP B CA 1
ATOM 5557 C C . TRP B 1 165 ? 30.047 8.648 -4.184 1 93 165 TRP B C 1
ATOM 5559 O O . TRP B 1 165 ? 28.938 8.328 -3.773 1 93 165 TRP B O 1
ATOM 5569 N N . VAL B 1 166 ? 30.281 9.719 -4.883 1 92.75 166 VAL B N 1
ATOM 5570 C CA . VAL B 1 166 ? 29.203 10.633 -5.23 1 92.75 166 VAL B CA 1
ATOM 5571 C C . VAL B 1 166 ? 28.141 9.898 -6.062 1 92.75 166 VAL B C 1
ATOM 5573 O O . VAL B 1 166 ? 26.938 10.109 -5.875 1 92.75 166 VAL B O 1
ATOM 5576 N N . ALA B 1 167 ? 28.562 9.086 -6.926 1 91.38 167 ALA B N 1
ATOM 5577 C CA . ALA B 1 167 ? 27.641 8.344 -7.773 1 91.38 167 ALA B CA 1
ATOM 5578 C C . ALA B 1 167 ? 26.812 7.371 -6.949 1 91.38 167 ALA B C 1
ATOM 5580 O O . ALA B 1 167 ? 25.594 7.281 -7.125 1 91.38 167 ALA B O 1
ATOM 5581 N N . ALA B 1 168 ? 27.422 6.695 -6.07 1 92.81 168 ALA B N 1
ATOM 5582 C CA . ALA B 1 168 ? 26.719 5.73 -5.227 1 92.81 168 ALA B CA 1
ATOM 5583 C C . ALA B 1 168 ? 25.781 6.434 -4.262 1 92.81 168 ALA B C 1
ATOM 5585 O O . ALA B 1 168 ? 24.641 6 -4.074 1 92.81 168 ALA B O 1
ATOM 5586 N N . GLU B 1 169 ? 26.281 7.551 -3.668 1 94.56 169 GLU B N 1
ATOM 5587 C CA . GLU B 1 169 ? 25.469 8.312 -2.723 1 94.56 169 GLU B CA 1
ATOM 5588 C C . GLU B 1 169 ? 24.281 8.977 -3.422 1 94.56 169 GLU B C 1
ATOM 5590 O O . GLU B 1 169 ? 23.188 9.07 -2.854 1 94.56 169 GLU B O 1
ATOM 5595 N N . SER B 1 170 ? 24.516 9.43 -4.637 1 94.44 170 SER B N 1
ATOM 5596 C CA . SER B 1 170 ? 23.438 10.047 -5.402 1 94.44 170 SER B CA 1
ATOM 5597 C C . SER B 1 170 ? 22.328 9.047 -5.695 1 94.44 170 SER B C 1
ATOM 5599 O O . SER B 1 170 ? 21.141 9.383 -5.602 1 94.44 170 SER B O 1
ATOM 5601 N N . ARG B 1 171 ? 22.719 7.898 -6.059 1 94.69 171 ARG B N 1
ATOM 5602 C CA . ARG B 1 171 ? 21.75 6.84 -6.344 1 94.69 171 ARG B CA 1
ATOM 5603 C C . ARG B 1 171 ? 20.969 6.465 -5.09 1 94.69 171 ARG B C 1
ATOM 5605 O O . ARG B 1 171 ? 19.734 6.359 -5.129 1 94.69 171 ARG B O 1
ATOM 5612 N N . ARG B 1 172 ? 21.625 6.328 -4.066 1 95.88 172 ARG B N 1
ATOM 5613 C CA . ARG B 1 172 ? 21.016 5.988 -2.783 1 95.88 172 ARG B CA 1
ATOM 5614 C C . ARG B 1 172 ? 20.047 7.078 -2.328 1 95.88 172 ARG B C 1
ATOM 5616 O O . ARG B 1 172 ? 18.906 6.785 -1.965 1 95.88 172 ARG B O 1
ATOM 5623 N N . ARG B 1 173 ? 20.484 8.273 -2.342 1 96.38 173 ARG B N 1
ATOM 5624 C CA . ARG B 1 173 ? 19.672 9.406 -1.902 1 96.38 173 ARG B CA 1
ATOM 5625 C C . ARG B 1 173 ? 18.422 9.547 -2.764 1 96.38 173 ARG B C 1
ATOM 5627 O O . ARG B 1 173 ? 17.328 9.828 -2.25 1 96.38 173 ARG B O 1
ATOM 5634 N N . THR B 1 174 ? 18.594 9.344 -4.059 1 97 174 THR B N 1
ATOM 5635 C CA . THR B 1 174 ? 17.469 9.469 -4.969 1 97 174 THR B CA 1
ATOM 5636 C C . THR B 1 174 ? 16.391 8.445 -4.633 1 97 174 THR B C 1
ATOM 5638 O O . THR B 1 174 ? 15.203 8.781 -4.57 1 97 174 THR B O 1
ATOM 5641 N N . LYS B 1 175 ? 16.75 7.211 -4.402 1 97.5 175 LYS B N 1
ATOM 5642 C CA . LYS B 1 175 ? 15.797 6.152 -4.082 1 97.5 175 LYS B CA 1
ATOM 5643 C C . LYS B 1 175 ? 15.133 6.402 -2.73 1 97.5 175 LYS B C 1
ATOM 5645 O O . LYS B 1 175 ? 13.93 6.176 -2.572 1 97.5 175 LYS B O 1
ATOM 5650 N N . LEU B 1 176 ? 15.891 6.91 -1.797 1 98.19 176 LEU B N 1
ATOM 5651 C CA . LEU B 1 176 ? 15.344 7.164 -0.468 1 98.19 176 LEU B CA 1
ATOM 5652 C C . LEU B 1 176 ? 14.43 8.383 -0.477 1 98.19 176 LEU B C 1
ATOM 5654 O O . LEU B 1 176 ? 13.461 8.453 0.286 1 98.19 176 LEU B O 1
ATOM 5658 N N . VAL B 1 177 ? 14.758 9.352 -1.345 1 98.06 177 VAL B N 1
ATOM 5659 C CA . VAL B 1 177 ? 13.844 10.477 -1.523 1 98.06 177 VAL B CA 1
ATOM 5660 C C . VAL B 1 177 ? 12.539 9.992 -2.145 1 98.06 177 VAL B C 1
ATOM 5662 O O . VAL B 1 177 ? 11.453 10.43 -1.753 1 98.06 177 VAL B O 1
ATOM 5665 N N . ALA B 1 178 ? 12.625 9.102 -3.107 1 97.94 178 ALA B N 1
ATOM 5666 C CA . ALA B 1 178 ? 11.43 8.523 -3.707 1 97.94 178 ALA B CA 1
ATOM 5667 C C . ALA B 1 178 ? 10.578 7.812 -2.656 1 97.94 178 ALA B C 1
ATOM 5669 O O . ALA B 1 178 ? 9.359 7.969 -2.625 1 97.94 178 ALA B O 1
ATOM 5670 N N . PHE B 1 179 ? 11.227 7.031 -1.781 1 97.88 179 PHE B N 1
ATOM 5671 C CA . PHE B 1 179 ? 10.555 6.352 -0.682 1 97.88 179 PHE B CA 1
ATOM 5672 C C . PHE B 1 179 ? 9.852 7.355 0.227 1 97.88 179 PHE B C 1
ATOM 5674 O O . PHE B 1 179 ? 8.688 7.18 0.573 1 97.88 179 PHE B O 1
ATOM 5681 N N . SER B 1 180 ? 10.562 8.398 0.606 1 98.06 180 SER B N 1
ATOM 5682 C CA . SER B 1 180 ? 10.008 9.406 1.51 1 98.06 180 SER B CA 1
ATOM 5683 C C . SER B 1 180 ? 8.82 10.125 0.882 1 98.06 180 SER B C 1
ATOM 5685 O O . SER B 1 180 ? 7.816 10.375 1.553 1 98.06 180 SER B O 1
ATOM 5687 N N . PHE B 1 181 ? 8.961 10.43 -0.355 1 97.12 181 PHE B N 1
ATOM 5688 C CA . PHE B 1 181 ? 7.879 11.133 -1.033 1 97.12 181 PHE B CA 1
AT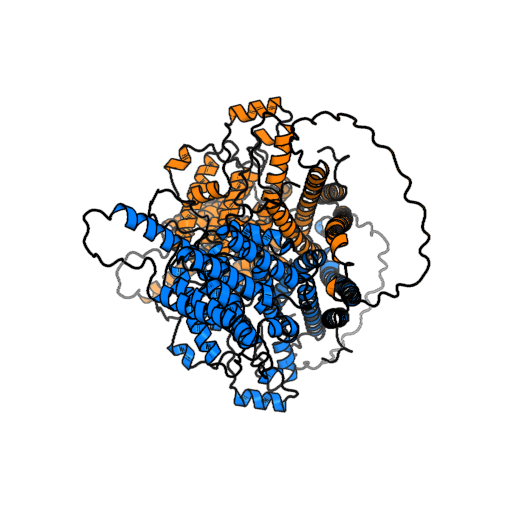OM 5689 C C . PHE B 1 181 ? 6.656 10.234 -1.183 1 97.12 181 PHE B C 1
ATOM 5691 O O . PHE B 1 181 ? 5.52 10.703 -1.126 1 97.12 181 PHE B O 1
ATOM 5698 N N . SER B 1 182 ? 6.906 8.961 -1.442 1 95.94 182 SER B N 1
ATOM 5699 C CA . SER B 1 182 ? 5.797 8.008 -1.468 1 95.94 182 SER B CA 1
ATOM 5700 C C . SER B 1 182 ? 5.02 8.031 -0.156 1 95.94 182 SER B C 1
ATOM 5702 O O . SER B 1 182 ? 3.789 7.949 -0.155 1 95.94 182 SER B O 1
ATOM 5704 N N . ASN B 1 183 ? 5.703 8.188 0.912 1 97 183 ASN B N 1
ATOM 5705 C CA . ASN B 1 183 ? 5.047 8.266 2.215 1 97 183 ASN B CA 1
ATOM 5706 C C . ASN B 1 183 ? 4.305 9.586 2.387 1 97 183 ASN B C 1
ATOM 5708 O O . ASN B 1 183 ? 3.26 9.633 3.041 1 97 183 ASN B O 1
ATOM 5712 N N . LEU B 1 184 ? 4.863 10.625 1.837 1 96.06 184 LEU B N 1
ATOM 5713 C CA . LEU B 1 184 ? 4.172 11.906 1.904 1 96.06 184 LEU B CA 1
ATOM 5714 C C . LEU B 1 184 ? 2.85 11.852 1.146 1 96.06 184 LEU B C 1
ATOM 5716 O O . LEU B 1 184 ? 1.868 12.477 1.557 1 96.06 184 LEU B O 1
ATOM 5720 N N . HIS B 1 185 ? 2.832 11.062 0.064 1 93.06 185 HIS B N 1
ATOM 5721 C CA . HIS B 1 185 ? 1.578 10.82 -0.642 1 93.06 185 HIS B CA 1
ATOM 5722 C C . HIS B 1 185 ? 0.559 10.141 0.263 1 93.06 185 HIS B C 1
ATOM 5724 O O . HIS B 1 185 ? -0.623 10.492 0.254 1 93.06 185 HIS B O 1
ATOM 5730 N N . SER B 1 186 ? 1.102 9.211 0.935 1 93.44 186 SER B N 1
ATOM 5731 C CA . SER B 1 186 ? 0.241 8.484 1.863 1 93.44 186 SER B CA 1
ATOM 5732 C C . SER B 1 186 ? -0.283 9.406 2.963 1 93.44 186 SER B C 1
ATOM 5734 O O . SER B 1 186 ? -1.452 9.32 3.348 1 93.44 186 SER B O 1
ATOM 5736 N N . ILE B 1 187 ? 0.511 10.289 3.439 1 94.31 187 ILE B N 1
ATOM 5737 C CA . ILE B 1 187 ? 0.15 11.203 4.512 1 94.31 187 ILE B CA 1
ATOM 5738 C C . ILE B 1 187 ? -0.878 12.211 4.008 1 94.31 187 ILE B C 1
ATOM 5740 O O . ILE B 1 187 ? -1.89 12.461 4.664 1 94.31 187 ILE B O 1
ATOM 5744 N N . ALA B 1 188 ? -0.681 12.695 2.842 1 92.81 188 ALA B N 1
ATOM 5745 C CA . ALA B 1 188 ? -1.517 13.773 2.312 1 92.81 188 ALA B CA 1
ATOM 5746 C C . ALA B 1 188 ? -2.867 13.234 1.844 1 92.81 188 ALA B C 1
ATOM 5748 O O . ALA B 1 188 ? -3.896 13.891 2.018 1 92.81 188 ALA B O 1
ATOM 5749 N N . TYR B 1 189 ? -2.873 12.07 1.281 1 89.94 189 TYR B N 1
ATOM 5750 C CA . TYR B 1 189 ? -4.086 11.648 0.587 1 89.94 189 TYR B CA 1
ATOM 5751 C C . TYR B 1 189 ? -4.598 10.328 1.142 1 89.94 189 TYR B C 1
ATOM 5753 O O . TYR B 1 189 ? -5.578 9.773 0.639 1 89.94 189 TYR B O 1
ATOM 5761 N N . ASN B 1 190 ? -3.945 9.82 2.184 1 89 190 ASN B N 1
ATOM 5762 C CA . ASN B 1 190 ? -4.336 8.594 2.867 1 89 190 ASN B CA 1
ATOM 5763 C C . ASN B 1 190 ? -4.383 7.41 1.907 1 89 190 ASN B C 1
ATOM 5765 O O . ASN B 1 190 ? -5.348 6.641 1.913 1 89 190 ASN B O 1
ATOM 5769 N N . VAL B 1 191 ? -3.396 7.316 1.009 1 90.38 191 VAL B N 1
ATOM 5770 C CA . VAL B 1 191 ? -3.246 6.223 0.055 1 90.38 191 VAL B CA 1
ATOM 5771 C C . VAL B 1 191 ? -2.094 5.32 0.485 1 90.38 191 VAL B C 1
ATOM 5773 O O . VAL B 1 191 ? -1.202 5.746 1.223 1 90.38 191 VAL B O 1
ATOM 5776 N N . PRO B 1 192 ? -2.18 4.055 0.088 1 91.5 192 PRO B N 1
ATOM 5777 C CA . PRO B 1 192 ? -1.033 3.207 0.417 1 91.5 192 PRO B CA 1
ATOM 5778 C C . PRO B 1 192 ? 0.269 3.707 -0.203 1 91.5 192 PRO B C 1
ATOM 5780 O O . PRO B 1 192 ? 0.282 4.133 -1.36 1 91.5 192 PRO B O 1
ATOM 5783 N N . PRO B 1 193 ? 1.286 3.717 0.634 1 94.19 193 PRO B N 1
ATOM 5784 C CA . PRO B 1 193 ? 2.57 4.121 0.054 1 94.19 193 PRO B CA 1
ATOM 5785 C C . PRO B 1 193 ? 3.002 3.221 -1.103 1 94.19 193 PRO B C 1
ATOM 5787 O O . PRO B 1 193 ? 2.873 1.996 -1.02 1 94.19 193 PRO B O 1
ATOM 5790 N N . LYS B 1 194 ? 3.502 3.807 -2.094 1 93.94 194 LYS B N 1
ATOM 5791 C CA . LYS B 1 194 ? 3.838 3.068 -3.309 1 93.94 194 LYS B CA 1
ATOM 5792 C C . LYS B 1 194 ? 5.145 2.301 -3.143 1 93.94 194 LYS B C 1
ATOM 5794 O O . LYS B 1 194 ? 5.395 1.328 -3.857 1 93.94 194 LYS B O 1
ATOM 5799 N N . ILE B 1 195 ? 6.008 2.766 -2.293 1 95.62 195 ILE B N 1
ATOM 5800 C CA . ILE B 1 195 ? 7.273 2.1 -2.008 1 95.62 195 ILE B CA 1
ATOM 5801 C C . ILE B 1 195 ? 7.328 1.704 -0.533 1 95.62 195 ILE B C 1
ATOM 5803 O O . ILE B 1 195 ? 7.176 2.551 0.349 1 95.62 195 ILE B O 1
ATOM 5807 N N . LEU B 1 196 ? 7.559 0.451 -0.322 1 94.31 196 LEU B N 1
ATOM 5808 C CA . LEU B 1 196 ? 7.574 -0.083 1.036 1 94.31 196 LEU B CA 1
ATOM 5809 C C . LEU B 1 196 ? 8.984 -0.025 1.624 1 94.31 196 LEU B C 1
ATOM 5811 O O . LEU B 1 196 ? 9.969 -0.002 0.884 1 94.31 196 LEU B O 1
ATOM 5815 N N . HIS B 1 197 ? 9.031 0.086 2.949 1 93.94 197 HIS B N 1
ATOM 5816 C CA . HIS B 1 197 ? 10.328 0.101 3.604 1 93.94 197 HIS B CA 1
ATOM 5817 C C . HIS B 1 197 ? 11.102 -1.188 3.334 1 93.94 197 HIS B C 1
ATOM 5819 O O . HIS B 1 197 ? 12.328 -1.179 3.252 1 93.94 197 HIS B O 1
ATOM 5825 N N . SER B 1 198 ? 10.383 -2.301 3.125 1 89.06 198 SER B N 1
ATOM 5826 C CA . SER B 1 198 ? 11.008 -3.594 2.869 1 89.06 198 SER B CA 1
ATOM 5827 C C . SER B 1 198 ? 11.703 -3.611 1.514 1 89.06 198 SER B C 1
ATOM 5829 O O . SER B 1 198 ? 12.617 -4.41 1.289 1 89.06 198 SER B O 1
ATOM 5831 N N . GLU B 1 199 ? 11.281 -2.748 0.65 1 90.06 199 GLU B N 1
ATOM 5832 C CA . GLU B 1 199 ? 11.875 -2.686 -0.682 1 90.06 199 GLU B CA 1
ATOM 5833 C C . GLU B 1 199 ? 13.188 -1.905 -0.665 1 90.06 199 GLU B C 1
ATOM 5835 O O . GLU B 1 199 ? 14.023 -2.064 -1.559 1 90.06 199 GLU B O 1
ATOM 5840 N N . VAL B 1 200 ? 13.352 -1.035 0.348 1 94.19 200 VAL B N 1
ATOM 5841 C CA . VAL B 1 200 ? 14.547 -0.202 0.406 1 94.19 200 VAL B CA 1
ATOM 5842 C C . VAL B 1 200 ? 15.367 -0.562 1.641 1 94.19 200 VAL B C 1
ATOM 5844 O O . VAL B 1 200 ? 16.297 0.16 2.008 1 94.19 200 VAL B O 1
ATOM 5847 N N . GLU B 1 201 ? 15.102 -1.595 2.236 1 91.38 201 GLU B N 1
ATOM 5848 C CA . GLU B 1 201 ? 15.703 -1.948 3.518 1 91.38 201 GLU B CA 1
ATOM 5849 C C . GLU B 1 201 ? 17.188 -2.287 3.355 1 91.38 201 GLU B C 1
ATOM 5851 O O . GLU B 1 201 ? 17.969 -2.117 4.289 1 91.38 201 GLU B O 1
ATOM 5856 N N . ASP B 1 202 ? 17.578 -2.707 2.162 1 91.62 202 ASP B N 1
ATOM 5857 C CA . ASP B 1 202 ? 18.953 -3.127 1.94 1 91.62 202 ASP B CA 1
ATOM 5858 C C . ASP B 1 202 ? 19.828 -1.937 1.568 1 91.62 202 ASP B C 1
ATOM 5860 O O . ASP B 1 202 ? 21.062 -2.07 1.471 1 91.62 202 ASP B O 1
ATOM 5864 N N . LEU B 1 203 ? 19.234 -0.79 1.416 1 95.81 203 LEU B N 1
ATOM 5865 C CA . LEU B 1 203 ? 20.031 0.415 1.179 1 95.81 203 LEU B CA 1
ATOM 5866 C C . LEU B 1 203 ? 20.672 0.908 2.471 1 95.81 203 LEU B C 1
ATOM 5868 O O . LEU B 1 203 ? 20.125 0.694 3.559 1 95.81 203 LEU B O 1
ATOM 5872 N N . TYR B 1 204 ? 21.812 1.514 2.293 1 95.12 204 TYR B N 1
ATOM 5873 C CA . TYR B 1 204 ? 22.438 2.15 3.441 1 95.12 204 TYR B CA 1
ATOM 5874 C C . TYR B 1 204 ? 21.797 3.5 3.74 1 95.12 204 TYR B C 1
ATOM 5876 O O . TYR B 1 204 ? 21.25 4.145 2.844 1 95.12 204 TYR B O 1
ATOM 5884 N N . LEU B 1 205 ? 21.828 3.889 5.008 1 94.56 205 LEU B N 1
ATOM 5885 C CA . LEU B 1 205 ? 21.375 5.234 5.355 1 94.56 205 LEU B CA 1
ATOM 5886 C C . LEU B 1 205 ? 22.312 6.285 4.762 1 94.56 205 LEU B C 1
ATOM 5888 O O . LEU B 1 205 ? 23.531 6.074 4.688 1 94.56 205 LEU B O 1
ATOM 5892 N N . PRO B 1 206 ? 21.75 7.387 4.285 1 93.5 206 PRO B N 1
ATOM 5893 C CA . PRO B 1 206 ? 22.578 8.414 3.645 1 93.5 206 PRO B CA 1
ATOM 5894 C C . PRO B 1 206 ? 23.625 8.992 4.582 1 93.5 206 PRO B C 1
ATOM 5896 O O . PRO B 1 206 ? 23.406 9.094 5.789 1 93.5 206 PRO B O 1
ATOM 5899 N N . SER B 1 207 ? 24.703 9.414 4.012 1 91.19 207 SER B N 1
ATOM 5900 C CA . SER B 1 207 ? 25.797 10.039 4.75 1 91.19 207 SER B CA 1
ATOM 5901 C C . SER B 1 207 ? 25.422 11.445 5.207 1 91.19 207 SER B C 1
ATOM 5903 O O . SER B 1 207 ? 24.469 12.039 4.699 1 91.19 207 SER B O 1
ATOM 5905 N N . PRO B 1 208 ? 26.109 11.93 6.207 1 89.62 208 PRO B N 1
ATOM 5906 C CA . PRO B 1 208 ? 25.844 13.289 6.684 1 89.62 208 PRO B CA 1
ATOM 5907 C C . PRO B 1 208 ? 25.969 14.336 5.586 1 89.62 208 PRO B C 1
ATOM 5909 O O . PRO B 1 208 ? 26.656 14.109 4.582 1 89.62 208 PRO B O 1
ATOM 5912 N N . GLU B 1 209 ? 25.344 15.477 5.848 1 89.75 209 GLU B N 1
ATOM 5913 C CA . GLU B 1 209 ? 25.328 16.547 4.859 1 89.75 209 GLU B CA 1
ATOM 5914 C C . GLU B 1 209 ? 26.734 17.125 4.656 1 89.75 209 GLU B C 1
ATOM 5916 O O . GLU B 1 209 ? 27.047 17.625 3.574 1 89.75 209 GLU B O 1
ATOM 5921 N N . SER B 1 210 ? 27.594 17.031 5.684 1 88.94 210 SER B N 1
ATOM 5922 C CA . SER B 1 210 ? 28.969 17.531 5.566 1 88.94 210 SER B CA 1
ATOM 5923 C C . SER B 1 210 ? 29.734 16.781 4.484 1 88.94 210 SER B C 1
ATOM 5925 O O . SER B 1 210 ? 30.531 17.375 3.758 1 88.94 210 SER B O 1
ATOM 5927 N N . HIS B 1 211 ? 29.453 15.477 4.344 1 90.06 211 HIS B N 1
ATOM 5928 C CA . HIS B 1 211 ? 30.094 14.68 3.297 1 90.06 211 HIS B CA 1
ATOM 5929 C C . HIS B 1 211 ? 29.516 15.023 1.926 1 90.06 211 HIS B C 1
ATOM 5931 O O . HIS B 1 211 ? 30.266 15.195 0.959 1 90.06 211 HIS B O 1
ATOM 5937 N N . TRP B 1 212 ? 28.25 15.18 1.86 1 92.19 212 TRP B N 1
ATOM 5938 C CA . TRP B 1 212 ? 27.516 15.344 0.61 1 92.19 212 TRP B CA 1
ATOM 5939 C C . TRP B 1 212 ? 27.797 16.703 -0.006 1 92.19 212 TRP B C 1
ATOM 5941 O O . TRP B 1 212 ? 27.859 16.844 -1.23 1 92.19 212 TRP B O 1
ATOM 5951 N N . ARG B 1 213 ? 28 17.641 0.796 1 90.56 213 ARG B N 1
ATOM 5952 C CA . ARG B 1 213 ? 28.172 19.016 0.317 1 90.56 213 ARG B CA 1
ATOM 5953 C C . ARG B 1 213 ? 29.641 19.328 0.108 1 90.56 213 ARG B C 1
ATOM 5955 O O . ARG B 1 213 ? 30 20.453 -0.259 1 90.56 213 ARG B O 1
ATOM 5962 N N . ALA B 1 214 ? 30.484 18.328 0.32 1 92.06 214 ALA B N 1
ATOM 5963 C CA . ALA B 1 214 ? 31.906 18.547 0.105 1 92.06 214 ALA B CA 1
ATOM 5964 C C . ALA B 1 214 ? 32.219 18.844 -1.363 1 92.06 214 ALA B C 1
ATOM 5966 O O . ALA B 1 214 ? 31.688 18.172 -2.254 1 92.06 214 ALA B O 1
ATOM 5967 N N . ASP B 1 215 ? 33.031 19.812 -1.669 1 90.25 215 ASP B N 1
ATOM 5968 C CA . ASP B 1 215 ? 33.281 20.281 -3.031 1 90.25 215 ASP B CA 1
ATOM 5969 C C . ASP B 1 215 ? 34.469 19.562 -3.652 1 90.25 215 ASP B C 1
ATOM 5971 O O . ASP B 1 215 ? 34.875 19.875 -4.77 1 90.25 215 ASP B O 1
ATOM 5975 N N . GLY B 1 216 ? 34.969 18.688 -2.99 1 91.5 216 GLY B N 1
ATOM 5976 C CA . GLY B 1 216 ? 36.125 17.984 -3.537 1 91.5 216 GLY B CA 1
ATOM 5977 C C . GLY B 1 216 ? 36.531 16.781 -2.711 1 91.5 216 GLY B C 1
ATOM 5978 O O . GLY B 1 216 ? 35.969 16.531 -1.641 1 91.5 216 GLY B O 1
ATOM 5979 N N . SER B 1 217 ? 37.5 16.109 -3.268 1 92.56 217 SER B N 1
ATOM 5980 C CA . SER B 1 217 ? 37.969 14.867 -2.643 1 92.56 217 SER B CA 1
ATOM 5981 C C . SER B 1 217 ? 38.594 15.148 -1.287 1 92.56 217 SER B C 1
ATOM 5983 O O . SER B 1 217 ? 38.375 14.406 -0.325 1 92.56 217 SER B O 1
ATOM 5985 N N . ASP B 1 218 ? 39.312 16.219 -1.243 1 92.62 218 ASP B N 1
ATOM 5986 C CA . ASP B 1 218 ? 40.031 16.531 -0.002 1 92.62 218 ASP B CA 1
ATOM 5987 C C . ASP B 1 218 ? 39.031 16.922 1.102 1 92.62 218 ASP B C 1
ATOM 5989 O O . ASP B 1 218 ? 39.156 16.469 2.24 1 92.62 218 ASP B O 1
ATOM 5993 N N . ALA B 1 219 ? 38.156 17.781 0.739 1 93.19 219 ALA B N 1
ATOM 5994 C CA . ALA B 1 219 ? 37.156 18.203 1.705 1 93.19 219 ALA B CA 1
ATOM 5995 C C . ALA B 1 219 ? 36.312 17.031 2.164 1 93.19 219 ALA B C 1
ATOM 5997 O O . ALA B 1 219 ? 35.906 16.953 3.328 1 93.19 219 ALA B O 1
ATOM 5998 N N . TRP B 1 220 ? 36.062 16.188 1.213 1 92.81 220 TRP B N 1
ATOM 5999 C CA . TRP B 1 220 ? 35.281 14.992 1.492 1 92.81 220 TRP B CA 1
ATOM 6000 C C . TRP B 1 220 ? 36 14.078 2.465 1 92.81 220 TRP B C 1
ATOM 6002 O O . TRP B 1 220 ? 35.406 13.594 3.436 1 92.81 220 TRP B O 1
ATOM 6012 N N . GLU B 1 221 ? 37.25 13.867 2.242 1 90.62 221 GLU B N 1
ATOM 6013 C CA . GLU B 1 221 ? 38.031 13.016 3.119 1 90.62 221 GLU B CA 1
ATOM 6014 C C . GLU B 1 221 ? 38.188 13.625 4.512 1 90.62 221 GLU B C 1
ATOM 6016 O O . GLU B 1 221 ? 38.188 12.906 5.512 1 90.62 221 GLU B O 1
ATOM 6021 N N . ALA B 1 222 ? 38.281 14.867 4.531 1 90.19 222 ALA B N 1
ATOM 6022 C CA . ALA B 1 222 ? 38.406 15.555 5.812 1 90.19 222 ALA B CA 1
ATOM 6023 C C . ALA B 1 222 ? 37.094 15.406 6.621 1 90.19 222 ALA B C 1
ATOM 6025 O O . ALA B 1 222 ? 37.156 15.203 7.836 1 90.19 222 ALA B O 1
ATOM 6026 N N . ALA B 1 223 ? 36.031 15.57 5.918 1 88.75 223 ALA B N 1
ATOM 6027 C CA . ALA B 1 223 ? 34.719 15.438 6.574 1 88.75 223 ALA B CA 1
ATOM 6028 C C . ALA B 1 223 ? 34.531 14.023 7.098 1 88.75 223 ALA B C 1
ATOM 6030 O O . ALA B 1 223 ? 34 13.828 8.195 1 88.75 223 ALA B O 1
ATOM 6031 N N . ARG B 1 224 ? 34.906 13.078 6.352 1 87.81 224 ARG B N 1
ATOM 6032 C CA . ARG B 1 224 ? 34.75 11.672 6.719 1 87.81 224 ARG B CA 1
ATOM 6033 C C . ARG B 1 224 ? 35.594 11.328 7.93 1 87.81 224 ARG B C 1
ATOM 6035 O O . ARG B 1 224 ? 35.188 10.531 8.781 1 87.81 224 ARG B O 1
ATOM 6042 N N . ARG B 1 225 ? 36.75 11.836 7.926 1 85.5 225 ARG B N 1
ATOM 6043 C CA . ARG B 1 225 ? 37.625 11.594 9.047 1 85.5 225 ARG B CA 1
ATOM 6044 C C . ARG B 1 225 ? 37.062 12.195 10.336 1 85.5 225 ARG B C 1
ATOM 6046 O O . ARG B 1 225 ? 37.25 11.625 11.414 1 85.5 225 ARG B O 1
ATOM 6053 N N . LYS B 1 226 ? 36.5 13.234 10.164 1 82.94 226 LYS B N 1
ATOM 6054 C CA . LYS B 1 226 ? 35.938 13.938 11.32 1 82.94 226 LYS B CA 1
ATOM 6055 C C . LYS B 1 226 ? 34.719 13.203 11.883 1 82.94 226 LYS B C 1
ATOM 6057 O O . LYS B 1 226 ? 34.594 13.047 13.094 1 82.94 226 LYS B O 1
ATOM 6062 N N . ASP B 1 227 ? 33.812 12.836 10.992 1 78.81 227 ASP B N 1
ATOM 6063 C CA . ASP B 1 227 ? 32.531 12.289 11.406 1 78.81 227 ASP B CA 1
ATOM 6064 C C . ASP B 1 227 ? 32.625 10.789 11.68 1 78.81 227 ASP B C 1
ATOM 6066 O O . ASP B 1 227 ? 31.812 10.227 12.414 1 78.81 227 ASP B O 1
ATOM 6070 N N . GLY B 1 228 ? 33.656 10.172 11.32 1 70.88 228 GLY B N 1
ATOM 6071 C CA . GLY B 1 228 ? 33.719 8.719 11.383 1 70.88 228 GLY B CA 1
ATOM 6072 C C . GLY B 1 228 ? 32.844 8.047 10.336 1 70.88 228 GLY B C 1
ATOM 6073 O O . GLY B 1 228 ? 31.922 8.664 9.789 1 70.88 228 GLY B O 1
ATOM 6074 N N . ILE B 1 229 ? 33.281 6.746 9.93 1 63.5 229 ILE B N 1
ATOM 6075 C CA . ILE B 1 229 ? 32.625 6.086 8.805 1 63.5 229 ILE B CA 1
ATOM 6076 C C . ILE B 1 229 ? 31.781 4.906 9.305 1 63.5 229 ILE B C 1
ATOM 6078 O O . ILE B 1 229 ? 32.312 4.008 9.969 1 63.5 229 ILE B O 1
ATOM 6082 N N . ALA B 1 230 ? 30.453 5.031 9.57 1 70 230 ALA B N 1
ATOM 6083 C CA . ALA B 1 230 ? 29.703 3.801 9.789 1 70 230 ALA B CA 1
ATOM 6084 C C . ALA B 1 230 ? 28.562 3.672 8.773 1 70 230 ALA B C 1
ATOM 6086 O O . ALA B 1 230 ? 27.828 4.629 8.531 1 70 230 ALA B O 1
ATOM 6087 N N . SER B 1 231 ? 28.703 2.586 8.031 1 84.44 231 SER B N 1
ATOM 6088 C CA . SER B 1 231 ? 27.625 2.299 7.09 1 84.44 231 SER B CA 1
ATOM 6089 C C . SER B 1 231 ? 26.578 1.386 7.707 1 84.44 231 SER B C 1
ATOM 6091 O O . SER B 1 231 ? 26.875 0.256 8.102 1 84.44 231 SER B O 1
ATOM 6093 N N . VAL B 1 232 ? 25.406 1.954 7.977 1 90.44 232 VAL B N 1
ATOM 6094 C CA . VAL B 1 232 ? 24.297 1.211 8.539 1 90.44 232 VAL B CA 1
ATOM 6095 C C . VAL B 1 232 ? 23.172 1.103 7.508 1 90.44 232 VAL B C 1
ATOM 6097 O O . VAL B 1 232 ? 22.812 2.094 6.871 1 90.44 232 VAL B O 1
ATOM 6100 N N . THR B 1 233 ? 22.719 -0.094 7.293 1 93.06 233 THR B N 1
ATOM 6101 C CA . THR B 1 233 ? 21.594 -0.275 6.375 1 93.06 233 THR B CA 1
ATOM 6102 C C . THR B 1 233 ? 20.297 0.239 7 1 93.06 233 THR B C 1
ATOM 6104 O O . THR B 1 233 ? 20.203 0.37 8.219 1 93.06 233 THR B O 1
ATOM 6107 N N . LEU B 1 234 ? 19.391 0.587 6.207 1 94.75 234 LEU B N 1
ATOM 6108 C CA . LEU B 1 234 ? 18.094 1.022 6.695 1 94.75 234 LEU B CA 1
ATOM 6109 C C . LEU B 1 234 ? 17.453 -0.053 7.566 1 94.75 234 LEU B C 1
ATOM 6111 O O . LEU B 1 234 ? 16.844 0.256 8.594 1 94.75 234 LEU B O 1
ATOM 6115 N N . LYS B 1 235 ? 17.609 -1.273 7.176 1 91.06 235 LYS B N 1
ATOM 6116 C CA . LYS B 1 235 ? 17.078 -2.398 7.938 1 91.06 235 LYS B CA 1
ATOM 6117 C C . LYS B 1 235 ? 17.625 -2.414 9.359 1 91.06 235 LYS B C 1
ATOM 6119 O O . LYS B 1 235 ? 16.875 -2.506 10.328 1 91.06 235 LYS B O 1
ATOM 6124 N N . ASP B 1 236 ? 18.875 -2.283 9.453 1 89.94 236 ASP B N 1
ATOM 6125 C CA . ASP B 1 236 ? 19.516 -2.336 10.758 1 89.94 236 ASP B CA 1
ATOM 6126 C C . ASP B 1 236 ? 19.203 -1.095 11.586 1 89.94 236 ASP B C 1
ATOM 6128 O O . ASP B 1 236 ? 19.016 -1.184 12.797 1 89.94 236 ASP B O 1
ATOM 6132 N N . GLY B 1 237 ? 19.25 0.038 10.898 1 91.19 237 GLY B N 1
ATOM 6133 C CA . GLY B 1 237 ? 18.891 1.257 11.602 1 91.19 237 GLY B CA 1
ATOM 6134 C C . GLY B 1 237 ? 17.469 1.228 12.156 1 91.19 237 GLY B C 1
ATOM 6135 O O . GLY B 1 237 ? 17.234 1.646 13.289 1 91.19 237 GLY B O 1
ATOM 6136 N N . PHE B 1 238 ? 16.594 0.747 11.367 1 92.19 238 PHE B N 1
ATOM 6137 C CA . PHE B 1 238 ? 15.195 0.671 11.781 1 92.19 238 PHE B CA 1
ATOM 6138 C C . PHE B 1 238 ? 15.016 -0.371 12.883 1 92.19 238 PHE B C 1
ATOM 6140 O O . PHE B 1 238 ? 14.258 -0.154 13.828 1 92.19 238 PHE B O 1
ATOM 6147 N N . ALA B 1 239 ? 15.703 -1.504 12.742 1 88.69 239 ALA B N 1
ATOM 6148 C CA . ALA B 1 239 ? 15.648 -2.541 13.766 1 88.69 239 ALA B CA 1
ATOM 6149 C C . ALA B 1 239 ? 16.172 -2.021 15.102 1 88.69 239 ALA B C 1
ATOM 6151 O O . ALA B 1 239 ? 15.641 -2.381 16.156 1 88.69 239 ALA B O 1
ATOM 6152 N N . ALA B 1 240 ? 17.141 -1.248 15.031 1 88.31 240 ALA B N 1
ATOM 6153 C CA . ALA B 1 240 ? 17.719 -0.676 16.25 1 88.31 240 ALA B CA 1
ATOM 6154 C C . ALA B 1 240 ? 16.703 0.223 16.969 1 88.31 240 ALA B C 1
ATOM 6156 O O . ALA B 1 240 ? 16.688 0.284 18.188 1 88.31 240 ALA B O 1
ATOM 6157 N N . LEU B 1 241 ? 15.906 0.954 16.203 1 90.12 241 LEU B N 1
ATOM 6158 C CA . LEU B 1 241 ? 14.875 1.805 16.797 1 90.12 241 LEU B CA 1
ATOM 6159 C C . LEU B 1 241 ? 13.82 0.966 17.516 1 90.12 241 LEU B C 1
ATOM 6161 O O . LEU B 1 241 ? 13.328 1.352 18.578 1 90.12 241 LEU B O 1
ATOM 6165 N N . LEU B 1 242 ? 13.57 -0.141 16.969 1 86.62 242 LEU B N 1
ATOM 6166 C CA . LEU B 1 242 ? 12.5 -0.98 17.484 1 86.62 242 LEU B CA 1
ATOM 6167 C C . LEU B 1 242 ? 12.961 -1.752 18.719 1 86.62 242 LEU B C 1
ATOM 6169 O O . LEU B 1 242 ? 12.156 -2.049 19.609 1 86.62 242 LEU B O 1
ATOM 6173 N N . ARG B 1 243 ? 14.188 -2.221 18.75 1 78.94 243 ARG B N 1
ATOM 6174 C CA . ARG B 1 243 ? 14.711 -3.012 19.859 1 78.94 243 ARG B CA 1
ATOM 6175 C C . ARG B 1 243 ? 15.016 -2.129 21.078 1 78.94 243 ARG B C 1
ATOM 6177 O O . ARG B 1 243 ? 15.164 -2.627 22.188 1 78.94 243 ARG B O 1
ATOM 6184 N N . HIS B 1 244 ? 14.742 -1.027 21.062 1 66.12 244 HIS B N 1
ATOM 6185 C CA . HIS B 1 244 ? 15.047 -0.078 22.125 1 66.12 244 HIS B CA 1
ATOM 6186 C C . HIS B 1 244 ? 16.359 -0.429 22.828 1 66.12 244 HIS B C 1
ATOM 6188 O O . HIS B 1 244 ? 16.453 -0.34 24.062 1 66.12 244 HIS B O 1
ATOM 6194 N N . ASP B 1 245 ? 17.203 -1.129 22.109 1 58.88 245 ASP B N 1
ATOM 6195 C CA . ASP B 1 245 ? 18.453 -1.543 22.734 1 58.88 245 ASP B CA 1
ATOM 6196 C C . ASP B 1 245 ? 19.312 -0.334 23.094 1 58.88 245 ASP B C 1
ATOM 6198 O O . ASP B 1 245 ? 19.891 0.307 22.219 1 58.88 245 ASP B O 1
ATOM 6202 N N . GLU B 1 246 ? 19.109 0.188 24.312 1 57.12 246 GLU B N 1
ATOM 6203 C CA . GLU B 1 246 ? 19.859 1.332 24.828 1 57.12 246 GLU B CA 1
ATOM 6204 C C . GLU B 1 246 ? 21.359 1.146 24.594 1 57.12 246 GLU B C 1
ATOM 6206 O O . GLU B 1 246 ? 22.078 2.111 24.328 1 57.12 246 GLU B O 1
ATOM 6211 N N . GLN B 1 247 ? 21.844 -0.018 24.734 1 52.09 247 GLN B N 1
ATOM 6212 C CA . GLN B 1 247 ? 23.281 -0.264 24.672 1 52.09 247 GLN B CA 1
ATOM 6213 C C . GLN B 1 247 ? 23.797 -0.137 23.25 1 52.09 247 GLN B C 1
ATOM 6215 O O . GLN B 1 247 ? 24.906 0.378 23.031 1 52.09 247 GLN B O 1
ATOM 6220 N N . GLN B 1 248 ? 23.141 -0.58 22.297 1 54.44 248 GLN B N 1
ATOM 6221 C CA . GLN B 1 248 ? 23.609 -0.553 20.906 1 54.44 248 GLN B CA 1
ATOM 6222 C C . GLN B 1 248 ? 23.578 0.866 20.344 1 54.44 248 GLN B C 1
ATOM 6224 O O . GLN B 1 248 ? 24.344 1.194 19.438 1 54.44 248 GLN B O 1
ATOM 6229 N N . HIS B 1 249 ? 22.734 1.734 20.938 1 55.91 249 HIS B N 1
ATOM 6230 C CA . HIS B 1 249 ? 22.609 3.117 20.484 1 55.91 249 HIS B CA 1
ATOM 6231 C C . HIS B 1 249 ? 23.891 3.9 20.797 1 55.91 249 HIS B C 1
ATOM 6233 O O . HIS B 1 249 ? 24.25 4.809 20.031 1 55.91 249 HIS B O 1
ATOM 6239 N N . GLN B 1 250 ? 24.5 3.588 21.906 1 51.38 250 GLN B N 1
ATOM 6240 C CA . GLN B 1 250 ? 25.656 4.359 22.312 1 51.38 250 GLN B CA 1
ATOM 6241 C C . GLN B 1 250 ? 26.844 4.09 21.391 1 51.38 250 GLN B C 1
ATOM 6243 O O . GLN B 1 250 ? 27.719 4.945 21.234 1 51.38 250 GLN B O 1
ATOM 6248 N N . ALA B 1 251 ? 26.969 2.916 20.812 1 48.03 251 ALA B N 1
ATOM 6249 C CA . ALA B 1 251 ? 28.203 2.574 20.125 1 48.03 251 ALA B CA 1
ATOM 6250 C C . ALA B 1 251 ? 28.125 2.961 18.641 1 48.03 251 ALA B C 1
ATOM 6252 O O . ALA B 1 251 ? 29.141 3.012 17.953 1 48.03 251 ALA B O 1
ATOM 6253 N N . ARG B 1 252 ? 26.984 3.387 18.266 1 60.19 252 ARG B N 1
ATOM 6254 C CA . ARG B 1 252 ? 26.859 3.594 16.828 1 60.19 252 ARG B CA 1
ATOM 6255 C C . ARG B 1 252 ? 27 5.074 16.484 1 60.19 252 ARG B C 1
ATOM 6257 O O . ARG B 1 252 ? 26.734 5.941 17.312 1 60.19 252 ARG B O 1
ATOM 6264 N N . THR B 1 253 ? 27.844 5.301 15.477 1 65.44 253 THR B N 1
ATOM 6265 C CA . THR B 1 253 ? 27.906 6.633 14.891 1 65.44 253 THR B CA 1
ATOM 6266 C C . THR B 1 253 ? 26.516 7.211 14.68 1 65.44 253 THR B C 1
ATOM 6268 O O . THR B 1 253 ? 25.562 6.469 14.43 1 65.44 253 THR B O 1
ATOM 6271 N N . ALA B 1 254 ? 26.469 8.406 14.977 1 77.69 254 ALA B N 1
ATOM 6272 C CA . ALA B 1 254 ? 25.203 9.141 14.922 1 77.69 254 ALA B CA 1
ATOM 6273 C C . ALA B 1 254 ? 24.594 9.078 13.523 1 77.69 254 ALA B C 1
ATOM 6275 O O . ALA B 1 254 ? 25.312 9.148 12.523 1 77.69 254 ALA B O 1
ATOM 6276 N N . THR B 1 255 ? 23.359 8.836 13.422 1 88.62 255 THR B N 1
ATOM 6277 C CA . THR B 1 255 ? 22.609 8.805 12.18 1 88.62 255 THR B CA 1
ATOM 6278 C C . THR B 1 255 ? 22.5 10.203 11.57 1 88.62 255 THR B C 1
ATOM 6280 O O . THR B 1 255 ? 22.359 11.188 12.289 1 88.62 255 THR B O 1
ATOM 6283 N N . SER B 1 256 ? 22.734 10.336 10.328 1 90.69 256 SER B N 1
ATOM 6284 C CA . SER B 1 256 ? 22.656 11.617 9.625 1 90.69 256 SER B CA 1
ATOM 6285 C C . SER B 1 256 ? 21.25 12.195 9.664 1 90.69 256 SER B C 1
ATOM 6287 O O . SER B 1 256 ? 20.297 11.492 10 1 90.69 256 SER B O 1
ATOM 6289 N N . SER B 1 257 ? 21.094 13.523 9.359 1 91.69 257 SER B N 1
ATOM 6290 C CA . SER B 1 257 ? 19.781 14.18 9.297 1 91.69 257 SER B CA 1
ATOM 6291 C C . SER B 1 257 ? 18.875 13.492 8.281 1 91.69 257 SER B C 1
ATOM 6293 O O . SER B 1 257 ? 17.688 13.273 8.547 1 91.69 257 SER B O 1
ATOM 6295 N N . PHE B 1 258 ? 19.438 13.188 7.145 1 94.38 258 PHE B N 1
ATOM 6296 C CA . PHE B 1 258 ? 18.641 12.5 6.129 1 94.38 258 PHE B CA 1
ATOM 6297 C C . PHE B 1 258 ? 18.297 11.086 6.578 1 94.38 258 PHE B C 1
ATOM 6299 O O . PHE B 1 258 ? 17.203 10.594 6.309 1 94.38 258 PHE B O 1
ATOM 6306 N N . GLY B 1 259 ? 19.25 10.422 7.195 1 94.44 259 GLY B N 1
ATOM 6307 C CA . GLY B 1 259 ? 18.969 9.109 7.75 1 94.44 259 GLY B CA 1
ATOM 6308 C C . GLY B 1 259 ? 17.812 9.109 8.734 1 94.44 259 GLY B C 1
ATOM 6309 O O . GLY B 1 259 ? 16.922 8.258 8.664 1 94.44 259 GLY B O 1
ATOM 6310 N N . ASN B 1 260 ? 17.766 10.117 9.617 1 95.06 260 ASN B N 1
ATOM 6311 C CA . ASN B 1 260 ? 16.672 10.25 10.578 1 95.06 260 ASN B CA 1
ATOM 6312 C C . ASN B 1 260 ? 15.352 10.539 9.883 1 95.06 260 ASN B C 1
ATOM 6314 O O . ASN B 1 260 ? 14.297 10.086 10.336 1 95.06 260 ASN B O 1
ATOM 6318 N N . TYR B 1 261 ? 15.508 11.352 8.852 1 97 261 TYR B N 1
ATOM 6319 C CA . TYR B 1 261 ? 14.32 11.672 8.07 1 97 261 TYR B CA 1
ATOM 6320 C C . TYR B 1 261 ? 13.719 10.414 7.449 1 97 261 TYR B C 1
ATOM 6322 O O . TYR B 1 261 ? 12.5 10.227 7.469 1 97 261 TYR B O 1
ATOM 6330 N N . VAL B 1 262 ? 14.531 9.539 6.957 1 97.81 262 VAL B N 1
ATOM 6331 C CA . VAL B 1 262 ? 14.078 8.297 6.344 1 97.81 262 VAL B CA 1
ATOM 6332 C C . VAL B 1 262 ? 13.492 7.371 7.414 1 97.81 262 VAL B C 1
ATOM 6334 O O . VAL B 1 262 ? 12.445 6.758 7.203 1 97.81 262 VAL B O 1
ATOM 6337 N N . LEU B 1 263 ? 14.102 7.309 8.523 1 97.19 263 LEU B N 1
ATOM 6338 C CA . LEU B 1 263 ? 13.688 6.395 9.586 1 97.19 263 LEU B CA 1
ATOM 6339 C C . LEU B 1 263 ? 12.328 6.789 10.141 1 97.19 263 LEU B C 1
ATOM 6341 O O . LEU B 1 263 ? 11.516 5.926 10.484 1 97.19 263 LEU B O 1
ATOM 6345 N N . ILE B 1 264 ? 12.078 8.109 10.289 1 98.12 264 ILE B N 1
ATOM 6346 C CA . ILE B 1 264 ? 10.773 8.516 10.805 1 98.12 264 ILE B CA 1
ATOM 6347 C C . ILE B 1 264 ? 9.68 8.141 9.797 1 98.12 264 ILE B C 1
ATOM 6349 O O . ILE B 1 264 ? 8.562 7.805 10.188 1 98.12 264 ILE B O 1
ATOM 6353 N N . HIS B 1 265 ? 10.016 8.227 8.523 1 98.31 265 HIS B N 1
ATOM 6354 C CA . HIS B 1 265 ? 9.062 7.773 7.512 1 98.31 265 HIS B CA 1
ATOM 6355 C C . HIS B 1 265 ? 8.773 6.285 7.66 1 98.31 265 HIS B C 1
ATOM 6357 O O . HIS B 1 265 ? 7.652 5.84 7.402 1 98.31 265 HIS B O 1
ATOM 6363 N N . CYS B 1 266 ? 9.758 5.473 8.039 1 97.25 266 CYS B N 1
ATOM 6364 C CA . CYS B 1 266 ? 9.531 4.055 8.289 1 97.25 266 CYS B CA 1
ATOM 6365 C C . CYS B 1 266 ? 8.516 3.85 9.406 1 97.25 266 CYS B C 1
ATOM 6367 O O . CYS B 1 266 ? 7.617 3.014 9.289 1 97.25 266 CYS B O 1
ATOM 6369 N N . ILE B 1 267 ? 8.641 4.641 10.438 1 96.94 267 ILE B N 1
ATOM 6370 C CA . ILE B 1 267 ? 7.734 4.523 11.57 1 96.94 267 ILE B CA 1
ATOM 6371 C C . ILE B 1 267 ? 6.312 4.891 11.148 1 96.94 267 ILE B C 1
ATOM 6373 O O . ILE B 1 267 ? 5.355 4.188 11.484 1 96.94 267 ILE B O 1
ATOM 6377 N N . ILE B 1 268 ? 6.219 5.941 10.422 1 96.94 268 ILE B N 1
ATOM 6378 C CA . ILE B 1 268 ? 4.91 6.402 9.977 1 96.94 268 ILE B CA 1
ATOM 6379 C C . ILE B 1 268 ? 4.277 5.355 9.062 1 96.94 268 ILE B C 1
ATOM 6381 O O . ILE B 1 268 ? 3.066 5.121 9.125 1 96.94 268 ILE B O 1
ATOM 6385 N N . GLN B 1 269 ? 5.09 4.758 8.234 1 96 269 GLN B N 1
ATOM 6386 C CA . GLN B 1 269 ? 4.586 3.701 7.367 1 96 269 GLN B CA 1
ATOM 6387 C C . GLN B 1 269 ? 4.047 2.529 8.188 1 96 269 GLN B C 1
ATOM 6389 O O . GLN B 1 269 ? 3.023 1.939 7.832 1 96 269 GLN B O 1
ATOM 6394 N N . GLN B 1 270 ? 4.711 2.199 9.32 1 94.25 270 GLN B N 1
ATOM 6395 C CA . GLN B 1 270 ? 4.234 1.139 10.203 1 94.25 270 GLN B CA 1
ATOM 6396 C C . GLN B 1 270 ? 2.891 1.503 10.828 1 94.25 270 GLN B C 1
ATOM 6398 O O . GLN B 1 270 ? 2.021 0.643 10.992 1 94.25 270 GLN B O 1
ATOM 6403 N N . ILE B 1 271 ? 2.74 2.723 11.172 1 94.25 271 ILE B N 1
ATOM 6404 C CA . ILE B 1 271 ? 1.473 3.18 11.727 1 94.25 271 ILE B CA 1
ATOM 6405 C C . ILE B 1 271 ? 0.363 3.006 10.695 1 94.25 271 ILE B C 1
ATOM 6407 O O . ILE B 1 271 ? -0.728 2.531 11.016 1 94.25 271 ILE B O 1
ATOM 6411 N N . PHE B 1 272 ? 0.694 3.359 9.484 1 93.31 272 PHE B N 1
ATOM 6412 C CA . PHE B 1 272 ? -0.287 3.24 8.414 1 93.31 272 PHE B CA 1
ATOM 6413 C C . PHE B 1 272 ? -0.745 1.796 8.25 1 93.31 272 PHE B C 1
ATOM 6415 O O . PHE B 1 272 ? -1.945 1.523 8.195 1 93.31 272 PHE B O 1
ATOM 6422 N N . PHE B 1 273 ? 0.193 0.891 8.211 1 90.94 273 PHE B N 1
ATOM 6423 C CA . PHE B 1 273 ? -0.137 -0.517 8.023 1 90.94 273 PHE B CA 1
ATOM 6424 C C . PHE B 1 273 ? -0.881 -1.064 9.242 1 90.94 273 PHE B C 1
ATOM 6426 O O . PHE B 1 273 ? -1.823 -1.847 9.094 1 90.94 273 PHE B O 1
ATOM 6433 N N . GLY B 1 274 ? -0.439 -0.662 10.375 1 89.31 274 GLY B N 1
ATOM 6434 C CA . GLY B 1 274 ? -1.118 -1.107 11.578 1 89.31 274 GLY B CA 1
ATOM 6435 C C . GLY B 1 274 ? -2.59 -0.735 11.602 1 89.31 274 GLY B C 1
ATOM 6436 O O . GLY B 1 274 ? -3.418 -1.496 12.109 1 89.31 274 GLY B O 1
ATOM 6437 N N . ARG B 1 275 ? -2.9 0.376 11.023 1 88.75 275 ARG B N 1
ATOM 6438 C CA . ARG B 1 275 ? -4.273 0.865 11.055 1 88.75 275 ARG B CA 1
ATOM 6439 C C . ARG B 1 275 ? -5.137 0.133 10.031 1 88.75 275 ARG B C 1
ATOM 6441 O O . ARG B 1 275 ? -6.367 0.178 10.102 1 88.75 275 ARG B O 1
ATOM 6448 N N . GLN B 1 276 ? -4.434 -0.517 9.078 1 87 276 GLN B N 1
ATOM 6449 C CA . GLN B 1 276 ? -5.188 -1.268 8.086 1 87 276 GLN B CA 1
ATOM 6450 C C . GLN B 1 276 ? -5.523 -2.668 8.586 1 87 276 GLN B C 1
ATOM 6452 O O . GLN B 1 276 ? -6.32 -3.381 7.969 1 87 276 GLN B O 1
ATOM 6457 N N . MET B 1 277 ? -4.898 -3.008 9.742 1 85.44 277 MET B N 1
ATOM 6458 C CA . MET B 1 277 ? -5.113 -4.348 10.281 1 85.44 277 MET B CA 1
ATOM 6459 C C . MET B 1 277 ? -6.383 -4.398 11.125 1 85.44 277 MET B C 1
ATOM 6461 O O . MET B 1 277 ? -6.766 -3.398 11.734 1 85.44 277 MET B O 1
ATOM 6465 N N . PHE B 1 278 ? -7.215 -5.398 10.984 1 69.44 278 PHE B N 1
ATOM 6466 C CA . PHE B 1 278 ? -8.43 -5.551 11.773 1 69.44 278 PHE B CA 1
ATOM 6467 C C . PHE B 1 278 ? -8.102 -5.711 13.25 1 69.44 278 PHE B C 1
ATOM 6469 O O . PHE B 1 278 ? -7.09 -6.328 13.602 1 69.44 278 PHE B O 1
ATOM 6476 N N . PRO B 1 279 ? -8.984 -4.883 14.023 1 59.06 279 PRO B N 1
ATOM 6477 C CA . PRO B 1 279 ? -8.68 -4.996 15.453 1 59.06 279 PRO B CA 1
ATOM 6478 C C . PRO B 1 279 ? -8.852 -6.422 15.977 1 59.06 279 PRO B C 1
ATOM 6480 O O . PRO B 1 279 ? -9.758 -7.141 15.547 1 59.06 279 PRO B O 1
ATOM 6483 N N . GLN B 1 280 ? -7.777 -7.082 16.328 1 52.44 280 GLN B N 1
ATOM 6484 C CA . GLN B 1 280 ? -7.883 -8.359 17.031 1 52.44 280 GLN B CA 1
ATOM 6485 C C . GLN B 1 280 ? -8.922 -8.297 18.141 1 52.44 280 GLN B C 1
ATOM 6487 O O . GLN B 1 280 ? -8.977 -7.32 18.891 1 52.44 280 GLN B O 1
ATOM 6492 N N . GLN B 1 281 ? -10.203 -8.602 17.797 1 45.62 281 GLN B N 1
ATOM 6493 C CA . GLN B 1 281 ? -11.242 -8.617 18.828 1 45.62 281 GLN B CA 1
ATOM 6494 C C . GLN B 1 281 ? -10.633 -8.789 20.219 1 45.62 281 GLN B C 1
ATOM 6496 O O . GLN B 1 281 ? -10.047 -9.828 20.531 1 45.62 281 GLN B O 1
ATOM 6501 N N . GLN B 1 282 ? -9.859 -8.18 20.906 1 38.84 282 GLN B N 1
ATOM 6502 C CA . GLN B 1 282 ? -10.117 -8.523 22.297 1 38.84 282 GLN B CA 1
ATOM 6503 C C . GLN B 1 282 ? -11.617 -8.617 22.562 1 38.84 282 GLN B C 1
ATOM 6505 O O . GLN B 1 282 ? -12.398 -7.812 22.047 1 38.84 282 GLN B O 1
ATOM 6510 N N . GLN B 1 283 ? -12.18 -9.812 22.844 1 34.16 283 GLN B N 1
ATOM 6511 C CA . GLN B 1 283 ? -13.398 -10.32 23.469 1 34.16 283 GLN B CA 1
ATOM 6512 C C . GLN B 1 283 ? -14.102 -9.227 24.266 1 34.16 283 GLN B C 1
ATOM 6514 O O . GLN B 1 283 ? -15.062 -9.508 24.984 1 34.16 283 GLN B O 1
ATOM 6519 N N . THR B 1 284 ? -13.578 -8.242 24.828 1 32.25 284 THR B N 1
ATOM 6520 C CA . THR B 1 284 ? -14.539 -7.746 25.812 1 32.25 284 THR B CA 1
ATOM 6521 C C . THR B 1 284 ? -15.789 -7.219 25.109 1 32.25 284 THR B C 1
ATOM 6523 O O . THR B 1 284 ? -15.695 -6.434 24.172 1 32.25 284 THR B O 1
ATOM 6526 N N . LEU B 1 285 ? -16.953 -7.992 25.25 1 31.58 285 LEU B N 1
ATOM 6527 C CA . LEU B 1 285 ? -18.406 -7.879 25.219 1 31.58 285 LEU B CA 1
ATOM 6528 C C . LEU B 1 285 ? -18.844 -6.445 25.5 1 31.58 285 LEU B C 1
ATOM 6530 O O . LEU B 1 285 ? -19.984 -6.211 25.922 1 31.58 285 LEU B O 1
ATOM 6534 N N . VAL B 1 286 ? -18.203 -5.516 25.938 1 31.02 286 VAL B N 1
ATOM 6535 C CA . VAL B 1 286 ? -19.219 -4.574 26.391 1 31.02 286 VAL B CA 1
ATOM 6536 C C . VAL B 1 286 ? -20.156 -4.223 25.219 1 31.02 286 VAL B C 1
ATOM 6538 O O . VAL B 1 286 ? -19.688 -3.793 24.156 1 31.02 286 VAL B O 1
ATOM 6541 N N . PRO B 1 287 ? -21.406 -4.789 25.141 1 30.64 287 PRO B N 1
ATOM 6542 C CA . PRO B 1 287 ? -22.562 -4.457 24.312 1 30.64 287 PRO B CA 1
ATOM 6543 C C . PRO B 1 287 ? -22.656 -2.967 24 1 30.64 287 PRO B C 1
ATOM 6545 O O . PRO B 1 287 ? -23.594 -2.531 23.328 1 30.64 287 PRO B O 1
ATOM 6548 N N . ARG B 1 288 ? -22.719 -2.117 25.172 1 31.17 288 ARG B N 1
ATOM 6549 C CA . ARG B 1 288 ? -23.688 -1.022 25.281 1 31.17 288 ARG B CA 1
ATOM 6550 C C . ARG B 1 288 ? -23.672 -0.162 24.031 1 31.17 288 ARG B C 1
ATOM 6552 O O . ARG B 1 288 ? -22.781 -0.289 23.188 1 31.17 288 ARG B O 1
ATOM 6559 N N . GLY B 1 289 ? -24.234 1.108 24.172 1 31.11 289 GLY B N 1
ATOM 6560 C CA . GLY B 1 289 ? -24.906 2.127 23.375 1 31.11 289 GLY B CA 1
ATOM 6561 C C . GLY B 1 289 ? -24.078 2.605 22.203 1 31.11 289 GLY B C 1
ATOM 6562 O O . GLY B 1 289 ? -24.609 3.121 21.219 1 31.11 289 GLY B O 1
ATOM 6563 N N . GLY B 1 290 ? -23 3.352 22.625 1 30.56 290 GLY B N 1
ATOM 6564 C CA . GLY B 1 290 ? -22.641 4.402 21.688 1 30.56 290 GLY B CA 1
ATOM 6565 C C . GLY B 1 290 ? -22.094 3.873 20.391 1 30.56 290 GLY B C 1
ATOM 6566 O O . GLY B 1 290 ? -21.812 2.68 20.266 1 30.56 290 GLY B O 1
ATOM 6567 N N . SER B 1 291 ? -22.141 4.719 19.297 1 34.38 291 SER B N 1
ATOM 6568 C CA . SER B 1 291 ? -21.594 4.707 17.953 1 34.38 291 SER B CA 1
ATOM 6569 C C . SER B 1 291 ? -20.25 3.986 17.906 1 34.38 291 SER B C 1
ATOM 6571 O O . SER B 1 291 ? -19.297 4.391 18.578 1 34.38 291 SER B O 1
ATOM 6573 N N . SER B 1 292 ? -20.188 2.66 18.094 1 37.28 292 SER B N 1
ATOM 6574 C CA . SER B 1 292 ? -18.984 1.886 17.781 1 37.28 292 SER B CA 1
ATOM 6575 C C . SER B 1 292 ? -18.109 2.613 16.781 1 37.28 292 SER B C 1
ATOM 6577 O O . SER B 1 292 ? -18.438 2.693 15.594 1 37.28 292 SER B O 1
ATOM 6579 N N . SER B 1 293 ? -17.797 3.758 16.984 1 38.78 293 SER B N 1
ATOM 6580 C CA . SER B 1 293 ? -16.828 4.441 16.141 1 38.78 293 SER B CA 1
ATOM 6581 C C . SER B 1 293 ? -15.805 3.459 15.57 1 38.78 293 SER B C 1
ATOM 6583 O O . SER B 1 293 ? -15.164 2.723 16.312 1 38.78 293 SER B O 1
ATOM 6585 N N . LYS B 1 294 ? -15.992 3.023 14.391 1 45.53 294 LYS B N 1
ATOM 6586 C CA . LYS B 1 294 ? -15.273 2.383 13.297 1 45.53 294 LYS B CA 1
ATOM 6587 C C . LYS B 1 294 ? -13.766 2.594 13.43 1 45.53 294 LYS B C 1
ATOM 6589 O O . LYS B 1 294 ? -13.055 2.707 12.43 1 45.53 294 LYS B O 1
ATOM 6594 N N . GLN B 1 295 ? -13.234 3.26 14.555 1 49.75 295 GLN B N 1
ATOM 6595 C CA . GLN B 1 295 ? -11.836 3.658 14.484 1 49.75 295 GLN B CA 1
ATOM 6596 C C . GLN B 1 295 ? -10.914 2.439 14.422 1 49.75 295 GLN B C 1
ATOM 6598 O O . GLN B 1 295 ? -11.039 1.521 15.234 1 49.75 295 GLN B O 1
ATOM 6603 N N . GLN B 1 296 ? -10.5 1.944 13.266 1 56.34 296 GLN B N 1
ATOM 6604 C CA . GLN B 1 296 ? -9.406 0.987 13.094 1 56.34 296 GLN B CA 1
ATOM 6605 C C . GLN B 1 296 ? -8.344 1.167 14.18 1 56.34 296 GLN B C 1
ATOM 6607 O O . GLN B 1 296 ? -7.715 2.221 14.266 1 56.34 296 GLN B O 1
ATOM 6612 N N . HIS B 1 297 ? -8.484 0.479 15.281 1 67.75 297 HIS B N 1
ATOM 6613 C CA . HIS B 1 297 ? -7.605 0.617 16.438 1 67.75 297 HIS B CA 1
ATOM 6614 C C . HIS B 1 297 ? -6.32 -0.181 16.25 1 67.75 297 HIS B C 1
ATOM 6616 O O . HIS B 1 297 ? -6.324 -1.241 15.625 1 67.75 297 HIS B O 1
ATOM 6622 N N . LEU B 1 298 ? -5.266 0.519 16.484 1 81.25 298 LEU B N 1
ATOM 6623 C CA . LEU B 1 298 ? -3.957 -0.122 16.547 1 81.25 298 LEU B CA 1
ATOM 6624 C C . LEU B 1 298 ? -3.871 -1.051 17.766 1 81.25 298 LEU B C 1
ATOM 6626 O O . LEU B 1 298 ? -4.371 -0.723 18.844 1 81.25 298 LEU B O 1
ATOM 6630 N N . SER B 1 299 ? -3.387 -2.213 17.609 1 81.5 299 SER B N 1
ATOM 6631 C CA . SER B 1 299 ? -3.184 -3.113 18.734 1 81.5 299 SER B CA 1
ATOM 6632 C C . SER B 1 299 ? -2.311 -2.467 19.812 1 81.5 299 SER B C 1
ATOM 6634 O O . SER B 1 299 ? -1.362 -1.745 19.5 1 81.5 299 SER B O 1
ATOM 6636 N N . PRO B 1 300 ? -2.627 -2.674 21.062 1 82.12 300 PRO B N 1
ATOM 6637 C CA . PRO B 1 300 ? -1.842 -2.068 22.141 1 82.12 300 PRO B CA 1
ATOM 6638 C C . PRO B 1 300 ? -0.363 -2.447 22.078 1 82.12 300 PRO B C 1
ATOM 6640 O O . PRO B 1 300 ? 0.502 -1.618 22.375 1 82.12 300 PRO B O 1
ATOM 6643 N N . ASP B 1 301 ? -0.095 -3.664 21.672 1 82.25 301 ASP B N 1
ATOM 6644 C CA . ASP B 1 301 ? 1.295 -4.102 21.578 1 82.25 301 ASP B CA 1
ATOM 6645 C C . ASP B 1 301 ? 2.047 -3.324 20.5 1 82.25 301 ASP B C 1
ATOM 6647 O O . ASP B 1 301 ? 3.203 -2.947 20.703 1 82.25 301 ASP B O 1
ATOM 6651 N N . LEU B 1 302 ? 1.344 -3.178 19.484 1 85.75 302 LEU B N 1
ATOM 6652 C CA . LEU B 1 302 ? 1.953 -2.42 18.391 1 85.75 302 LEU B CA 1
ATOM 6653 C C . LEU B 1 302 ? 2.166 -0.964 18.797 1 85.75 302 LEU B C 1
ATOM 6655 O O . LEU B 1 302 ? 3.203 -0.375 18.484 1 85.75 302 LEU B O 1
ATOM 6659 N N . LYS B 1 303 ? 1.194 -0.384 19.438 1 88.5 303 LYS B N 1
ATOM 6660 C CA . LYS B 1 303 ? 1.299 0.997 19.906 1 88.5 303 LYS B CA 1
ATOM 6661 C C . LYS B 1 303 ? 2.502 1.178 20.828 1 88.5 303 LYS B C 1
ATOM 6663 O O . LYS B 1 303 ? 3.264 2.137 20.688 1 88.5 303 LYS B O 1
ATOM 6668 N N . GLU B 1 304 ? 2.65 0.267 21.703 1 88.69 304 GLU B N 1
ATOM 6669 C CA . GLU B 1 304 ? 3.76 0.357 22.641 1 88.69 304 GLU B CA 1
ATOM 6670 C C . GLU B 1 304 ? 5.105 0.227 21.938 1 88.69 304 GLU B C 1
ATOM 6672 O O . GLU B 1 304 ? 6.059 0.929 22.281 1 88.69 304 GLU B O 1
ATOM 6677 N N . MET B 1 305 ? 5.137 -0.657 21.062 1 89.44 305 MET B N 1
ATOM 6678 C CA . MET B 1 305 ? 6.363 -0.839 20.281 1 89.44 305 MET B CA 1
ATOM 6679 C C . MET B 1 305 ? 6.715 0.427 19.516 1 89.44 305 MET B C 1
ATOM 6681 O O . MET B 1 305 ? 7.875 0.831 19.469 1 89.44 305 MET B O 1
ATOM 6685 N N . LEU B 1 306 ? 5.707 1.043 18.906 1 93 306 LEU B N 1
ATOM 6686 C CA . LEU B 1 306 ? 5.938 2.234 18.094 1 93 306 LEU B CA 1
ATOM 6687 C C . LEU B 1 306 ? 6.281 3.432 18.984 1 93 306 LEU B C 1
ATOM 6689 O O . LEU B 1 306 ? 7.066 4.297 18.578 1 93 306 LEU B O 1
ATOM 6693 N N . TYR B 1 307 ? 5.781 3.449 20.266 1 93.12 307 TYR B N 1
ATOM 6694 C CA . TYR B 1 307 ? 6.188 4.484 21.219 1 93.12 307 TYR B CA 1
ATOM 6695 C C . TYR B 1 307 ? 7.664 4.344 21.578 1 93.12 307 TYR B C 1
ATOM 6697 O O . TYR B 1 307 ? 8.383 5.34 21.672 1 93.12 307 TYR B O 1
ATOM 6705 N N . ARG B 1 308 ? 8.023 3.158 21.703 1 91.25 308 ARG B N 1
ATOM 6706 C CA . ARG B 1 308 ? 9.43 2.914 22.016 1 91.25 308 ARG B CA 1
ATOM 6707 C C . ARG B 1 308 ? 10.32 3.318 20.844 1 91.25 308 ARG B C 1
ATOM 6709 O O . ARG B 1 308 ? 11.391 3.893 21.031 1 91.25 308 ARG B O 1
ATOM 6716 N N . ALA B 1 309 ? 9.875 2.98 19.703 1 93.75 309 ALA B N 1
ATOM 6717 C CA . ALA B 1 309 ? 10.625 3.359 18.5 1 93.75 309 ALA B CA 1
ATOM 6718 C C . ALA B 1 309 ? 10.742 4.875 18.391 1 93.75 309 ALA B C 1
ATOM 6720 O O . ALA B 1 309 ? 11.797 5.395 18.016 1 93.75 309 ALA B O 1
ATOM 6721 N N . LEU B 1 310 ? 9.641 5.613 18.703 1 95.81 310 LEU B N 1
ATOM 6722 C CA . LEU B 1 310 ? 9.648 7.07 18.641 1 95.81 310 LEU B CA 1
ATOM 6723 C C . LEU B 1 310 ? 10.602 7.66 19.672 1 95.81 310 LEU B C 1
ATOM 6725 O O . LEU B 1 310 ? 11.297 8.641 19.391 1 95.81 310 LEU B O 1
ATOM 6729 N N . ARG B 1 311 ? 10.648 7.035 20.797 1 93.5 311 ARG B N 1
ATOM 6730 C CA . ARG B 1 311 ? 11.578 7.488 21.812 1 93.5 311 ARG B CA 1
ATOM 6731 C C . ARG B 1 311 ? 13.023 7.277 21.375 1 93.5 311 ARG B C 1
ATOM 6733 O O . ARG B 1 311 ? 13.875 8.148 21.578 1 93.5 311 ARG B O 1
ATOM 6740 N N . SER B 1 312 ? 13.266 6.109 20.859 1 93 312 SER B N 1
ATOM 6741 C CA . SER B 1 312 ? 14.594 5.824 20.344 1 93 312 SER B CA 1
ATOM 6742 C C . SER B 1 312 ? 14.969 6.777 19.203 1 93 312 SER B C 1
ATOM 6744 O O . SER B 1 312 ? 16.109 7.234 19.125 1 93 312 SER B O 1
ATOM 6746 N N . TRP B 1 313 ? 14.047 7.016 18.359 1 95.44 313 TRP B N 1
ATOM 6747 C CA . TRP B 1 313 ? 14.281 7.934 17.25 1 95.44 313 TRP B CA 1
ATOM 6748 C C . TRP B 1 313 ? 14.625 9.328 17.766 1 95.44 313 TRP B C 1
ATOM 6750 O O . TRP B 1 313 ? 15.531 9.984 17.234 1 95.44 313 TRP B O 1
ATOM 6760 N N . GLN B 1 314 ? 13.883 9.82 18.766 1 93.62 314 GLN B N 1
ATOM 6761 C CA . GLN B 1 314 ? 14.141 11.133 19.344 1 93.62 314 GLN B CA 1
ATOM 6762 C C . GLN B 1 314 ? 15.555 11.219 19.922 1 93.62 314 GLN B C 1
ATOM 6764 O O . GLN B 1 314 ? 16.234 12.234 19.734 1 93.62 314 GLN B O 1
ATOM 6769 N N . ARG B 1 315 ? 15.977 10.18 20.531 1 91 315 ARG B N 1
ATOM 6770 C CA . ARG B 1 315 ? 17.328 10.148 21.078 1 91 315 ARG B CA 1
ATOM 6771 C C . ARG B 1 315 ? 18.375 10.219 19.969 1 91 315 ARG B C 1
ATOM 6773 O O . ARG B 1 315 ? 19.375 10.906 20.109 1 91 315 ARG B O 1
ATOM 6780 N N . GLU B 1 316 ? 18.078 9.484 18.922 1 89.25 316 GLU B N 1
ATOM 6781 C CA . GLU B 1 316 ? 19 9.5 17.797 1 89.25 316 GLU B CA 1
ATOM 6782 C C . GLU B 1 316 ? 19.047 10.875 17.141 1 89.25 316 GLU B C 1
ATOM 6784 O O . GLU B 1 316 ? 20.109 11.328 16.703 1 89.25 316 GLU B O 1
ATOM 6789 N N . TRP B 1 317 ? 17.891 11.469 17.031 1 91.31 317 TRP B N 1
ATOM 6790 C CA . TRP B 1 317 ? 17.797 12.805 16.438 1 91.31 317 TRP B CA 1
ATOM 6791 C C . TRP B 1 317 ? 18.578 13.82 17.281 1 91.31 317 TRP B C 1
ATOM 6793 O O . TRP B 1 317 ? 19.281 14.672 16.734 1 91.31 317 TRP B O 1
ATOM 6803 N N . GLU B 1 318 ? 18.516 13.672 18.562 1 89.44 318 GLU B N 1
ATOM 6804 C CA . GLU B 1 318 ? 19.188 14.594 19.469 1 89.44 318 GLU B CA 1
ATOM 6805 C C . GLU B 1 318 ? 20.703 14.359 19.469 1 89.44 318 GLU B C 1
ATOM 6807 O O . GLU B 1 318 ? 21.484 15.289 19.672 1 89.44 318 GLU B O 1
ATOM 6812 N N . ALA B 1 319 ? 21.078 13.164 19.188 1 84.31 319 ALA B N 1
ATOM 6813 C CA . ALA B 1 319 ? 22.484 12.797 19.203 1 84.31 319 ALA B CA 1
ATOM 6814 C C . ALA B 1 319 ? 23.172 13.195 17.906 1 84.31 319 ALA B C 1
ATOM 6816 O O . ALA B 1 319 ? 24.406 13.297 17.844 1 84.31 319 ALA B O 1
ATOM 6817 N N . SER B 1 320 ? 22.375 13.445 16.938 1 82.62 320 SER B N 1
ATOM 6818 C CA . SER B 1 320 ? 22.938 13.758 15.633 1 82.62 320 SER B CA 1
ATOM 6819 C C . SER B 1 320 ? 23.547 15.148 15.617 1 82.62 320 SER B C 1
ATOM 6821 O O . SER B 1 320 ? 22.984 16.094 16.172 1 82.62 320 SER B O 1
ATOM 6823 N N . THR B 1 321 ? 24.672 15.25 15.078 1 72.88 321 THR B N 1
ATOM 6824 C CA . THR B 1 321 ? 25.375 16.516 15.008 1 72.88 321 THR B CA 1
ATOM 6825 C C . THR B 1 321 ? 24.719 17.469 14.016 1 72.88 321 THR B C 1
ATOM 6827 O O . THR B 1 321 ? 24.875 18.688 14.102 1 72.88 321 THR B O 1
ATOM 6830 N N . ASP B 1 322 ? 23.953 16.906 13.148 1 78.12 322 ASP B N 1
ATOM 6831 C CA . ASP B 1 322 ? 23.359 17.688 12.078 1 78.12 322 ASP B CA 1
ATOM 6832 C C . ASP B 1 322 ? 21.938 18.125 12.438 1 78.12 322 ASP B C 1
ATOM 6834 O O . ASP B 1 322 ? 21.297 18.859 11.68 1 78.12 322 ASP B O 1
ATOM 6838 N N . SER B 1 323 ? 21.547 17.719 13.516 1 75.25 323 SER B N 1
ATOM 6839 C CA . SER B 1 323 ? 20.156 18.016 13.867 1 75.25 323 SER B CA 1
ATOM 6840 C C . SER B 1 323 ? 19.984 19.469 14.281 1 75.25 323 SER B C 1
ATOM 6842 O O . SER B 1 323 ? 20.812 20.016 15.016 1 75.25 323 SER B O 1
ATOM 6844 N N . SER B 1 324 ? 19.031 20.141 13.641 1 74.31 324 SER B N 1
ATOM 6845 C CA . SER B 1 324 ? 18.734 21.531 13.945 1 74.31 324 SER B CA 1
ATOM 6846 C C . SER B 1 324 ? 17.25 21.828 13.758 1 74.31 324 SER B C 1
ATOM 6848 O O . SER B 1 324 ? 16.578 21.203 12.93 1 74.31 324 SER B O 1
ATOM 6850 N N . LEU B 1 325 ? 16.781 22.719 14.523 1 73.25 325 LEU B N 1
ATOM 6851 C CA . LEU B 1 325 ? 15.398 23.156 14.383 1 73.25 325 LEU B CA 1
ATOM 6852 C C . LEU B 1 325 ? 15.305 24.359 13.438 1 73.25 325 LEU B C 1
ATOM 6854 O O . LEU B 1 325 ? 14.203 24.812 13.117 1 73.25 325 LEU B O 1
ATOM 6858 N N . ASP B 1 326 ? 16.469 24.734 13 1 74.38 326 ASP B N 1
ATOM 6859 C CA . ASP B 1 326 ? 16.562 25.797 12.008 1 74.38 326 ASP B CA 1
ATOM 6860 C C . ASP B 1 326 ? 16.688 25.234 10.594 1 74.38 326 ASP B C 1
ATOM 6862 O O . ASP B 1 326 ? 17.703 24.609 10.273 1 74.38 326 ASP B O 1
ATOM 6866 N N . PRO B 1 327 ? 15.773 25.594 9.789 1 74.44 327 PRO B N 1
ATOM 6867 C CA . PRO B 1 327 ? 15.82 25.047 8.43 1 74.44 327 PRO B CA 1
ATOM 6868 C C . PRO B 1 327 ? 17.016 25.578 7.629 1 74.44 327 PRO B C 1
ATOM 6870 O O . PRO B 1 327 ? 17.391 24.969 6.621 1 74.44 327 PRO B O 1
ATOM 6873 N N . SER B 1 328 ? 17.609 26.609 8.055 1 75 328 SER B N 1
ATOM 6874 C CA . SER B 1 328 ? 18.719 27.203 7.316 1 75 328 SER B CA 1
ATOM 6875 C C . SER B 1 328 ? 20.062 26.734 7.875 1 75 328 SER B C 1
ATOM 6877 O O . SER B 1 328 ? 21.109 27.188 7.422 1 75 328 SER B O 1
ATOM 6879 N N . ALA B 1 329 ? 19.953 25.812 8.734 1 77.44 329 ALA B N 1
ATOM 6880 C CA . ALA B 1 329 ? 21.188 25.281 9.312 1 77.44 329 ALA B CA 1
ATOM 6881 C C . ALA B 1 329 ? 22 24.531 8.266 1 77.44 329 ALA B C 1
ATOM 6883 O O . ALA B 1 329 ? 21.469 24.078 7.25 1 77.44 329 ALA B O 1
ATOM 6884 N N . PRO B 1 330 ? 23.219 24.469 8.5 1 75.88 330 PRO B N 1
ATOM 6885 C CA . PRO B 1 330 ? 24.109 23.797 7.543 1 75.88 330 PRO B CA 1
ATOM 6886 C C . PRO B 1 330 ? 23.703 22.344 7.289 1 75.88 330 PRO B C 1
ATOM 6888 O O . PRO B 1 330 ? 24 21.797 6.219 1 75.88 330 PRO B O 1
ATOM 6891 N N . GLY B 1 331 ? 23.078 21.766 8.234 1 76.62 331 GLY B N 1
ATOM 6892 C CA . GLY B 1 331 ? 22.641 20.375 8.062 1 76.62 331 GLY B CA 1
ATOM 6893 C C . GLY B 1 331 ? 21.422 20.25 7.164 1 76.62 331 GLY B C 1
ATOM 6894 O O . GLY B 1 331 ? 21.016 19.141 6.816 1 76.62 331 GLY B O 1
ATOM 6895 N N . GLY B 1 332 ? 20.906 21.391 6.754 1 77.5 332 GLY B N 1
ATOM 6896 C CA . GLY B 1 332 ? 19.781 21.375 5.84 1 77.5 332 GLY B CA 1
ATOM 6897 C C . GLY B 1 332 ? 18.438 21.344 6.551 1 77.5 332 GLY B C 1
ATOM 6898 O O . GLY B 1 332 ? 18.391 21.25 7.781 1 77.5 332 GLY B O 1
ATOM 6899 N N . PRO B 1 333 ? 17.438 21.297 5.809 1 85.5 333 PRO B N 1
ATOM 6900 C CA . PRO B 1 333 ? 16.094 21.438 6.387 1 85.5 333 PRO B CA 1
ATOM 6901 C C . PRO B 1 333 ? 15.5 20.094 6.816 1 85.5 333 PRO B C 1
ATOM 6903 O O . PRO B 1 333 ? 14.461 20.062 7.477 1 85.5 333 PRO B O 1
ATOM 6906 N N . LEU B 1 334 ? 16.125 19 6.5 1 90.69 334 LEU B N 1
ATOM 6907 C CA . LEU B 1 334 ? 15.516 17.703 6.707 1 90.69 334 LEU B CA 1
ATOM 6908 C C . LEU B 1 334 ? 15.359 17.391 8.195 1 90.69 334 LEU B C 1
ATOM 6910 O O . LEU B 1 334 ? 14.406 16.734 8.602 1 90.69 334 LEU B O 1
ATOM 6914 N N . SER B 1 335 ? 16.359 17.875 9 1 90.81 335 SER B N 1
ATOM 6915 C CA . SER B 1 335 ? 16.25 17.688 10.445 1 90.81 335 SER B CA 1
ATOM 6916 C C . SER B 1 335 ? 15.016 18.391 11.008 1 90.81 335 SER B C 1
ATOM 6918 O O . SER B 1 335 ? 14.305 17.844 11.852 1 90.81 335 SER B O 1
ATOM 6920 N N . PHE B 1 336 ? 14.828 19.562 10.508 1 89.62 336 PHE B N 1
ATOM 6921 C CA . PHE B 1 336 ? 13.656 20.328 10.914 1 89.62 336 PHE B CA 1
ATOM 6922 C C . PHE B 1 336 ? 12.375 19.656 10.438 1 89.62 336 PHE B C 1
ATOM 6924 O O . PHE B 1 336 ? 11.414 19.531 11.195 1 89.62 336 PHE B O 1
ATOM 6931 N N . ASN B 1 337 ? 12.336 19.172 9.227 1 93.38 337 ASN B N 1
ATOM 6932 C CA . ASN B 1 337 ? 11.172 18.5 8.656 1 93.38 337 ASN B CA 1
ATOM 6933 C C . ASN B 1 337 ? 10.844 17.203 9.398 1 93.38 337 ASN B C 1
ATOM 6935 O O . ASN B 1 337 ? 9.672 16.844 9.539 1 93.38 337 ASN B O 1
ATOM 6939 N N . SER B 1 338 ? 11.875 16.531 9.859 1 95.44 338 SER B N 1
ATOM 6940 C CA . SER B 1 338 ? 11.656 15.266 10.547 1 95.44 338 SER B CA 1
ATOM 6941 C C . SER B 1 338 ? 10.898 15.469 11.859 1 95.44 338 SER B C 1
ATOM 6943 O O . SER B 1 338 ? 10.164 14.586 12.297 1 95.44 338 SER B O 1
ATOM 6945 N N . THR B 1 339 ? 11.047 16.609 12.492 1 94.25 339 THR B N 1
ATOM 6946 C CA . THR B 1 339 ? 10.352 16.875 13.75 1 94.25 339 THR B CA 1
ATOM 6947 C C . THR B 1 339 ? 8.852 16.984 13.523 1 94.25 339 THR B C 1
ATOM 6949 O O . THR B 1 339 ? 8.055 16.594 14.383 1 94.25 339 THR B O 1
ATOM 6952 N N . ALA B 1 340 ? 8.484 17.594 12.375 1 96.06 340 ALA B N 1
ATOM 6953 C CA . ALA B 1 340 ? 7.066 17.656 12.039 1 96.06 340 ALA B CA 1
ATOM 6954 C C . ALA B 1 340 ? 6.48 16.25 11.891 1 96.06 340 ALA B C 1
ATOM 6956 O O . ALA B 1 340 ? 5.375 15.977 12.367 1 96.06 340 ALA B O 1
ATOM 6957 N N . LEU B 1 341 ? 7.219 15.398 11.25 1 97.88 341 LEU B N 1
ATOM 6958 C CA . LEU B 1 341 ? 6.777 14.023 11.062 1 97.88 341 LEU B CA 1
ATOM 6959 C C . LEU B 1 341 ? 6.727 13.281 12.391 1 97.88 341 LEU B C 1
ATOM 6961 O O . LEU B 1 341 ? 5.855 12.438 12.602 1 97.88 341 LEU B O 1
ATOM 6965 N N . PHE B 1 342 ? 7.672 13.641 13.258 1 97.62 342 PHE B N 1
ATOM 6966 C CA . PHE B 1 342 ? 7.695 13.078 14.609 1 97.62 342 PHE B CA 1
ATOM 6967 C C . PHE B 1 342 ? 6.414 13.414 15.359 1 97.62 342 PHE B C 1
ATOM 6969 O O . PHE B 1 342 ? 5.809 12.547 15.984 1 97.62 342 PHE B O 1
ATOM 6976 N N . ARG B 1 343 ? 5.969 14.57 15.297 1 96.88 343 ARG B N 1
ATOM 6977 C CA . ARG B 1 343 ? 4.723 15 15.93 1 96.88 343 ARG B CA 1
ATOM 6978 C C . ARG B 1 343 ? 3.525 14.289 15.297 1 96.88 343 ARG B C 1
ATOM 6980 O O . ARG B 1 343 ? 2.607 13.867 16 1 96.88 343 ARG B O 1
ATOM 6987 N N . LEU B 1 344 ? 3.576 14.211 13.984 1 97.12 344 LEU B N 1
ATOM 6988 C CA . LEU B 1 344 ? 2.498 13.531 13.281 1 97.12 344 LEU B CA 1
ATOM 6989 C C . LEU B 1 344 ? 2.375 12.086 13.734 1 97.12 344 LEU B C 1
ATOM 6991 O O . LEU B 1 344 ? 1.266 11.57 13.891 1 97.12 344 LEU B O 1
ATOM 6995 N N . ALA B 1 345 ? 3.525 11.445 13.891 1 97.56 345 ALA B N 1
ATOM 6996 C CA . ALA B 1 345 ? 3.516 10.055 14.336 1 97.56 345 ALA B CA 1
ATOM 6997 C C . ALA B 1 345 ? 2.809 9.914 15.68 1 97.56 345 ALA B C 1
ATOM 6999 O O . ALA B 1 345 ? 2.008 8.992 15.867 1 97.56 345 ALA B O 1
ATOM 7000 N N . HIS B 1 346 ? 3.047 10.812 16.562 1 96.5 346 HIS B N 1
ATOM 7001 C CA . HIS B 1 346 ? 2.379 10.773 17.859 1 96.5 346 HIS B CA 1
ATOM 7002 C C . HIS B 1 346 ? 0.873 10.953 17.719 1 96.5 346 HIS B C 1
ATOM 7004 O O . HIS B 1 346 ? 0.092 10.289 18.391 1 96.5 346 HIS B O 1
ATOM 7010 N N . VAL B 1 347 ? 0.509 11.805 16.859 1 95.19 347 VAL B N 1
ATOM 7011 C CA . VAL B 1 347 ? -0.909 12.07 16.641 1 95.19 347 VAL B CA 1
ATOM 7012 C C . VAL B 1 347 ? -1.573 10.836 16.016 1 95.19 347 VAL B C 1
ATOM 7014 O O . VAL B 1 347 ? -2.613 10.383 16.5 1 95.19 347 VAL B O 1
ATOM 7017 N N . ARG B 1 348 ? -0.954 10.219 15.023 1 93.94 348 ARG B N 1
ATOM 7018 C CA . ARG B 1 348 ? -1.559 9.133 14.258 1 93.94 348 ARG B CA 1
ATOM 7019 C C . ARG B 1 348 ? -1.55 7.832 15.062 1 93.94 348 ARG B C 1
ATOM 7021 O O . ARG B 1 348 ? -2.279 6.895 14.734 1 93.94 348 ARG B O 1
ATOM 7028 N N . LEU B 1 349 ? -0.747 7.797 16.109 1 93.25 349 LEU B N 1
ATOM 7029 C CA . LEU B 1 349 ? -0.803 6.645 17 1 93.25 349 LEU B CA 1
ATOM 7030 C C . LEU B 1 349 ? -2.088 6.66 17.828 1 93.25 349 LEU B C 1
ATOM 7032 O O . LEU B 1 349 ? -2.529 5.613 18.312 1 93.25 349 LEU B O 1
ATOM 7036 N N . ASN B 1 350 ? -2.695 7.844 17.891 1 90.44 350 ASN B N 1
ATOM 7037 C CA . ASN B 1 350 ? -3.822 7.965 18.812 1 90.44 350 ASN B CA 1
ATOM 7038 C C . ASN B 1 350 ? -5.117 8.289 18.078 1 90.44 350 ASN B C 1
ATOM 7040 O O . ASN B 1 350 ? -6.207 8.094 18.609 1 90.44 350 ASN B O 1
ATOM 7044 N N . ALA B 1 351 ? -5.004 8.82 16.922 1 88.56 351 ALA B N 1
ATOM 7045 C CA . ALA B 1 351 ? -6.188 9.164 16.141 1 88.56 351 ALA B CA 1
ATOM 7046 C C . ALA B 1 351 ? -5.945 8.953 14.648 1 88.56 351 ALA B C 1
ATOM 7048 O O . ALA B 1 351 ? -4.836 9.172 14.156 1 88.56 351 ALA B O 1
ATOM 7049 N N . ASP B 1 352 ? -6.934 8.5 13.977 1 82.31 352 ASP B N 1
ATOM 7050 C CA . ASP B 1 352 ? -6.844 8.32 12.531 1 82.31 352 ASP B CA 1
ATOM 7051 C C . ASP B 1 352 ? -7.527 9.469 11.797 1 82.31 352 ASP B C 1
ATOM 7053 O O . ASP B 1 352 ? -8.555 9.273 11.148 1 82.31 352 ASP B O 1
ATOM 7057 N N . LEU B 1 353 ? -6.949 10.57 11.773 1 81.5 353 LEU B N 1
ATOM 7058 C CA . LEU B 1 353 ? -7.547 11.766 11.195 1 81.5 353 LEU B CA 1
ATOM 7059 C C . LEU B 1 353 ? -7.129 11.938 9.742 1 81.5 353 LEU B C 1
ATOM 7061 O O . LEU B 1 353 ? -7.609 12.844 9.062 1 81.5 353 LEU B O 1
ATOM 7065 N N . GLY B 1 354 ? -6.238 11.117 9.305 1 74.06 354 GLY B N 1
ATOM 7066 C CA . GLY B 1 354 ? -5.785 11.203 7.926 1 74.06 354 GLY B CA 1
ATOM 7067 C C . GLY B 1 354 ? -6.91 11.062 6.918 1 74.06 354 GLY B C 1
ATOM 7068 O O . GLY B 1 354 ? -6.879 11.688 5.859 1 74.06 354 GLY B O 1
ATOM 7069 N N . ARG B 1 355 ? -7.863 10.383 7.254 1 69.06 355 ARG B N 1
ATOM 7070 C CA . ARG B 1 355 ? -9 10.148 6.367 1 69.06 355 ARG B CA 1
ATOM 7071 C C . ARG B 1 355 ? -9.875 11.391 6.258 1 69.06 355 ARG B C 1
ATOM 7073 O O . ARG B 1 355 ? -10.594 11.562 5.273 1 69.06 355 ARG B O 1
ATOM 7080 N N . CYS B 1 356 ? -9.703 12.219 7.148 1 65.31 356 CYS B N 1
ATOM 7081 C CA . CYS B 1 356 ? -10.562 13.391 7.242 1 65.31 356 CYS B CA 1
ATOM 7082 C C . CYS B 1 356 ? -10.086 14.484 6.293 1 65.31 356 CYS B C 1
ATOM 7084 O O . CYS B 1 356 ? -10.852 15.391 5.953 1 65.31 356 CYS B O 1
ATOM 7086 N N . SER B 1 357 ? -8.953 14.367 5.859 1 67.62 357 SER B N 1
ATOM 7087 C CA . SER B 1 357 ? -8.398 15.508 5.129 1 67.62 357 SER B CA 1
ATOM 7088 C C . SER B 1 357 ? -8.93 15.562 3.701 1 67.62 357 SER B C 1
ATOM 7090 O O . SER B 1 357 ? -9.203 16.641 3.178 1 67.62 357 SER B O 1
ATOM 7092 N N . GLN B 1 358 ? -9.344 14.531 3.1 1 74.88 358 GLN B N 1
ATOM 7093 C CA . GLN B 1 358 ? -9.898 14.453 1.754 1 74.88 358 GLN B CA 1
ATOM 7094 C C . GLN B 1 358 ? -9.383 15.578 0.873 1 74.88 358 GLN B C 1
ATOM 7096 O O . GLN B 1 358 ? -10.164 16.297 0.253 1 74.88 358 GLN B O 1
ATOM 7101 N N . LEU B 1 359 ? -8.102 15.781 0.929 1 84.31 359 LEU B N 1
ATOM 7102 C CA . LEU B 1 359 ? -7.434 16.891 0.264 1 84.31 359 LEU B CA 1
ATOM 7103 C C . LEU B 1 359 ? -7.484 16.734 -1.251 1 84.31 359 LEU B C 1
ATOM 7105 O O . LEU B 1 359 ? -7.219 17.688 -1.989 1 84.31 359 LEU B O 1
ATOM 7109 N N . GLU B 1 360 ? -7.922 15.578 -1.701 1 81.69 360 GLU B N 1
ATOM 7110 C CA . GLU B 1 360 ? -7.957 15.32 -3.137 1 81.69 360 GLU B CA 1
ATOM 7111 C C . GLU B 1 360 ? -9.016 16.172 -3.828 1 81.69 360 GLU B C 1
ATOM 7113 O O . GLU B 1 360 ? -8.852 16.562 -4.988 1 81.69 360 GLU B O 1
ATOM 7118 N N . ALA B 1 361 ? -10.062 16.469 -3.078 1 76.38 361 ALA B N 1
ATOM 7119 C CA . ALA B 1 361 ? -11.156 17.25 -3.65 1 76.38 361 ALA B CA 1
ATOM 7120 C C . ALA B 1 361 ? -10.797 18.734 -3.734 1 76.38 361 ALA B C 1
ATOM 7122 O O . ALA B 1 361 ? -11.445 19.484 -4.465 1 76.38 361 ALA B O 1
ATOM 7123 N N . ARG B 1 362 ? -9.742 19.203 -3.123 1 82.69 362 ARG B N 1
ATOM 7124 C CA . ARG B 1 362 ? -9.344 20.609 -3.031 1 82.69 362 ARG B CA 1
ATOM 7125 C C . ARG B 1 362 ? -10.523 21.484 -2.645 1 82.69 362 ARG B C 1
ATOM 7127 O O . ARG B 1 362 ? -10.656 22.609 -3.137 1 82.69 362 ARG B O 1
ATOM 7134 N N . ASP B 1 363 ? -11.469 20.875 -1.892 1 85.5 363 ASP B N 1
ATOM 7135 C CA . ASP B 1 363 ? -12.648 21.578 -1.393 1 85.5 363 ASP B CA 1
ATOM 7136 C C . ASP B 1 363 ? -12.594 21.734 0.126 1 85.5 363 ASP B C 1
ATOM 7138 O O . ASP B 1 363 ? -12.664 20.75 0.859 1 85.5 363 ASP B O 1
ATOM 7142 N N . PRO B 1 364 ? -12.508 23 0.544 1 90.5 364 PRO B N 1
ATOM 7143 C CA . PRO B 1 364 ? -12.445 23.219 1.989 1 90.5 364 PRO B CA 1
ATOM 7144 C C . PRO B 1 364 ? -13.648 22.656 2.73 1 90.5 364 PRO B C 1
ATOM 7146 O O . PRO B 1 364 ? -13.539 22.281 3.902 1 90.5 364 PRO B O 1
ATOM 7149 N N . ASN B 1 365 ? -14.734 22.5 2.055 1 89.31 365 ASN B N 1
ATOM 7150 C CA . ASN B 1 365 ? -15.938 22 2.705 1 89.31 365 ASN B CA 1
ATOM 7151 C C . ASN B 1 365 ? -15.82 20.516 3.023 1 89.31 365 ASN B C 1
ATOM 7153 O O . ASN B 1 365 ? -16.422 20.031 3.98 1 89.31 365 ASN B O 1
ATOM 7157 N N . SER B 1 366 ? -15.086 19.906 2.197 1 85.62 366 SER B N 1
ATOM 7158 C CA . SER B 1 366 ? -14.883 18.484 2.463 1 85.62 366 SER B CA 1
ATOM 7159 C C . SER B 1 366 ? -14.148 18.266 3.783 1 85.62 366 SER B C 1
ATOM 7161 O O . SER B 1 366 ? -14.43 17.297 4.5 1 85.62 366 SER B O 1
ATOM 7163 N N . LEU B 1 367 ? -13.273 19.109 4.09 1 88.75 367 LEU B N 1
ATOM 7164 C CA . LEU B 1 367 ? -12.516 19.016 5.336 1 88.75 367 LEU B CA 1
ATOM 7165 C C . LEU B 1 367 ? -13.43 19.234 6.539 1 88.75 367 LEU B C 1
ATOM 7167 O O . LEU B 1 367 ? -13.312 18.547 7.551 1 88.75 367 LEU B O 1
ATOM 7171 N N . VAL B 1 368 ? -14.383 20.141 6.426 1 90.75 368 VAL B N 1
ATOM 7172 C CA . VAL B 1 368 ? -15.297 20.438 7.523 1 90.75 368 VAL B CA 1
ATOM 7173 C C . VAL B 1 368 ? -16.234 19.266 7.773 1 90.75 368 VAL B C 1
ATOM 7175 O O . VAL B 1 368 ? -16.484 18.891 8.922 1 90.75 368 VAL B O 1
ATOM 7178 N N . GLN B 1 369 ? -16.625 18.734 6.719 1 86.12 369 GLN B N 1
ATOM 7179 C CA . GLN B 1 369 ? -17.547 17.594 6.84 1 86.12 369 GLN B CA 1
ATOM 7180 C C . GLN B 1 369 ? -16.844 16.391 7.48 1 86.12 369 GLN B C 1
ATOM 7182 O O . GLN B 1 369 ? -17.422 15.711 8.328 1 86.12 369 GLN B O 1
ATOM 7187 N N . ALA B 1 370 ? -15.68 16.25 7.035 1 83.12 370 ALA B N 1
ATOM 7188 C CA . ALA B 1 370 ? -14.914 15.133 7.594 1 83.12 370 ALA B CA 1
ATOM 7189 C C . ALA B 1 370 ? -14.609 15.367 9.07 1 83.12 370 ALA B C 1
ATOM 7191 O O . ALA B 1 370 ? -14.656 14.438 9.875 1 83.12 370 ALA B O 1
ATOM 7192 N N . PHE B 1 371 ? -14.305 16.594 9.406 1 87.56 371 PHE B N 1
ATOM 7193 C CA . PHE B 1 371 ? -14.016 16.938 10.789 1 87.56 371 PHE B CA 1
ATOM 7194 C C . PHE B 1 371 ? -15.25 16.75 11.664 1 87.56 371 PHE B C 1
ATOM 7196 O O . PHE B 1 371 ? -15.156 16.25 12.781 1 87.56 371 PHE B O 1
ATOM 7203 N N . ARG B 1 372 ? -16.297 17.094 11.109 1 86.5 372 ARG B N 1
ATOM 7204 C CA . ARG B 1 372 ? -17.547 16.953 11.836 1 86.5 372 ARG B CA 1
ATOM 7205 C C . ARG B 1 372 ? -17.891 15.492 12.078 1 86.5 372 ARG B C 1
ATOM 7207 O O . ARG B 1 372 ? -18.375 15.133 13.148 1 86.5 372 ARG B O 1
ATOM 7214 N N . ALA B 1 373 ? -17.594 14.727 11.102 1 81.31 373 ALA B N 1
ATOM 7215 C CA . ALA B 1 373 ? -17.953 13.312 11.156 1 81.31 373 ALA B CA 1
ATOM 7216 C C . ALA B 1 373 ? -16.953 12.531 12.008 1 81.31 373 ALA B C 1
ATOM 7218 O O . ALA B 1 373 ? -17.25 11.43 12.477 1 81.31 373 ALA B O 1
ATOM 7219 N N . ALA B 1 374 ? -15.781 13.109 12.211 1 81.81 374 ALA B N 1
ATOM 7220 C CA . ALA B 1 374 ? -14.758 12.414 12.977 1 81.81 374 ALA B CA 1
ATOM 7221 C C . ALA B 1 374 ? -15.188 12.227 14.43 1 81.81 374 ALA B C 1
ATOM 7223 O O . ALA B 1 374 ? -15.789 13.125 15.023 1 81.81 374 ALA B O 1
ATOM 7224 N N . PRO B 1 375 ? -14.938 11.047 14.883 1 77.81 375 PRO B N 1
ATOM 7225 C CA . PRO B 1 375 ? -15.32 10.789 16.266 1 77.81 375 PRO B CA 1
ATOM 7226 C C . PRO B 1 375 ? -14.469 11.578 17.266 1 77.81 375 PRO B C 1
ATOM 7228 O O . PRO B 1 375 ? -13.359 12 16.938 1 77.81 375 PRO B O 1
ATOM 7231 N N . LEU B 1 376 ? -15.062 11.742 18.453 1 76.19 376 LEU B N 1
ATOM 7232 C CA . LEU B 1 376 ? -14.297 12.328 19.547 1 76.19 376 LEU B CA 1
ATOM 7233 C C . LEU B 1 376 ? -13.195 11.375 20 1 76.19 376 LEU B C 1
ATOM 7235 O O . LEU B 1 376 ? -13.219 10.188 19.672 1 76.19 376 LEU B O 1
ATOM 7239 N N . LEU B 1 377 ? -12.18 11.961 20.547 1 70.56 377 LEU B N 1
ATOM 7240 C CA . LEU B 1 377 ? -11.102 11.133 21.078 1 70.56 377 LEU B CA 1
ATOM 7241 C C . LEU B 1 377 ? -11.539 10.422 22.344 1 70.56 377 LEU B C 1
ATOM 7243 O O . LEU B 1 377 ? -11.633 11.039 23.406 1 70.56 377 LEU B O 1
ATOM 7247 N N . LEU B 1 378 ? -11.961 9.312 22.203 1 65.25 378 LEU B N 1
ATOM 7248 C CA . LEU B 1 378 ? -12.609 8.625 23.312 1 65.25 378 LEU B CA 1
ATOM 7249 C C . LEU B 1 378 ? -11.57 8.07 24.281 1 65.25 378 LEU B C 1
ATOM 7251 O O . LEU B 1 378 ? -11.836 7.953 25.484 1 65.25 378 LEU B O 1
ATOM 7255 N N . GLU B 1 379 ? -10.508 7.746 23.812 1 78.88 379 GLU B N 1
ATOM 7256 C CA . GLU B 1 379 ? -9.492 7.211 24.703 1 78.88 379 GLU B CA 1
ATOM 7257 C C . GLU B 1 379 ? -8.688 8.328 25.375 1 78.88 379 GLU B C 1
ATOM 7259 O O . GLU B 1 379 ? -8.148 9.203 24.688 1 78.88 379 GLU B O 1
ATOM 7264 N N . ARG B 1 380 ? -8.859 8.453 26.75 1 87.5 380 ARG B N 1
ATOM 7265 C CA . ARG B 1 380 ? -8.102 9.438 27.516 1 87.5 380 ARG B CA 1
ATOM 7266 C C . ARG B 1 380 ? -6.965 8.766 28.281 1 87.5 380 ARG B C 1
ATOM 7268 O O . ARG B 1 380 ? -7.195 8.078 29.266 1 87.5 380 ARG B O 1
ATOM 7275 N N . SER B 1 381 ? -5.746 8.805 27.688 1 88.44 381 SER B N 1
ATOM 7276 C CA . SER B 1 381 ? -4.57 8.133 28.234 1 88.44 381 SER B CA 1
ATOM 7277 C C . SER B 1 381 ? -3.357 9.062 28.219 1 88.44 381 SER B C 1
ATOM 7279 O O . SER B 1 381 ? -3.373 10.109 27.578 1 88.44 381 SER B O 1
ATOM 7281 N N . PRO B 1 382 ? -2.365 8.719 28.969 1 90.38 382 PRO B N 1
ATOM 7282 C CA . PRO B 1 382 ? -1.129 9.5 28.938 1 90.38 382 PRO B CA 1
ATOM 7283 C C . PRO B 1 382 ? -0.519 9.578 27.531 1 90.38 382 PRO B C 1
ATOM 7285 O O . PRO B 1 382 ? 0.153 10.562 27.203 1 90.38 382 PRO B O 1
ATOM 7288 N N . HIS B 1 383 ? -0.794 8.602 26.766 1 90.12 383 HIS B N 1
ATOM 7289 C CA . HIS B 1 383 ? -0.294 8.617 25.406 1 90.12 383 HIS B CA 1
ATOM 7290 C C . HIS B 1 383 ? -0.958 9.719 24.578 1 90.12 383 HIS B C 1
ATOM 7292 O O . HIS B 1 383 ? -0.296 10.398 23.797 1 90.12 383 HIS B O 1
ATOM 7298 N N . VAL B 1 384 ? -2.199 9.805 24.828 1 92.88 384 VAL B N 1
ATOM 7299 C CA . VAL B 1 384 ? -2.926 10.883 24.156 1 92.88 384 VAL B CA 1
ATOM 7300 C C . VAL B 1 384 ? -2.396 12.234 24.609 1 92.88 384 VAL B C 1
ATOM 7302 O O . VAL B 1 384 ? -2.229 13.148 23.812 1 92.88 384 VAL B O 1
ATOM 7305 N N . SER B 1 385 ? -2.102 12.336 25.891 1 95.38 385 SER B N 1
ATOM 7306 C CA . SER B 1 385 ? -1.569 13.578 26.438 1 95.38 385 SER B CA 1
ATOM 7307 C C . SER B 1 385 ? -0.227 13.93 25.812 1 95.38 385 SER B C 1
ATOM 7309 O O . SER B 1 385 ? 0.072 15.102 25.594 1 95.38 385 SER B O 1
ATOM 7311 N N . ARG B 1 386 ? 0.547 12.945 25.562 1 94.44 386 ARG B N 1
ATOM 7312 C CA . ARG B 1 386 ? 1.826 13.18 24.891 1 94.44 386 ARG B CA 1
ATOM 7313 C C . ARG B 1 386 ? 1.62 13.727 23.484 1 94.44 386 ARG B C 1
ATOM 7315 O O . ARG B 1 386 ? 2.354 14.609 23.047 1 94.44 386 ARG B O 1
ATOM 7322 N N . ALA B 1 387 ? 0.701 13.125 22.781 1 95.88 387 ALA B N 1
ATOM 7323 C CA . ALA B 1 387 ? 0.377 13.617 21.438 1 95.88 387 ALA B CA 1
ATOM 7324 C C . ALA B 1 387 ? -0.137 15.047 21.5 1 95.88 387 ALA B C 1
ATOM 7326 O O . ALA B 1 387 ? 0.182 15.859 20.625 1 95.88 387 ALA B O 1
ATOM 7327 N N . VAL B 1 388 ? -0.927 15.352 22.5 1 97.25 388 VAL B N 1
ATOM 7328 C CA . VAL B 1 388 ? -1.434 16.703 22.688 1 97.25 388 VAL B CA 1
ATOM 7329 C C . VAL B 1 388 ? -0.271 17.656 22.953 1 97.25 388 VAL B C 1
ATOM 7331 O O . VAL B 1 388 ? -0.216 18.75 22.375 1 97.25 388 VAL B O 1
ATOM 7334 N N . LEU B 1 389 ? 0.603 17.203 23.797 1 97.19 389 LEU B N 1
ATOM 7335 C CA . LEU B 1 389 ? 1.766 18.031 24.109 1 97.19 389 LEU B CA 1
ATOM 7336 C C . LEU B 1 389 ? 2.561 18.344 22.844 1 97.19 389 LEU B C 1
ATOM 7338 O O . LEU B 1 389 ? 3.01 19.469 22.641 1 97.19 389 LEU B O 1
ATOM 7342 N N . GLN B 1 390 ? 2.748 17.359 22 1 95.88 390 GLN B N 1
ATOM 7343 C CA . GLN B 1 390 ? 3.447 17.562 20.734 1 95.88 390 GLN B CA 1
ATOM 7344 C C . GLN B 1 390 ? 2.709 18.562 19.844 1 95.88 390 GLN B C 1
ATOM 7346 O O . GLN B 1 390 ? 3.332 19.406 19.203 1 95.88 390 GLN B O 1
ATOM 7351 N N . SER B 1 391 ? 1.434 18.469 19.766 1 97.19 391 SER B N 1
ATOM 7352 C CA . SER B 1 391 ? 0.627 19.375 18.953 1 97.19 391 SER B CA 1
ATOM 7353 C C . SER B 1 391 ? 0.651 20.781 19.516 1 97.19 391 SER B C 1
ATOM 7355 O O . SER B 1 391 ? 0.671 21.766 18.75 1 97.19 391 SER B O 1
ATOM 7357 N N . VAL B 1 392 ? 0.637 20.875 20.844 1 97.31 392 VAL B N 1
ATOM 7358 C CA . VAL B 1 392 ? 0.706 22.188 21.5 1 97.31 392 VAL B CA 1
ATOM 7359 C C . VAL B 1 392 ? 2.057 22.844 21.219 1 97.31 392 VAL B C 1
ATOM 7361 O O . VAL B 1 392 ? 2.127 24.031 20.953 1 97.31 392 VAL B O 1
ATOM 7364 N N . HIS B 1 393 ? 3.072 22.047 21.266 1 94.25 393 HIS B N 1
ATOM 7365 C CA . HIS B 1 393 ? 4.402 22.547 20.953 1 94.25 393 HIS B CA 1
ATOM 7366 C C . HIS B 1 393 ? 4.473 23.047 19.516 1 94.25 393 HIS B C 1
ATOM 7368 O O . HIS B 1 393 ? 5.117 24.062 19.234 1 94.25 393 HIS B O 1
ATOM 7374 N N . ALA B 1 394 ? 3.869 22.359 18.688 1 95.06 394 ALA B N 1
ATOM 7375 C CA . ALA B 1 394 ? 3.844 22.781 17.281 1 95.06 394 ALA B CA 1
ATOM 7376 C C . ALA B 1 394 ? 3.17 24.141 17.125 1 95.06 394 ALA B C 1
ATOM 7378 O O . ALA B 1 394 ? 3.621 24.984 16.344 1 95.06 394 ALA B O 1
ATOM 7379 N N . LEU B 1 395 ? 2.131 24.344 17.828 1 96.19 395 LEU B N 1
ATOM 7380 C CA . LEU B 1 395 ? 1.384 25.594 17.75 1 96.19 395 LEU B CA 1
ATOM 7381 C C . LEU B 1 395 ? 2.178 26.734 18.375 1 96.19 395 LEU B C 1
ATOM 7383 O O . LEU B 1 395 ? 2.078 27.891 17.922 1 96.19 395 LEU B O 1
ATOM 7387 N N . SER B 1 396 ? 2.977 26.438 19.375 1 94.81 396 SER B N 1
ATOM 7388 C CA . SER B 1 396 ? 3.725 27.469 20.094 1 94.81 396 SER B CA 1
ATOM 7389 C C . SER B 1 396 ? 4.746 28.141 19.172 1 94.81 396 SER B C 1
ATOM 7391 O O . SER B 1 396 ? 5.086 29.312 19.391 1 94.81 396 SER B O 1
ATOM 7393 N N . ILE B 1 397 ? 5.184 27.453 18.188 1 89.31 397 ILE B N 1
ATOM 7394 C CA . ILE B 1 397 ? 6.246 27.969 17.328 1 89.31 397 ILE B CA 1
ATOM 7395 C C . ILE B 1 397 ? 5.727 29.141 16.5 1 89.31 397 ILE B C 1
ATOM 7397 O O . ILE B 1 397 ? 6.27 30.234 16.578 1 89.31 397 ILE B O 1
ATOM 7401 N N . PRO B 1 398 ? 4.695 29 15.75 1 91.75 398 PRO B N 1
ATOM 7402 C CA . PRO B 1 398 ? 4.211 30.141 14.984 1 91.75 398 PRO B CA 1
ATOM 7403 C C . PRO B 1 398 ? 3.705 31.281 15.883 1 91.75 398 PRO B C 1
ATOM 7405 O O . PRO B 1 398 ? 3.797 32.438 15.508 1 91.75 398 PRO B O 1
ATOM 7408 N N . VAL B 1 399 ? 3.166 30.953 17.016 1 93.88 399 VAL B N 1
ATOM 7409 C CA . VAL B 1 399 ? 2.672 31.984 17.922 1 93.88 399 VAL B CA 1
ATOM 7410 C C . VAL B 1 399 ? 3.844 32.812 18.453 1 93.88 399 VAL B C 1
ATOM 7412 O O . VAL B 1 399 ? 3.77 34.031 18.531 1 93.88 399 VAL B O 1
ATOM 7415 N N . ARG B 1 400 ? 4.934 32.125 18.781 1 90.56 400 ARG B N 1
ATOM 7416 C CA . ARG B 1 400 ? 6.109 32.812 19.297 1 90.56 400 ARG B CA 1
ATOM 7417 C C . ARG B 1 400 ? 6.762 33.688 18.234 1 90.56 400 ARG B C 1
ATOM 7419 O O . ARG B 1 400 ? 7.234 34.781 18.516 1 90.56 400 ARG B O 1
ATOM 7426 N N . ILE B 1 401 ? 6.832 33.188 17.062 1 87 401 ILE B N 1
ATOM 7427 C CA . ILE B 1 401 ? 7.441 33.938 15.953 1 87 401 ILE B CA 1
ATOM 7428 C C . ILE B 1 401 ? 6.508 35.031 15.492 1 87 401 ILE B C 1
ATOM 7430 O O . ILE B 1 401 ? 6.961 36.125 15.094 1 87 401 ILE B O 1
ATOM 7434 N N . GLY B 1 402 ? 5.223 34.875 15.641 1 91.25 402 GLY B N 1
ATOM 7435 C CA . GLY B 1 402 ? 4.16 35.719 15.109 1 91.25 402 GLY B CA 1
ATOM 7436 C C . GLY B 1 402 ? 3.367 35.062 14.008 1 91.25 402 GLY B C 1
ATOM 7437 O O . GLY B 1 402 ? 3.895 34.781 12.922 1 91.25 402 GLY B O 1
ATOM 7438 N N . VAL B 1 403 ? 2.176 34.812 14.195 1 92.56 403 VAL B N 1
ATOM 7439 C CA . VAL B 1 403 ? 1.309 34.031 13.312 1 92.56 403 VAL B CA 1
ATOM 7440 C C . VAL B 1 403 ? 1.257 34.688 11.938 1 92.56 403 VAL B C 1
ATOM 7442 O O . VAL B 1 403 ? 1.399 34 10.914 1 92.56 403 VAL B O 1
ATOM 7445 N N . GLU B 1 404 ? 1.096 35.938 11.875 1 90.44 404 GLU B N 1
ATOM 7446 C CA . GLU B 1 404 ? 1.043 36.656 10.602 1 90.44 404 GLU B CA 1
ATOM 7447 C C . GLU B 1 404 ? 2.381 36.594 9.875 1 90.44 404 GLU B C 1
ATOM 7449 O O . GLU B 1 404 ? 2.42 36.531 8.648 1 90.44 404 GLU B O 1
ATOM 7454 N N . PHE B 1 405 ? 3.395 36.688 10.672 1 89.69 405 PHE B N 1
ATOM 7455 C CA . PHE B 1 405 ? 4.727 36.594 10.094 1 89.69 405 PHE B CA 1
ATOM 7456 C C . PHE B 1 405 ? 4.938 35.219 9.453 1 89.69 405 PHE B C 1
ATOM 7458 O O . PHE B 1 405 ? 5.465 35.125 8.344 1 89.69 405 PHE B O 1
ATOM 7465 N N . VAL B 1 406 ? 4.57 34.25 10.164 1 88 406 VAL B N 1
ATOM 7466 C CA . VAL B 1 406 ? 4.691 32.906 9.641 1 88 406 VAL B CA 1
ATOM 7467 C C . VAL B 1 406 ? 3.832 32.75 8.391 1 88 406 VAL B C 1
ATOM 7469 O O . VAL B 1 406 ? 4.27 32.156 7.398 1 88 406 VAL B O 1
ATOM 7472 N N . ALA B 1 407 ? 2.648 33.156 8.383 1 90.88 407 ALA B N 1
ATOM 7473 C CA . ALA B 1 407 ? 1.745 33.062 7.238 1 90.88 407 ALA B CA 1
ATOM 7474 C C . ALA B 1 407 ? 2.379 33.688 5.988 1 90.88 407 ALA B C 1
ATOM 7476 O O . ALA B 1 407 ? 2.229 33.156 4.887 1 90.88 407 ALA B O 1
ATOM 7477 N N . ARG B 1 408 ? 3.17 34.688 6.156 1 87.31 408 ARG B N 1
ATOM 7478 C CA . ARG B 1 408 ? 3.711 35.406 5.02 1 87.31 408 ARG B CA 1
ATOM 7479 C C . ARG B 1 408 ? 5.07 34.875 4.605 1 87.31 408 ARG B C 1
ATOM 7481 O O . ARG B 1 408 ? 5.504 35.062 3.465 1 87.31 408 ARG B O 1
ATOM 7488 N N . THR B 1 409 ? 5.707 34.125 5.523 1 84.12 409 THR B N 1
ATOM 7489 C CA . THR B 1 409 ? 7.094 33.812 5.219 1 84.12 409 THR B CA 1
ATOM 7490 C C . THR B 1 409 ? 7.289 32.281 5.137 1 84.12 409 THR B C 1
ATOM 7492 O O . THR B 1 409 ? 8.32 31.812 4.656 1 84.12 409 THR B O 1
ATOM 7495 N N . GLN B 1 410 ? 6.367 31.547 5.508 1 82.75 410 GLN B N 1
ATOM 7496 C CA . GLN B 1 410 ? 6.59 30.109 5.641 1 82.75 410 GLN B CA 1
ATOM 7497 C C . GLN B 1 410 ? 6.883 29.469 4.289 1 82.75 410 GLN B C 1
ATOM 7499 O O . GLN B 1 410 ? 7.605 28.469 4.211 1 82.75 410 GLN B O 1
ATOM 7504 N N . THR B 1 411 ? 6.379 30.031 3.297 1 78.25 411 THR B N 1
ATOM 7505 C CA . THR B 1 411 ? 6.594 29.469 1.967 1 78.25 411 THR B CA 1
ATOM 7506 C C . THR B 1 411 ? 8.078 29.453 1.62 1 78.25 411 THR B C 1
ATOM 7508 O O . THR B 1 411 ? 8.531 28.609 0.85 1 78.25 411 THR B O 1
ATOM 7511 N N . LEU B 1 412 ? 8.844 30.25 2.178 1 76.94 412 LEU B N 1
ATOM 7512 C CA . LEU B 1 412 ? 10.266 30.375 1.878 1 76.94 412 LEU B CA 1
ATOM 7513 C C . LEU B 1 412 ? 11.094 29.484 2.805 1 76.94 412 LEU B C 1
ATOM 7515 O O . LEU B 1 412 ? 12.188 29.047 2.439 1 76.94 412 LEU B O 1
ATOM 7519 N N . THR B 1 413 ? 10.477 29.219 3.891 1 77.88 413 THR B N 1
ATOM 7520 C CA . THR B 1 413 ? 11.344 28.641 4.906 1 77.88 413 THR B CA 1
ATOM 7521 C C . THR B 1 413 ? 10.859 27.25 5.297 1 77.88 413 THR B C 1
ATOM 7523 O O . THR B 1 413 ? 11.648 26.406 5.727 1 77.88 413 THR B O 1
ATOM 7526 N N . TRP B 1 414 ? 9.594 27.125 5.18 1 80.19 414 TRP B N 1
ATOM 7527 C CA . TRP B 1 414 ? 9.055 25.859 5.641 1 80.19 414 TRP B CA 1
ATOM 7528 C C . TRP B 1 414 ? 8.727 24.938 4.461 1 80.19 414 TRP B C 1
ATOM 7530 O O . TRP B 1 414 ? 8.312 25.422 3.4 1 80.19 414 TRP B O 1
ATOM 7540 N N . SER B 1 415 ? 9 23.688 4.738 1 88.5 415 SER B N 1
ATOM 7541 C CA . SER B 1 415 ? 8.617 22.672 3.771 1 88.5 415 SER B CA 1
ATOM 7542 C C . SER B 1 415 ? 7.125 22.359 3.855 1 88.5 415 SER B C 1
ATOM 7544 O O . SER B 1 415 ? 6.484 22.625 4.879 1 88.5 415 SER B O 1
ATOM 7546 N N . ILE B 1 416 ? 6.551 21.859 2.811 1 91.56 416 ILE B N 1
ATOM 7547 C CA . ILE B 1 416 ? 5.145 21.484 2.746 1 91.56 416 ILE B CA 1
ATOM 7548 C C . ILE B 1 416 ? 4.852 20.422 3.801 1 91.56 416 ILE B C 1
ATOM 7550 O O . ILE B 1 416 ? 3.709 20.281 4.25 1 91.56 416 ILE B O 1
ATOM 7554 N N . VAL B 1 417 ? 5.848 19.719 4.258 1 94.5 417 VAL B N 1
ATOM 7555 C CA . VAL B 1 417 ? 5.711 18.688 5.277 1 94.5 417 VAL B CA 1
ATOM 7556 C C . VAL B 1 417 ? 5.109 19.281 6.547 1 94.5 417 VAL B C 1
ATOM 7558 O O . VAL B 1 417 ? 4.246 18.672 7.18 1 94.5 417 VAL B O 1
ATOM 7561 N N . HIS B 1 418 ? 5.523 20.453 6.883 1 93.25 418 HIS B N 1
ATOM 7562 C CA . HIS B 1 418 ? 5 21.125 8.07 1 93.25 418 HIS B CA 1
ATOM 7563 C C . HIS B 1 418 ? 3.525 21.484 7.898 1 93.25 418 HIS B C 1
ATOM 7565 O O . HIS B 1 418 ? 2.736 21.344 8.836 1 93.25 418 HIS B O 1
ATOM 7571 N N . GLY B 1 419 ? 3.225 21.953 6.715 1 93.12 419 GLY B N 1
ATOM 7572 C CA . GLY B 1 419 ? 1.826 22.266 6.469 1 93.12 419 GLY B CA 1
ATOM 7573 C C . GLY B 1 419 ? 0.909 21.062 6.641 1 93.12 419 GLY B C 1
ATOM 7574 O O . GLY B 1 419 ? -0.153 21.172 7.254 1 93.12 419 GLY B O 1
ATOM 7575 N N . LEU B 1 420 ? 1.312 19.953 6.137 1 93.56 420 LEU B N 1
ATOM 7576 C CA . LEU B 1 420 ? 0.518 18.734 6.23 1 93.56 420 LEU B CA 1
ATOM 7577 C C . LEU B 1 420 ? 0.403 18.266 7.676 1 93.56 420 LEU B C 1
ATOM 7579 O O . LEU B 1 420 ? -0.684 17.906 8.133 1 93.56 420 LEU B O 1
ATOM 7583 N N . CYS B 1 421 ? 1.511 18.25 8.352 1 95.44 421 CYS B N 1
ATOM 7584 C CA . CYS B 1 421 ? 1.534 17.75 9.727 1 95.44 421 CYS B CA 1
ATOM 7585 C C . CYS B 1 421 ? 0.769 18.688 10.656 1 95.44 421 CYS B C 1
ATOM 7587 O O . CYS B 1 421 ? 0.075 18.234 11.562 1 95.44 421 CYS B O 1
ATOM 7589 N N . ASN B 1 422 ? 0.902 20 10.43 1 95.25 422 ASN B N 1
ATOM 7590 C CA . ASN B 1 422 ? 0.201 20.969 11.258 1 95.25 422 ASN B CA 1
ATOM 7591 C C . ASN B 1 422 ? -1.312 20.859 11.094 1 95.25 422 ASN B C 1
ATOM 7593 O O . ASN B 1 422 ? -2.064 21.109 12.039 1 95.25 422 ASN B O 1
ATOM 7597 N N . LEU B 1 423 ? -1.71 20.547 9.914 1 95.44 423 LEU B N 1
ATOM 7598 C CA . LEU B 1 423 ? -3.135 20.328 9.695 1 95.44 423 LEU B CA 1
ATOM 7599 C C . LEU B 1 423 ? -3.674 19.25 10.641 1 95.44 423 LEU B C 1
ATOM 7601 O O . LEU B 1 423 ? -4.695 19.453 11.297 1 95.44 423 LEU B O 1
ATOM 7605 N N . GLU B 1 424 ? -3.012 18.141 10.727 1 94.88 424 GLU B N 1
ATOM 7606 C CA . GLU B 1 424 ? -3.48 17.047 11.578 1 94.88 424 GLU B CA 1
ATOM 7607 C C . GLU B 1 424 ? -3.348 17.422 13.055 1 94.88 424 GLU B C 1
ATOM 7609 O O . GLU B 1 424 ? -4.168 17 13.883 1 94.88 424 GLU B O 1
ATOM 7614 N N . CYS B 1 425 ? -2.33 18.188 13.359 1 95.75 425 CYS B N 1
ATOM 7615 C CA . CYS B 1 425 ? -2.207 18.688 14.727 1 95.75 425 CYS B CA 1
ATOM 7616 C C . CYS B 1 425 ? -3.387 19.578 15.094 1 95.75 425 CYS B C 1
ATOM 7618 O O . CYS B 1 425 ? -3.91 19.484 16.203 1 95.75 425 CYS B O 1
ATOM 7620 N N . ALA B 1 426 ? -3.771 20.391 14.195 1 96.25 426 ALA B N 1
ATOM 7621 C CA . ALA B 1 426 ? -4.895 21.297 14.422 1 96.25 426 ALA B CA 1
ATOM 7622 C C . ALA B 1 426 ? -6.188 20.531 14.648 1 96.25 426 ALA B C 1
ATOM 7624 O O . ALA B 1 426 ? -6.918 20.797 15.609 1 96.25 426 ALA B O 1
ATOM 7625 N N . LEU B 1 427 ? -6.402 19.578 13.797 1 94.75 427 LEU B N 1
ATOM 7626 C CA . LEU B 1 427 ? -7.613 18.781 13.906 1 94.75 427 LEU B CA 1
ATOM 7627 C C . LEU B 1 427 ? -7.602 17.953 15.195 1 94.75 427 LEU B C 1
ATOM 7629 O O . LEU B 1 427 ? -8.633 17.828 15.867 1 94.75 427 LEU B O 1
ATOM 7633 N N . PHE B 1 428 ? -6.473 17.438 15.492 1 95.31 428 PHE B N 1
ATOM 7634 C CA . PHE B 1 428 ? -6.32 16.625 16.688 1 95.31 428 PHE B CA 1
ATOM 7635 C C . PHE B 1 428 ? -6.586 17.453 17.953 1 95.31 428 PHE B C 1
ATOM 7637 O O . PHE B 1 428 ? -7.316 17.016 18.844 1 95.31 428 PHE B O 1
ATOM 7644 N N . LEU B 1 429 ? -6.012 18.641 18.016 1 96 429 LEU B N 1
ATOM 7645 C CA . LEU B 1 429 ? -6.219 19.516 19.172 1 96 429 LEU B CA 1
ATOM 7646 C C . LEU B 1 429 ? -7.676 19.969 19.25 1 96 429 LEU B C 1
ATOM 7648 O O . LEU B 1 429 ? -8.234 20.062 20.359 1 96 429 LEU B O 1
ATOM 7652 N N . GLY B 1 430 ? -8.219 20.266 18.094 1 95.12 430 GLY B N 1
ATOM 7653 C CA . GLY B 1 430 ? -9.633 20.609 18.078 1 95.12 430 GLY B CA 1
ATOM 7654 C C . GLY B 1 430 ? -10.516 19.516 18.656 1 95.12 430 GLY B C 1
ATOM 7655 O O . GLY B 1 430 ? -11.367 19.781 19.5 1 95.12 430 GLY B O 1
ATOM 7656 N N . LYS B 1 431 ? -10.281 18.328 18.219 1 94.12 431 LYS B N 1
ATOM 7657 C CA . LYS B 1 431 ? -11.078 17.203 18.703 1 94.12 431 LYS B CA 1
ATOM 7658 C C . LYS B 1 431 ? -10.797 16.922 20.172 1 94.12 431 LYS B C 1
ATOM 7660 O O . LYS B 1 431 ? -11.695 16.5 20.906 1 94.12 431 LYS B O 1
ATOM 7665 N N . TRP B 1 432 ? -9.57 17.062 20.594 1 95.88 432 TRP B N 1
ATOM 7666 C CA . TRP B 1 432 ? -9.219 16.859 22 1 95.88 432 TRP B CA 1
ATOM 7667 C C . TRP B 1 432 ? -9.961 17.859 22.891 1 95.88 432 TRP B C 1
ATOM 7669 O O . TRP B 1 432 ? -10.508 17.5 23.922 1 95.88 432 TRP B O 1
ATOM 7679 N N . LEU B 1 433 ? -10.016 19.078 22.484 1 96.06 433 LEU B N 1
ATOM 7680 C CA . LEU B 1 433 ? -10.695 20.125 23.25 1 96.06 433 LEU B CA 1
ATOM 7681 C C . LEU B 1 433 ? -12.203 19.875 23.281 1 96.06 433 LEU B C 1
ATOM 7683 O O . LEU B 1 433 ? -12.852 20.094 24.312 1 96.06 433 LEU B O 1
ATOM 7687 N N . GLU B 1 434 ? -12.719 19.406 22.141 1 93.94 434 GLU B N 1
ATOM 7688 C CA . GLU B 1 434 ? -14.125 19.016 22.141 1 93.94 434 GLU B CA 1
ATOM 7689 C C . GLU B 1 434 ? -14.391 17.875 23.109 1 93.94 434 GLU B C 1
ATOM 7691 O O . GLU B 1 434 ? -15.43 17.844 23.766 1 93.94 434 GLU B O 1
ATOM 7696 N N . THR B 1 435 ? -13.484 16.984 23.156 1 93.69 435 THR B N 1
ATOM 7697 C CA . THR B 1 435 ? -13.609 15.867 24.094 1 93.69 435 THR B CA 1
ATOM 7698 C C . THR B 1 435 ? -13.562 16.359 25.531 1 93.69 435 THR B C 1
ATOM 7700 O O . THR B 1 435 ? -14.328 15.898 26.375 1 93.69 435 THR B O 1
ATOM 7703 N N . MET B 1 436 ? -12.656 17.266 25.891 1 94.19 436 MET B N 1
ATOM 7704 C CA . MET B 1 436 ? -12.578 17.844 27.234 1 94.19 436 MET B CA 1
ATOM 7705 C C . MET B 1 436 ? -13.875 18.547 27.609 1 94.19 436 MET B C 1
ATOM 7707 O O . MET B 1 436 ? -14.336 18.453 28.75 1 94.19 436 MET B O 1
ATOM 7711 N N . ALA B 1 437 ? -14.445 19.234 26.625 1 93.19 437 ALA B N 1
ATOM 7712 C CA . ALA B 1 437 ? -15.719 19.906 26.859 1 93.19 437 ALA B CA 1
ATOM 7713 C C . ALA B 1 437 ? -16.828 18.906 27.141 1 93.19 437 ALA B C 1
ATOM 7715 O O . ALA B 1 437 ? -17.656 19.109 28.047 1 93.19 437 ALA B O 1
ATOM 7716 N N . ALA B 1 438 ? -16.859 17.859 26.391 1 90.81 438 ALA B N 1
ATOM 7717 C CA . ALA B 1 438 ? -17.891 16.844 26.547 1 90.81 438 ALA B CA 1
ATOM 7718 C C . ALA B 1 438 ? -17.766 16.141 27.891 1 90.81 438 ALA B C 1
ATOM 7720 O O . ALA B 1 438 ? -18.781 15.836 28.531 1 90.81 438 ALA B O 1
ATOM 7721 N N . VAL B 1 439 ? -16.578 15.82 28.25 1 91.06 439 VAL B N 1
ATOM 7722 C CA . VAL B 1 439 ? -16.344 15.133 29.516 1 91.06 439 VAL B CA 1
ATOM 7723 C C . VAL B 1 439 ? -16.734 16.047 30.688 1 91.06 439 VAL B C 1
ATOM 7725 O O . VAL B 1 439 ? -17.312 15.594 31.672 1 91.06 439 VAL B O 1
ATOM 7728 N N . THR B 1 440 ? -16.391 17.312 30.609 1 91 440 THR B N 1
ATOM 7729 C CA . THR B 1 440 ? -16.75 18.266 31.641 1 91 440 THR B CA 1
ATOM 7730 C C . THR B 1 440 ? -18.25 18.469 31.703 1 91 440 THR B C 1
ATOM 7732 O O . THR B 1 440 ? -18.828 18.609 32.781 1 91 440 THR B O 1
ATOM 7735 N N . GLU B 1 441 ? -18.859 18.453 30.562 1 89.38 441 GLU B N 1
ATOM 7736 C CA . GLU B 1 441 ? -20.312 18.578 30.5 1 89.38 441 GLU B CA 1
ATOM 7737 C C . GLU B 1 441 ? -21.016 17.375 31.109 1 89.38 441 GLU B C 1
ATOM 7739 O O . GLU B 1 441 ? -22 17.516 31.844 1 89.38 441 GLU B O 1
ATOM 7744 N N . ALA B 1 442 ? -20.531 16.234 30.828 1 88 442 ALA B N 1
ATOM 7745 C CA . ALA B 1 442 ? -21.094 15 31.375 1 88 442 ALA B CA 1
ATOM 7746 C C . ALA B 1 442 ? -20.938 14.953 32.906 1 88 442 ALA B C 1
ATOM 7748 O O . ALA B 1 442 ? -21.828 14.469 33.594 1 88 442 ALA B O 1
ATOM 7749 N N . ALA B 1 443 ? -19.859 15.391 33.375 1 87.06 443 ALA B N 1
ATOM 7750 C CA . ALA B 1 443 ? -19.609 15.406 34.812 1 87.06 443 ALA B CA 1
ATOM 7751 C C . ALA B 1 443 ? -20.516 16.422 35.5 1 87.06 443 ALA B C 1
ATOM 7753 O O . ALA B 1 443 ? -20.953 16.188 36.656 1 87.06 443 ALA B O 1
ATOM 7754 N N . ALA B 1 444 ? -20.781 17.531 34.875 1 83.25 444 ALA B N 1
ATOM 7755 C CA . ALA B 1 444 ? -21.641 18.562 35.438 1 83.25 444 ALA B CA 1
ATOM 7756 C C . ALA B 1 444 ? -23.094 18.078 35.562 1 83.25 444 ALA B C 1
ATOM 7758 O O . ALA B 1 444 ? -23.797 18.422 36.5 1 83.25 444 ALA B O 1
ATOM 7759 N N . HIS B 1 445 ? -23.516 17.281 34.625 1 80 445 HIS B N 1
ATOM 7760 C CA . HIS B 1 445 ? -24.891 16.766 34.625 1 80 445 HIS B CA 1
ATOM 7761 C C . HIS B 1 445 ? -25.062 15.672 35.688 1 80 445 HIS B C 1
ATOM 7763 O O . HIS B 1 445 ? -26.125 15.555 36.312 1 80 445 HIS B O 1
ATOM 7769 N N . CYS B 1 446 ? -24.094 14.797 35.812 1 69.12 446 CYS B N 1
ATOM 7770 C CA . CYS B 1 446 ? -24.188 13.734 36.812 1 69.12 446 CYS B CA 1
ATOM 7771 C C . CYS B 1 446 ? -24.156 14.305 38.219 1 69.12 446 CYS B C 1
ATOM 7773 O O . CYS B 1 446 ? -24.766 13.742 39.156 1 69.12 446 CYS B O 1
ATOM 7775 N N . GLY B 1 447 ? -23.469 15.398 38.5 1 61.28 447 GLY B N 1
ATOM 7776 C CA . GLY B 1 447 ? -23.406 16.016 39.812 1 61.28 447 GLY B CA 1
ATOM 7777 C C . GLY B 1 447 ? -24.703 16.703 40.219 1 61.28 447 GLY B C 1
ATOM 7778 O O . GLY B 1 447 ? -25.016 16.828 41.406 1 61.28 447 GLY B O 1
ATOM 7779 N N . GLU B 1 448 ? -25.5 17.266 39.312 1 59.69 448 GLU B N 1
ATOM 7780 C CA . GLU B 1 448 ? -26.766 17.906 39.656 1 59.69 448 GLU B CA 1
ATOM 7781 C C . GLU B 1 448 ? -27.781 16.891 40.156 1 59.69 448 GLU B C 1
ATOM 7783 O O . GLU B 1 448 ? -28.594 17.219 41.031 1 59.69 448 GLU B O 1
ATOM 7788 N N . ASP B 1 449 ? -27.766 15.633 39.812 1 55.5 449 ASP B N 1
ATOM 7789 C CA . ASP B 1 449 ? -28.719 14.656 40.312 1 55.5 449 ASP B CA 1
ATOM 7790 C C . ASP B 1 449 ? -28.391 14.25 41.75 1 55.5 449 ASP B C 1
ATOM 7792 O O . ASP B 1 449 ? -29.281 13.922 42.531 1 55.5 449 ASP B O 1
ATOM 7796 N N . ASP B 1 450 ? -27.172 14.133 42.094 1 50.53 450 ASP B N 1
ATOM 7797 C CA . ASP B 1 450 ? -26.875 13.633 43.438 1 50.53 450 ASP B CA 1
ATOM 7798 C C . ASP B 1 450 ? -26.828 14.766 44.469 1 50.53 450 ASP B C 1
ATOM 7800 O O . ASP B 1 450 ? -26.359 14.578 45.562 1 50.53 450 ASP B O 1
ATOM 7804 N N . THR B 1 451 ? -27.266 15.914 44.188 1 47.31 451 THR B N 1
ATOM 7805 C CA . THR B 1 451 ? -27.141 16.969 45.188 1 47.31 451 THR B CA 1
ATOM 7806 C C . THR B 1 451 ? -27.984 16.672 46.406 1 47.31 451 THR B C 1
ATOM 7808 O O . THR B 1 451 ? -28.016 17.438 47.375 1 47.31 451 THR B O 1
ATOM 7811 N N . GLU B 1 452 ? -29.078 15.797 46.469 1 45.19 452 GLU B N 1
ATOM 7812 C CA . GLU B 1 452 ? -29.672 15.875 47.812 1 45.19 452 GLU B CA 1
ATOM 7813 C C . GLU B 1 452 ? -28.625 15.586 48.906 1 45.19 452 GLU B C 1
ATOM 7815 O O . GLU B 1 452 ? -28.578 16.266 49.906 1 45.19 452 GLU B O 1
ATOM 7820 N N . ASP B 1 453 ? -28.438 14.242 49.438 1 40.75 453 ASP B N 1
ATOM 7821 C CA . ASP B 1 453 ? -27.875 13.922 50.75 1 40.75 453 ASP B CA 1
ATOM 7822 C C . ASP B 1 453 ? -26.344 13.984 50.719 1 40.75 453 ASP B C 1
ATOM 7824 O O . ASP B 1 453 ? -25.688 13.578 51.656 1 40.75 453 ASP B O 1
ATOM 7828 N N . ALA B 1 454 ? -25.672 13.711 49.531 1 38.62 454 ALA B N 1
ATOM 7829 C CA . ALA B 1 454 ? -24.266 13.352 49.719 1 38.62 454 ALA B CA 1
ATOM 7830 C C . ALA B 1 454 ? -23.422 14.586 50 1 38.62 454 ALA B C 1
ATOM 7832 O O . ALA B 1 454 ? -23.609 15.641 49.375 1 38.62 454 ALA B O 1
ATOM 7833 N N . GLY B 1 455 ? -22.734 14.68 51.156 1 39.12 455 GLY B N 1
ATOM 7834 C CA . GLY B 1 455 ? -21.641 15.477 51.719 1 39.12 455 GLY B CA 1
ATOM 7835 C C . GLY B 1 455 ? -20.688 15.992 50.656 1 39.12 455 GLY B C 1
ATOM 7836 O O . GLY B 1 455 ? -20.734 15.555 49.5 1 39.12 455 GLY B O 1
ATOM 7837 N N . GLU B 1 456 ? -19.844 17.031 51.031 1 40.38 456 GLU B N 1
ATOM 7838 C CA . GLU B 1 456 ? -18.734 17.688 50.344 1 40.38 456 GLU B CA 1
ATOM 7839 C C . GLU B 1 456 ? -17.906 16.703 49.531 1 40.38 456 GLU B C 1
ATOM 7841 O O . GLU B 1 456 ? -16.828 16.281 49.969 1 40.38 456 GLU B O 1
ATOM 7846 N N . GLU B 1 457 ? -18.438 15.547 49.312 1 39.09 457 GLU B N 1
ATOM 7847 C CA . GLU B 1 457 ? -17.484 14.664 48.625 1 39.09 457 GLU B CA 1
ATOM 7848 C C . GLU B 1 457 ? -16.719 15.406 47.531 1 39.09 457 GLU B C 1
ATOM 7850 O O . GLU B 1 457 ? -17.234 16.359 46.938 1 39.09 457 GLU B O 1
ATOM 7855 N N . ASP B 1 458 ? -15.375 15.172 47.406 1 41.97 458 ASP B N 1
ATOM 7856 C CA . ASP B 1 458 ? -14.297 15.547 46.5 1 41.97 458 ASP B CA 1
ATOM 7857 C C . ASP B 1 458 ? -14.805 15.664 45.062 1 41.97 458 ASP B C 1
ATOM 7859 O O . ASP B 1 458 ? -15.266 14.68 44.5 1 41.97 458 ASP B O 1
ATOM 7863 N N . GLU B 1 459 ? -15.547 16.641 44.688 1 45.16 459 GLU B N 1
ATOM 7864 C CA . GLU B 1 459 ? -15.82 16.969 43.312 1 45.16 459 GLU B CA 1
ATOM 7865 C C . GLU B 1 459 ? -14.781 16.328 42.375 1 45.16 459 GLU B C 1
ATOM 7867 O O . GLU B 1 459 ? -13.656 16.828 42.25 1 45.16 459 GLU B O 1
ATOM 7872 N N . GLU B 1 460 ? -14.602 15.094 42.312 1 54.31 460 GLU B N 1
ATOM 7873 C CA . GLU B 1 460 ? -13.68 14.375 41.438 1 54.31 460 GLU B CA 1
ATOM 7874 C C . GLU B 1 460 ? -13.602 15.039 40.062 1 54.31 460 GLU B C 1
ATOM 7876 O O . GLU B 1 460 ? -14.602 15.148 39.375 1 54.31 460 GLU B O 1
ATOM 7881 N N . ASP B 1 461 ? -12.641 15.992 39.781 1 72.25 461 ASP B N 1
ATOM 7882 C CA . ASP B 1 461 ? -12.312 16.719 38.562 1 72.25 461 ASP B CA 1
ATOM 7883 C C . ASP B 1 461 ? -12.398 15.812 37.312 1 72.25 461 ASP B C 1
ATOM 7885 O O . ASP B 1 461 ? -11.812 14.734 37.312 1 72.25 461 ASP B O 1
ATOM 7889 N N . ALA B 1 462 ? -13.469 16.031 36.531 1 85.06 462 ALA B N 1
ATOM 7890 C CA . ALA B 1 462 ? -13.719 15.273 35.312 1 85.06 462 ALA B CA 1
ATOM 7891 C C . ALA B 1 462 ? -12.445 15.125 34.469 1 85.06 462 ALA B C 1
ATOM 7893 O O . ALA B 1 462 ? -12.25 14.102 33.812 1 85.06 462 ALA B O 1
ATOM 7894 N N . LEU B 1 463 ? -11.594 16.062 34.688 1 92.19 463 LEU B N 1
ATOM 7895 C CA . LEU B 1 463 ? -10.367 16.047 33.906 1 92.19 463 LEU B CA 1
ATOM 7896 C C . LEU B 1 463 ? -9.195 15.523 34.719 1 92.19 463 LEU B C 1
ATOM 7898 O O . LEU B 1 463 ? -9.094 15.805 35.938 1 92.19 463 LEU B O 1
ATOM 7902 N N . ARG B 1 464 ? -8.312 14.805 34.094 1 93.06 464 ARG B N 1
ATOM 7903 C CA . ARG B 1 464 ? -7.082 14.312 34.719 1 93.06 464 ARG B CA 1
ATOM 7904 C C . ARG B 1 464 ? -6.105 15.453 34.969 1 93.06 464 ARG B C 1
ATOM 7906 O O . ARG B 1 464 ? -6.188 16.5 34.312 1 93.06 464 ARG B O 1
ATOM 7913 N N . ASP B 1 465 ? -5.117 15.273 35.875 1 94.31 465 ASP B N 1
ATOM 7914 C CA . ASP B 1 465 ? -4.148 16.312 36.219 1 94.31 465 ASP B CA 1
ATOM 7915 C C . ASP B 1 465 ? -3.305 16.703 35 1 94.31 465 ASP B C 1
ATOM 7917 O O . ASP B 1 465 ? -2.998 17.875 34.812 1 94.31 465 ASP B O 1
ATOM 7921 N N . ASP B 1 466 ? -2.898 15.766 34.281 1 94.56 466 ASP B N 1
ATOM 7922 C CA . ASP B 1 466 ? -2.088 16.062 33.125 1 94.56 466 ASP B CA 1
ATOM 7923 C C . ASP B 1 466 ? -2.893 16.844 32.062 1 94.56 466 ASP B C 1
ATOM 7925 O O . ASP B 1 466 ? -2.355 17.734 31.406 1 94.56 466 ASP B O 1
ATOM 7929 N N . GLU B 1 467 ? -4.156 16.516 32 1 95.31 467 GLU B N 1
ATOM 7930 C CA . GLU B 1 467 ? -5.02 17.219 31.078 1 95.31 467 GLU B CA 1
ATOM 7931 C C . GLU B 1 467 ? -5.195 18.688 31.5 1 95.31 467 GLU B C 1
ATOM 7933 O O . GLU B 1 467 ? -5.184 19.578 30.656 1 95.31 467 GLU B O 1
ATOM 7938 N N . LYS B 1 468 ? -5.34 18.922 32.75 1 95.31 468 LYS B N 1
ATOM 7939 C CA . LYS B 1 468 ? -5.457 20.281 33.281 1 95.31 468 LYS B CA 1
ATOM 7940 C C . LYS B 1 468 ? -4.188 21.078 33 1 95.31 468 LYS B C 1
ATOM 7942 O O . LYS B 1 468 ? -4.254 22.266 32.656 1 95.31 468 LYS B O 1
ATOM 7947 N N . ARG B 1 469 ? -3.072 20.422 33.156 1 96.62 469 ARG B N 1
ATOM 7948 C CA . ARG B 1 469 ? -1.796 21.078 32.875 1 96.62 469 ARG B CA 1
ATOM 7949 C C . ARG B 1 469 ? -1.681 21.453 31.406 1 96.62 469 ARG B C 1
ATOM 7951 O O . ARG B 1 469 ? -1.227 22.562 31.078 1 96.62 469 ARG B O 1
ATOM 7958 N N . LEU B 1 470 ? -2.045 20.562 30.594 1 97 470 LEU B N 1
ATOM 7959 C CA . LEU B 1 470 ? -1.985 20.812 29.156 1 97 470 LEU B CA 1
ATOM 7960 C C . LEU B 1 470 ? -2.922 21.953 28.766 1 97 470 LEU B C 1
ATOM 7962 O O . LEU B 1 470 ? -2.572 22.781 27.922 1 97 470 LEU B O 1
ATOM 7966 N N . LEU B 1 471 ? -4.094 21.953 29.375 1 96.25 471 LEU B N 1
ATOM 7967 C CA . LEU B 1 471 ? -5.039 23.031 29.109 1 96.25 471 LEU B CA 1
ATOM 7968 C C . LEU B 1 471 ? -4.453 24.375 29.547 1 96.25 471 LEU B C 1
ATOM 7970 O O . LEU B 1 471 ? -4.625 25.391 28.859 1 96.25 471 LEU B O 1
ATOM 7974 N N . GLY B 1 472 ? -3.764 24.297 30.703 1 95.81 472 GLY B N 1
ATOM 7975 C CA . GLY B 1 472 ? -3.111 25.516 31.172 1 95.81 472 GLY B CA 1
ATOM 7976 C C . GLY B 1 472 ? -2.076 26.047 30.188 1 95.81 472 GLY B C 1
ATOM 7977 O O . GLY B 1 472 ? -2.023 27.25 29.922 1 95.81 472 GLY B O 1
ATOM 7978 N N . ILE B 1 473 ? -1.282 25.172 29.625 1 97.06 473 ILE B N 1
ATOM 7979 C CA . ILE B 1 473 ? -0.252 25.547 28.672 1 97.06 473 ILE B CA 1
ATOM 7980 C C . ILE B 1 473 ? -0.903 26.109 27.406 1 97.06 473 ILE B C 1
ATOM 7982 O O . ILE B 1 473 ? -0.459 27.125 26.875 1 97.06 473 ILE B O 1
ATOM 7986 N N . LEU B 1 474 ? -1.937 25.453 26.969 1 97.19 474 LEU B N 1
ATOM 7987 C CA . LEU B 1 474 ? -2.617 25.859 25.75 1 97.19 474 LEU B CA 1
ATOM 7988 C C . LEU B 1 474 ? -3.268 27.219 25.906 1 97.19 474 LEU B C 1
ATOM 7990 O O . LEU B 1 474 ? -3.203 28.062 25 1 97.19 474 LEU B O 1
ATOM 7994 N N . VAL B 1 475 ? -3.912 27.422 27.016 1 96.38 475 VAL B N 1
ATOM 7995 C CA . VAL B 1 475 ? -4.512 28.734 27.297 1 96.38 475 VAL B CA 1
ATOM 7996 C C . VAL B 1 475 ? -3.426 29.797 27.328 1 96.38 475 VAL B C 1
ATOM 7998 O O . VAL B 1 475 ? -3.635 30.906 26.828 1 96.38 475 VAL B O 1
ATOM 8001 N N . GLY B 1 476 ? -2.266 29.438 27.875 1 96.06 476 GLY B N 1
ATOM 8002 C CA . GLY B 1 476 ? -1.138 30.344 27.875 1 96.06 476 GLY B CA 1
ATOM 8003 C C . GLY B 1 476 ? -0.701 30.75 26.484 1 96.06 476 GLY B C 1
ATOM 8004 O O . GLY B 1 476 ? -0.398 31.922 26.234 1 96.06 476 GLY B O 1
ATOM 8005 N N . ILE B 1 477 ? -0.675 29.875 25.594 1 96.38 477 ILE B N 1
ATOM 8006 C CA . ILE B 1 477 ? -0.269 30.109 24.219 1 96.38 477 ILE B CA 1
ATOM 8007 C C . ILE B 1 477 ? -1.304 30.984 23.516 1 96.38 477 ILE B C 1
ATOM 8009 O O . ILE B 1 477 ? -0.95 31.938 22.828 1 96.38 477 ILE B O 1
ATOM 8013 N N . VAL B 1 478 ? -2.57 30.719 23.688 1 96.62 478 VAL B N 1
ATOM 8014 C CA . VAL B 1 478 ? -3.646 31.453 23.031 1 96.62 478 VAL B CA 1
ATOM 8015 C C . VAL B 1 478 ? -3.703 32.875 23.578 1 96.62 478 VAL B C 1
ATOM 8017 O O . VAL B 1 478 ? -4 33.812 22.844 1 96.62 478 VAL B O 1
ATOM 8020 N N . ASN B 1 479 ? -3.367 33.031 24.812 1 94.69 479 ASN B N 1
ATOM 8021 C CA . ASN B 1 479 ? -3.402 34.344 25.453 1 94.69 479 ASN B CA 1
ATOM 8022 C C . ASN B 1 479 ? -2.338 35.281 24.891 1 94.69 479 ASN B C 1
ATOM 8024 O O . ASN B 1 479 ? -2.428 36.5 25.031 1 94.69 479 ASN B O 1
ATOM 8028 N N . GLU B 1 480 ? -1.378 34.719 24.25 1 93.56 480 GLU B N 1
ATOM 8029 C CA . GLU B 1 480 ? -0.346 35.531 23.609 1 93.56 480 GLU B CA 1
ATOM 8030 C C . GLU B 1 480 ? -0.837 36.094 22.281 1 93.56 480 GLU B C 1
ATOM 8032 O O . GLU B 1 480 ? -0.17 36.906 21.672 1 93.56 480 GLU B O 1
ATOM 8037 N N . THR B 1 481 ? -1.961 35.719 21.938 1 94.44 481 THR B N 1
ATOM 8038 C CA . THR B 1 481 ? -2.51 36.188 20.656 1 94.44 481 THR B CA 1
ATOM 8039 C C . THR B 1 481 ? -3.736 37.062 20.875 1 94.44 481 THR B C 1
ATOM 8041 O O . THR B 1 481 ? -4.191 37.219 22.016 1 94.44 481 THR B O 1
ATOM 8044 N N . GLU B 1 482 ? -4.34 37.562 19.844 1 91 482 GLU B N 1
ATOM 8045 C CA . GLU B 1 482 ? -5.512 38.438 19.922 1 91 482 GLU B CA 1
ATOM 8046 C C . GLU B 1 482 ? -6.77 37.656 20.25 1 91 482 GLU B C 1
ATOM 8048 O O . GLU B 1 482 ? -7.75 38.188 20.75 1 91 482 GLU B O 1
ATOM 8053 N N . LEU B 1 483 ? -6.703 36.344 20.062 1 92.12 483 LEU B N 1
ATOM 8054 C CA . LEU B 1 483 ? -7.883 35.531 20.25 1 92.12 483 LEU B CA 1
ATOM 8055 C C . LEU B 1 483 ? -8.055 35.156 21.719 1 92.12 483 LEU B C 1
ATOM 8057 O O . LEU B 1 483 ? -9.117 34.656 22.125 1 92.12 483 LEU B O 1
ATOM 8061 N N . GLY B 1 484 ? -7.082 35.438 22.516 1 92.19 484 GLY B N 1
ATOM 8062 C CA . GLY B 1 484 ? -7.125 35.094 23.938 1 92.19 484 GLY B CA 1
ATOM 8063 C C . GLY B 1 484 ? -8.18 35.875 24.703 1 92.19 484 GLY B C 1
ATOM 8064 O O . GLY B 1 484 ? -8.734 35.375 25.672 1 92.19 484 GLY B O 1
ATOM 8065 N N . CYS B 1 485 ? -8.508 37.031 24.234 1 89.81 485 CYS B N 1
ATOM 8066 C CA . CYS B 1 485 ? -9.461 37.906 24.922 1 89.81 485 CYS B CA 1
ATOM 8067 C C . CYS B 1 485 ? -10.852 37.281 24.906 1 89.81 485 CYS B C 1
ATOM 8069 O O . CYS B 1 485 ? -11.547 37.281 25.938 1 89.81 485 CYS B O 1
ATOM 8071 N N . ASP B 1 486 ? -11.219 36.75 23.812 1 87.12 486 ASP B N 1
ATOM 8072 C CA . ASP B 1 486 ? -12.547 36.156 23.672 1 87.12 486 ASP B CA 1
ATOM 8073 C C . ASP B 1 486 ? -12.68 34.938 24.562 1 87.12 486 ASP B C 1
ATOM 8075 O O . ASP B 1 486 ? -13.75 34.656 25.109 1 87.12 486 ASP B O 1
ATOM 8079 N N . VAL B 1 487 ? -11.617 34.188 24.688 1 91.38 487 VAL B N 1
ATOM 8080 C CA . VAL B 1 487 ? -11.625 32.969 25.5 1 91.38 487 VAL B CA 1
ATOM 8081 C C . VAL B 1 487 ? -11.688 33.344 26.984 1 91.38 487 VAL B C 1
ATOM 8083 O O . VAL B 1 487 ? -12.438 32.719 27.734 1 91.38 487 VAL B O 1
ATOM 8086 N N . ARG B 1 488 ? -11.078 34.406 27.375 1 89.38 488 ARG B N 1
ATOM 8087 C CA . ARG B 1 488 ? -11.023 34.812 28.766 1 89.38 488 ARG B CA 1
ATOM 8088 C C . ARG B 1 488 ? -12.352 35.406 29.219 1 89.38 488 ARG B C 1
ATOM 8090 O O . ARG B 1 488 ? -12.727 35.312 30.391 1 89.38 488 ARG B O 1
ATOM 8097 N N . ARG B 1 489 ? -13.031 35.969 28.328 1 89.38 489 ARG B N 1
ATOM 8098 C CA . ARG B 1 489 ? -14.281 36.656 28.656 1 89.38 489 ARG B CA 1
ATOM 8099 C C . ARG B 1 489 ? -15.391 35.688 28.969 1 89.38 489 ARG B C 1
ATOM 8101 O O . ARG B 1 489 ? -16.359 36 29.656 1 89.38 489 ARG B O 1
ATOM 8108 N N . GLU B 1 490 ? -15.188 34.469 28.484 1 89.56 490 GLU B N 1
ATOM 8109 C CA . GLU B 1 490 ? -16.203 33.469 28.703 1 89.56 490 GLU B CA 1
ATOM 8110 C C . GLU B 1 490 ? -16.172 32.938 30.125 1 89.56 490 GLU B C 1
ATOM 8112 O O . GLU B 1 490 ? -15.133 32.438 30.594 1 89.56 490 GLU B O 1
ATOM 8117 N N . GLN B 1 491 ? -17.312 33.031 30.859 1 87.81 491 GLN B N 1
ATOM 8118 C CA . GLN B 1 491 ? -17.359 32.656 32.281 1 87.81 491 GLN B CA 1
ATOM 8119 C C . GLN B 1 491 ? -17.719 31.172 32.438 1 87.81 491 GLN B C 1
ATOM 8121 O O . GLN B 1 491 ? -17.25 30.516 33.375 1 87.81 491 GLN B O 1
ATOM 8126 N N . ASP B 1 492 ? -18.516 30.609 31.484 1 90.56 492 ASP B N 1
ATOM 8127 C CA . ASP B 1 492 ? -18.891 29.203 31.547 1 90.56 492 ASP B CA 1
ATOM 8128 C C . ASP B 1 492 ? -17.734 28.312 31.141 1 90.56 492 ASP B C 1
ATOM 8130 O O . ASP B 1 492 ? -17.203 28.438 30.031 1 90.56 492 ASP B O 1
ATOM 8134 N N . PRO B 1 493 ? -17.312 27.422 32.062 1 89.5 493 PRO B N 1
ATOM 8135 C CA . PRO B 1 493 ? -16.125 26.594 31.766 1 89.5 493 PRO B CA 1
ATOM 8136 C C . PRO B 1 493 ? -16.297 25.75 30.516 1 89.5 493 PRO B C 1
ATOM 8138 O O . PRO B 1 493 ? -15.336 25.516 29.781 1 89.5 493 PRO B O 1
ATOM 8141 N N . ILE B 1 494 ? -17.438 25.172 30.281 1 91.75 494 ILE B N 1
ATOM 8142 C CA . ILE B 1 494 ? -17.703 24.328 29.125 1 91.75 494 ILE B CA 1
ATOM 8143 C C . ILE B 1 494 ? -17.641 25.172 27.844 1 91.75 494 ILE B C 1
ATOM 8145 O O . ILE B 1 494 ? -17 24.781 26.859 1 91.75 494 ILE B O 1
ATOM 8149 N N . ARG B 1 495 ? -18.297 26.312 27.844 1 92.88 495 ARG B N 1
ATOM 8150 C CA . ARG B 1 495 ? -18.266 27.234 26.703 1 92.88 495 ARG B CA 1
ATOM 8151 C C . ARG B 1 495 ? -16.859 27.75 26.469 1 92.88 495 ARG B C 1
ATOM 8153 O O . ARG B 1 495 ? -16.469 27.984 25.312 1 92.88 495 ARG B O 1
ATOM 8160 N N . ARG B 1 496 ? -16.141 27.953 27.594 1 94.19 496 ARG B N 1
ATOM 8161 C CA . ARG B 1 496 ? -14.758 28.422 27.469 1 94.19 496 ARG B CA 1
ATOM 8162 C C . ARG B 1 496 ? -13.906 27.406 26.719 1 94.19 496 ARG B C 1
ATOM 8164 O O . ARG B 1 496 ? -13.07 27.781 25.891 1 94.19 496 ARG B O 1
ATOM 8171 N N . LEU B 1 497 ? -14.094 26.094 27.031 1 94.88 497 LEU B N 1
ATOM 8172 C CA . LEU B 1 497 ? -13.367 25.031 26.344 1 94.88 497 LEU B CA 1
ATOM 8173 C C . LEU B 1 497 ? -13.719 25.016 24.859 1 94.88 497 LEU B C 1
ATOM 8175 O O . LEU B 1 497 ? -12.844 24.828 24.016 1 94.88 497 LEU B O 1
ATOM 8179 N N . ARG B 1 498 ? -14.938 25.156 24.562 1 94.75 498 ARG B N 1
ATOM 8180 C CA . ARG B 1 498 ? -15.383 25.141 23.172 1 94.75 498 ARG B CA 1
ATOM 8181 C C . ARG B 1 498 ? -14.852 26.359 22.422 1 94.75 498 ARG B C 1
ATOM 8183 O O . ARG B 1 498 ? -14.5 26.25 21.25 1 94.75 498 ARG B O 1
ATOM 8190 N N . ARG B 1 499 ? -14.844 27.531 23.062 1 95.31 499 ARG B N 1
ATOM 8191 C CA . ARG B 1 499 ? -14.266 28.734 22.453 1 95.31 499 ARG B CA 1
ATOM 8192 C C . ARG B 1 499 ? -12.766 28.562 22.25 1 95.31 499 ARG B C 1
ATOM 8194 O O . ARG B 1 499 ? -12.211 29.094 21.281 1 95.31 499 ARG B O 1
ATOM 8201 N N . LEU B 1 500 ? -12.141 27.922 23.266 1 96.88 500 LEU B N 1
ATOM 8202 C CA . LEU B 1 500 ? -10.719 27.641 23.125 1 96.88 500 LEU B CA 1
ATOM 8203 C C . LEU B 1 500 ? -10.461 26.75 21.906 1 96.88 500 LEU B C 1
ATOM 8205 O O . LEU B 1 500 ? -9.492 26.969 21.188 1 96.88 500 LEU B O 1
ATOM 8209 N N . ALA B 1 501 ? -11.32 25.766 21.672 1 97.06 501 ALA B N 1
ATOM 8210 C CA . ALA B 1 501 ? -11.195 24.891 20.516 1 97.06 501 ALA B CA 1
ATOM 8211 C C . ALA B 1 501 ? -11.281 25.688 19.203 1 97.06 501 ALA B C 1
ATOM 8213 O O . ALA B 1 501 ? -10.469 25.5 18.297 1 97.06 501 ALA B O 1
ATOM 8214 N N . ALA B 1 502 ? -12.242 26.531 19.109 1 96.88 502 ALA B N 1
ATOM 8215 C CA . ALA B 1 502 ? -12.414 27.375 17.922 1 96.88 502 ALA B CA 1
ATOM 8216 C C . ALA B 1 502 ? -11.203 28.281 17.719 1 96.88 502 ALA B C 1
ATOM 8218 O O . ALA B 1 502 ? -10.734 28.453 16.594 1 96.88 502 ALA B O 1
ATOM 8219 N N . ALA B 1 503 ? -10.75 28.844 18.828 1 97.38 503 ALA B N 1
ATOM 8220 C CA . ALA B 1 503 ? -9.609 29.766 18.75 1 97.38 503 ALA B CA 1
ATOM 8221 C C . ALA B 1 503 ? -8.352 29.047 18.281 1 97.38 503 ALA B C 1
ATOM 8223 O O . ALA B 1 503 ? -7.598 29.578 17.469 1 97.38 503 ALA B O 1
ATOM 8224 N N . VAL B 1 504 ? -8.109 27.891 18.828 1 97.75 504 VAL B N 1
ATOM 8225 C CA . VAL B 1 504 ? -6.914 27.109 18.484 1 97.75 504 VAL B CA 1
ATOM 8226 C C . VAL B 1 504 ? -6.938 26.75 17 1 97.75 504 VAL B C 1
ATOM 8228 O O . VAL B 1 504 ? -5.945 26.922 16.297 1 97.75 504 VAL B O 1
ATOM 8231 N N . VAL B 1 505 ? -8.031 26.219 16.484 1 97.44 505 VAL B N 1
ATOM 8232 C CA . VAL B 1 505 ? -8.148 25.828 15.078 1 97.44 505 VAL B CA 1
ATOM 8233 C C . VAL B 1 505 ? -8.031 27.062 14.195 1 97.44 505 VAL B C 1
ATOM 8235 O O . VAL B 1 505 ? -7.434 27.016 13.109 1 97.44 505 VAL B O 1
ATOM 8238 N N . ARG B 1 506 ? -8.562 28.156 14.672 1 97.31 506 ARG B N 1
ATOM 8239 C CA . ARG B 1 506 ? -8.469 29.406 13.922 1 97.31 506 ARG B CA 1
ATOM 8240 C C . ARG B 1 506 ? -7.023 29.891 13.844 1 97.31 506 ARG B C 1
ATOM 8242 O O . ARG B 1 506 ? -6.598 30.422 12.812 1 97.31 506 ARG B O 1
ATOM 8249 N N . LEU B 1 507 ? -6.348 29.781 14.945 1 96.69 507 LEU B N 1
ATOM 8250 C CA . LEU B 1 507 ? -4.941 30.172 14.938 1 96.69 507 LEU B CA 1
ATOM 8251 C C . LEU B 1 507 ? -4.168 29.406 13.875 1 96.69 507 LEU B C 1
ATOM 8253 O O . LEU B 1 507 ? -3.328 29.969 13.172 1 96.69 507 LEU B O 1
ATOM 8257 N N . TRP B 1 508 ? -4.395 28.156 13.805 1 97 508 TRP B N 1
ATOM 8258 C CA . TRP B 1 508 ? -3.76 27.359 12.758 1 97 508 TRP B CA 1
ATOM 8259 C C . TRP B 1 508 ? -4.184 27.844 11.375 1 97 508 TRP B C 1
ATOM 8261 O O . TRP B 1 508 ? -3.355 27.938 10.469 1 97 508 TRP B O 1
ATOM 8271 N N . ALA B 1 509 ? -5.469 28.078 11.195 1 97.19 509 ALA B N 1
ATOM 8272 C CA . ALA B 1 509 ? -5.969 28.562 9.906 1 97.19 509 ALA B CA 1
ATOM 8273 C C . ALA B 1 509 ? -5.238 29.828 9.484 1 97.19 509 ALA B C 1
ATOM 8275 O O . ALA B 1 509 ? -4.902 30 8.305 1 97.19 509 ALA B O 1
ATOM 8276 N N . LEU B 1 510 ? -4.977 30.703 10.414 1 96.25 510 LEU B N 1
ATOM 8277 C CA . LEU B 1 510 ? -4.328 31.984 10.141 1 96.25 510 LEU B CA 1
ATOM 8278 C C . LEU B 1 510 ? -2.902 31.766 9.641 1 96.25 510 LEU B C 1
ATOM 8280 O O . LEU B 1 510 ? -2.395 32.562 8.844 1 96.25 510 LEU B O 1
ATOM 8284 N N . THR B 1 511 ? -2.221 30.703 10.062 1 94.81 511 THR B N 1
ATOM 8285 C CA . THR B 1 511 ? -0.855 30.438 9.617 1 94.81 511 THR B CA 1
ATOM 8286 C C . THR B 1 511 ? -0.826 30.094 8.133 1 94.81 511 THR B C 1
ATOM 8288 O O . THR B 1 511 ? 0.223 30.172 7.492 1 94.81 511 THR B O 1
ATOM 8291 N N . TYR B 1 512 ? -1.976 29.719 7.598 1 95.25 512 TYR B N 1
ATOM 8292 C CA . TYR B 1 512 ? -2.045 29.328 6.191 1 95.25 512 TYR B CA 1
ATOM 8293 C C . TYR B 1 512 ? -2.48 30.516 5.324 1 95.25 512 TYR B C 1
ATOM 8295 O O . TYR B 1 512 ? -2.553 30.391 4.102 1 95.25 512 TYR B O 1
ATOM 8303 N N . ASN B 1 513 ? -2.758 31.594 6.031 1 91.81 513 ASN B N 1
ATOM 8304 C CA . ASN B 1 513 ? -3.264 32.75 5.316 1 91.81 513 ASN B CA 1
ATOM 8305 C C . ASN B 1 513 ? -2.129 33.594 4.715 1 91.81 513 ASN B C 1
ATOM 8307 O O . ASN B 1 513 ? -1.781 34.656 5.234 1 91.81 513 ASN B O 1
ATOM 8311 N N . GLY B 1 514 ? -1.53 33.188 3.688 1 88.75 514 GLY B N 1
ATOM 8312 C CA . GLY B 1 514 ? -0.459 33.875 2.975 1 88.75 514 GLY B CA 1
ATOM 8313 C C . GLY B 1 514 ? -0.267 33.344 1.56 1 88.75 514 GLY B C 1
ATOM 8314 O O . GLY B 1 514 ? -1.098 32.594 1.048 1 88.75 514 GLY B O 1
ATOM 8315 N N . ALA B 1 515 ? 0.719 33.938 0.94 1 87.81 515 ALA B N 1
ATOM 8316 C CA . ALA B 1 515 ? 1.06 33.469 -0.404 1 87.81 515 ALA B CA 1
ATOM 8317 C C . ALA B 1 515 ? 1.875 32.188 -0.352 1 87.81 515 ALA B C 1
ATOM 8319 O O . ALA B 1 515 ? 2.91 32.125 0.315 1 87.81 515 ALA B O 1
ATOM 8320 N N . HIS B 1 516 ? 1.328 31.234 -0.949 1 89.44 516 HIS B N 1
ATOM 8321 C CA . HIS B 1 516 ? 2.012 29.953 -0.923 1 89.44 516 HIS B CA 1
ATOM 8322 C C . HIS B 1 516 ? 2.361 29.484 -2.332 1 89.44 516 HIS B C 1
ATOM 8324 O O . HIS B 1 516 ? 1.623 29.75 -3.283 1 89.44 516 HIS B O 1
ATOM 8330 N N . VAL B 1 517 ? 3.447 28.844 -2.4 1 88.5 517 VAL B N 1
ATOM 8331 C CA . VAL B 1 517 ? 3.916 28.297 -3.668 1 88.5 517 VAL B CA 1
ATOM 8332 C C . VAL B 1 517 ? 2.994 27.156 -4.113 1 88.5 517 VAL B C 1
ATOM 8334 O O . VAL B 1 517 ? 2.688 27.031 -5.301 1 88.5 517 VAL B O 1
ATOM 8337 N N . PHE B 1 518 ? 2.533 26.406 -3.164 1 90.31 518 PHE B N 1
ATOM 8338 C CA . PHE B 1 518 ? 1.728 25.234 -3.473 1 90.31 518 PHE B CA 1
ATOM 8339 C C . PHE B 1 518 ? 0.247 25.516 -3.248 1 90.31 518 PHE B C 1
ATOM 8341 O O . PHE B 1 518 ? -0.136 26.047 -2.209 1 90.31 518 PHE B O 1
ATOM 8348 N N . ASP B 1 519 ? -0.58 25.047 -4.109 1 88.56 519 ASP B N 1
ATOM 8349 C CA . ASP B 1 519 ? -2.006 25.359 -4.133 1 88.56 519 ASP B CA 1
ATOM 8350 C C . ASP B 1 519 ? -2.738 24.672 -2.98 1 88.56 519 ASP B C 1
ATOM 8352 O O . ASP B 1 519 ? -3.748 25.188 -2.492 1 88.56 519 ASP B O 1
ATOM 8356 N N . ILE B 1 520 ? -2.299 23.625 -2.521 1 91.31 520 ILE B N 1
ATOM 8357 C CA . ILE B 1 520 ? -2.992 22.812 -1.523 1 91.31 520 ILE B CA 1
ATOM 8358 C C . ILE B 1 520 ? -3.092 23.594 -0.212 1 91.31 520 ILE B C 1
ATOM 8360 O O . ILE B 1 520 ? -3.977 23.328 0.606 1 91.31 520 ILE B O 1
ATOM 8364 N N . MET B 1 521 ? -2.229 24.578 0.004 1 92.25 521 MET B N 1
ATOM 8365 C CA . MET B 1 521 ? -2.18 25.328 1.26 1 92.25 521 MET B CA 1
ATOM 8366 C C . MET B 1 521 ? -3.418 26.203 1.426 1 92.25 521 MET B C 1
ATOM 8368 O O . MET B 1 521 ? -3.912 26.375 2.541 1 92.25 521 MET B O 1
ATOM 8372 N N . GLY B 1 522 ? -3.916 26.641 0.362 1 91.69 522 GLY B N 1
ATOM 8373 C CA . GLY B 1 522 ? -5.105 27.469 0.401 1 91.69 522 GLY B CA 1
ATOM 8374 C C . GLY B 1 522 ? -6.328 26.75 0.925 1 91.69 522 GLY B C 1
ATOM 8375 O O . GLY B 1 522 ? -6.891 27.125 1.954 1 91.69 522 GLY B O 1
ATOM 8376 N N . PRO B 1 523 ? -6.645 25.688 0.255 1 91.75 523 PRO B N 1
ATOM 8377 C CA . PRO B 1 523 ? -7.789 24.906 0.726 1 91.75 523 PRO B CA 1
ATOM 8378 C C . PRO B 1 523 ? -7.613 24.406 2.158 1 91.75 523 PRO B C 1
ATOM 8380 O O . PRO B 1 523 ? -8.594 24.281 2.9 1 91.75 523 PRO B O 1
ATOM 8383 N N . ILE B 1 524 ? -6.445 24.125 2.551 1 93.31 524 ILE B N 1
ATOM 8384 C CA . ILE B 1 524 ? -6.203 23.703 3.924 1 93.31 524 ILE B CA 1
ATOM 8385 C C . ILE B 1 524 ? -6.535 24.844 4.887 1 93.31 524 ILE B C 1
ATOM 8387 O O . ILE B 1 524 ? -7.262 24.641 5.863 1 93.31 524 ILE B O 1
ATOM 8391 N N . GLY B 1 525 ? -5.988 26 4.594 1 95.5 525 GLY B N 1
ATOM 8392 C CA . GLY B 1 525 ? -6.266 27.156 5.434 1 95.5 525 GLY B CA 1
ATOM 8393 C C . GLY B 1 525 ? -7.738 27.516 5.496 1 95.5 525 GLY B C 1
ATOM 8394 O O . GLY B 1 525 ? -8.281 27.766 6.574 1 95.5 525 GLY B O 1
ATOM 8395 N N . GLN B 1 526 ? -8.344 27.453 4.402 1 95.69 526 GLN B N 1
ATOM 8396 C CA . GLN B 1 526 ? -9.766 27.75 4.34 1 95.69 526 GLN B CA 1
ATOM 8397 C C . GLN B 1 526 ? -10.586 26.703 5.074 1 95.69 526 GLN B C 1
ATOM 8399 O O . GLN B 1 526 ? -11.578 27.016 5.73 1 95.69 526 GLN B O 1
ATOM 8404 N N . GLY B 1 527 ? -10.188 25.484 4.844 1 94.88 527 GLY B N 1
ATOM 8405 C CA . GLY B 1 527 ? -10.867 24.406 5.551 1 94.88 527 GLY B CA 1
ATOM 8406 C C . GLY B 1 527 ? -10.789 24.547 7.062 1 94.88 527 GLY B C 1
ATOM 8407 O O . GLY B 1 527 ? -11.781 24.344 7.758 1 94.88 527 GLY B O 1
ATOM 8408 N N . LEU B 1 528 ? -9.648 24.875 7.555 1 96.25 528 LEU B N 1
ATOM 8409 C CA . LEU B 1 528 ? -9.469 25.078 8.984 1 96.25 528 LEU B CA 1
ATOM 8410 C C . LEU B 1 528 ? -10.281 26.266 9.477 1 96.25 528 LEU B C 1
ATOM 8412 O O . LEU B 1 528 ? -10.828 26.234 10.586 1 96.25 528 LEU B O 1
ATOM 8416 N N . GLU B 1 529 ? -10.32 27.25 8.664 1 97.19 529 GLU B N 1
ATOM 8417 C CA . GLU B 1 529 ? -11.133 28.406 9.023 1 97.19 529 GLU B CA 1
ATOM 8418 C C . GLU B 1 529 ? -12.609 28.031 9.133 1 97.19 529 GLU B C 1
ATOM 8420 O O . GLU B 1 529 ? -13.289 28.469 10.062 1 97.19 529 GLU B O 1
ATOM 8425 N N . LEU B 1 530 ? -13.016 27.281 8.227 1 96 530 LEU B N 1
ATOM 8426 C CA . LEU B 1 530 ? -14.398 26.828 8.25 1 96 530 LEU B CA 1
ATOM 8427 C C . LEU B 1 530 ? -14.656 25.922 9.453 1 96 530 LEU B C 1
ATOM 8429 O O . LEU B 1 530 ? -15.727 25.969 10.055 1 96 530 LEU B O 1
ATOM 8433 N N . CYS B 1 531 ? -13.734 25.109 9.766 1 95.31 531 CYS B N 1
ATOM 8434 C CA . CYS B 1 531 ? -13.859 24.281 10.961 1 95.31 531 CYS B CA 1
ATOM 8435 C C . CYS B 1 531 ? -13.961 25.141 12.219 1 95.31 531 CYS B C 1
ATOM 8437 O O . CYS B 1 531 ? -14.766 24.859 13.102 1 95.31 531 CYS B O 1
ATOM 8439 N N . ALA B 1 532 ? -13.141 26.156 12.289 1 96.88 532 ALA B N 1
ATOM 8440 C CA . ALA B 1 532 ? -13.18 27.078 13.43 1 96.88 532 ALA B CA 1
ATOM 8441 C C . ALA B 1 532 ? -14.539 27.766 13.531 1 96.88 532 ALA B C 1
ATOM 8443 O O . ALA B 1 532 ? -15.078 27.922 14.625 1 96.88 532 ALA B O 1
ATOM 8444 N N . ASN B 1 533 ? -15.031 28.125 12.406 1 95.56 533 ASN B N 1
ATOM 8445 C CA . ASN B 1 533 ? -16.359 28.734 12.375 1 95.56 533 ASN B CA 1
ATOM 8446 C C . ASN B 1 533 ? -17.438 27.766 12.844 1 95.56 533 ASN B C 1
ATOM 8448 O O . ASN B 1 533 ? -18.359 28.156 13.555 1 95.56 533 ASN B O 1
ATOM 8452 N N . MET B 1 534 ? -17.312 26.594 12.391 1 94.62 534 MET B N 1
ATOM 8453 C CA . MET B 1 534 ? -18.266 25.578 12.805 1 94.62 534 MET B CA 1
ATOM 8454 C C . MET B 1 534 ? -18.25 25.391 14.32 1 94.62 534 MET B C 1
ATOM 8456 O O . MET B 1 534 ? -19.297 25.328 14.961 1 94.62 534 MET B O 1
ATOM 8460 N N . LEU B 1 535 ? -17.062 25.375 14.875 1 93.75 535 LEU B N 1
ATOM 8461 C CA . LEU B 1 535 ? -16.906 25.219 16.312 1 93.75 535 LEU B CA 1
ATOM 8462 C C . LEU B 1 535 ? -17.484 26.422 17.047 1 93.75 535 LEU B C 1
ATOM 8464 O O . LEU B 1 535 ? -18.125 26.266 18.109 1 93.75 535 LEU B O 1
ATOM 8468 N N . GLN B 1 536 ? -17.312 27.562 16.484 1 92.19 536 GLN B N 1
ATOM 8469 C CA . GLN B 1 536 ? -17.812 28.797 17.078 1 92.19 536 GLN B CA 1
ATOM 8470 C C . GLN B 1 536 ? -19.344 28.859 17.016 1 92.19 536 GLN B C 1
ATOM 8472 O O . GLN B 1 536 ? -19.984 29.281 17.969 1 92.19 536 GLN B O 1
ATOM 8477 N N . ASN B 1 537 ? -19.812 28.359 15.938 1 90.62 537 ASN B N 1
ATOM 8478 C CA . ASN B 1 537 ? -21.25 28.375 15.742 1 90.62 537 ASN B CA 1
ATOM 8479 C C . ASN B 1 537 ? -21.969 27.422 16.688 1 90.62 537 ASN B C 1
ATOM 8481 O O . ASN B 1 537 ? -23.109 27.656 17.078 1 90.62 537 ASN B O 1
ATOM 8485 N N . GLN B 1 538 ? -21.422 26.375 17 1 86.81 538 GLN B N 1
ATOM 8486 C CA . GLN B 1 538 ? -21.984 25.422 17.938 1 86.81 538 GLN B CA 1
ATOM 8487 C C . GLN B 1 538 ? -22.188 26.062 19.312 1 86.81 538 GLN B C 1
ATOM 8489 O O . GLN B 1 538 ? -23.062 25.641 20.078 1 86.81 538 GLN B O 1
ATOM 8494 N N . ILE B 1 539 ? -21.422 27.047 19.672 1 85.12 539 ILE B N 1
ATOM 8495 C CA . ILE B 1 539 ? -21.516 27.75 20.953 1 85.12 539 ILE B CA 1
ATOM 8496 C C . ILE B 1 539 ? -22.672 28.75 20.906 1 85.12 539 ILE B C 1
ATOM 8498 O O . ILE B 1 539 ? -23.453 28.859 21.859 1 85.12 539 ILE B O 1
ATOM 8502 N N . ASP B 1 540 ? -22.734 29.516 19.797 1 79.75 540 ASP B N 1
ATOM 8503 C CA . ASP B 1 540 ? -23.688 30.625 19.672 1 79.75 540 ASP B CA 1
ATOM 8504 C C . ASP B 1 540 ? -25.078 30.109 19.297 1 79.75 540 ASP B C 1
ATOM 8506 O O . ASP B 1 540 ? -26.047 30.859 19.312 1 79.75 540 ASP B O 1
ATOM 8510 N N . GLY B 1 541 ? -25.312 28.75 19.25 1 69.12 541 GLY B N 1
ATOM 8511 C CA . GLY B 1 541 ? -26.609 28.203 18.875 1 69.12 541 GLY B CA 1
ATOM 8512 C C . GLY B 1 541 ? -27 28.5 17.438 1 69.12 541 GLY B C 1
ATOM 8513 O O . GLY B 1 541 ? -28.188 28.469 17.094 1 69.12 541 GLY B O 1
ATOM 8514 N N . VAL B 1 542 ? -26.141 29.047 16.656 1 55.78 542 VAL B N 1
ATOM 8515 C CA . VAL B 1 542 ? -26.453 29.406 15.281 1 55.78 542 VAL B CA 1
ATOM 8516 C C . VAL B 1 542 ? -26.406 28.172 14.391 1 55.78 542 VAL B C 1
ATOM 8518 O O . VAL B 1 542 ? -25.406 27.438 14.391 1 55.78 542 VAL B O 1
ATOM 8521 N N . VAL B 1 543 ? -27.484 27.484 14.156 1 46.09 543 VAL B N 1
ATOM 8522 C CA . VAL B 1 543 ? -27.609 26.328 13.266 1 46.09 543 VAL B CA 1
ATOM 8523 C C . VAL B 1 543 ? -27.016 26.688 11.898 1 46.09 543 VAL B C 1
ATOM 8525 O O . VAL B 1 543 ? -27.453 27.641 11.25 1 46.09 543 VAL B O 1
ATOM 8528 N N . GLU B 1 544 ? -25.891 26.562 11.586 1 46.66 544 GLU B N 1
ATOM 8529 C CA . GLU B 1 544 ? -25.297 26.797 10.281 1 46.66 544 GLU B CA 1
ATOM 8530 C C . GLU B 1 544 ? -26.078 26.109 9.172 1 46.66 544 GLU B C 1
ATOM 8532 O O . GLU B 1 544 ? -26.516 24.969 9.344 1 46.66 544 GLU B O 1
ATOM 8537 N N . PRO B 1 545 ? -26.594 26.828 8.125 1 37.25 545 PRO B N 1
ATOM 8538 C CA . PRO B 1 545 ? -27.297 26.219 6.992 1 37.25 545 PRO B CA 1
ATOM 8539 C C . PRO B 1 545 ? -26.516 25.094 6.336 1 37.25 545 PRO B C 1
ATOM 8541 O O . PRO B 1 545 ? -25.281 25.141 6.27 1 37.25 545 PRO B O 1
ATOM 8544 N N . CYS B 1 546 ? -26.875 23.906 6.578 1 36.66 546 CYS B N 1
ATOM 8545 C CA . CYS B 1 546 ? -26.391 22.828 5.727 1 36.66 546 CYS B CA 1
ATOM 8546 C C . CYS B 1 546 ? -26.25 23.312 4.285 1 36.66 546 CYS B C 1
ATOM 8548 O O . CYS B 1 546 ? -27.234 23.672 3.637 1 36.66 546 CYS B O 1
ATOM 8550 N N . LEU B 1 547 ? -25.297 23.984 3.941 1 32.5 547 LEU B N 1
ATOM 8551 C CA . LEU B 1 547 ? -25.094 24.375 2.549 1 32.5 547 LEU B CA 1
ATOM 8552 C C . LEU B 1 547 ? -25.375 23.203 1.612 1 32.5 547 LEU B C 1
ATOM 8554 O O . LEU B 1 547 ? -25.156 23.297 0.404 1 32.5 547 LEU B O 1
ATOM 8558 N N . GLY B 1 548 ? -25.516 22.031 1.974 1 28.91 548 GLY B N 1
ATOM 8559 C CA . GLY B 1 548 ? -25.781 21.156 0.847 1 28.91 548 GLY B CA 1
ATOM 8560 C C . GLY B 1 548 ? -27.109 21.438 0.162 1 28.91 548 GLY B C 1
ATOM 8561 O O . GLY B 1 548 ? -27.531 20.672 -0.71 1 28.91 548 GLY B O 1
ATOM 8562 N N . GLN B 1 549 ? -28.172 22.172 0.705 1 24.47 549 GLN B N 1
ATOM 8563 C CA . GLN B 1 549 ? -29.391 22.078 -0.092 1 24.47 549 GLN B CA 1
ATOM 8564 C C . GLN B 1 549 ? -29.25 22.828 -1.413 1 24.47 549 GLN B C 1
ATOM 8566 O O . GLN B 1 549 ? -30.234 23.203 -2.027 1 24.47 549 GLN B O 1
ATOM 8571 N N . CYS B 1 550 ? -28.094 23.266 -1.885 1 21.28 550 CYS B N 1
ATOM 8572 C CA . CYS B 1 550 ? -28.422 23.609 -3.262 1 21.28 550 CYS B CA 1
ATOM 8573 C C . CYS B 1 550 ? -28.594 22.344 -4.109 1 21.28 550 CYS B C 1
ATOM 8575 O O . CYS B 1 550 ? -27.859 21.375 -3.928 1 21.28 550 CYS B O 1
#

Sequence (1100 aa):
MCLANEAPELILAIAAVGARYRFQWKQSHHLYLAARALLDGQLRHRDDYNTADAICSPPQQFLGEYSSSQLLHHHRPPSIASGSSSHTPMPDSARTAVPAAASRDGERDLRTMQAMILLMALGTWNNRALLRDAFATAGQLALMVREDNQAAGDRVVTSGNWREWVAAESRRRTKLVAFSFSNLHSIAYNVPPKILHSEVEDLYLPSPESHWRADGSDAWEAARRKDGIASVTLKDGFAALLRHDEQQHQARTATSSFGNYVLIHCIIQQIFFGRQMFPQQQQTLVPRGGSSSKQQHLSPDLKEMLYRALRSWQREWEASTDSSLDPSAPGGPLSFNSTALFRLAHVRLNADLGRCSQLEARDPNSLVQAFRAAPLLLERSPHVSRAVLQSVHALSIPVRIGVEFVARTQTLTWSIVHGLCNLECALFLGKWLETMAAVTEAAAHCGEDDTEDAGEEDEEDALRDDEKRLLGILVGIVNETELGCDVRREQDPIRRLRRLAAAVVRLWALTYNGAHVFDIMGPIGQGLELCANMLQNQIDGVVEPCLGQCMCLANEAPELILAIAAVGARYRFQWKQSHHLYLAARALLDGQLRHRDDYNTADAICSPPQQFLGEYSSSQLLHHHRPPSIASGSSSHTPMPDSARTAVPAAASRDGERDLRTMQAMILLMALGTWNNRALLRDAFATAGQLALMVREDNQAAGDRVVTSGNWREWVAAESRRRTKLVAFSFSNLHSIAYNVPPKILHSEVEDLYLPSPESHWRADGSDAWEAARRKDGIASVTLKDGFAALLRHDEQQHQARTATSSFGNYVLIHCIIQQIFFGRQMFPQQQQTLVPRGGSSSKQQHLSPDLKEMLYRALRSWQREWEASTDSSLDPSAPGGPLSFNSTALFRLAHVRLNADLGRCSQLEARDPNSLVQAFRAAPLLLERSPHVSRAVLQSVHALSIPVRIGVEFVARTQTLTWSIVHGLCNLECALFLGKWLETMAAVTEAAAHCGEDDTEDAGEEDEEDALRDDEKRLLGILVGIVNETELGCDVRREQDPIRRLRRLAAAVVRLWALTYNGAHVFDIMGPIGQGLELCANMLQNQIDGVVEPCLGQC

pLDDT: mean 78.72, std 22.88, range [18.22, 98.31]

Secondary structure (DSSP, 8-state):
--GGGS-HHHHHHHHHHHHHHTT-HHHHHHHHHHHHHHHHHHHHHHHHHHHTTTSS---GGG--S---TTS----------------------------HHHHHHHHHHHHHHHHHHHHHHHHHHS-HHHHHHHHHHHHHHHHHHHHHHHH-------SS-HHHHHHHHHHHHHHHHHHHHHHHHHHHH----SS-GGGSTTSBPPPPHHHHT--SHHHHHHHHHHH-----BHHHHHHHHHHT-HHHHHHS-PPPHHHHHHHHHHHHHHHHHHHHS-----------SS------PPPHHHHHHHHHHHHHHHHHHHH-TT--S-TTSTT-THHHHHHHHHHHHHHHHH--GGGG--GGG--HHHHHHHHHHSPP-----HHHHHHHHHHHHHHHHHHHH-HHHHHHHHHHH--HHHHHHHHHHHHHHHHHHHHHHHHHHHHHHHHHHTTTT--S-----SS-HHHHHHHHHHHHHHHTSTTHHHHHH--SHHHHHHHHHHHHHHHHHHHT-S--SSTTHHHHHHHHHHHHHHHHHHHHT-----GGG-/--GGGS-HHHHHHHHHHHHHHTT-HHHHHHHHHHHHHHHHHHHHHHHHHHHTTTSS---GGG--------S----------------------------HHHHHHHHHHHHHHHHHHHHHHHHHHS-HHHHHHHHHHHHHHHHHHHHHHHH-------SS-HHHHHHHHHHHHHHHHHHHHHHHHHHHH----SS-GGGSTTSBPPPPHHHHT--SHHHHHHHHHHH-----BHHHHHHHHHHT-HHHHHHS-PPPHHHHHHHHHHHHHHHHHHHHS-----------SS------PPPHHHHHHHHHHHHHHHHHHHH-TT--S-TTSTT-THHHHHHHHHHHHHHHHH--GGGG--GGG--HHHHHHHHHHSPP-----HHHHHHHHHHHHHHHHHHHH-HHHHHHHHHHH--HHHHHHHHHHHHHHHHHHHHHHHHHHHHHHHHHHTTTT--S-----SS-HHHHHHHHHHHHHHHTSTTHHHHHH--SHHHHHHHHHHHHHHHHHHHT-S--SSTTHHHHHHHHHHHHHHHHHHHHT-----GGG-

InterPro domains:
  IPR007219 Xylanolytic transcriptional activator, regulatory domain [PF04082] (106-313)
  IPR051059 Transcription factor verF-like [PTHR40626] (6-510)